Protein 5LAK (pdb70)

Solvent-accessible surface area: 47994 Å² total

InterPro domains:
  IPR027417 P-loop containing nucleoside triphosphate hydrolase [G3DSA:3.40.50.300] (3862-4103)
  IPR027417 P-loop containing nucleoside triphosphate hydrolase [G3DSA:3.40.50.300] (4119-4307)
  IPR027417 P-loop containing nucleoside triphosphate hydrolase [SSF52540] (3937-4282)
  IPR033777 Viral cysteine endopeptidase C107 [PF17222] (1387-1700)
  IPR038599 LAP1C-like, C-terminal domain superfamily [G3DSA:3.40.50.12190] (674-880)
  IPR041679 DNA2/NAM7 helicase-like, C-terminal [PF13087] (4099-4276)
  IPR043502 DNA/RNA polymerase superfamily [SSF56672] (3024-3513)
  IPR045055 DNA2/NAM7-like helicase [PTHR10887] (3855-4276)
  IPR046436 Nidovirus 3'-5' exoribonuclease domain [PS51953] (4351-4616)
  IPR046438 Nidovirus 2-O-methyltransferase [PS51955] (4844-5088)
  IPR047187 Upf1-like, C-terminal helicase domain [cd18808] (4121-4276)

Secondary structure (DSSP, 8-state):
-TTT-----EEPP---GGGSPEEEEE-SS-EEEEE-EEETTEEEEEGGGG-SSHHHHHHHHGGGGGGGGEET--TTTB-GGG-EEETTEEEEEBSSTTSS----B-SSGGG-EEEEEEEEEEEE--EEEEEEEEEEEETTEE-----TT-TTPEEE-TTS-EEEEEEEEES--EE-BTTTTB--TTTT--S---EEEEE-TT--BSSSSGGGGGG-----EESSSS--HHHHHHHHHHHH-TT----PPPTHHHHHH---HHHHHHHT----HHHHHHTHHHHHHB-BTTB-HHHHHHH----/-TTT-----EEPP---GGGSPEEEE--EEE-EEETTEEEEEGGGG-SSHHHHHHHHGGGGGGGGEET--TTTB-GGG-EEETTEEEEEBSSTTSS---EE-SSGGG-EEEEEEEEEEEETTTTEEEEEEEEEEEETTEE-----TT-TT-EEE-TTSEEEEEEEEEES--EE----TTTT-----EEEEE-TT--BSSSSGGGHHHH----EESSSS--HHHHHHHHHHHH-TT----PPPTHHHHHH---HHHHHHHT----HHHHHHTHHHHHHB-BTTB-HHHHHHH----/-TTT-----EEPP---GGGS-EEEEE-SS-EEEEE-EEETTEEEEEGGGG-SSHHHHHHHHGGGGGGGGEET--TTTB-GGG-EEETTEEEEEBSSTTSS---EE-SSGGG-EEEEEEEEEEEE--EEEEEEEEEEEETTEE-----TT-TTPEEE-TTSEEEEEEEEEES--EE-BTTTTB--TTTT--S---EEEEE-TT--BSSSSGGGTTTS----EESSSS--HHHHHHHHHHHH-TT----PPPTHHHHHH---HHHHHHHT----HHHHHHTHHHHHHB-BTTB-HHHHHHH----/-TTT-----EEPP---GGGSPEEEE---EEEE-EEETTEEEEEGGGG----HHHHH--BT--TTTB-GGG-EEETTEEEEEBSSTTSS---EE-SSGGG-EEEEEEEEEE-----EEEEEEEEEETTEE-----GGGTTPEEE-TT-EEEEEEEEEES--EE-BTTTTB--TTTT--S---EEEEE-TT---SSSSGGG----EESSSS--HHHHHHHHHHHH-TT----PPPTHHHHHH---HHHHHHH-----HHHHHHTHHHHHHB-BTTB-HHHHHHH----/-B-/-B-/-B-

Radius of gyration: 36.9 Å; Cα contacts (8 Å, |Δi|>4): 2792; chains: 7; bounding box: 88×78×113 Å

Nearest PDB structures (foldseek):
  5lak-assembly2_C  TM=1.003E+00  e=4.051E-66  Cavally virus
  5lak-assembly1_B  TM=9.902E-01  e=1.160E-60  Cavally virus
  5lac-assembly1_B  TM=9.861E-01  e=5.155E-60  Cavally virus
  5lak-assembly2_D  TM=9.971E-01  e=7.055E-56  Cavally virus
  5lac-assembly1_A  TM=9.791E-01  e=3.975E-56  Cavally virus

B-factor: mean 44.21, std 12.08, range [20.07, 109.45]

Foldseek 3Di:
DLLADLPDAADDDDWFLLQWDKKWADDPVDIAIATWGNAQFKTKDFQCSQNQADVSSCVCCVVQPNLVRMPPNDCQFWVSVPWDDAQRIIITGTPDSPPTPHFAADPQQLQDWAKKKWWHWDCPVPGTGIDIDIWTDHRFKIDDDDDGRHWRTWMADRHGHTNFTWDDKAQAAAAFQPVVPGRAPCRVPDDGDMITGGAHPNQDTPDPPSRSPSNDDDGHYDNEQRFDQLLLLLLQLVVAPVVLDADQDDCSCCSNPVADNCNNVVNSSHHPVVSCSVCVVVQQPDADVNYHSSSRRRSNSSD/DVLADLPDAFDDDDWFLLQWDWKAFCAIATWGLAQFKTKDFQCSQPQAPVSSCVCCVVQPNLVRMPPNDCQFWVSVPWDDQQRIIITGTPPSPPTPHFAADPAQLQDWAKKKWWFWDQDPVVRGIDIDIDIWTDHRFKIDDDDDRRHWNTWMADRHGHTNFTWDDKAQAAAAFLPAPCRPPPGDMITGGAHPNQDTPDPPSSSCRHDPDGHYDHEARFDQLLLLLLQLVQAPVPLPDDADDCSCCRNPVHDRVSCVVNSRHHDVVSCSVCVVVSQCDADVNHHSSSRRRSNSSD/DVQADLPDAFDDDPWFLLQWDKKWADDPVDIAIATWGRAQFKTKDFQCSQPLADVSSCVCCVVQPNLVRMPPSDVQFWVSVPWDDDQRIIITGTPPSPPTPHFAADPALLQDWAKKKWWHWDCPVDGIGIDIDIWTDHRFKIDDDDDHRHWRTWMADRHGHTNFTWDDKAQAAAAFQPVVRGRAPCRPPDDGDMITGGAHPNQDTPDPPSSSPSNDDDGHYDHEARFDQLLLLLLQLVQAPVPLPADADDCSCCRNPVQDRVNNVVNSRHHDVVSCVVCVVVQQCDADVNYHSSSRRRSNSSD/DVQADLPDAADDDDWFLLQWDWWADPCGFIATWGLAQFKTKDFQCSCHLVVSVVRVCTPSPDVQFWVVVPWDDAQRIIITGTPDSPPTPHFAADPAQLQDWAKKKWWFFDDDVVRGIDIDIWTDHRFKIDDDDDDHHWRIWMADRHGHTNFTWHDKAFAAAAFQPVVRGRALCRVPPDGDIITGGAHPNQDTPDPPSSNPSRHYDHEARADQLLLLLLQLVVAPVVLDADADDPSCCRNPNHDRCNNVVNSRHHPVVSCSVCVVVQQCDADVNYHSSSRRRSNSSD

Organism: Alphamesonivirus 1 (isolate Aedes harrisoni/Cote d'Ivoire/C79/2004) (NCBI:txid1552985)

Structure (mmCIF, N/CA/C/O backbone):
data_5LAK
#
_entry.id   5LAK
#
_cell.length_a   72.192
_cell.length_b   110.150
_cell.length_c   98.496
_cell.angle_alpha   90.00
_cell.angle_beta   105.90
_cell.angle_gamma   90.00
#
_symmetry.space_group_name_H-M   'P 1 21 1'
#
loop_
_entity.id
_entity.type
_entity.pdbx_description
1 polymer '3Cl Protease'
2 polymer 'BEZ-TYR-TYR-ASN-ECC Peptide inhibitor'
3 non-polymer 'PENTAETHYLENE GLYCOL'
4 non-polymer 'TRIETHYLENE GLYCOL'
5 water water
#
loop_
_atom_site.group_PDB
_atom_site.id
_atom_site.type_symbol
_atom_site.label_atom_id
_atom_site.label_alt_id
_atom_site.label_comp_id
_atom_site.label_asym_id
_atom_site.label_entity_id
_atom_site.label_seq_id
_atom_site.pdbx_PDB_ins_code
_atom_site.Cartn_x
_atom_site.Cartn_y
_atom_site.Cartn_z
_atom_site.occupancy
_atom_site.B_iso_or_equiv
_atom_site.auth_seq_id
_atom_site.auth_comp_id
_atom_site.auth_asym_id
_atom_site.auth_atom_id
_atom_site.pdbx_PDB_model_num
ATOM 1 N N . SER A 1 1 ? -16.348 37.365 28.470 1.00 38.15 1 SER A N 1
ATOM 2 C CA . SER A 1 1 ? -17.385 36.467 27.889 1.00 39.05 1 SER A CA 1
ATOM 3 C C . SER A 1 1 ? -16.738 35.225 27.279 1.00 38.95 1 SER A C 1
ATOM 4 O O . SER A 1 1 ? -15.512 35.092 27.274 1.00 38.21 1 SER A O 1
ATOM 14 N N . ALA A 1 2 ? -17.564 34.312 26.778 1.00 37.61 2 ALA A N 1
ATOM 15 C CA . ALA A 1 2 ? -17.069 33.087 26.151 1.00 36.69 2 ALA A CA 1
ATOM 16 C C . ALA A 1 2 ? -16.210 33.393 24.928 1.00 36.46 2 ALA A C 1
ATOM 17 O O . ALA A 1 2 ? -15.421 32.552 24.495 1.00 36.50 2 ALA A O 1
ATOM 24 N N . ALA A 1 3 ? -16.365 34.592 24.375 1.00 38.55 3 ALA A N 1
ATOM 25 C CA . ALA A 1 3 ? -15.610 34.992 23.196 1.00 38.33 3 ALA A CA 1
ATOM 26 C C . ALA A 1 3 ? -14.115 35.104 23.499 1.00 37.42 3 ALA A C 1
ATOM 27 O O . ALA A 1 3 ? -13.291 34.993 22.592 1.00 37.27 3 ALA A O 1
ATOM 34 N N . SER A 1 4 ? -13.773 35.344 24.764 1.00 38.55 4 SER A N 1
ATOM 35 C CA . SER A 1 4 ? -12.383 35.562 25.165 1.00 37.51 4 SER A CA 1
ATOM 36 C C . SER A 1 4 ? -11.839 34.507 26.142 1.00 37.25 4 SER A C 1
ATOM 37 O O . SER A 1 4 ? -10.683 34.574 26.549 1.00 36.29 4 SER A O 1
ATOM 45 N N . ASN A 1 5 ? -12.668 33.536 26.510 1.00 31.87 5 ASN A N 1
ATOM 46 C CA . ASN A 1 5 ? -12.243 32.449 27.397 1.00 31.78 5 ASN A CA 1
ATOM 47 C C . ASN A 1 5 ? -11.856 31.228 26.563 1.00 32.61 5 ASN A C 1
ATOM 48 O O . ASN A 1 5 ? -12.712 30.667 25.878 1.00 33.62 5 ASN A O 1
ATOM 59 N N . PRO A 1 6 ? -10.574 30.812 26.611 1.00 29.93 6 PRO A N 1
ATOM 60 C CA . PRO A 1 6 ? -10.153 29.653 25.809 1.00 30.63 6 PRO A CA 1
ATOM 61 C C . PRO A 1 6 ? -10.995 28.410 26.083 1.00 31.79 6 PRO A C 1
ATOM 62 O O . PRO A 1 6 ? -11.189 27.586 25.192 1.00 32.42 6 PRO A O 1
ATOM 73 N N . SER A 1 7 ? -11.476 28.295 27.317 1.00 29.70 7 SER A N 1
ATOM 74 C CA . SER A 1 7 ? -12.415 27.249 27.703 1.00 30.10 7 SER A CA 1
ATOM 75 C C . SER A 1 7 ? -11.876 25.864 27.370 1.00 30.00 7 SER A C 1
ATOM 76 O O . SER A 1 7 ? -12.610 25.003 26.895 1.00 30.18 7 SER A O 1
ATOM 84 N N . ILE A 1 8 ? -10.591 25.656 27.634 1.00 31.59 8 ILE A N 1
ATOM 85 C CA . ILE A 1 8 ? -9.921 24.416 27.251 1.00 30.54 8 ILE A CA 1
ATOM 86 C C . ILE A 1 8 ? -10.500 23.203 27.974 1.00 30.43 8 ILE A C 1
ATOM 87 O O . ILE A 1 8 ? -10.792 23.251 29.170 1.00 30.52 8 ILE A O 1
ATOM 103 N N . SER A 1 9 ? -10.665 22.123 27.218 1.00 32.93 9 SER A N 1
ATOM 104 C CA . SER A 1 9 ? -11.136 20.855 27.752 1.00 32.68 9 SER A CA 1
ATOM 105 C C . SER A 1 9 ? -9.966 20.044 28.300 1.00 31.44 9 SER A C 1
ATOM 106 O O . SER A 1 9 ? -9.068 19.654 27.554 1.00 30.90 9 SER A O 1
ATOM 114 N N . HIS A 1 10 ? -9.975 19.811 29.610 1.00 32.62 10 HIS A N 1
ATOM 115 C CA . HIS A 1 10 ? -8.966 18.979 30.257 1.00 31.54 10 HIS A CA 1
ATOM 116 C C . HIS A 1 10 ? -9.629 17.709 30.769 1.00 31.71 10 HIS A C 1
ATOM 117 O O . HIS A 1 10 ? -10.665 17.763 31.431 1.00 32.37 10 HIS A O 1
ATOM 130 N N . ILE A 1 11 ? -9.029 16.566 30.469 1.00 36.69 11 ILE A N 1
ATOM 131 C CA . ILE A 1 11 ? -9.549 15.288 30.935 1.00 36.84 11 ILE A CA 1
ATOM 132 C C . ILE A 1 11 ? -9.442 15.150 32.450 1.00 36.67 11 ILE A C 1
ATOM 133 O O . ILE A 1 11 ? -8.384 15.369 33.032 1.00 36.05 11 ILE A O 1
ATOM 149 N N . VAL A 1 12 ? -10.565 14.806 33.076 1.00 38.79 12 VAL A N 1
ATOM 150 C CA . VAL A 1 12 ? -10.623 14.609 34.521 1.00 38.64 12 VAL A CA 1
ATOM 151 C C . VAL A 1 12 ? -9.824 13.383 34.929 1.00 38.16 12 VAL A C 1
ATOM 152 O O . VAL A 1 12 ? -10.112 12.266 34.499 1.00 38.31 12 VAL A O 1
ATOM 165 N N . LEU A 1 13 ? -8.819 13.612 35.766 1.00 41.82 13 LEU A N 1
ATOM 166 C CA . LEU A 1 13 ? -7.986 12.550 36.318 1.00 41.50 13 LEU A CA 1
ATOM 167 C C . LEU A 1 13 ? -8.474 12.112 37.688 1.00 41.57 13 LEU A C 1
ATOM 168 O O . LEU A 1 13 ? -8.677 12.942 38.573 1.00 41.30 13 LEU A O 1
ATOM 184 N N . GLU A 1 14 ? -8.662 10.815 37.874 1.00 43.28 14 GLU A N 1
ATOM 185 C CA . GLU A 1 14 ? -8.971 10.301 39.200 1.00 43.35 14 GLU A CA 1
ATOM 186 C C . GLU A 1 14 ? -7.654 10.079 39.934 1.00 42.95 14 GLU A C 1
ATOM 187 O O . GLU A 1 14 ? -7.058 9.006 39.844 1.00 43.11 14 GLU A O 1
ATOM 191 N N . MET A 1 15 ? -7.208 11.098 40.663 1.00 39.48 15 MET A N 1
ATOM 192 C CA . MET A 1 15 ? -5.979 10.998 41.441 1.00 38.95 15 MET A CA 1
ATOM 193 C C . MET A 1 15 ? -6.258 11.338 42.897 1.00 38.64 15 MET A C 1
ATOM 194 O O . MET A 1 15 ? -6.948 12.308 43.188 1.00 38.36 15 MET A O 1
ATOM 208 N N . PRO A 1 16 ? -5.716 10.536 43.823 1.00 36.95 16 PRO A N 1
ATOM 209 C CA . PRO A 1 16 ? -5.870 10.841 45.245 1.00 36.68 16 PRO A CA 1
ATOM 210 C C . PRO A 1 16 ? -4.941 11.976 45.657 1.00 35.72 16 PRO A C 1
ATOM 211 O O . PRO A 1 16 ? -3.924 12.193 45.003 1.00 35.32 16 PRO A O 1
ATOM 222 N N . VAL A 1 17 ? -5.275 12.681 46.728 1.00 35.41 17 VAL A N 1
ATOM 223 C CA . VAL A 1 17 ? -4.435 13.772 47.205 1.00 34.51 17 VAL A CA 1
ATOM 224 C C . VAL A 1 17 ? -3.044 13.266 47.621 1.00 34.55 17 VAL A C 1
ATOM 225 O O . VAL A 1 17 ? -2.072 14.025 47.617 1.00 33.95 17 VAL A O 1
ATOM 238 N N . ALA A 1 18 ? -2.949 11.981 47.957 1.00 33.47 18 ALA A N 1
ATOM 239 C CA . ALA A 1 18 ? -1.680 11.392 48.382 1.00 33.76 18 ALA A CA 1
ATOM 240 C C . ALA A 1 18 ? -0.687 11.254 47.233 1.00 33.56 18 ALA A C 1
ATOM 241 O O . ALA A 1 18 ? 0.451 10.848 47.449 1.00 33.78 18 ALA A O 1
ATOM 248 N N . ILE A 1 19 ? -1.114 11.563 46.012 1.00 33.18 19 ILE A N 1
ATOM 249 C CA . ILE A 1 19 ? -0.198 11.542 44.876 1.00 32.88 19 ILE A CA 1
ATOM 250 C C . ILE A 1 19 ? 0.741 12.741 44.938 1.00 32.10 19 ILE A C 1
ATOM 251 O O . ILE A 1 19 ? 1.761 12.772 44.255 1.00 31.94 19 ILE A O 1
ATOM 267 N N . ASN A 1 20 ? 0.386 13.723 45.760 1.00 33.08 20 ASN A N 1
ATOM 268 C CA . ASN A 1 20 ? 1.104 14.988 45.801 1.00 32.31 20 ASN A CA 1
ATOM 269 C C . ASN A 1 20 ? 1.305 15.436 47.253 1.00 32.50 20 ASN A C 1
ATOM 270 O O . ASN A 1 20 ? 0.908 16.536 47.637 1.00 31.88 20 ASN A O 1
ATOM 281 N N . PRO A 1 21 ? 1.945 14.583 48.067 1.00 32.73 21 PRO A N 1
ATOM 282 C CA . PRO A 1 21 ? 2.040 14.870 49.500 1.00 33.20 21 PRO A CA 1
ATOM 283 C C . PRO A 1 21 ? 2.991 16.018 49.814 1.00 33.32 21 PRO A C 1
ATOM 284 O O . PRO A 1 21 ? 4.057 16.132 49.213 1.00 33.64 21 PRO A O 1
ATOM 295 N N . LEU A 1 22 ? 2.593 16.863 50.754 1.00 33.92 22 LEU A N 1
ATOM 296 C CA . LEU A 1 22 ? 3.461 17.913 51.270 1.00 34.56 22 LEU A CA 1
ATOM 297 C C . LEU A 1 22 ? 4.566 17.333 52.158 1.00 36.13 22 LEU A C 1
ATOM 298 O O . LEU A 1 22 ? 4.279 16.735 53.192 1.00 36.57 22 LEU A O 1
ATOM 314 N N . ILE A 1 23 ? 5.820 17.513 51.749 1.00 36.46 23 ILE A N 1
ATOM 315 C CA . ILE A 1 23 ? 6.975 17.098 52.550 1.00 37.96 23 ILE A CA 1
ATOM 316 C C . ILE A 1 23 ? 7.619 18.308 53.217 1.00 39.12 23 ILE A C 1
ATOM 317 O O . ILE A 1 23 ? 7.844 19.328 52.566 1.00 39.31 23 ILE A O 1
ATOM 333 N N . LYS A 1 24 ? 7.915 18.191 54.511 1.00 40.33 24 LYS A N 1
ATOM 334 C CA . LYS A 1 24 ? 8.514 19.291 55.260 1.00 41.47 24 LYS A CA 1
ATOM 335 C C . LYS A 1 24 ? 9.826 18.892 55.940 1.00 42.87 24 LYS A C 1
ATOM 336 O O . LYS A 1 24 ? 9.907 17.860 56.612 1.00 43.00 24 LYS A O 1
ATOM 346 N N . TYR A 1 25 ? 10.846 19.726 55.754 1.00 41.76 25 TYR A N 1
ATOM 347 C CA . TYR A 1 25 ? 12.157 19.516 56.360 1.00 42.98 25 TYR A CA 1
ATOM 348 C C . TYR A 1 25 ? 12.506 20.684 57.279 1.00 43.96 25 TYR A C 1
ATOM 349 O O . TYR A 1 25 ? 12.787 21.790 56.812 1.00 44.26 25 TYR A O 1
ATOM 367 N N . THR A 1 26 ? 12.511 20.423 58.582 1.00 45.02 26 THR A N 1
ATOM 368 C CA . THR A 1 26 ? 12.708 21.463 59.590 1.00 45.78 26 THR A CA 1
ATOM 369 C C . THR A 1 26 ? 14.000 21.276 60.395 1.00 47.05 26 THR A C 1
ATOM 370 O O . THR A 1 26 ? 14.227 20.215 60.975 1.00 47.33 26 THR A O 1
ATOM 381 N N . THR A 1 27 ? 14.834 22.316 60.423 1.00 45.13 27 THR A N 1
ATOM 382 C CA . THR A 1 27 ? 16.076 22.309 61.205 1.00 47.52 27 THR A CA 1
ATOM 383 C C . THR A 1 27 ? 16.073 23.425 62.245 1.00 50.30 27 THR A C 1
ATOM 384 O O . THR A 1 27 ? 15.098 24.162 62.375 1.00 50.40 27 THR A O 1
ATOM 395 N N . ARG A 1 28 ? 17.188 23.577 62.947 1.00 52.76 28 ARG A N 1
ATOM 396 C CA . ARG A 1 28 ? 17.332 24.617 63.960 1.00 55.87 28 ARG A CA 1
ATOM 397 C C . ARG A 1 28 ? 17.357 26.014 63.352 1.00 55.74 28 ARG A C 1
ATOM 398 O O . ARG A 1 28 ? 17.130 27.006 64.049 1.00 58.09 28 ARG A O 1
ATOM 419 N N . THR A 1 29 ? 17.633 26.082 62.053 1.00 53.24 29 THR A N 1
ATOM 420 C CA . THR A 1 29 ? 17.887 27.350 61.378 1.00 53.28 29 THR A CA 1
ATOM 421 C C . THR A 1 29 ? 16.967 27.593 60.190 1.00 50.28 29 THR A C 1
ATOM 422 O O . THR A 1 29 ? 16.947 28.690 59.631 1.00 50.30 29 THR A O 1
ATOM 433 N N . SER A 1 30 ? 16.218 26.573 59.788 1.00 48.92 30 SER A N 1
ATOM 434 C CA . SER A 1 30 ? 15.421 26.679 58.575 1.00 48.05 30 SER A CA 1
ATOM 435 C C . SER A 1 30 ? 14.223 25.748 58.558 1.00 47.25 30 SER A C 1
ATOM 436 O O . SER A 1 30 ? 14.201 24.720 59.235 1.00 47.42 30 SER A O 1
ATOM 444 N N . VAL A 1 31 ? 13.218 26.141 57.785 1.00 48.23 31 VAL A N 1
ATOM 445 C CA . VAL A 1 31 ? 12.127 25.253 57.425 1.00 47.26 31 VAL A CA 1
ATOM 446 C C . VAL A 1 31 ? 11.986 25.318 55.923 1.00 46.81 31 VAL A C 1
ATOM 447 O O . VAL A 1 31 ? 11.955 26.402 55.338 1.00 46.76 31 VAL A O 1
ATOM 460 N N . SER A 1 32 ? 11.910 24.150 55.302 1.00 43.63 32 SER A N 1
ATOM 461 C CA . SER A 1 32 ? 11.746 24.063 53.866 1.00 43.17 32 SER A CA 1
ATOM 462 C C . SER A 1 32 ? 10.636 23.066 53.606 1.00 41.95 32 SER A C 1
ATOM 463 O O . SER A 1 32 ? 10.419 22.149 54.401 1.00 41.69 32 SER A O 1
ATOM 471 N N . SER A 1 33 ? 9.937 23.241 52.493 1.00 40.33 33 SER A N 1
ATOM 472 C CA . SER A 1 33 ? 8.839 22.353 52.165 1.00 38.77 33 SER A CA 1
ATOM 473 C C . SER A 1 33 ? 8.491 22.420 50.693 1.00 37.94 33 SER A C 1
ATOM 474 O O . SER A 1 33 ? 8.613 23.462 50.050 1.00 38.30 33 SER A O 1
ATOM 482 N N . LEU A 1 34 ? 8.064 21.280 50.174 1.00 36.45 34 LEU A N 1
ATOM 483 C CA . LEU A 1 34 ? 7.549 21.182 48.825 1.00 34.78 34 LEU A CA 1
ATOM 484 C C . LEU A 1 34 ? 6.652 19.955 48.750 1.00 32.96 34 LEU A C 1
ATOM 485 O O . LEU A 1 34 ? 6.448 19.272 49.756 1.00 33.30 34 LEU A O 1
ATOM 501 N N . ARG A 1 35 ? 6.106 19.683 47.572 1.00 35.04 35 ARG A N 1
ATOM 502 C CA . ARG A 1 35 ? 5.345 18.460 47.360 1.00 34.10 35 ARG A CA 1
ATOM 503 C C . ARG A 1 35 ? 6.202 17.396 46.714 1.00 34.83 35 ARG A C 1
ATOM 504 O O . ARG A 1 35 ? 7.001 17.685 45.825 1.00 34.68 35 ARG A O 1
ATOM 525 N N . GLY A 1 36 ? 6.028 16.159 47.165 1.00 34.04 36 GLY A N 1
ATOM 526 C CA . GLY A 1 36 ? 6.565 15.022 46.449 1.00 34.28 36 GLY A CA 1
ATOM 527 C C . GLY A 1 36 ? 5.564 14.687 45.359 1.00 33.22 36 GLY A C 1
ATOM 528 O O . GLY A 1 36 ? 4.404 15.091 45.440 1.00 32.41 36 GLY A O 1
ATOM 532 N N . ALA A 1 37 ? 6.010 13.981 44.329 1.00 33.98 37 ALA A N 1
ATOM 533 C CA . ALA A 1 37 ? 5.114 13.530 43.271 1.00 33.29 37 ALA A CA 1
ATOM 534 C C . ALA A 1 37 ? 5.228 12.021 43.126 1.00 33.32 37 ALA A C 1
ATOM 535 O O . ALA A 1 37 ? 6.267 11.513 42.712 1.00 32.95 37 ALA A O 1
ATOM 542 N N . VAL A 1 38 ? 4.160 11.311 43.475 1.00 35.08 38 VAL A N 1
ATOM 543 C CA . VAL A 1 38 ? 4.150 9.854 43.396 1.00 35.49 38 VAL A CA 1
ATOM 544 C C . VAL A 1 38 ? 3.732 9.391 42.007 1.00 35.12 38 VAL A C 1
ATOM 545 O O . VAL A 1 38 ? 2.550 9.422 41.670 1.00 35.34 38 VAL A O 1
ATOM 558 N N . VAL A 1 39 ? 4.707 8.954 41.214 1.00 36.39 39 VAL A N 1
ATOM 559 C CA . VAL A 1 39 ? 4.469 8.578 39.826 1.00 35.97 39 VAL A CA 1
ATOM 560 C C . VAL A 1 39 ? 4.876 7.129 39.540 1.00 36.49 39 VAL A C 1
ATOM 561 O O . VAL A 1 39 ? 6.059 6.787 39.514 1.00 36.24 39 VAL A O 1
ATOM 574 N N . ASN A 1 40 ? 3.870 6.290 39.322 1.00 37.42 40 ASN A N 1
ATOM 575 C CA . ASN A 1 40 ? 4.066 4.918 38.868 1.00 38.03 40 ASN A CA 1
ATOM 576 C C . ASN A 1 40 ? 5.053 4.114 39.716 1.00 38.51 40 ASN A C 1
ATOM 577 O O . ASN A 1 40 ? 5.987 3.507 39.192 1.00 38.35 40 ASN A O 1
ATOM 588 N N . GLY A 1 41 ? 4.833 4.118 41.027 1.00 40.43 41 GLY A N 1
ATOM 589 C CA . GLY A 1 41 ? 5.600 3.286 41.941 1.00 41.17 41 GLY A CA 1
ATOM 590 C C . GLY A 1 41 ? 6.708 4.003 42.691 1.00 40.70 41 GLY A C 1
ATOM 591 O O . GLY A 1 41 ? 7.351 3.408 43.561 1.00 41.38 41 GLY A O 1
ATOM 595 N N . TYR A 1 42 ? 6.942 5.269 42.352 1.00 39.28 42 TYR A N 1
ATOM 596 C CA . TYR A 1 42 ? 8.004 6.050 42.979 1.00 38.94 42 TYR A CA 1
ATOM 597 C C . TYR A 1 42 ? 7.545 7.448 43.359 1.00 38.54 42 TYR A C 1
ATOM 598 O O . TYR A 1 42 ? 6.783 8.080 42.630 1.00 37.96 42 TYR A O 1
ATOM 616 N N . ILE A 1 43 ? 8.020 7.927 44.503 1.00 37.08 43 ILE A N 1
ATOM 617 C CA . ILE A 1 43 ? 7.821 9.316 44.883 1.00 36.89 43 ILE A CA 1
ATOM 618 C C . ILE A 1 43 ? 9.058 10.096 44.462 1.00 36.34 43 ILE A C 1
ATOM 619 O O . ILE A 1 43 ? 10.184 9.621 44.616 1.00 36.54 43 ILE A O 1
ATOM 635 N N . TYR A 1 44 ? 8.835 11.275 43.897 1.00 36.29 44 TYR A N 1
ATOM 636 C CA . TYR A 1 44 ? 9.912 12.140 43.433 1.00 35.66 44 TYR A CA 1
ATOM 637 C C . TYR A 1 44 ? 9.971 13.411 44.261 1.00 36.38 44 TYR A C 1
ATOM 638 O O . TYR A 1 44 ? 8.995 14.158 44.342 1.00 36.47 44 TYR A O 1
ATOM 656 N N . ILE A 1 45 ? 11.126 13.638 44.879 1.00 33.94 45 ILE A N 1
ATOM 657 C CA . ILE A 1 45 ? 11.347 14.796 45.735 1.00 35.09 45 ILE A CA 1
ATOM 658 C C . ILE A 1 45 ? 12.506 15.628 45.203 1.00 35.01 45 ILE A C 1
ATOM 659 O O . ILE A 1 45 ? 13.633 15.146 45.109 1.00 35.19 45 ILE A O 1
ATOM 675 N N . GLN A 1 46 ? 12.230 16.878 44.855 1.00 33.64 46 GLN A N 1
ATOM 676 C CA . GLN A 1 46 ? 13.278 17.764 44.380 1.00 34.03 46 GLN A CA 1
ATOM 677 C C . GLN A 1 46 ? 14.272 17.998 45.514 1.00 36.03 46 GLN A C 1
ATOM 678 O O . GLN A 1 46 ? 13.890 18.298 46.645 1.00 37.31 46 GLN A O 1
ATOM 692 N N . ARG A 1 47 ? 15.553 17.857 45.195 1.00 36.97 47 ARG A N 1
ATOM 693 C CA . ARG A 1 47 ? 16.592 17.756 46.208 1.00 38.49 47 ARG A CA 1
ATOM 694 C C . ARG A 1 47 ? 16.775 19.045 47.006 1.00 40.38 47 ARG A C 1
ATOM 695 O O . ARG A 1 47 ? 17.274 19.005 48.131 1.00 41.73 47 ARG A O 1
ATOM 716 N N . HIS A 1 48 ? 16.384 20.185 46.436 1.00 37.16 48 HIS A N 1
ATOM 717 C CA . HIS A 1 48 ? 16.630 21.465 47.100 1.00 39.12 48 HIS A CA 1
ATOM 718 C C . HIS A 1 48 ? 15.792 21.616 48.373 1.00 40.20 48 HIS A C 1
ATOM 719 O O . HIS A 1 48 ? 15.908 22.613 49.086 1.00 41.25 48 HIS A O 1
ATOM 732 N N . LEU A 1 49 ? 14.944 20.627 48.644 1.00 39.55 49 LEU A N 1
ATOM 733 C CA . LEU A 1 49 ? 14.295 20.494 49.941 1.00 40.09 49 LEU A CA 1
ATOM 734 C C . LEU A 1 49 ? 15.324 20.526 51.071 1.00 41.48 49 LEU A C 1
ATOM 735 O O . LEU A 1 49 ? 15.039 21.007 52.168 1.00 42.20 49 LEU A O 1
ATOM 751 N N . PHE A 1 50 ? 16.513 19.993 50.797 1.00 43.12 50 PHE A N 1
ATOM 752 C CA . PHE A 1 50 ? 17.567 19.884 51.801 1.00 44.47 50 PHE A CA 1
ATOM 753 C C . PHE A 1 50 ? 18.614 20.995 51.689 1.00 45.22 50 PHE A C 1
ATOM 754 O O . PHE A 1 50 ? 19.588 21.009 52.440 1.00 45.89 50 PHE A O 1
ATOM 771 N N . GLY A 1 51 ? 18.413 21.926 50.759 1.00 45.83 51 GLY A N 1
ATOM 772 C CA . GLY A 1 51 ? 19.318 23.056 50.606 1.00 46.10 51 GLY A CA 1
ATOM 773 C C . GLY A 1 51 ? 19.484 23.499 49.163 1.00 45.26 51 GLY A C 1
ATOM 774 O O . GLY A 1 51 ? 19.292 22.710 48.241 1.00 44.27 51 GLY A O 1
ATOM 778 N N . SER A 1 52 ? 19.869 24.758 48.970 1.00 48.05 52 SER A N 1
ATOM 779 C CA . SER A 1 52 ? 19.995 25.329 47.631 1.00 47.37 52 SER A CA 1
ATOM 780 C C . SER A 1 52 ? 21.451 25.591 47.234 1.00 47.38 52 SER A C 1
ATOM 781 O O . SER A 1 52 ? 21.721 26.386 46.336 1.00 47.14 52 SER A O 1
ATOM 789 N N . LYS A 1 53 ? 22.383 24.934 47.922 1.00 49.06 53 LYS A N 1
ATOM 790 C CA . LYS A 1 53 ? 23.788 24.922 47.517 1.00 49.02 53 LYS A CA 1
ATOM 791 C C . LYS A 1 53 ? 24.359 23.525 47.762 1.00 48.84 53 LYS A C 1
ATOM 792 O O . LYS A 1 53 ? 23.889 22.808 48.646 1.00 49.08 53 LYS A O 1
ATOM 802 N N . LYS A 1 54 ? 25.368 23.148 46.979 1.00 50.30 54 LYS A N 1
ATOM 803 C CA . LYS A 1 54 ? 25.917 21.792 47.012 1.00 49.99 54 LYS A CA 1
ATOM 804 C C . LYS A 1 54 ? 26.336 21.352 48.413 1.00 50.87 54 LYS A C 1
ATOM 805 O O . LYS A 1 54 ? 25.941 20.282 48.879 1.00 50.74 54 LYS A O 1
ATOM 809 N N . GLN A 1 55 ? 27.137 22.178 49.077 1.00 48.90 55 GLN A N 1
ATOM 810 C CA . GLN A 1 55 ? 27.654 21.844 50.398 1.00 49.78 55 GLN A CA 1
ATOM 811 C C . GLN A 1 55 ? 26.523 21.685 51.411 1.00 50.17 55 GLN A C 1
ATOM 812 O O . GLN A 1 55 ? 26.469 20.696 52.144 1.00 50.43 55 GLN A O 1
ATOM 816 N N . GLU A 1 56 ? 25.623 22.663 51.449 1.00 50.73 56 GLU A N 1
ATOM 817 C CA . GLU A 1 56 ? 24.509 22.641 52.389 1.00 51.18 56 GLU A CA 1
ATOM 818 C C . GLU A 1 56 ? 23.612 21.432 52.112 1.00 50.61 56 GLU A C 1
ATOM 819 O O . GLU A 1 56 ? 23.159 20.762 53.041 1.00 51.10 56 GLU A O 1
ATOM 831 N N . PHE A 1 57 ? 23.347 21.163 50.837 1.00 49.45 57 PHE A N 1
ATOM 832 C CA . PHE A 1 57 ? 22.476 20.052 50.468 1.00 48.63 57 PHE A CA 1
ATOM 833 C C . PHE A 1 57 ? 23.051 18.705 50.896 1.00 48.54 57 PHE A C 1
ATOM 834 O O . PHE A 1 57 ? 22.368 17.908 51.535 1.00 48.62 57 PHE A O 1
ATOM 851 N N . GLU A 1 58 ? 24.303 18.452 50.529 1.00 50.38 58 GLU A N 1
ATOM 852 C CA . GLU A 1 58 ? 24.927 17.159 50.791 1.00 50.29 58 GLU A CA 1
ATOM 853 C C . GLU A 1 58 ? 25.019 16.877 52.287 1.00 51.49 58 GLU A C 1
ATOM 854 O O . GLU A 1 58 ? 24.927 15.726 52.716 1.00 51.48 58 GLU A O 1
ATOM 866 N N . ALA A 1 59 ? 25.186 17.935 53.073 1.00 48.28 59 ALA A N 1
ATOM 867 C CA . ALA A 1 59 ? 25.291 17.811 54.523 1.00 49.46 59 ALA A CA 1
ATOM 868 C C . ALA A 1 59 ? 23.957 17.432 55.166 1.00 49.70 59 ALA A C 1
ATOM 869 O O . ALA A 1 59 ? 23.905 16.561 56.035 1.00 50.18 59 ALA A O 1
ATOM 876 N N . CYS A 1 60 ? 22.883 18.094 54.741 1.00 47.40 60 CYS A N 1
ATOM 877 C CA . CYS A 1 60 ? 21.562 17.864 55.318 1.00 47.66 60 CYS A CA 1
ATOM 878 C C . CYS A 1 60 ? 20.943 16.560 54.818 1.00 46.65 60 CYS A C 1
ATOM 879 O O . CYS A 1 60 ? 20.314 15.829 55.582 1.00 46.83 60 CYS A O 1
ATOM 887 N N . TYR A 1 61 ? 21.119 16.284 53.529 1.00 48.42 61 TYR A N 1
ATOM 888 C CA . TYR A 1 61 ? 20.611 15.059 52.920 1.00 47.00 61 TYR A CA 1
ATOM 889 C C . TYR A 1 61 ? 21.361 13.840 53.455 1.00 47.23 61 TYR A C 1
ATOM 890 O O . TYR A 1 61 ? 20.756 12.810 53.757 1.00 46.83 61 TYR A O 1
ATOM 908 N N . ASN A 1 62 ? 22.680 13.978 53.571 1.00 46.98 62 ASN A N 1
ATOM 909 C CA . ASN A 1 62 ? 23.532 12.977 54.214 1.00 47.50 62 ASN A CA 1
ATOM 910 C C . ASN A 1 62 ? 23.341 11.564 53.651 1.00 46.51 62 ASN A C 1
ATOM 911 O O . ASN A 1 62 ? 23.090 10.614 54.394 1.00 46.86 62 ASN A O 1
ATOM 922 N N . ASN A 1 63 ? 23.464 11.443 52.333 1.00 47.44 63 ASN A N 1
ATOM 923 C CA . ASN A 1 63 ? 23.351 10.158 51.645 1.00 46.55 63 ASN A CA 1
ATOM 924 C C . ASN A 1 63 ? 22.026 9.439 51.905 1.00 46.08 63 ASN A C 1
ATOM 925 O O . ASN A 1 63 ? 21.961 8.213 51.861 1.00 45.93 63 ASN A O 1
ATOM 929 N N . GLY A 1 64 ? 20.971 10.206 52.159 1.00 46.56 64 GLY A N 1
ATOM 930 C CA . GLY A 1 64 ? 19.647 9.646 52.362 1.00 46.05 64 GLY A CA 1
ATOM 931 C C . GLY A 1 64 ? 19.233 9.617 53.822 1.00 47.14 64 GLY A C 1
ATOM 932 O O . GLY A 1 64 ? 18.062 9.390 54.134 1.00 46.85 64 GLY A O 1
ATOM 936 N N . LYS A 1 65 ? 20.194 9.840 54.716 1.00 45.00 65 LYS A N 1
ATOM 937 C CA . LYS A 1 65 ? 19.911 9.889 56.145 1.00 46.18 65 LYS A CA 1
ATOM 938 C C . LYS A 1 65 ? 18.940 11.026 56.460 1.00 46.28 65 LYS A C 1
ATOM 939 O O . LYS A 1 65 ? 18.114 10.920 57.367 1.00 46.64 65 LYS A O 1
ATOM 943 N N . GLY A 1 66 ? 19.043 12.112 55.701 1.00 46.48 66 GLY A N 1
ATOM 944 C CA . GLY A 1 66 ? 18.204 13.275 55.922 1.00 46.67 66 GLY A CA 1
ATOM 945 C C . GLY A 1 66 ? 16.727 12.959 55.781 1.00 45.58 66 GLY A C 1
ATOM 946 O O . GLY A 1 66 ? 15.885 13.615 56.394 1.00 45.78 66 GLY A O 1
ATOM 950 N N . LEU A 1 67 ? 16.417 11.942 54.981 1.00 46.72 67 LEU A N 1
ATOM 951 C CA . LEU A 1 67 ? 15.035 11.543 54.741 1.00 45.75 67 LEU A CA 1
ATOM 952 C C . LEU A 1 67 ? 14.337 11.114 56.025 1.00 46.33 67 LEU A C 1
ATOM 953 O O . LEU A 1 67 ? 13.119 11.238 56.144 1.00 45.85 67 LEU A O 1
ATOM 969 N N . LEU A 1 68 ? 15.109 10.619 56.986 1.00 45.19 68 LEU A N 1
ATOM 970 C CA . LEU A 1 68 ? 14.546 10.196 58.262 1.00 45.85 68 LEU A CA 1
ATOM 971 C C . LEU A 1 68 ? 14.056 11.391 59.080 1.00 46.36 68 LEU A C 1
ATOM 972 O O . LEU A 1 68 ? 13.281 11.224 60.018 1.00 46.59 68 LEU A O 1
ATOM 976 N N . ASN A 1 69 ? 14.498 12.592 58.715 1.00 46.23 69 ASN A N 1
ATOM 977 C CA . ASN A 1 69 ? 14.111 13.810 59.428 1.00 46.75 69 ASN A CA 1
ATOM 978 C C . ASN A 1 69 ? 13.066 14.661 58.692 1.00 45.73 69 ASN A C 1
ATOM 979 O O . ASN A 1 69 ? 12.905 15.845 58.982 1.00 46.05 69 ASN A O 1
ATOM 990 N N . CYS A 1 70 ? 12.359 14.052 57.746 1.00 47.90 70 CYS A N 1
ATOM 991 C CA . CYS A 1 70 ? 11.305 14.744 57.002 1.00 46.90 70 CYS A CA 1
ATOM 992 C C . CYS A 1 70 ? 9.933 14.309 57.501 1.00 46.21 70 CYS A C 1
ATOM 993 O O . CYS A 1 70 ? 9.701 13.122 57.743 1.00 46.07 70 CYS A O 1
ATOM 1001 N N . LYS A 1 71 ? 9.027 15.270 57.654 1.00 46.06 71 LYS A N 1
ATOM 1002 C CA . LYS A 1 71 ? 7.658 14.960 58.043 1.00 45.25 71 LYS A CA 1
ATOM 1003 C C . LYS A 1 71 ? 6.884 14.486 56.819 1.00 44.00 71 LYS A C 1
ATOM 1004 O O . LYS A 1 71 ? 7.187 14.885 55.695 1.00 43.58 71 LYS A O 1
ATOM 1008 N N . ASN A 1 72 ? 5.890 13.633 57.044 1.00 45.71 72 ASN A N 1
ATOM 1009 C CA . ASN A 1 72 ? 5.051 13.123 55.964 1.00 44.65 72 ASN A CA 1
ATOM 1010 C C . ASN A 1 72 ? 5.854 12.273 54.978 1.00 44.68 72 ASN A C 1
ATOM 1011 O O . ASN A 1 72 ? 5.563 12.260 53.780 1.00 43.89 72 ASN A O 1
ATOM 1015 N N . LEU A 1 73 ? 6.870 11.580 55.489 1.00 46.08 73 LEU A N 1
ATOM 1016 C CA . LEU A 1 73 ? 7.699 10.688 54.678 1.00 46.10 73 LEU A CA 1
ATOM 1017 C C . LEU A 1 73 ? 7.924 9.354 55.398 1.00 46.80 73 LEU A C 1
ATOM 1018 O O . LEU A 1 73 ? 9.055 8.885 55.537 1.00 47.40 73 LEU A O 1
ATOM 1034 N N . GLU A 1 74 ? 6.827 8.746 55.836 1.00 50.11 74 GLU A N 1
ATOM 1035 C CA . GLU A 1 74 ? 6.860 7.551 56.678 1.00 50.93 74 GLU A CA 1
ATOM 1036 C C . GLU A 1 74 ? 7.409 6.309 55.973 1.00 51.10 74 GLU A C 1
ATOM 1037 O O . GLU A 1 74 ? 7.122 6.069 54.801 1.00 50.45 74 GLU A O 1
ATOM 1049 N N . ARG A 1 75 ? 8.202 5.529 56.704 1.00 50.79 75 ARG A N 1
ATOM 1050 C CA . ARG A 1 75 ? 8.743 4.265 56.205 1.00 51.11 75 ARG A CA 1
ATOM 1051 C C . ARG A 1 75 ? 7.633 3.295 55.807 1.00 51.03 75 ARG A C 1
ATOM 1052 O O . ARG A 1 75 ? 7.847 2.378 55.011 1.00 51.09 75 ARG A O 1
ATOM 1073 N N . SER A 1 76 ? 6.456 3.489 56.392 1.00 53.71 76 SER A N 1
ATOM 1074 C CA . SER A 1 76 ? 5.297 2.661 56.090 1.00 53.70 76 SER A CA 1
ATOM 1075 C C . SER A 1 76 ? 4.859 2.819 54.637 1.00 52.93 76 SER A C 1
ATOM 1076 O O . SER A 1 76 ? 4.395 1.859 54.021 1.00 53.13 76 SER A O 1
ATOM 1084 N N . LYS A 1 77 ? 5.003 4.028 54.098 1.00 50.86 77 LYS A N 1
ATOM 1085 C CA . LYS A 1 77 ? 4.602 4.311 52.722 1.00 50.10 77 LYS A CA 1
ATOM 1086 C C . LYS A 1 77 ? 5.755 4.112 51.739 1.00 49.93 77 LYS A C 1
ATOM 1087 O O . LYS A 1 77 ? 5.568 3.551 50.656 1.00 49.88 77 LYS A O 1
ATOM 1106 N N . TYR A 1 78 ? 6.939 4.593 52.116 1.00 47.03 78 TYR A N 1
ATOM 1107 C CA . TYR A 1 78 ? 8.083 4.627 51.210 1.00 46.66 78 TYR A CA 1
ATOM 1108 C C . TYR A 1 78 ? 9.240 3.784 51.731 1.00 47.48 78 TYR A C 1
ATOM 1109 O O . TYR A 1 78 ? 9.469 3.690 52.940 1.00 48.24 78 TYR A O 1
ATOM 1127 N N . ASP A 1 79 ? 9.961 3.167 50.802 1.00 46.16 79 ASP A N 1
ATOM 1128 C CA . ASP A 1 79 ? 11.143 2.377 51.125 1.00 46.89 79 ASP A CA 1
ATOM 1129 C C . ASP A 1 79 ? 12.371 3.296 51.160 1.00 46.58 79 ASP A C 1
ATOM 1130 O O . ASP A 1 79 ? 13.124 3.387 50.189 1.00 46.00 79 ASP A O 1
ATOM 1139 N N . ILE A 1 80 ? 12.553 3.975 52.292 1.00 45.94 80 ILE A N 1
ATOM 1140 C CA . ILE A 1 80 ? 13.576 5.009 52.441 1.00 45.92 80 ILE A CA 1
ATOM 1141 C C . ILE A 1 80 ? 14.976 4.490 52.139 1.00 46.22 80 ILE A C 1
ATOM 1142 O O . ILE A 1 80 ? 15.768 5.170 51.486 1.00 45.76 80 ILE A O 1
ATOM 1158 N N . ASP A 1 81 ? 15.276 3.291 52.627 1.00 46.21 81 ASP A N 1
ATOM 1159 C CA . ASP A 1 81 ? 16.599 2.700 52.473 1.00 46.71 81 ASP A CA 1
ATOM 1160 C C . ASP A 1 81 ? 17.008 2.554 51.013 1.00 45.85 81 ASP A C 1
ATOM 1161 O O . ASP A 1 81 ? 18.198 2.507 50.704 1.00 45.98 81 ASP A O 1
ATOM 1170 N N . SER A 1 82 ? 16.023 2.482 50.123 1.00 45.59 82 SER A N 1
ATOM 1171 C CA . SER A 1 82 ? 16.283 2.333 48.693 1.00 44.76 82 SER A CA 1
ATOM 1172 C C . SER A 1 82 ? 16.159 3.662 47.944 1.00 43.56 82 SER A C 1
ATOM 1173 O O . SER A 1 82 ? 15.962 3.687 46.725 1.00 42.64 82 SER A O 1
ATOM 1181 N N . ALA A 1 83 ? 16.284 4.768 48.671 1.00 41.67 83 ALA A N 1
ATOM 1182 C CA . ALA A 1 83 ? 16.254 6.082 48.049 1.00 40.75 83 ALA A CA 1
ATOM 1183 C C . ALA A 1 83 ? 17.452 6.237 47.122 1.00 40.39 83 ALA A C 1
ATOM 1184 O O . ALA A 1 83 ? 18.532 5.728 47.403 1.00 41.14 83 ALA A O 1
ATOM 1191 N N . GLU A 1 84 ? 17.244 6.937 46.015 1.00 40.92 84 GLU A N 1
ATOM 1192 C CA . GLU A 1 84 ? 18.293 7.187 45.036 1.00 40.52 84 GLU A CA 1
ATOM 1193 C C . GLU A 1 84 ? 18.299 8.655 44.635 1.00 39.97 84 GLU A C 1
ATOM 1194 O O . GLU A 1 84 ? 17.260 9.207 44.258 1.00 39.18 84 GLU A O 1
ATOM 1204 N N . LEU A 1 85 ? 19.466 9.287 44.722 1.00 39.36 85 LEU A N 1
ATOM 1205 C CA . LEU A 1 85 ? 19.635 10.637 44.204 1.00 39.03 85 LEU A CA 1
ATOM 1206 C C . LEU A 1 85 ? 19.956 10.570 42.712 1.00 38.07 85 LEU A C 1
ATOM 1207 O O . LEU A 1 85 ? 21.063 10.190 42.326 1.00 38.42 85 LEU A O 1
ATOM 1223 N N . ILE A 1 86 ? 18.978 10.931 41.886 1.00 39.16 86 ILE A N 1
ATOM 1224 C CA . ILE A 1 86 ? 19.145 10.956 40.435 1.00 38.26 86 ILE A CA 1
ATOM 1225 C C . ILE A 1 86 ? 19.093 12.402 39.953 1.00 37.96 86 ILE A C 1
ATOM 1226 O O . ILE A 1 86 ? 18.023 13.012 39.902 1.00 37.34 86 ILE A O 1
ATOM 1242 N N . GLY A 1 87 ? 20.254 12.944 39.604 1.00 36.04 87 GLY A N 1
ATOM 1243 C CA . GLY A 1 87 ? 20.357 14.325 39.177 1.00 36.11 87 GLY A CA 1
ATOM 1244 C C . GLY A 1 87 ? 19.916 15.274 40.274 1.00 36.89 87 GLY A C 1
ATOM 1245 O O . GLY A 1 87 ? 20.506 15.294 41.355 1.00 38.09 87 GLY A O 1
ATOM 1249 N N . THR A 1 88 ? 18.866 16.048 40.005 1.00 36.24 88 THR A N 1
ATOM 1250 C CA . THR A 1 88 ? 18.353 17.008 40.979 1.00 37.15 88 THR A CA 1
ATOM 1251 C C . THR A 1 88 ? 17.145 16.455 41.738 1.00 36.69 88 THR A C 1
ATOM 1252 O O . THR A 1 88 ? 16.518 17.168 42.521 1.00 37.39 88 THR A O 1
ATOM 1263 N N . LEU A 1 89 ? 16.830 15.184 41.503 1.00 36.98 89 LEU A N 1
ATOM 1264 C CA . LEU A 1 89 ? 15.667 14.544 42.118 1.00 36.63 89 LEU A CA 1
ATOM 1265 C C . LEU A 1 89 ? 16.039 13.394 43.043 1.00 37.42 89 LEU A C 1
ATOM 1266 O O . LEU A 1 89 ? 16.967 12.633 42.773 1.00 37.57 89 LEU A O 1
ATOM 1282 N N . ILE A 1 90 ? 15.304 13.288 44.142 1.00 34.87 90 ILE A N 1
ATOM 1283 C CA . ILE A 1 90 ? 15.394 12.138 45.030 1.00 35.58 90 ILE A CA 1
ATOM 1284 C C . ILE A 1 90 ? 14.236 11.202 44.715 1.00 34.88 90 ILE A C 1
ATOM 1285 O O . ILE A 1 90 ? 13.073 11.578 44.858 1.00 34.68 90 ILE A O 1
ATOM 1301 N N . ARG A 1 91 ? 14.563 9.991 44.274 1.00 36.90 91 ARG A N 1
ATOM 1302 C CA . ARG A 1 91 ? 13.558 8.995 43.922 1.00 36.56 91 ARG A CA 1
ATOM 1303 C C . ARG A 1 91 ? 13.517 7.884 44.963 1.00 37.65 91 ARG A C 1
ATOM 1304 O O . ARG A 1 91 ? 14.535 7.256 45.255 1.00 38.25 91 ARG A O 1
ATOM 1325 N N . ILE A 1 92 ? 12.331 7.649 45.512 1.00 38.25 92 ILE A N 1
ATOM 1326 C CA . ILE A 1 92 ? 12.134 6.613 46.515 1.00 39.29 92 ILE A CA 1
ATOM 1327 C C . ILE A 1 92 ? 10.992 5.694 46.100 1.00 39.30 92 ILE A C 1
ATOM 1328 O O . ILE A 1 92 ? 9.923 6.174 45.732 1.00 38.85 92 ILE A O 1
ATOM 1344 N N . PRO A 1 93 ? 11.204 4.369 46.154 1.00 41.74 93 PRO A N 1
ATOM 1345 C CA . PRO A 1 93 ? 10.100 3.466 45.814 1.00 42.07 93 PRO A CA 1
ATOM 1346 C C . PRO A 1 93 ? 9.018 3.437 46.879 1.00 42.77 93 PRO A C 1
ATOM 1347 O O . PRO A 1 93 ? 9.318 3.534 48.070 1.00 43.37 93 PRO A O 1
ATOM 1358 N N . LEU A 1 94 ? 7.772 3.299 46.445 1.00 43.86 94 LEU A N 1
ATOM 1359 C CA . LEU A 1 94 ? 6.686 2.987 47.357 1.00 44.68 94 LEU A CA 1
ATOM 1360 C C . LEU A 1 94 ? 6.920 1.579 47.881 1.00 45.97 94 LEU A C 1
ATOM 1361 O O . LEU A 1 94 ? 7.404 0.717 47.149 1.00 46.25 94 LEU A O 1
ATOM 1377 N N . HIS A 1 95 ? 6.578 1.342 49.143 1.00 49.21 95 HIS A N 1
ATOM 1378 C CA . HIS A 1 95 ? 6.666 -0.002 49.698 1.00 50.51 95 HIS A CA 1
ATOM 1379 C C . HIS A 1 95 ? 5.679 -0.874 48.949 1.00 51.02 95 HIS A C 1
ATOM 1380 O O . HIS A 1 95 ? 5.988 -2.003 48.568 1.00 51.63 95 HIS A O 1
ATOM 1384 N N . ASP A 1 96 ? 4.486 -0.326 48.750 1.00 50.80 96 ASP A N 1
ATOM 1385 C CA . ASP A 1 96 ? 3.445 -0.972 47.968 1.00 50.83 96 ASP A CA 1
ATOM 1386 C C . ASP A 1 96 ? 3.266 -0.220 46.648 1.00 50.16 96 ASP A C 1
ATOM 1387 O O . ASP A 1 96 ? 2.646 0.846 46.604 1.00 49.57 96 ASP A O 1
ATOM 1396 N N . LYS A 1 97 ? 3.818 -0.783 45.577 1.00 52.35 97 LYS A N 1
ATOM 1397 C CA . LYS A 1 97 ? 3.824 -0.139 44.264 1.00 51.35 97 LYS A CA 1
ATOM 1398 C C . LYS A 1 97 ? 2.404 0.168 43.775 1.00 51.16 97 LYS A C 1
ATOM 1399 O O . LYS A 1 97 ? 2.219 0.978 42.862 1.00 50.41 97 LYS A O 1
ATOM 1412 N N . HIS A 1 98 ? 1.407 -0.469 44.386 1.00 52.27 98 HIS A N 1
ATOM 1413 C CA . HIS A 1 98 ? 0.018 -0.307 43.965 1.00 52.04 98 HIS A CA 1
ATOM 1414 C C . HIS A 1 98 ? -0.759 0.687 44.829 1.00 51.91 98 HIS A C 1
ATOM 1415 O O . HIS A 1 98 ? -1.908 0.999 44.520 1.00 51.75 98 HIS A O 1
ATOM 1428 N N . SER A 1 99 ? -0.133 1.217 45.877 1.00 47.26 99 SER A N 1
ATOM 1429 C CA . SER A 1 99 ? -0.853 2.084 46.813 1.00 46.90 99 SER A CA 1
ATOM 1430 C C . SER A 1 99 ? -1.369 3.375 46.178 1.00 46.18 99 SER A C 1
ATOM 1431 O O . SER A 1 99 ? -2.408 3.888 46.590 1.00 45.93 99 SER A O 1
ATOM 1439 N N . ILE A 1 100 ? -0.644 3.897 45.193 1.00 44.10 100 ILE A N 1
ATOM 1440 C CA . ILE A 1 100 ? -1.096 5.060 44.427 1.00 43.42 100 ILE A CA 1
ATOM 1441 C C . ILE A 1 100 ? -1.347 4.673 42.970 1.00 43.64 100 ILE A C 1
ATOM 1442 O O . ILE A 1 100 ? -0.501 4.033 42.350 1.00 43.70 100 ILE A O 1
ATOM 1458 N N . PRO A 1 101 ? -2.510 5.053 42.415 1.00 42.89 101 PRO A N 1
ATOM 1459 C CA . PRO A 1 101 ? -2.777 4.653 41.028 1.00 42.80 101 PRO A CA 1
ATOM 1460 C C . PRO A 1 101 ? -1.775 5.260 40.046 1.00 42.08 101 PRO A C 1
ATOM 1461 O O . PRO A 1 101 ? -1.381 6.416 40.204 1.00 41.44 101 PRO A O 1
ATOM 1472 N N . HIS A 1 102 ? -1.368 4.483 39.049 1.00 41.61 102 HIS A N 1
ATOM 1473 C CA . HIS A 1 102 ? -0.421 4.955 38.047 1.00 40.60 102 HIS A CA 1
ATOM 1474 C C . HIS A 1 102 ? -1.072 5.912 37.053 1.00 40.14 102 HIS A C 1
ATOM 1475 O O . HIS A 1 102 ? -2.292 5.916 36.886 1.00 40.69 102 HIS A O 1
ATOM 1488 N N . ILE A 1 103 ? -0.237 6.714 36.398 1.00 38.38 103 ILE A N 1
ATOM 1489 C CA . ILE A 1 103 ? -0.688 7.771 35.495 1.00 37.91 103 ILE A CA 1
ATOM 1490 C C . ILE A 1 103 ? 0.029 7.721 34.152 1.00 37.21 103 ILE A C 1
ATOM 1491 O O . ILE A 1 103 ? 1.099 7.127 34.031 1.00 36.85 103 ILE A O 1
ATOM 1507 N N . SER A 1 104 ? -0.566 8.351 33.144 1.00 37.07 104 SER A N 1
ATOM 1508 C CA . SER A 1 104 ? 0.054 8.446 31.828 1.00 36.55 104 SER A CA 1
ATOM 1509 C C . SER A 1 104 ? 1.193 9.467 31.827 1.00 35.31 104 SER A C 1
ATOM 1510 O O . SER A 1 104 ? 1.099 10.519 32.465 1.00 34.87 104 SER A O 1
ATOM 1518 N N . ILE A 1 105 ? 2.258 9.149 31.095 1.00 37.14 105 ILE A N 1
ATOM 1519 C CA . ILE A 1 105 ? 3.436 10.013 30.997 1.00 35.93 105 ILE A CA 1
ATOM 1520 C C . ILE A 1 105 ? 3.622 10.536 29.582 1.00 35.79 105 ILE A C 1
ATOM 1521 O O . ILE A 1 105 ? 3.636 9.762 28.627 1.00 36.35 105 ILE A O 1
ATOM 1537 N N . HIS A 1 106 ? 3.771 11.848 29.446 1.00 34.37 106 HIS A N 1
ATOM 1538 C CA . HIS A 1 106 ? 4.064 12.430 28.143 1.00 34.38 106 HIS A CA 1
ATOM 1539 C C . HIS A 1 106 ? 5.470 11.991 27.702 1.00 33.92 106 HIS A C 1
ATOM 1540 O O . HIS A 1 106 ? 6.424 12.119 28.471 1.00 33.14 106 HIS A O 1
ATOM 1553 N N . PRO A 1 107 ? 5.607 11.485 26.465 1.00 35.57 107 PRO A N 1
ATOM 1554 C CA . PRO A 1 107 ? 6.874 10.910 25.992 1.00 35.43 107 PRO A CA 1
ATOM 1555 C C . PRO A 1 107 ? 7.985 11.921 25.675 1.00 34.95 107 PRO A C 1
ATOM 1556 O O . PRO A 1 107 ? 9.128 11.501 25.481 1.00 36.20 107 PRO A O 1
ATOM 1567 N N . ASP A 1 108 ? 7.663 13.213 25.606 1.00 36.46 108 ASP A N 1
ATOM 1568 C CA . ASP A 1 108 ? 8.667 14.231 25.288 1.00 36.15 108 ASP A CA 1
ATOM 1569 C C . ASP A 1 108 ? 8.190 15.599 25.775 1.00 35.82 108 ASP A C 1
ATOM 1570 O O . ASP A 1 108 ? 7.868 16.475 24.971 1.00 36.39 108 ASP A O 1
ATOM 1579 N N . PRO A 1 109 ? 8.153 15.783 27.104 1.00 34.48 109 PRO A N 1
ATOM 1580 C CA . PRO A 1 109 ? 7.505 16.925 27.766 1.00 34.20 109 PRO A CA 1
ATOM 1581 C C . PRO A 1 109 ? 8.018 18.305 27.352 1.00 34.47 109 PRO A C 1
ATOM 1582 O O . PRO A 1 109 ? 7.208 19.223 27.213 1.00 34.91 109 PRO A O 1
ATOM 1593 N N . LEU A 1 110 ? 9.327 18.470 27.186 1.00 35.05 110 LEU A N 1
ATOM 1594 C CA . LEU A 1 110 ? 9.864 19.787 26.868 1.00 35.63 110 LEU A CA 1
ATOM 1595 C C . LEU A 1 110 ? 9.546 20.209 25.439 1.00 36.55 110 LEU A C 1
ATOM 1596 O O . LEU A 1 110 ? 9.803 21.351 25.061 1.00 37.25 110 LEU A O 1
ATOM 1612 N N . SER A 1 111 ? 8.996 19.297 24.643 1.00 33.55 111 SER A N 1
ATOM 1613 C CA . SER A 1 111 ? 8.593 19.634 23.280 1.00 34.62 111 SER A CA 1
ATOM 1614 C C . SER A 1 111 ? 7.133 20.081 23.233 1.00 35.22 111 SER A C 1
ATOM 1615 O O . SER A 1 111 ? 6.674 20.610 22.221 1.00 36.30 111 SER A O 1
ATOM 1623 N N . TYR A 1 112 ? 6.405 19.879 24.328 1.00 28.45 112 TYR A N 1
ATOM 1624 C CA . TYR A 1 112 ? 4.990 20.225 24.355 1.00 29.24 112 TYR A CA 1
ATOM 1625 C C . TYR A 1 112 ? 4.772 21.738 24.389 1.00 29.87 112 TYR A C 1
ATOM 1626 O O . TYR A 1 112 ? 5.469 22.474 25.093 1.00 29.30 112 TYR A O 1
ATOM 1644 N N . ASN A 1 113 ? 3.792 22.179 23.609 1.00 27.07 113 ASN A N 1
ATOM 1645 C CA . ASN A 1 113 ? 3.356 23.566 23.578 1.00 27.92 113 ASN A CA 1
ATOM 1646 C C . ASN A 1 113 ? 1.835 23.618 23.506 1.00 29.16 113 ASN A C 1
ATOM 1647 O O . ASN A 1 113 ? 1.243 23.180 22.516 1.00 30.17 113 ASN A O 1
ATOM 1658 N N . GLY A 1 114 ? 1.203 24.158 24.545 1.00 28.09 114 GLY A N 1
ATOM 1659 C CA . GLY A 1 114 ? -0.246 24.226 24.590 1.00 29.45 114 GLY A CA 1
ATOM 1660 C C . GLY A 1 114 ? -0.782 24.300 26.004 1.00 28.99 114 GLY A C 1
ATOM 1661 O O . GLY A 1 114 ? -0.011 24.452 26.953 1.00 27.63 114 GLY A O 1
ATOM 1665 N N . PRO A 1 115 ? -2.111 24.199 26.153 1.00 28.31 115 PRO A N 1
ATOM 1666 C CA . PRO A 1 115 ? -2.766 24.239 27.465 1.00 27.12 115 PRO A CA 1
ATOM 1667 C C . PRO A 1 115 ? -2.264 23.161 28.419 1.00 25.85 115 PRO A C 1
ATOM 1668 O O . PRO A 1 115 ? -1.910 22.065 27.983 1.00 26.04 115 PRO A O 1
ATOM 1679 N N . VAL A 1 116 ? -2.229 23.486 29.707 1.00 27.21 116 VAL A N 1
ATOM 1680 C CA . VAL A 1 116 ? -1.853 22.528 30.736 1.00 26.04 116 VAL A CA 1
ATOM 1681 C C . VAL A 1 116 ? -2.690 22.722 31.984 1.00 26.25 116 VAL A C 1
ATOM 1682 O O . VAL A 1 116 ? -3.350 23.747 32.145 1.00 26.98 116 VAL A O 1
ATOM 1695 N N . THR A 1 117 ? -2.649 21.732 32.864 1.00 26.38 117 THR A N 1
ATOM 1696 C CA . THR A 1 117 ? -3.182 21.874 34.207 1.00 26.75 117 THR A CA 1
ATOM 1697 C C . THR A 1 117 ? -2.037 21.779 35.201 1.00 24.13 117 THR A C 1
ATOM 1698 O O . THR A 1 117 ? -1.010 21.170 34.915 1.00 23.16 117 THR A O 1
ATOM 1709 N N . LEU A 1 118 ? -2.215 22.415 36.350 1.00 27.95 118 LEU A N 1
ATOM 1710 C CA . LEU A 1 118 ? -1.314 22.251 37.480 1.00 26.41 118 LEU A CA 1
ATOM 1711 C C . LEU A 1 118 ? -2.085 21.665 38.647 1.00 27.14 118 LEU A C 1
ATOM 1712 O O . LEU A 1 118 ? -3.068 22.255 39.104 1.00 27.68 118 LEU A O 1
ATOM 1728 N N . TYR A 1 119 ? -1.641 20.510 39.129 1.00 26.43 119 TYR A N 1
ATOM 1729 C CA . TYR A 1 119 ? -2.247 19.907 40.310 1.00 27.19 119 TYR A CA 1
ATOM 1730 C C . TYR A 1 119 ? -1.361 20.118 41.537 1.00 26.25 119 TYR A C 1
ATOM 1731 O O . TYR A 1 119 ? -0.157 19.880 41.496 1.00 25.74 119 TYR A O 1
ATOM 1749 N N . LEU A 1 120 ? -1.986 20.540 42.630 1.00 30.76 120 LEU A N 1
ATOM 1750 C CA . LEU A 1 120 ? -1.291 20.852 43.871 1.00 30.52 120 LEU A CA 1
ATOM 1751 C C . LEU A 1 120 ? -2.160 20.383 45.023 1.00 31.37 120 LEU A C 1
ATOM 1752 O O . LEU A 1 120 ? -3.354 20.677 45.047 1.00 31.67 120 LEU A O 1
ATOM 1768 N N . SER A 1 121 ? -1.578 19.670 45.982 1.00 31.84 121 SER A N 1
ATOM 1769 C CA . SER A 1 121 ? -2.300 19.367 47.210 1.00 32.52 121 SER A CA 1
ATOM 1770 C C . SER A 1 121 ? -2.385 20.639 48.045 1.00 32.25 121 SER A C 1
ATOM 1771 O O . SER A 1 121 ? -1.442 21.425 48.079 1.00 31.99 121 SER A O 1
ATOM 1779 N N . ARG A 1 122 ? -3.528 20.841 48.693 1.00 36.91 122 ARG A N 1
ATOM 1780 C CA . ARG A 1 122 ? -3.733 21.976 49.583 1.00 36.90 122 ARG A CA 1
ATOM 1781 C C . ARG A 1 122 ? -4.567 21.544 50.783 1.00 37.62 122 ARG A C 1
ATOM 1782 O O . ARG A 1 122 ? -5.369 20.614 50.683 1.00 38.02 122 ARG A O 1
ATOM 1803 N N . TYR A 1 123 ? -4.375 22.217 51.913 1.00 43.38 123 TYR A N 1
ATOM 1804 C CA . TYR A 1 123 ? -5.237 22.041 53.080 1.00 45.45 123 TYR A CA 1
ATOM 1805 C C . TYR A 1 123 ? -6.364 23.069 53.033 1.00 46.69 123 TYR A C 1
ATOM 1806 O O . TYR A 1 123 ? -6.096 24.267 52.966 1.00 46.63 123 TYR A O 1
ATOM 1824 N N . ASP A 1 124 ? -7.616 22.616 53.054 1.00 49.37 124 ASP A N 1
ATOM 1825 C CA . ASP A 1 124 ? -8.751 23.539 52.996 1.00 50.95 124 ASP A CA 1
ATOM 1826 C C . ASP A 1 124 ? -9.295 23.849 54.388 1.00 54.25 124 ASP A C 1
ATOM 1827 O O . ASP A 1 124 ? -9.825 22.971 55.070 1.00 56.04 124 ASP A O 1
ATOM 1836 N N . THR A 1 125 ? -9.167 25.111 54.791 1.00 54.86 125 THR A N 1
ATOM 1837 C CA . THR A 1 125 ? -9.632 25.571 56.099 1.00 58.29 125 THR A CA 1
ATOM 1838 C C . THR A 1 125 ? -11.155 25.691 56.170 1.00 60.88 125 THR A C 1
ATOM 1839 O O . THR A 1 125 ? -11.888 24.942 55.523 1.00 60.40 125 THR A O 1
ATOM 1843 N N . ASN A 1 128 ? -12.516 21.050 55.336 1.00 55.39 128 ASN A N 1
ATOM 1844 C CA . ASN A 1 128 ? -11.751 20.714 56.531 1.00 56.43 128 ASN A CA 1
ATOM 1845 C C . ASN A 1 128 ? -10.862 19.493 56.309 1.00 54.47 128 ASN A C 1
ATOM 1846 O O . ASN A 1 128 ? -10.920 18.529 57.072 1.00 56.17 128 ASN A O 1
ATOM 1849 N N . LYS A 1 129 ? -10.044 19.543 55.261 1.00 55.55 129 LYS A N 1
ATOM 1850 C CA . LYS A 1 129 ? -9.171 18.427 54.905 1.00 53.71 129 LYS A CA 1
ATOM 1851 C C . LYS A 1 129 ? -8.075 18.848 53.928 1.00 50.43 129 LYS A C 1
ATOM 1852 O O . LYS A 1 129 ? -8.084 19.969 53.413 1.00 49.50 129 LYS A O 1
ATOM 1856 N N . ASP A 1 130 ? -7.118 17.953 53.699 1.00 47.82 130 ASP A N 1
ATOM 1857 C CA . ASP A 1 130 ? -6.142 18.130 52.628 1.00 45.12 130 ASP A CA 1
ATOM 1858 C C . ASP A 1 130 ? -6.769 17.637 51.322 1.00 44.52 130 ASP A C 1
ATOM 1859 O O . ASP A 1 130 ? -7.253 16.508 51.251 1.00 45.11 130 ASP A O 1
ATOM 1863 N N . VAL A 1 131 ? -6.789 18.497 50.305 1.00 37.89 131 VAL A N 1
ATOM 1864 C CA . VAL A 1 131 ? -7.456 18.190 49.040 1.00 38.10 131 VAL A CA 1
ATOM 1865 C C . VAL A 1 131 ? -6.581 18.491 47.831 1.00 37.50 131 VAL A C 1
ATOM 1866 O O . VAL A 1 131 ? -5.699 19.346 47.886 1.00 36.67 131 VAL A O 1
ATOM 1879 N N . LEU A 1 132 ? -6.848 17.786 46.735 1.00 34.57 132 LEU A N 1
ATOM 1880 C CA . LEU A 1 132 ? -6.165 18.024 45.468 1.00 34.19 132 LEU A CA 1
ATOM 1881 C C . LEU A 1 132 ? -6.817 19.193 44.729 1.00 33.99 132 LEU A C 1
ATOM 1882 O O . LEU A 1 132 ? -8.038 19.225 44.565 1.00 34.79 132 LEU A O 1
ATOM 1898 N N . CYS A 1 133 ? -6.001 20.150 44.295 1.00 31.92 133 CYS A N 1
ATOM 1899 C CA . CYS A 1 133 ? -6.493 21.326 43.583 1.00 31.78 133 CYS A CA 1
ATOM 1900 C C . CYS A 1 133 ? -5.923 21.427 42.178 1.00 31.66 133 CYS A C 1
ATOM 1901 O O . CYS A 1 133 ? -4.754 21.138 41.961 1.00 30.93 133 CYS A O 1
ATOM 1909 N N . VAL A 1 134 ? -6.764 21.837 41.231 1.00 27.79 134 VAL A N 1
ATOM 1910 C CA . VAL A 1 134 ? -6.358 21.991 39.834 1.00 28.07 134 VAL A CA 1
ATOM 1911 C C . VAL A 1 134 ? -6.393 23.453 39.396 1.00 27.64 134 VAL A C 1
ATOM 1912 O O . VAL A 1 134 ? -7.228 24.233 39.854 1.00 27.91 134 VAL A O 1
ATOM 1925 N N . HIS A 1 135 ? -5.470 23.809 38.508 1.00 28.68 135 HIS A N 1
ATOM 1926 C CA . HIS A 1 135 ? -5.391 25.152 37.951 1.00 28.50 135 HIS A CA 1
ATOM 1927 C C . HIS A 1 135 ? -5.126 25.028 36.456 1.00 29.34 135 HIS A C 1
ATOM 1928 O O . HIS A 1 135 ? -4.376 24.146 36.038 1.00 29.06 135 HIS A O 1
ATOM 1941 N N . THR A 1 136 ? -5.710 25.919 35.656 1.00 24.12 136 THR A N 1
ATOM 1942 C CA . THR A 1 136 ? -5.497 25.883 34.208 1.00 25.34 136 THR A CA 1
ATOM 1943 C C . THR A 1 136 ? -4.558 26.983 33.734 1.00 24.29 136 THR A C 1
ATOM 1944 O O . THR A 1 136 ? -4.550 28.093 34.274 1.00 23.70 136 THR A O 1
ATOM 1955 N N . GLY A 1 137 ? -3.782 26.663 32.701 1.00 25.65 137 GLY A N 1
ATOM 1956 C CA . GLY A 1 137 ? -2.842 27.601 32.127 1.00 25.14 137 GLY A CA 1
ATOM 1957 C C . GLY A 1 137 ? -2.267 27.120 30.807 1.00 25.65 137 GLY A C 1
ATOM 1958 O O . GLY A 1 137 ? -2.837 26.251 30.138 1.00 26.52 137 GLY A O 1
ATOM 1962 N N . PHE A 1 138 ? -1.131 27.702 30.437 1.00 24.55 138 PHE A N 1
ATOM 1963 C CA . PHE A 1 138 ? -0.483 27.441 29.162 1.00 25.27 138 PHE A CA 1
ATOM 1964 C C . PHE A 1 138 ? 1.001 27.158 29.382 1.00 24.81 138 PHE A C 1
ATOM 1965 O O . PHE A 1 138 ? 1.622 27.761 30.259 1.00 24.39 138 PHE A O 1
ATOM 1982 N N . MET A 1 139 ? 1.563 26.249 28.588 1.00 30.71 139 MET A N 1
ATOM 1983 C CA . MET A 1 139 ? 2.985 25.925 28.673 1.00 30.03 139 MET A CA 1
ATOM 1984 C C . MET A 1 139 ? 3.642 25.976 27.303 1.00 30.39 139 MET A C 1
ATOM 1985 O O . MET A 1 139 ? 3.071 25.534 26.304 1.00 30.98 139 MET A O 1
ATOM 1999 N N . SER A 1 140 ? 4.855 26.519 27.283 1.00 28.51 140 SER A N 1
ATOM 2000 C CA . SER A 1 140 ? 5.696 26.541 26.097 1.00 28.77 140 SER A CA 1
ATOM 2001 C C . SER A 1 140 ? 7.072 25.968 26.440 1.00 28.00 140 SER A C 1
ATOM 2002 O O . SER A 1 140 ? 7.886 26.621 27.102 1.00 28.17 140 SER A O 1
ATOM 2010 N N . GLU A 1 141 ? 7.316 24.744 25.985 1.00 30.23 141 GLU A N 1
ATOM 2011 C CA . GLU A 1 141 ? 8.584 24.053 26.202 1.00 29.55 141 GLU A CA 1
ATOM 2012 C C . GLU A 1 141 ? 9.085 24.159 27.647 1.00 29.13 141 GLU A C 1
ATOM 2013 O O . GLU A 1 141 ? 10.207 24.596 27.895 1.00 29.53 141 GLU A O 1
ATOM 2025 N N . GLY A 1 142 ? 8.243 23.760 28.593 1.00 29.19 142 GLY A N 1
ATOM 2026 C CA . GLY A 1 142 ? 8.632 23.696 29.991 1.00 28.87 142 GLY A CA 1
ATOM 2027 C C . GLY A 1 142 ? 8.534 25.007 30.751 1.00 30.11 142 GLY A C 1
ATOM 2028 O O . GLY A 1 142 ? 8.967 25.090 31.904 1.00 30.47 142 GLY A O 1
ATOM 2032 N N . HIS A 1 143 ? 7.955 26.022 30.117 1.00 28.60 143 HIS A N 1
ATOM 2033 C CA . HIS A 1 143 ? 7.711 27.308 30.764 1.00 29.83 143 HIS A CA 1
ATOM 2034 C C . HIS A 1 143 ? 6.229 27.649 30.708 1.00 29.88 143 HIS A C 1
ATOM 2035 O O . HIS A 1 143 ? 5.650 27.727 29.624 1.00 29.83 143 HIS A O 1
ATOM 2048 N N . HIS A 1 144 ? 5.620 27.870 31.870 1.00 28.16 144 HIS A N 1
ATOM 2049 C CA . HIS A 1 144 ? 4.175 28.060 31.937 1.00 27.63 144 HIS A CA 1
ATOM 2050 C C . HIS A 1 144 ? 3.776 29.394 32.573 1.00 27.59 144 HIS A C 1
ATOM 2051 O O . HIS A 1 144 ? 4.634 30.220 32.891 1.00 28.30 144 HIS A O 1
ATOM 2064 N N . ASP A 1 145 ? 2.467 29.605 32.713 1.00 26.26 145 ASP A N 1
ATOM 2065 C CA . ASP A 1 145 ? 1.918 30.892 33.142 1.00 26.27 145 ASP A CA 1
ATOM 2066 C C . ASP A 1 145 ? 0.964 30.761 34.330 1.00 25.36 145 ASP A C 1
ATOM 2067 O O . ASP A 1 145 ? 0.110 31.618 34.545 1.00 25.34 145 ASP A O 1
ATOM 2076 N N . ILE A 1 146 ? 1.080 29.668 35.071 1.00 27.21 146 ILE A N 1
ATOM 2077 C CA . ILE A 1 146 ? 0.250 29.466 36.254 1.00 26.47 146 ILE A CA 1
ATOM 2078 C C . ILE A 1 146 ? 0.964 30.018 37.494 1.00 26.66 146 ILE A C 1
ATOM 2079 O O . ILE A 1 146 ? 2.098 29.641 37.786 1.00 27.00 146 ILE A O 1
ATOM 2095 N N . LYS A 1 147 ? 0.296 30.922 38.205 1.00 30.04 147 LYS A N 1
ATOM 2096 C CA . LYS A 1 147 ? 0.873 31.568 39.380 1.00 30.28 147 LYS A CA 1
ATOM 2097 C C . LYS A 1 147 ? 1.268 30.559 40.451 1.00 30.01 147 LYS A C 1
ATOM 2098 O O . LYS A 1 147 ? 0.481 29.689 40.821 1.00 29.22 147 LYS A O 1
ATOM 2117 N N . THR A 1 148 ? 2.494 30.691 40.942 1.00 29.17 148 THR A N 1
ATOM 2118 C CA . THR A 1 148 ? 2.986 29.866 42.038 1.00 29.39 148 THR A CA 1
ATOM 2119 C C . THR A 1 148 ? 3.623 30.722 43.121 1.00 30.73 148 THR A C 1
ATOM 2120 O O . THR A 1 148 ? 3.986 31.879 42.896 1.00 31.52 148 THR A O 1
ATOM 2131 N N . VAL A 1 149 ? 3.740 30.135 44.304 1.00 32.57 149 VAL A N 1
ATOM 2132 C CA . VAL A 1 149 ? 4.364 30.796 45.433 1.00 34.11 149 VAL A CA 1
ATOM 2133 C C . VAL A 1 149 ? 5.383 29.812 46.013 1.00 35.58 149 VAL A C 1
ATOM 2134 O O . VAL A 1 149 ? 5.348 28.627 45.676 1.00 34.94 149 VAL A O 1
ATOM 2147 N N . PHE A 1 150 ? 6.294 30.287 46.859 1.00 34.56 150 PHE A N 1
ATOM 2148 C CA . PHE A 1 150 ? 7.307 29.400 47.431 1.00 36.56 150 PHE A CA 1
ATOM 2149 C C . PHE A 1 150 ? 6.626 28.237 48.145 1.00 35.47 150 PHE A C 1
ATOM 2150 O O . PHE A 1 150 ? 5.697 28.440 48.926 1.00 34.29 150 PHE A O 1
ATOM 2167 N N . GLY A 1 151 ? 7.086 27.024 47.856 1.00 36.04 151 GLY A N 1
ATOM 2168 C CA . GLY A 1 151 ? 6.513 25.819 48.429 1.00 34.93 151 GLY A CA 1
ATOM 2169 C C . GLY A 1 151 ? 5.727 25.005 47.414 1.00 32.48 151 GLY A C 1
ATOM 2170 O O . GLY A 1 151 ? 5.412 23.838 47.661 1.00 31.82 151 GLY A O 1
ATOM 2174 N N . ASP A 1 152 ? 5.409 25.617 46.275 1.00 33.94 152 ASP A N 1
ATOM 2175 C CA . ASP A 1 152 ? 4.588 24.971 45.255 1.00 31.58 152 ASP A CA 1
ATOM 2176 C C . ASP A 1 152 ? 5.393 24.012 44.393 1.00 31.42 152 ASP A C 1
ATOM 2177 O O . ASP A 1 152 ? 4.842 23.351 43.511 1.00 29.60 152 ASP A O 1
ATOM 2186 N N . CYS A 1 153 ? 6.695 23.930 44.637 1.00 29.29 153 CYS A N 1
ATOM 2187 C CA . CYS A 1 153 ? 7.518 22.974 43.913 1.00 29.03 153 CYS A CA 1
ATOM 2188 C C . CYS A 1 153 ? 6.987 21.564 44.152 1.00 27.77 153 CYS A C 1
ATOM 2189 O O . CYS A 1 153 ? 6.574 21.223 45.257 1.00 28.53 153 CYS A O 1
ATOM 2196 N N . GLY A 1 154 ? 6.951 20.771 43.090 1.00 30.03 154 GLY A N 1
ATOM 2197 C CA . GLY A 1 154 ? 6.408 19.431 43.158 1.00 29.53 154 GLY A CA 1
ATOM 2198 C C . GLY A 1 154 ? 5.010 19.347 42.585 1.00 28.09 154 GLY A C 1
ATOM 2199 O O . GLY A 1 154 ? 4.503 18.250 42.351 1.00 28.34 154 GLY A O 1
ATOM 2203 N N . GLY A 1 155 ? 4.382 20.502 42.368 1.00 29.38 155 GLY A N 1
ATOM 2204 C CA . GLY A 1 155 ? 3.093 20.545 41.701 1.00 28.49 155 GLY A CA 1
ATOM 2205 C C . GLY A 1 155 ? 3.221 19.844 40.367 1.00 27.97 155 GLY A C 1
ATOM 2206 O O . GLY A 1 155 ? 4.222 20.010 39.673 1.00 27.52 155 GLY A O 1
ATOM 2210 N N . MET A 1 156 ? 2.202 19.081 39.995 1.00 28.08 156 MET A N 1
ATOM 2211 C CA . MET A 1 156 ? 2.295 18.210 38.829 1.00 27.55 156 MET A CA 1
ATOM 2212 C C . MET A 1 156 ? 1.574 18.816 37.635 1.00 26.82 156 MET A C 1
ATOM 2213 O O . MET A 1 156 ? 0.388 19.136 37.703 1.00 26.89 156 MET A O 1
ATOM 2227 N N . LEU A 1 157 ? 2.317 18.975 36.543 1.00 28.50 157 LEU A N 1
ATOM 2228 C CA . LEU A 1 157 ? 1.800 19.599 35.332 1.00 27.69 157 LEU A CA 1
ATOM 2229 C C . LEU A 1 157 ? 1.430 18.534 34.303 1.00 27.22 157 LEU A C 1
ATOM 2230 O O . LEU A 1 157 ? 2.228 17.637 34.019 1.00 27.12 157 LEU A O 1
ATOM 2246 N N . PHE A 1 158 ? 0.222 18.656 33.749 1.00 28.79 158 PHE A N 1
ATOM 2247 C CA . PHE A 1 158 ? -0.330 17.688 32.795 1.00 28.64 158 PHE A CA 1
ATOM 2248 C C . PHE A 1 158 ? -0.774 18.354 31.497 1.00 27.94 158 PHE A C 1
ATOM 2249 O O . PHE A 1 158 ? -1.139 19.532 31.491 1.00 27.86 158 PHE A O 1
ATOM 2266 N N . ASP A 1 159 ? -0.767 17.598 30.399 1.00 30.51 159 ASP A N 1
ATOM 2267 C CA . ASP A 1 159 ? -1.365 18.089 29.166 1.00 30.05 159 ASP A CA 1
ATOM 2268 C C . ASP A 1 159 ? -2.865 17.777 29.219 1.00 31.03 159 ASP A C 1
ATOM 2269 O O . ASP A 1 159 ? -3.317 17.108 30.144 1.00 31.94 159 ASP A O 1
ATOM 2278 N N . PRO A 1 160 ? -3.640 18.282 28.248 1.00 30.40 160 PRO A N 1
ATOM 2279 C CA . PRO A 1 160 ? -5.100 18.138 28.287 1.00 31.38 160 PRO A CA 1
ATOM 2280 C C . PRO A 1 160 ? -5.600 16.693 28.202 1.00 31.83 160 PRO A C 1
ATOM 2281 O O . PRO A 1 160 ? -6.753 16.445 28.556 1.00 32.62 160 PRO A O 1
ATOM 2292 N N . LYS A 1 161 ? -4.760 15.761 27.756 1.00 35.38 161 LYS A N 1
ATOM 2293 C CA . LYS A 1 161 ? -5.153 14.353 27.695 1.00 35.91 161 LYS A CA 1
ATOM 2294 C C . LYS A 1 161 ? -4.764 13.622 28.975 1.00 36.48 161 LYS A C 1
ATOM 2295 O O . LYS A 1 161 ? -4.972 12.419 29.099 1.00 37.03 161 LYS A O 1
ATOM 2314 N N . GLY A 1 162 ? -4.202 14.355 29.930 1.00 33.37 162 GLY A N 1
ATOM 2315 C CA . GLY A 1 162 ? -3.876 13.785 31.224 1.00 34.02 162 GLY A CA 1
ATOM 2316 C C . GLY A 1 162 ? -2.521 13.103 31.268 1.00 33.67 162 GLY A C 1
ATOM 2317 O O . GLY A 1 162 ? -2.264 12.264 32.133 1.00 34.36 162 GLY A O 1
ATOM 2321 N N . ARG A 1 163 ? -1.643 13.475 30.346 1.00 35.10 163 ARG A N 1
ATOM 2322 C CA . ARG A 1 163 ? -0.291 12.938 30.339 1.00 34.82 163 ARG A CA 1
ATOM 2323 C C . ARG A 1 163 ? 0.638 13.853 31.119 1.00 34.52 163 ARG A C 1
ATOM 2324 O O . ARG A 1 163 ? 0.678 15.062 30.895 1.00 33.92 163 ARG A O 1
ATOM 2345 N N . LEU A 1 164 ? 1.377 13.256 32.048 1.00 32.51 164 LEU A N 1
ATOM 2346 C CA . LEU A 1 164 ? 2.272 14.006 32.919 1.00 32.51 164 LEU A CA 1
ATOM 2347 C C . LEU A 1 164 ? 3.387 14.656 32.123 1.00 31.75 164 LEU A C 1
ATOM 2348 O O . LEU A 1 164 ? 4.101 13.989 31.379 1.00 31.61 164 LEU A O 1
ATOM 2364 N N . LEU A 1 165 ? 3.536 15.963 32.295 1.00 31.20 165 LEU A N 1
ATOM 2365 C CA . LEU A 1 165 ? 4.609 16.697 31.648 1.00 30.67 165 LEU A CA 1
ATOM 2366 C C . LEU A 1 165 ? 5.807 16.792 32.583 1.00 31.46 165 LEU A C 1
ATOM 2367 O O . LEU A 1 165 ? 6.942 16.570 32.173 1.00 31.61 165 LEU A O 1
ATOM 2383 N N . GLY A 1 166 ? 5.552 17.095 33.849 1.00 28.70 166 GLY A N 1
ATOM 2384 C CA . GLY A 1 166 ? 6.627 17.233 34.812 1.00 29.61 166 GLY A CA 1
ATOM 2385 C C . GLY A 1 166 ? 6.203 17.934 36.085 1.00 30.26 166 GLY A C 1
ATOM 2386 O O . GLY A 1 166 ? 5.016 18.014 36.403 1.00 30.12 166 GLY A O 1
ATOM 2390 N N . LEU A 1 167 ? 7.192 18.442 36.812 1.00 28.52 167 LEU A N 1
ATOM 2391 C CA . LEU A 1 167 ? 6.975 19.031 38.123 1.00 29.27 167 LEU A CA 1
ATOM 2392 C C . LEU A 1 167 ? 7.386 20.497 38.125 1.00 29.67 167 LEU A C 1
ATOM 2393 O O . LEU A 1 167 ? 8.418 20.858 37.561 1.00 29.94 167 LEU A O 1
ATOM 2409 N N . HIS A 1 168 ? 6.578 21.343 38.750 1.00 27.66 168 HIS A N 1
ATOM 2410 C CA . HIS A 1 168 ? 6.962 22.735 38.941 1.00 28.29 168 HIS A CA 1
ATOM 2411 C C . HIS A 1 168 ? 8.163 22.826 39.887 1.00 29.51 168 HIS A C 1
ATOM 2412 O O . HIS A 1 168 ? 8.220 22.112 40.891 1.00 29.84 168 HIS A O 1
ATOM 2425 N N . CYS A 1 169 ? 9.127 23.683 39.562 1.00 32.14 169 CYS A N 1
ATOM 2426 C CA . CYS A 1 169 ? 10.377 23.716 40.323 1.00 33.07 169 CYS A CA 1
ATOM 2427 C C . CYS A 1 169 ? 10.995 25.101 40.532 1.00 33.78 169 CYS A C 1
ATOM 2428 O O . CYS A 1 169 ? 11.830 25.266 41.423 1.00 34.36 169 CYS A O 1
ATOM 2436 N N . ALA A 1 170 ? 10.611 26.088 39.728 1.00 33.02 170 ALA A N 1
ATOM 2437 C CA . ALA A 1 170 ? 11.263 27.395 39.805 1.00 33.36 170 ALA A CA 1
ATOM 2438 C C . ALA A 1 170 ? 10.461 28.513 39.147 1.00 32.75 170 ALA A C 1
ATOM 2439 O O . ALA A 1 170 ? 9.450 28.268 38.494 1.00 32.09 170 ALA A O 1
ATOM 2446 N N . GLY A 1 171 ? 10.929 29.744 39.331 1.00 37.30 171 GLY A N 1
ATOM 2447 C CA . GLY A 1 171 ? 10.305 30.903 38.719 1.00 36.37 171 GLY A CA 1
ATOM 2448 C C . GLY A 1 171 ? 11.178 32.135 38.842 1.00 36.26 171 GLY A C 1
ATOM 2449 O O . GLY A 1 171 ? 12.293 32.059 39.357 1.00 37.06 171 GLY A O 1
ATOM 2453 N N . SER A 1 172 ? 10.675 33.265 38.350 1.00 36.52 172 SER A N 1
ATOM 2454 C CA . SER A 1 172 ? 11.368 34.545 38.464 1.00 36.06 172 SER A CA 1
ATOM 2455 C C . SER A 1 172 ? 10.337 35.667 38.389 1.00 34.40 172 SER A C 1
ATOM 2456 O O . SER A 1 172 ? 9.263 35.479 37.822 1.00 33.45 172 SER A O 1
ATOM 2464 N N . ASP A 1 173 ? 10.656 36.824 38.965 1.00 37.83 173 ASP A N 1
ATOM 2465 C CA . ASP A 1 173 ? 9.758 37.973 38.899 1.00 36.43 173 ASP A CA 1
ATOM 2466 C C . ASP A 1 173 ? 9.708 38.561 37.502 1.00 35.38 173 ASP A C 1
ATOM 2467 O O . ASP A 1 173 ? 8.700 39.139 37.103 1.00 34.13 173 ASP A O 1
ATOM 2476 N N . ASP A 1 174 ? 10.804 38.420 36.766 1.00 34.20 174 ASP A N 1
ATOM 2477 C CA . ASP A 1 174 ? 10.925 39.039 35.454 1.00 33.37 174 ASP A CA 1
ATOM 2478 C C . ASP A 1 174 ? 11.889 38.250 34.572 1.00 34.29 174 ASP A C 1
ATOM 2479 O O . ASP A 1 174 ? 12.558 37.334 35.040 1.00 35.69 174 ASP A O 1
ATOM 2488 N N . VAL A 1 175 ? 11.931 38.587 33.289 1.00 32.11 175 VAL A N 1
ATOM 2489 C CA . VAL A 1 175 ? 12.876 37.975 32.361 1.00 33.04 175 VAL A CA 1
ATOM 2490 C C . VAL A 1 175 ? 13.529 39.046 31.514 1.00 32.64 175 VAL A C 1
ATOM 2491 O O . VAL A 1 175 ? 13.000 40.153 31.381 1.00 31.57 175 VAL A O 1
ATOM 2504 N N . VAL A 1 176 ? 14.674 38.713 30.936 1.00 31.84 176 VAL A N 1
ATOM 2505 C CA . VAL A 1 176 ? 15.280 39.560 29.924 1.00 31.54 176 VAL A CA 1
ATOM 2506 C C . VAL A 1 176 ? 14.885 39.006 28.566 1.00 31.30 176 VAL A C 1
ATOM 2507 O O . VAL A 1 176 ? 14.922 37.792 28.354 1.00 31.99 176 VAL A O 1
ATOM 2520 N N . PHE A 1 177 ? 14.519 39.889 27.646 1.00 30.09 177 PHE A N 1
ATOM 2521 C CA . PHE A 1 177 ? 14.122 39.454 26.317 1.00 29.91 177 PHE A CA 1
ATOM 2522 C C . PHE A 1 177 ? 15.259 39.682 25.330 1.00 30.50 177 PHE A C 1
ATOM 2523 O O . PHE A 1 177 ? 15.737 40.802 25.168 1.00 30.38 177 PHE A O 1
ATOM 2540 N N A MET A 1 178 ? 15.650 38.601 24.655 0.48 31.47 178 MET A N 1
ATOM 2541 N N B MET A 1 178 ? 15.690 38.614 24.671 0.52 31.48 178 MET A N 1
ATOM 2542 C CA A MET A 1 178 ? 16.753 38.616 23.702 0.48 32.01 178 MET A CA 1
ATOM 2543 C CA B MET A 1 178 ? 16.569 38.735 23.515 0.52 31.86 178 MET A CA 1
ATOM 2544 C C A MET A 1 178 ? 16.745 37.369 22.819 0.48 32.47 178 MET A C 1
ATOM 2545 C C B MET A 1 178 ? 16.721 37.400 22.802 0.52 32.45 178 MET A C 1
ATOM 2546 O O A MET A 1 178 ? 16.189 36.344 23.205 0.48 32.65 178 MET A O 1
ATOM 2547 O O B MET A 1 178 ? 16.262 36.366 23.281 0.52 32.69 178 MET A O 1
ATOM 2574 N N . ASP A 1 179 ? 17.374 37.447 21.648 1.00 33.61 179 ASP A N 1
ATOM 2575 C CA . ASP A 1 179 ? 17.628 36.260 20.837 1.00 34.03 179 ASP A CA 1
ATOM 2576 C C . ASP A 1 179 ? 19.021 35.722 21.176 1.00 34.65 179 ASP A C 1
ATOM 2577 O O . ASP A 1 179 ? 20.012 36.215 20.638 1.00 34.81 179 ASP A O 1
ATOM 2587 N N . THR A 1 180 ? 19.106 34.712 22.035 1.00 35.07 180 THR A N 1
ATOM 2588 C CA . THR A 1 180 ? 20.414 34.214 22.483 1.00 35.67 180 THR A CA 1
ATOM 2589 C C . THR A 1 180 ? 21.161 33.480 21.376 1.00 35.78 180 THR A C 1
ATOM 2590 O O . THR A 1 180 ? 22.389 33.417 21.386 1.00 36.15 180 THR A O 1
ATOM 2601 N N . THR A 1 181 ? 20.419 32.926 20.423 1.00 38.11 181 THR A N 1
ATOM 2602 C CA . THR A 1 181 ? 21.023 32.229 19.294 1.00 38.15 181 THR A CA 1
ATOM 2603 C C . THR A 1 181 ? 21.945 33.160 18.520 1.00 38.28 181 THR A C 1
ATOM 2604 O O . THR A 1 181 ? 23.053 32.774 18.141 1.00 38.58 181 THR A O 1
ATOM 2615 N N . THR A 1 182 ? 21.480 34.384 18.287 1.00 35.41 182 THR A N 1
ATOM 2616 C CA . THR A 1 182 ? 22.210 35.349 17.472 1.00 35.49 182 THR A CA 1
ATOM 2617 C C . THR A 1 182 ? 22.878 36.436 18.307 1.00 35.60 182 THR A C 1
ATOM 2618 O O . THR A 1 182 ? 23.687 37.203 17.796 1.00 37.47 182 THR A O 1
ATOM 2629 N N . GLY A 1 183 ? 22.556 36.494 19.594 1.00 37.18 183 GLY A N 1
ATOM 2630 C CA . GLY A 1 183 ? 23.081 37.545 20.445 1.00 37.20 183 GLY A CA 1
ATOM 2631 C C . GLY A 1 183 ? 22.510 38.912 20.099 1.00 36.72 183 GLY A C 1
ATOM 2632 O O . GLY A 1 183 ? 23.079 39.940 20.483 1.00 36.82 183 GLY A O 1
ATOM 2636 N N . LYS A 1 184 ? 21.414 38.929 19.343 1.00 34.76 184 LYS A N 1
ATOM 2637 C CA . LYS A 1 184 ? 20.760 40.178 18.958 1.00 34.29 184 LYS A CA 1
ATOM 2638 C C . LYS A 1 184 ? 19.585 40.525 19.866 1.00 33.74 184 LYS A C 1
ATOM 2639 O O . LYS A 1 184 ? 18.924 39.643 20.410 1.00 33.69 184 LYS A O 1
ATOM 2646 N N . SER A 1 185 ? 19.328 41.817 20.029 1.00 33.93 185 SER A N 1
ATOM 2647 C CA . SER A 1 185 ? 18.093 42.272 20.651 1.00 33.29 185 SER A CA 1
ATOM 2648 C C . SER A 1 185 ? 16.981 42.063 19.644 1.00 33.00 185 SER A C 1
ATOM 2649 O O . SER A 1 185 ? 17.246 41.975 18.445 1.00 33.28 185 SER A O 1
ATOM 2657 N N . ASN A 1 186 ? 15.743 41.996 20.117 1.00 31.66 186 ASN A N 1
ATOM 2658 C CA . ASN A 1 186 ? 14.604 41.891 19.220 1.00 31.41 186 ASN A CA 1
ATOM 2659 C C . ASN A 1 186 ? 13.486 42.832 19.657 1.00 30.68 186 ASN A C 1
ATOM 2660 O O . ASN A 1 186 ? 13.702 43.712 20.490 1.00 30.41 186 ASN A O 1
ATOM 2671 N N . ILE A 1 187 ? 12.298 42.654 19.089 1.00 31.52 187 ILE A N 1
ATOM 2672 C CA . ILE A 1 187 ? 11.205 43.598 19.296 1.00 30.97 187 ILE A CA 1
ATOM 2673 C C . ILE A 1 187 ? 10.684 43.557 20.738 1.00 30.19 187 ILE A C 1
ATOM 2674 O O . ILE A 1 187 ? 9.939 44.444 21.150 1.00 29.79 187 ILE A O 1
ATOM 2690 N N . TRP A 1 188 ? 11.062 42.526 21.489 1.00 29.52 188 TRP A N 1
ATOM 2691 C CA . TRP A 1 188 ? 10.598 42.354 22.870 1.00 28.84 188 TRP A CA 1
ATOM 2692 C C . TRP A 1 188 ? 11.589 42.846 23.927 1.00 29.03 188 TRP A C 1
ATOM 2693 O O . TRP A 1 188 ? 11.263 42.885 25.107 1.00 28.59 188 TRP A O 1
ATOM 2714 N N . THR A 1 189 ? 12.798 43.208 23.515 1.00 30.80 189 THR A N 1
ATOM 2715 C CA . THR A 1 189 ? 13.833 43.602 24.470 1.00 31.16 189 THR A CA 1
ATOM 2716 C C . THR A 1 189 ? 13.422 44.832 25.279 1.00 30.71 189 THR A C 1
ATOM 2717 O O . THR A 1 189 ? 13.771 44.942 26.454 1.00 30.82 189 THR A O 1
ATOM 2728 N N . SER A 1 190 ? 12.681 45.750 24.657 1.00 33.93 190 SER A N 1
ATOM 2729 C CA . SER A 1 190 ? 12.280 47.002 25.313 1.00 33.69 190 SER A CA 1
ATOM 2730 C C . SER A 1 190 ? 11.035 46.859 26.196 1.00 33.02 190 SER A C 1
ATOM 2731 O O . SER A 1 190 ? 10.542 47.849 26.737 1.00 32.91 190 SER A O 1
ATOM 2739 N N . TYR A 1 191 ? 10.543 45.629 26.329 1.00 36.02 191 TYR A N 1
ATOM 2740 C CA . TYR A 1 191 ? 9.344 45.309 27.110 1.00 35.35 191 TYR A CA 1
ATOM 2741 C C . TYR A 1 191 ? 9.402 45.959 28.496 1.00 35.36 191 TYR A C 1
ATOM 2742 O O . TYR A 1 191 ? 10.330 45.707 29.266 1.00 35.76 191 TYR A O 1
ATOM 2760 N N . LYS A 1 192 ? 8.412 46.795 28.809 1.00 36.76 192 LYS A N 1
ATOM 2761 C CA . LYS A 1 192 ? 8.468 47.645 30.004 1.00 37.24 192 LYS A CA 1
ATOM 2762 C C . LYS A 1 192 ? 7.879 47.018 31.265 1.00 37.01 192 LYS A C 1
ATOM 2763 O O . LYS A 1 192 ? 8.291 47.350 32.374 1.00 38.01 192 LYS A O 1
ATOM 2782 N N . LEU A 1 193 ? 6.920 46.120 31.096 1.00 37.22 193 LEU A N 1
ATOM 2783 C CA . LEU A 1 193 ? 6.291 45.430 32.218 1.00 37.06 193 LEU A CA 1
ATOM 2784 C C . LEU A 1 193 ? 7.118 44.235 32.686 1.00 37.29 193 LEU A C 1
ATOM 2785 O O . LEU A 1 193 ? 7.871 43.656 31.911 1.00 37.42 193 LEU A O 1
ATOM 2801 N N . GLN A 1 194 ? 7.018 43.892 33.965 1.00 37.01 194 GLN A N 1
ATOM 2802 C CA . GLN A 1 194 ? 7.601 42.640 34.436 1.00 37.50 194 GLN A CA 1
ATOM 2803 C C . GLN A 1 194 ? 6.860 41.453 33.812 1.00 36.99 194 GLN A C 1
ATOM 2804 O O . GLN A 1 194 ? 5.630 41.438 33.754 1.00 36.37 194 GLN A O 1
ATOM 2818 N N . HIS A 1 195 ? 7.626 40.475 33.336 1.00 32.18 195 HIS A N 1
ATOM 2819 C CA . HIS A 1 195 ? 7.093 39.240 32.759 1.00 31.85 195 HIS A CA 1
ATOM 2820 C C . HIS A 1 195 ? 7.676 38.050 33.519 1.00 33.00 195 HIS A C 1
ATOM 2821 O O . HIS A 1 195 ? 8.729 37.542 33.141 1.00 33.98 195 HIS A O 1
ATOM 2834 N N . PRO A 1 196 ? 7.010 37.609 34.603 1.00 32.01 196 PRO A N 1
ATOM 2835 C CA . PRO A 1 196 ? 7.569 36.522 35.418 1.00 33.51 196 PRO A CA 1
ATOM 2836 C C . PRO A 1 196 ? 7.684 35.194 34.676 1.00 34.03 196 PRO A C 1
ATOM 2837 O O . PRO A 1 196 ? 6.996 34.992 33.676 1.00 32.76 196 PRO A O 1
ATOM 2848 N N . SER A 1 197 ? 8.560 34.316 35.163 1.00 29.37 197 SER A N 1
ATOM 2849 C CA . SER A 1 197 ? 8.711 32.977 34.608 1.00 30.51 197 SER A CA 1
ATOM 2850 C C . SER A 1 197 ? 8.192 31.947 35.594 1.00 31.40 197 SER A C 1
ATOM 2851 O O . SER A 1 197 ? 8.279 32.134 36.804 1.00 31.83 197 SER A O 1
ATOM 2859 N N . GLU A 1 198 ? 7.632 30.871 35.054 1.00 28.53 198 GLU A N 1
ATOM 2860 C CA . GLU A 1 198 ? 7.260 29.695 35.827 1.00 29.42 198 GLU A CA 1
ATOM 2861 C C . GLU A 1 198 ? 7.860 28.495 35.105 1.00 29.66 198 GLU A C 1
ATOM 2862 O O . GLU A 1 198 ? 7.586 28.290 33.923 1.00 28.32 198 GLU A O 1
ATOM 2874 N N . ILE A 1 199 ? 8.666 27.705 35.812 1.00 30.35 199 ILE A N 1
ATOM 2875 C CA . ILE A 1 199 ? 9.522 26.701 35.177 1.00 30.46 199 ILE A CA 1
ATOM 2876 C C . ILE A 1 199 ? 9.303 25.269 35.691 1.00 29.94 199 ILE A C 1
ATOM 2877 O O . ILE A 1 199 ? 9.130 25.030 36.892 1.00 30.46 199 ILE A O 1
ATOM 2893 N N . MET A 1 200 ? 9.333 24.329 34.750 1.00 32.78 200 MET A N 1
ATOM 2894 C CA . MET A 1 200 ? 9.104 22.909 35.008 1.00 32.23 200 MET A CA 1
ATOM 2895 C C . MET A 1 200 ? 10.391 22.100 34.864 1.00 32.84 200 MET A C 1
ATOM 2896 O O . MET A 1 200 ? 11.279 22.467 34.091 1.00 33.23 200 MET A O 1
ATOM 2910 N N . ILE A 1 201 ? 10.479 21.000 35.609 1.00 33.09 201 ILE A N 1
ATOM 2911 C CA . ILE A 1 201 ? 11.516 19.994 35.400 1.00 33.34 201 ILE A CA 1
ATOM 2912 C C . ILE A 1 201 ? 10.832 18.638 35.220 1.00 32.43 201 ILE A C 1
ATOM 2913 O O . ILE A 1 201 ? 9.839 18.349 35.889 1.00 32.18 201 ILE A O 1
ATOM 2929 N N . THR A 1 202 ? 11.344 17.812 34.312 1.00 34.82 202 THR A N 1
ATOM 2930 C CA . THR A 1 202 ? 10.752 16.499 34.075 1.00 34.18 202 THR A CA 1
ATOM 2931 C C . THR A 1 202 ? 11.305 15.486 35.064 1.00 34.95 202 THR A C 1
ATOM 2932 O O . THR A 1 202 ? 12.280 15.753 35.767 1.00 35.81 202 THR A O 1
ATOM 2943 N N . LEU A 1 203 ? 10.678 14.318 35.110 1.00 33.88 203 LEU A N 1
ATOM 2944 C CA . LEU A 1 203 ? 11.122 13.256 35.995 1.00 34.62 203 LEU A CA 1
ATOM 2945 C C . LEU A 1 203 ? 12.486 12.724 35.563 1.00 35.07 203 LEU A C 1
ATOM 2946 O O . LEU A 1 203 ? 13.136 11.999 36.312 1.00 35.78 203 LEU A O 1
ATOM 2962 N N . ASN A 1 204 ? 12.910 13.082 34.353 1.00 36.58 204 ASN A N 1
ATOM 2963 C CA . ASN A 1 204 ? 14.252 12.756 33.876 1.00 37.00 204 ASN A CA 1
ATOM 2964 C C . ASN A 1 204 ? 15.175 13.974 33.913 1.00 37.46 204 ASN A C 1
ATOM 2965 O O . ASN A 1 204 ? 16.123 14.066 33.137 1.00 37.58 204 ASN A O 1
ATOM 2976 N N . ASN A 1 205 ? 14.884 14.901 34.824 1.00 36.96 205 ASN A N 1
ATOM 2977 C CA . ASN A 1 205 ? 15.737 16.067 35.070 1.00 37.68 205 ASN A CA 1
ATOM 2978 C C . ASN A 1 205 ? 15.922 16.989 33.864 1.00 37.42 205 ASN A C 1
ATOM 2979 O O . ASN A 1 205 ? 16.871 17.768 33.817 1.00 38.13 205 ASN A O 1
ATOM 2990 N N . GLU A 1 206 ? 15.012 16.922 32.901 1.00 39.35 206 GLU A N 1
ATOM 2991 C CA . GLU A 1 206 ? 15.039 17.852 31.778 1.00 39.04 206 GLU A CA 1
ATOM 2992 C C . GLU A 1 206 ? 14.403 19.170 32.213 1.00 39.26 206 GLU A C 1
ATOM 2993 O O . GLU A 1 206 ? 13.297 19.183 32.750 1.00 38.83 206 GLU A O 1
ATOM 3005 N N . ILE A 1 207 ? 15.105 20.272 31.979 1.00 36.51 207 ILE A N 1
ATOM 3006 C CA . ILE A 1 207 ? 14.613 21.601 32.331 1.00 37.00 207 ILE A CA 1
ATOM 3007 C C . ILE A 1 207 ? 15.115 22.593 31.288 1.00 37.28 207 ILE A C 1
ATOM 3008 O O . ILE A 1 207 ? 16.292 22.579 30.931 1.00 37.75 207 ILE A O 1
ATOM 3024 N N . ASN A 1 208 ? 14.229 23.448 30.788 1.00 37.91 208 ASN A N 1
ATOM 3025 C CA . ASN A 1 208 ? 14.605 24.351 29.707 1.00 37.99 208 ASN A CA 1
ATOM 3026 C C . ASN A 1 208 ? 15.292 25.592 30.261 1.00 39.52 208 ASN A C 1
ATOM 3027 O O . ASN A 1 208 ? 14.719 26.681 30.304 1.00 39.83 208 ASN A O 1
ATOM 3038 N N . LEU A 1 209 ? 16.529 25.390 30.700 1.00 39.30 209 LEU A N 1
ATOM 3039 C CA . LEU A 1 209 ? 17.396 26.449 31.200 1.00 40.22 209 LEU A CA 1
ATOM 3040 C C . LEU A 1 209 ? 18.834 26.113 30.831 1.00 40.20 209 LEU A C 1
ATOM 3041 O O . LEU A 1 209 ? 19.168 24.944 30.664 1.00 39.82 209 LEU A O 1
ATOM 3057 N N . PRO A 1 210 ? 19.694 27.130 30.689 1.00 43.36 210 PRO A N 1
ATOM 3058 C CA . PRO A 1 210 ? 21.111 26.780 30.555 1.00 43.43 210 PRO A CA 1
ATOM 3059 C C . PRO A 1 210 ? 21.625 26.126 31.838 1.00 43.90 210 PRO A C 1
ATOM 3060 O O . PRO A 1 210 ? 21.136 26.448 32.923 1.00 44.24 210 PRO A O 1
ATOM 3071 N N . ASN A 1 211 ? 22.594 25.228 31.718 1.00 44.60 211 ASN A N 1
ATOM 3072 C CA . ASN A 1 211 ? 23.137 24.528 32.883 1.00 44.97 211 ASN A CA 1
ATOM 3073 C C . ASN A 1 211 ? 22.055 23.861 33.741 1.00 44.96 211 ASN A C 1
ATOM 3074 O O . ASN A 1 211 ? 21.853 24.242 34.896 1.00 45.38 211 ASN A O 1
ATOM 3078 N N . PRO A 1 212 ? 21.341 22.877 33.168 1.00 43.24 212 PRO A N 1
ATOM 3079 C CA . PRO A 1 212 ? 20.262 22.147 33.851 1.00 42.99 212 PRO A CA 1
ATOM 3080 C C . PRO A 1 212 ? 20.731 21.209 34.968 1.00 43.22 212 PRO A C 1
ATOM 3081 O O . PRO A 1 212 ? 19.964 20.920 35.886 1.00 43.20 212 PRO A O 1
ATOM 3092 N N . ALA A 1 213 ? 21.974 20.746 34.883 1.00 46.18 213 ALA A N 1
ATOM 3093 C CA . ALA A 1 213 ? 22.490 19.729 35.800 1.00 46.37 213 ALA A CA 1
ATOM 3094 C C . ALA A 1 213 ? 22.490 20.172 37.262 1.00 46.87 213 ALA A C 1
ATOM 3095 O O . ALA A 1 213 ? 22.289 19.356 38.162 1.00 46.88 213 ALA A O 1
ATOM 3102 N N . ASN A 1 214 ? 22.727 21.457 37.493 1.00 44.55 214 ASN A N 1
ATOM 3103 C CA . ASN A 1 214 ? 22.762 22.009 38.844 1.00 44.93 214 ASN A CA 1
ATOM 3104 C C . ASN A 1 214 ? 22.045 23.353 38.908 1.00 44.98 214 ASN A C 1
ATOM 3105 O O . ASN A 1 214 ? 22.479 24.268 39.612 1.00 45.29 214 ASN A O 1
ATOM 3116 N N . TYR A 1 215 ? 20.944 23.457 38.166 1.00 41.77 215 TYR A N 1
ATOM 3117 C CA . TYR A 1 215 ? 20.170 24.691 38.097 1.00 41.77 215 TYR A CA 1
ATOM 3118 C C . TYR A 1 215 ? 19.712 25.132 39.481 1.00 41.93 215 TYR A C 1
ATOM 3119 O O . TYR A 1 215 ? 19.625 26.323 39.760 1.00 42.03 215 TYR A O 1
ATOM 3137 N N . ASP A 1 216 ? 19.435 24.164 40.348 1.00 41.16 216 ASP A N 1
ATOM 3138 C CA . ASP A 1 216 ? 18.807 24.441 41.636 1.00 41.26 216 ASP A CA 1
ATOM 3139 C C . ASP A 1 216 ? 19.807 24.945 42.675 1.00 41.74 216 ASP A C 1
ATOM 3140 O O . ASP A 1 216 ? 19.409 25.406 43.745 1.00 41.86 216 ASP A O 1
ATOM 3149 N N . PHE A 1 217 ? 21.098 24.855 42.360 1.00 45.26 217 PHE A N 1
ATOM 3150 C CA . PHE A 1 217 ? 22.149 25.339 43.255 1.00 45.63 217 PHE A CA 1
ATOM 3151 C C . PHE A 1 217 ? 22.715 26.667 42.779 1.00 45.63 217 PHE A C 1
ATOM 3152 O O . PHE A 1 217 ? 23.496 27.303 43.488 1.00 45.81 217 PHE A O 1
ATOM 3169 N N . GLU A 1 218 ? 22.342 27.065 41.569 1.00 47.19 218 GLU A N 1
ATOM 3170 C CA . GLU A 1 218 ? 22.860 28.280 40.961 1.00 47.12 218 GLU A CA 1
ATOM 3171 C C . GLU A 1 218 ? 21.682 29.199 40.681 1.00 46.77 218 GLU A C 1
ATOM 3172 O O . GLU A 1 218 ? 20.527 28.804 40.845 1.00 46.64 218 GLU A O 1
ATOM 3179 N N . THR A 1 219 ? 21.970 30.433 40.292 1.00 49.79 219 THR A N 1
ATOM 3180 C CA . THR A 1 219 ? 20.915 31.377 39.955 1.00 49.35 219 THR A CA 1
ATOM 3181 C C . THR A 1 219 ? 21.437 32.379 38.942 1.00 49.01 219 THR A C 1
ATOM 3182 O O . THR A 1 219 ? 22.448 33.049 39.172 1.00 49.00 219 THR A O 1
ATOM 3186 N N . THR A 1 220 ? 20.741 32.460 37.816 1.00 45.75 220 THR A N 1
ATOM 3187 C CA . THR A 1 220 ? 21.070 33.396 36.752 1.00 45.33 220 THR A CA 1
ATOM 3188 C C . THR A 1 220 ? 19.818 34.165 36.365 1.00 44.65 220 THR A C 1
ATOM 3189 O O . THR A 1 220 ? 18.723 33.882 36.862 1.00 44.57 220 THR A O 1
ATOM 3193 N N . LYS A 1 221 ? 19.960 35.092 35.430 1.00 40.32 221 LYS A N 1
ATOM 3194 C CA . LYS A 1 221 ? 18.801 35.792 34.924 1.00 39.46 221 LYS A CA 1
ATOM 3195 C C . LYS A 1 221 ? 18.106 34.809 33.990 1.00 39.71 221 LYS A C 1
ATOM 3196 O O . LYS A 1 221 ? 18.749 33.929 33.421 1.00 40.36 221 LYS A O 1
ATOM 3200 N N . VAL A 1 222 ? 16.797 34.942 33.840 1.00 35.22 222 VAL A N 1
ATOM 3201 C CA . VAL A 1 222 ? 16.067 34.098 32.905 1.00 35.34 222 VAL A CA 1
ATOM 3202 C C . VAL A 1 222 ? 15.886 34.882 31.628 1.00 34.20 222 VAL A C 1
ATOM 3203 O O . VAL A 1 222 ? 15.413 36.017 31.648 1.00 33.02 222 VAL A O 1
ATOM 3216 N N . VAL A 1 223 ? 16.276 34.264 30.519 1.00 33.06 223 VAL A N 1
ATOM 3217 C CA . VAL A 1 223 ? 16.225 34.914 29.222 1.00 32.08 223 VAL A CA 1
ATOM 3218 C C . VAL A 1 223 ? 15.188 34.251 28.323 1.00 31.54 223 VAL A C 1
ATOM 3219 O O . VAL A 1 223 ? 15.253 33.055 28.042 1.00 32.09 223 VAL A O 1
ATOM 3232 N N . TYR A 1 224 ? 14.226 35.051 27.884 1.00 31.68 224 TYR A N 1
ATOM 3233 C CA . TYR A 1 224 ? 13.209 34.601 26.946 1.00 31.01 224 TYR A CA 1
ATOM 3234 C C . TYR A 1 224 ? 13.473 35.249 25.597 1.00 30.59 224 TYR A C 1
ATOM 3235 O O . TYR A 1 224 ? 14.025 36.345 25.531 1.00 30.32 224 TYR A O 1
ATOM 3253 N N . GLN A 1 225 ? 13.057 34.592 24.523 1.00 28.94 225 GLN A N 1
ATOM 3254 C CA . GLN A 1 225 ? 13.142 35.199 23.198 1.00 28.66 225 GLN A CA 1
ATOM 3255 C C . GLN A 1 225 ? 11.881 35.995 22.924 1.00 27.53 225 GLN A C 1
ATOM 3256 O O . GLN A 1 225 ? 11.884 36.942 22.139 1.00 27.21 225 GLN A O 1
ATOM 3270 N N . HIS A 1 226 ? 10.795 35.594 23.570 1.00 27.43 226 HIS A N 1
ATOM 3271 C CA . HIS A 1 226 ? 9.499 36.205 23.322 1.00 25.85 226 HIS A CA 1
ATOM 3272 C C . HIS A 1 226 ? 8.536 35.825 24.434 1.00 24.56 226 HIS A C 1
ATOM 3273 O O . HIS A 1 226 ? 8.813 34.901 25.201 1.00 25.05 226 HIS A O 1
ATOM 3286 N N . PRO A 1 227 ? 7.404 36.536 24.539 1.00 26.13 227 PRO A N 1
ATOM 3287 C CA . PRO A 1 227 ? 6.411 36.100 25.528 1.00 25.01 227 PRO A CA 1
ATOM 3288 C C . PRO A 1 227 ? 5.938 34.682 25.228 1.00 24.56 227 PRO A C 1
ATOM 3289 O O . PRO A 1 227 ? 6.114 34.223 24.098 1.00 24.94 227 PRO A O 1
ATOM 3300 N N . LEU A 1 228 ? 5.374 33.997 26.218 1.00 26.12 2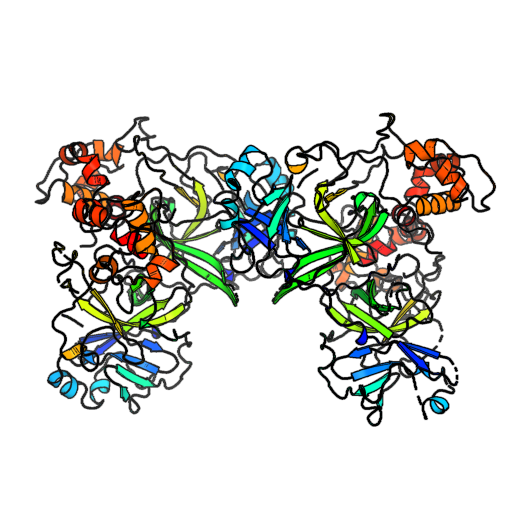28 LEU A N 1
ATOM 3301 C CA . LEU A 1 228 ? 4.872 32.647 26.001 1.00 25.64 228 LEU A CA 1
ATOM 3302 C C . LEU A 1 228 ? 3.901 32.656 24.831 1.00 25.21 228 LEU A C 1
ATOM 3303 O O . LEU A 1 228 ? 2.989 33.485 24.776 1.00 25.27 228 LEU A O 1
ATOM 3319 N N . ARG A 1 229 ? 4.111 31.741 23.888 1.00 24.01 229 ARG A N 1
ATOM 3320 C CA . ARG A 1 229 ? 3.328 31.742 22.658 1.00 24.24 229 ARG A CA 1
ATOM 3321 C C . ARG A 1 229 ? 3.254 30.379 21.991 1.00 24.25 229 ARG A C 1
ATOM 3322 O O . ARG A 1 229 ? 4.172 29.566 22.101 1.00 24.28 229 ARG A O 1
ATOM 3343 N N . ASN A 1 230 ? 2.146 30.152 21.293 1.00 24.42 230 ASN A N 1
ATOM 3344 C CA . ASN A 1 230 ? 1.979 29.020 20.387 1.00 24.69 230 ASN A CA 1
ATOM 3345 C C . ASN A 1 230 ? 2.176 29.496 18.948 1.00 25.51 230 ASN A C 1
ATOM 3346 O O . ASN A 1 230 ? 1.684 30.561 18.573 1.00 26.32 230 ASN A O 1
ATOM 3357 N N . VAL A 1 231 ? 2.900 28.723 18.146 1.00 24.57 231 VAL A N 1
ATOM 3358 C CA . VAL A 1 231 ? 3.268 29.164 16.801 1.00 25.56 231 VAL A CA 1
ATOM 3359 C C . VAL A 1 231 ? 2.033 29.389 15.912 1.00 26.43 231 VAL A C 1
ATOM 3360 O O . VAL A 1 231 ? 1.907 30.438 15.284 1.00 27.42 231 VAL A O 1
ATOM 3373 N N . CYS A 1 232 ? 1.130 28.413 15.858 1.00 25.62 232 CYS A N 1
ATOM 3374 C CA . CYS A 1 232 ? -0.074 28.547 15.038 1.00 26.76 232 CYS A CA 1
ATOM 3375 C C . CYS A 1 232 ? -0.924 29.736 15.481 1.00 27.71 232 CYS A C 1
ATOM 3376 O O . CYS A 1 232 ? -1.405 30.512 14.654 1.00 29.01 232 CYS A O 1
ATOM 3384 N N . ALA A 1 233 ? -1.100 29.869 16.790 1.00 24.86 233 ALA A N 1
ATOM 3385 C CA . ALA A 1 233 ? -1.875 30.964 17.356 1.00 26.07 233 ALA A CA 1
ATOM 3386 C C . ALA A 1 233 ? -1.238 32.320 17.048 1.00 26.59 233 ALA A C 1
ATOM 3387 O O . ALA A 1 233 ? -1.939 33.295 16.773 1.00 28.40 233 ALA A O 1
ATOM 3394 N N . THR A 1 234 ? 0.091 32.376 17.097 1.00 24.71 234 THR A N 1
ATOM 3395 C CA . THR A 1 234 ? 0.805 33.619 16.841 1.00 25.31 234 THR A CA 1
ATOM 3396 C C . THR A 1 234 ? 0.623 34.036 15.385 1.00 26.92 234 THR A C 1
ATOM 3397 O O . THR A 1 234 ? 0.400 35.207 15.084 1.00 28.35 234 THR A O 1
ATOM 3408 N N . LEU A 1 235 ? 0.709 33.064 14.487 1.00 26.27 235 LEU A N 1
ATOM 3409 C CA . LEU A 1 235 ? 0.552 33.324 13.063 1.00 27.24 235 LEU A CA 1
ATOM 3410 C C . LEU A 1 235 ? -0.867 33.795 12.741 1.00 28.56 235 LEU A C 1
ATOM 3411 O O . LEU A 1 235 ? -1.053 34.745 11.982 1.00 29.47 235 LEU A O 1
ATOM 3427 N N . GLU A 1 236 ? -1.855 33.125 13.330 1.00 27.65 236 GLU A N 1
ATOM 3428 C CA . GLU A 1 236 ? -3.259 33.494 13.161 1.00 29.06 236 GLU A CA 1
ATOM 3429 C C . GLU A 1 236 ? -3.515 34.920 13.636 1.00 30.31 236 GLU A C 1
ATOM 3430 O O . GLU A 1 236 ? -4.208 35.695 12.982 1.00 31.16 236 GLU A O 1
ATOM 3442 N N . THR A 1 237 ? -2.940 35.255 14.781 1.00 27.88 237 THR A N 1
ATOM 3443 C CA . THR A 1 237 ? -3.090 36.579 15.364 1.00 28.22 237 THR A CA 1
ATOM 3444 C C . THR A 1 237 ? -2.475 37.648 14.459 1.00 28.10 237 THR A C 1
ATOM 3445 O O . THR A 1 237 ? -3.095 38.678 14.201 1.00 28.80 237 THR A O 1
ATOM 3456 N N . LEU A 1 238 ? -1.254 37.406 13.992 1.00 29.61 238 LEU A N 1
ATOM 3457 C CA . LEU A 1 238 ? -0.552 38.383 13.166 1.00 29.53 238 LEU A CA 1
ATOM 3458 C C . LEU A 1 238 ? -1.198 38.552 11.794 1.00 30.23 238 LEU A C 1
ATOM 3459 O O . LEU A 1 238 ? -1.221 39.656 11.248 1.00 30.55 238 LEU A O 1
ATOM 3475 N N . GLN A 1 239 ? -1.720 37.462 11.241 1.00 30.06 239 GLN A N 1
ATOM 3476 C CA . GLN A 1 239 ? -2.394 37.520 9.949 1.00 30.58 239 GLN A CA 1
ATOM 3477 C C . GLN A 1 239 ? -3.643 38.387 10.052 1.00 31.44 239 GLN A C 1
ATOM 3478 O O . GLN A 1 239 ? -3.915 39.220 9.188 1.00 31.79 239 GLN A O 1
ATOM 3492 N N . HIS A 1 240 ? -4.392 38.184 11.129 1.00 32.09 240 HIS A N 1
ATOM 3493 C CA . HIS A 1 240 ? -5.610 38.943 11.387 1.00 32.86 240 HIS A CA 1
ATOM 3494 C C . HIS A 1 240 ? -5.339 40.449 11.553 1.00 32.89 240 HIS A C 1
ATOM 3495 O O . HIS A 1 240 ? -6.111 41.280 11.072 1.00 33.32 240 HIS A O 1
ATOM 3508 N N . LEU A 1 241 ? -4.250 40.802 12.228 1.00 33.37 241 LEU A N 1
ATOM 3509 C CA . LEU A 1 241 ? -3.947 42.210 12.470 1.00 33.32 241 LEU A CA 1
ATOM 3510 C C . LEU A 1 241 ? -3.430 42.925 11.229 1.00 33.27 241 LEU A C 1
ATOM 3511 O O . LEU A 1 241 ? -3.719 44.102 11.032 1.00 33.55 241 LEU A O 1
ATOM 3527 N N . THR A 1 242 ? -2.674 42.213 10.399 1.00 33.02 242 THR A N 1
ATOM 3528 C CA . THR A 1 242 ? -1.877 42.851 9.353 1.00 32.87 242 THR A CA 1
ATOM 3529 C C . THR A 1 242 ? -2.308 42.536 7.924 1.00 33.21 242 THR A C 1
ATOM 3530 O O . THR A 1 242 ? -1.863 43.196 6.986 1.00 33.28 242 THR A O 1
ATOM 3541 N N . ASN A 1 243 ? -3.172 41.541 7.754 1.00 34.99 243 ASN A N 1
ATOM 3542 C CA . ASN A 1 243 ? -3.500 41.050 6.420 1.00 35.20 243 ASN A CA 1
ATOM 3543 C C . ASN A 1 243 ? -4.843 40.331 6.427 1.00 35.61 243 ASN A C 1
ATOM 3544 O O . ASN A 1 243 ? -4.900 39.102 6.362 1.00 35.44 243 ASN A O 1
ATOM 3555 N N . LYS A 1 244 ? -5.922 41.103 6.514 1.00 36.93 244 LYS A N 1
ATOM 3556 C CA . LYS A 1 244 ? -7.240 40.538 6.788 1.00 37.35 244 LYS A CA 1
ATOM 3557 C C . LYS A 1 244 ? -7.756 39.629 5.672 1.00 37.45 244 LYS A C 1
ATOM 3558 O O . LYS A 1 244 ? -8.502 38.694 5.944 1.00 37.56 244 LYS A O 1
ATOM 3568 N N . THR A 1 245 ? -7.359 39.891 4.429 1.00 37.21 245 THR A N 1
ATOM 3569 C CA . THR A 1 245 ? -7.774 39.046 3.308 1.00 37.39 245 THR A CA 1
ATOM 3570 C C . THR A 1 245 ? -6.807 37.876 3.107 1.00 36.87 245 THR A C 1
ATOM 3571 O O . THR A 1 245 ? -7.000 37.045 2.219 1.00 36.98 245 THR A O 1
ATOM 3582 N N . ASN A 1 246 ? -5.759 37.835 3.926 1.00 36.18 246 ASN A N 1
ATOM 3583 C CA . ASN A 1 246 ? -4.748 36.783 3.859 1.00 35.61 246 ASN A CA 1
ATOM 3584 C C . ASN A 1 246 ? -4.158 36.565 2.472 1.00 35.71 246 ASN A C 1
ATOM 3585 O O . ASN A 1 246 ? -3.985 35.427 2.041 1.00 35.57 246 ASN A O 1
ATOM 3596 N N . ALA A 1 247 ? -3.862 37.650 1.765 1.00 36.42 247 ALA A N 1
ATOM 3597 C CA . ALA A 1 247 ? -3.139 37.528 0.508 1.00 36.65 247 ALA A CA 1
ATOM 3598 C C . ALA A 1 247 ? -1.776 36.918 0.811 1.00 36.18 247 ALA A C 1
ATOM 3599 O O . ALA A 1 247 ? -1.198 37.174 1.868 1.00 35.70 247 ALA A O 1
ATOM 3606 N N . LYS A 1 248 ? -1.271 36.104 -0.106 1.00 38.17 248 LYS A N 1
ATOM 3607 C CA . LYS A 1 248 ? 0.011 35.446 0.093 1.00 37.84 248 LYS A CA 1
ATOM 3608 C C . LYS A 1 248 ? 1.109 36.507 0.095 1.00 37.93 248 LYS A C 1
ATOM 3609 O O . LYS A 1 248 ? 1.308 37.198 -0.905 1.00 38.50 248 LYS A O 1
ATOM 3628 N N . LEU A 1 249 ? 1.795 36.641 1.228 1.00 35.61 249 LEU A N 1
ATOM 3629 C CA . LEU A 1 249 ? 2.899 37.588 1.369 1.00 35.63 249 LEU A CA 1
ATOM 3630 C C . LEU A 1 249 ? 4.154 36.805 1.734 1.00 35.40 249 LEU A C 1
ATOM 3631 O O . LEU A 1 249 ? 4.070 35.797 2.435 1.00 34.91 249 LEU A O 1
ATOM 3647 N N . PRO A 1 250 ? 5.327 37.265 1.271 1.00 36.78 250 PRO A N 1
ATOM 3648 C CA . PRO A 1 250 ? 6.527 36.476 1.565 1.00 36.81 250 PRO A CA 1
ATOM 3649 C C . PRO A 1 250 ? 6.896 36.489 3.043 1.00 36.05 250 PRO A C 1
ATOM 3650 O O . PRO A 1 250 ? 6.524 37.398 3.786 1.00 35.63 250 PRO A O 1
ATOM 3661 N N . TYR A 1 251 ? 7.631 35.465 3.453 1.00 36.06 251 TYR A N 1
ATOM 3662 C CA . TYR A 1 251 ? 8.113 35.342 4.820 1.00 35.40 251 TYR A CA 1
ATOM 3663 C C . TYR A 1 251 ? 9.043 36.488 5.202 1.00 35.64 251 TYR A C 1
ATOM 3664 O O . TYR A 1 251 ? 9.970 36.815 4.463 1.00 36.27 251 TYR A O 1
ATOM 3682 N N . ASP A 1 252 ? 8.768 37.108 6.346 1.00 33.85 252 ASP A N 1
ATOM 3683 C CA . ASP A 1 252 ? 9.650 38.129 6.904 1.00 33.72 252 ASP A CA 1
ATOM 3684 C C . ASP A 1 252 ? 10.547 37.455 7.934 1.00 33.50 252 ASP A C 1
ATOM 3685 O O . ASP A 1 252 ? 10.060 36.854 8.890 1.00 33.06 252 ASP A O 1
ATOM 3694 N N . SER A 1 253 ? 11.857 37.560 7.741 1.00 33.30 253 SER A N 1
ATOM 3695 C CA . SER A 1 253 ? 12.813 36.829 8.570 1.00 33.08 253 SER A CA 1
ATOM 3696 C C . SER A 1 253 ? 12.804 37.280 10.030 1.00 32.51 253 SER A C 1
ATOM 3697 O O . SER A 1 253 ? 13.289 36.565 10.907 1.00 32.32 253 SER A O 1
ATOM 3705 N N . ARG A 1 254 ? 12.242 38.452 10.301 1.00 31.89 254 ARG A N 1
ATOM 3706 C CA . ARG A 1 254 ? 12.137 38.923 11.676 1.00 31.34 254 ARG A CA 1
ATOM 3707 C C . ARG A 1 254 ? 11.164 38.079 12.502 1.00 31.08 254 ARG A C 1
ATOM 3708 O O . ARG A 1 254 ? 11.157 38.165 13.730 1.00 30.63 254 ARG A O 1
ATOM 3729 N N . LEU A 1 255 ? 10.351 37.263 11.836 1.00 30.99 255 LEU A N 1
ATOM 3730 C CA . LEU A 1 255 ? 9.488 36.315 12.536 1.00 30.31 255 LEU A CA 1
ATOM 3731 C C . LEU A 1 255 ? 10.334 35.319 13.329 1.00 30.19 255 LEU A C 1
ATOM 3732 O O . LEU A 1 255 ? 9.918 34.838 14.384 1.00 29.54 255 LEU A O 1
ATOM 3748 N N . LEU A 1 256 ? 11.523 35.012 12.816 1.00 29.90 256 LEU A N 1
ATOM 3749 C CA . LEU A 1 256 ? 12.424 34.092 13.498 1.00 29.71 256 LEU A CA 1
ATOM 3750 C C . LEU A 1 256 ? 13.036 34.750 14.735 1.00 29.76 256 LEU A C 1
ATOM 3751 O O . LEU A 1 256 ? 13.041 34.166 15.816 1.00 29.51 256 LEU A O 1
ATOM 3767 N N . SER A 1 257 ? 13.547 35.966 14.578 1.00 31.51 257 SER A N 1
ATOM 3768 C CA . SER A 1 257 ? 14.211 36.640 15.683 1.00 31.31 257 SER A CA 1
ATOM 3769 C C . SER A 1 257 ? 13.215 37.139 16.728 1.00 30.82 257 SER A C 1
ATOM 3770 O O . SER A 1 257 ? 13.515 37.115 17.919 1.00 30.67 257 SER A O 1
ATOM 3778 N N . ASP A 1 258 ? 12.023 37.543 16.291 1.00 29.53 258 ASP A N 1
ATOM 3779 C CA . ASP A 1 258 ? 11.029 38.116 17.202 1.00 28.74 258 ASP A CA 1
ATOM 3780 C C . ASP A 1 258 ? 10.089 37.079 17.828 1.00 28.28 258 ASP A C 1
ATOM 3781 O O . ASP A 1 258 ? 9.557 37.306 18.916 1.00 27.48 258 ASP A O 1
ATOM 3790 N N . PHE A 1 259 ? 9.861 35.962 17.141 1.00 28.08 259 PHE A N 1
ATOM 3791 C CA . PHE A 1 259 ? 8.882 34.981 17.604 1.00 27.47 259 PHE A CA 1
ATOM 3792 C C . PHE A 1 259 ? 9.384 33.537 17.534 1.00 27.50 259 PHE A C 1
ATOM 3793 O O . PHE A 1 259 ? 8.673 32.616 17.938 1.00 26.75 259 PHE A O 1
ATOM 3810 N N . ASN A 1 260 ? 10.606 33.346 17.039 1.00 29.82 260 ASN A N 1
ATOM 3811 C CA . ASN A 1 260 ? 11.139 32.006 16.789 1.00 29.73 260 ASN A CA 1
ATOM 3812 C C . ASN A 1 260 ? 10.144 31.185 15.975 1.00 28.92 260 ASN A C 1
ATOM 3813 O O . ASN A 1 260 ? 9.806 30.052 16.320 1.00 28.14 260 ASN A O 1
ATOM 3824 N N . ILE A 1 261 ? 9.664 31.803 14.903 1.00 30.01 261 ILE A N 1
ATOM 3825 C CA . ILE A 1 261 ? 8.851 31.132 13.906 1.00 29.61 261 ILE A CA 1
ATOM 3826 C C . ILE A 1 261 ? 9.668 31.028 12.629 1.00 30.39 261 ILE A C 1
ATOM 3827 O O . ILE A 1 261 ? 10.186 32.030 12.138 1.00 31.20 261 ILE A O 1
ATOM 3843 N N . THR A 1 262 ? 9.777 29.819 12.090 1.00 32.43 262 THR A N 1
ATOM 3844 C CA . THR A 1 262 ? 10.613 29.585 10.923 1.00 33.17 262 THR A CA 1
ATOM 3845 C C . THR A 1 262 ? 9.851 29.829 9.630 1.00 33.56 262 THR A C 1
ATOM 3846 O O . THR A 1 262 ? 8.627 29.967 9.629 1.00 33.20 262 THR A O 1
ATOM 3857 N N . ALA A 1 263 ? 10.595 29.886 8.532 1.00 34.94 263 ALA A N 1
ATOM 3858 C CA . ALA A 1 263 ? 10.006 30.027 7.213 1.00 35.48 263 ALA A CA 1
ATOM 3859 C C . ALA A 1 263 ? 9.147 28.810 6.907 1.00 35.00 263 ALA A C 1
ATOM 3860 O O . ALA A 1 263 ? 8.057 28.935 6.355 1.00 35.11 263 ALA A O 1
ATOM 3867 N N . GLU A 1 264 ? 9.650 27.634 7.273 1.00 37.09 264 GLU A N 1
ATOM 3868 C CA . GLU A 1 264 ? 8.932 26.384 7.051 1.00 36.66 264 GLU A CA 1
ATOM 3869 C C . GLU A 1 264 ? 7.579 26.405 7.760 1.00 35.90 264 GLU A C 1
ATOM 3870 O O . GLU A 1 264 ? 6.567 25.990 7.198 1.00 35.94 264 GLU A O 1
ATOM 3874 N N . GLN A 1 265 ? 7.564 26.895 8.994 1.00 35.38 265 GLN A N 1
ATOM 3875 C CA . GLN A 1 265 ? 6.329 26.970 9.765 1.00 34.63 265 GLN A CA 1
ATOM 3876 C C . GLN A 1 265 ? 5.366 27.982 9.142 1.00 35.16 265 GLN A C 1
ATOM 3877 O O . GLN A 1 265 ? 4.164 27.731 9.041 1.00 35.03 265 GLN A O 1
ATOM 3891 N N . TYR A 1 266 ? 5.908 29.124 8.727 1.00 32.56 266 TYR A N 1
ATOM 3892 C CA . TYR A 1 266 ? 5.118 30.184 8.113 1.00 33.21 266 TYR A CA 1
ATOM 3893 C C . TYR A 1 266 ? 4.381 29.696 6.868 1.00 33.73 266 TYR A C 1
ATOM 3894 O O . TYR A 1 266 ? 3.169 29.864 6.756 1.00 33.84 266 TYR A O 1
ATOM 3912 N N . ASN A 1 267 ? 5.113 29.097 5.934 1.00 39.08 267 ASN A N 1
ATOM 3913 C CA . ASN A 1 267 ? 4.510 28.565 4.717 1.00 39.63 267 ASN A CA 1
ATOM 3914 C C . ASN A 1 267 ? 3.586 27.387 5.001 1.00 39.08 267 ASN A C 1
ATOM 3915 O O . ASN A 1 267 ? 2.591 27.191 4.309 1.00 39.50 267 ASN A O 1
ATOM 3926 N N . GLN A 1 268 ? 3.916 26.611 6.027 1.00 40.11 268 GLN A N 1
ATOM 3927 C CA . GLN A 1 268 ? 3.149 25.418 6.368 1.00 39.61 268 GLN A CA 1
ATOM 3928 C C . GLN A 1 268 ? 1.731 25.773 6.818 1.00 39.51 268 GLN A C 1
ATOM 3929 O O . GLN A 1 268 ? 0.768 25.122 6.416 1.00 39.76 268 GLN A O 1
ATOM 3933 N N . TYR A 1 269 ? 1.601 26.793 7.661 1.00 37.84 269 TYR A N 1
ATOM 3934 C CA . TYR A 1 269 ? 0.305 27.118 8.250 1.00 37.82 269 TYR A CA 1
ATOM 3935 C C . TYR A 1 269 ? -0.564 28.004 7.371 1.00 38.83 269 TYR A C 1
ATOM 3936 O O . TYR A 1 269 ? -1.782 28.004 7.513 1.00 39.11 269 TYR A O 1
ATOM 3954 N N . GLY A 1 270 ? 0.052 28.735 6.452 1.00 34.31 270 GLY A N 1
ATOM 3955 C CA . GLY A 1 270 ? -0.699 29.545 5.511 1.00 35.26 270 GLY A CA 1
ATOM 3956 C C . GLY A 1 270 ? -1.398 30.744 6.125 1.00 35.58 270 GLY A C 1
ATOM 3957 O O . GLY A 1 270 ? -2.378 31.228 5.567 1.00 36.29 270 GLY A O 1
ATOM 3961 N N . TYR A 1 271 ? -0.917 31.207 7.277 1.00 33.01 271 TYR A N 1
ATOM 3962 C CA . TYR A 1 271 ? -1.352 32.488 7.829 1.00 33.52 271 TYR A CA 1
ATOM 3963 C C . TYR A 1 271 ? -0.330 33.540 7.418 1.00 33.76 271 TYR A C 1
ATOM 3964 O O . TYR A 1 271 ? 0.723 33.675 8.048 1.00 33.28 271 TYR A O 1
ATOM 3982 N N . TYR A 1 272 ? -0.653 34.300 6.378 1.00 34.14 272 TYR A N 1
ATOM 3983 C CA . TYR A 1 272 ? 0.297 35.245 5.799 1.00 34.37 272 TYR A CA 1
ATOM 3984 C C . TYR A 1 272 ? 0.250 36.611 6.472 1.00 34.55 272 TYR A C 1
ATOM 3985 O O . TYR A 1 272 ? -0.813 37.094 6.861 1.00 34.94 272 TYR A O 1
ATOM 4003 N N . ILE A 1 273 ? 1.428 37.216 6.599 1.00 31.95 273 ILE A N 1
ATOM 4004 C CA . ILE A 1 273 ? 1.622 38.392 7.441 1.00 31.91 273 ILE A CA 1
ATOM 4005 C C . ILE A 1 273 ? 2.322 39.542 6.723 1.00 32.18 273 ILE A C 1
ATOM 4006 O O . ILE A 1 273 ? 3.286 39.344 5.985 1.00 32.23 273 ILE A O 1
ATOM 4022 N N . ASP A 1 274 ? 1.820 40.749 6.960 1.00 31.80 274 ASP A N 1
ATOM 4023 C CA . ASP A 1 274 ? 2.510 41.973 6.579 1.00 31.88 274 ASP A CA 1
ATOM 4024 C C . ASP A 1 274 ? 3.283 42.404 7.809 1.00 31.37 274 ASP A C 1
ATOM 4025 O O . ASP A 1 274 ? 2.751 43.110 8.661 1.00 31.39 274 ASP A O 1
ATOM 4034 N N . TYR A 1 275 ? 4.526 41.951 7.930 1.00 32.41 275 TYR A N 1
ATOM 4035 C CA . TYR A 1 275 ? 5.242 42.139 9.181 1.00 31.85 275 TYR A CA 1
ATOM 4036 C C . TYR A 1 275 ? 5.645 43.601 9.367 1.00 31.81 275 TYR A C 1
ATOM 4037 O O . TYR A 1 275 ? 5.743 44.076 10.498 1.00 31.40 275 TYR A O 1
ATOM 4055 N N . ASN A 1 276 ? 5.884 44.306 8.265 1.00 33.16 276 ASN A N 1
ATOM 4056 C CA . ASN A 1 276 ? 6.167 45.735 8.335 1.00 33.22 276 ASN A CA 1
ATOM 4057 C C . ASN A 1 276 ? 5.022 46.477 9.010 1.00 33.38 276 ASN A C 1
ATOM 4058 O O . ASN A 1 276 ? 5.236 47.397 9.798 1.00 33.21 276 ASN A O 1
ATOM 4069 N N . ASN A 1 277 ? 3.798 46.075 8.690 1.00 32.22 277 ASN A N 1
ATOM 4070 C CA . ASN A 1 277 ? 2.630 46.663 9.321 1.00 32.59 277 ASN A CA 1
ATOM 4071 C C . ASN A 1 277 ? 2.616 46.386 10.823 1.00 32.12 277 ASN A C 1
ATOM 4072 O O . ASN A 1 277 ? 2.261 47.251 11.619 1.00 32.26 277 ASN A O 1
ATOM 4083 N N . PHE A 1 278 ? 3.008 45.176 11.209 1.00 32.47 278 PHE A N 1
ATOM 4084 C CA . PHE A 1 278 ? 3.053 44.823 12.625 1.00 31.87 278 PHE A CA 1
ATOM 4085 C C . PHE A 1 278 ? 4.097 45.664 13.361 1.00 31.18 278 PHE A C 1
ATOM 4086 O O . PHE A 1 278 ? 3.816 46.219 14.423 1.00 30.86 278 PHE A O 1
ATOM 4103 N N . VAL A 1 279 ? 5.296 45.760 12.794 1.00 32.60 279 VAL A N 1
ATOM 4104 C CA . VAL A 1 279 ? 6.370 46.547 13.398 1.00 32.10 279 VAL A CA 1
ATOM 4105 C C . VAL A 1 279 ? 5.999 48.024 13.521 1.00 32.45 279 VAL A C 1
ATOM 4106 O O . VAL A 1 279 ? 6.265 48.646 14.549 1.00 32.02 279 VAL A O 1
ATOM 4119 N N . ASN A 1 280 ? 5.385 48.580 12.479 1.00 35.39 280 ASN A N 1
ATOM 4120 C CA . ASN A 1 280 ? 5.058 50.004 12.460 1.00 35.91 280 ASN A CA 1
ATOM 4121 C C . ASN A 1 280 ? 3.884 50.368 13.369 1.00 36.16 280 ASN A C 1
ATOM 4122 O O . ASN A 1 280 ? 3.654 51.546 13.647 1.00 36.53 280 ASN A O 1
ATOM 4133 N N . ASN A 1 281 ? 3.157 49.360 13.840 1.00 34.65 281 ASN A N 1
ATOM 4134 C CA . ASN A 1 281 ? 2.043 49.575 14.759 1.00 34.83 281 ASN A CA 1
ATOM 4135 C C . ASN A 1 281 ? 2.202 48.707 16.003 1.00 33.69 281 ASN A C 1
ATOM 4136 O O . ASN A 1 281 ? 1.219 48.348 16.657 1.00 33.68 281 ASN A O 1
ATOM 4147 N N . PHE A 1 282 ? 3.451 48.385 16.325 1.00 34.99 282 PHE A N 1
ATOM 4148 C CA . PHE A 1 282 ? 3.748 47.435 17.385 1.00 33.93 282 PHE A CA 1
ATOM 4149 C C . PHE A 1 282 ? 3.059 47.781 18.694 1.00 33.45 282 PHE A C 1
ATOM 4150 O O . PHE A 1 282 ? 2.398 46.935 19.298 1.00 33.11 282 PHE A O 1
ATOM 4167 N N . ASN A 1 283 ? 3.215 49.026 19.127 1.00 36.99 283 ASN A N 1
ATOM 4168 C CA . ASN A 1 283 ? 2.694 49.447 20.417 1.00 36.50 283 ASN A CA 1
ATOM 4169 C C . ASN A 1 283 ? 1.178 49.335 20.505 1.00 37.05 283 ASN A C 1
ATOM 4170 O O . ASN A 1 283 ? 0.642 48.841 21.499 1.00 36.47 283 ASN A O 1
ATOM 4181 N N . ARG A 1 284 ? 0.489 49.792 19.465 1.00 35.56 284 ARG A N 1
ATOM 4182 C CA . ARG A 1 284 ? -0.967 49.726 19.441 1.00 36.29 284 ARG A CA 1
ATOM 4183 C C . ARG A 1 284 ? -1.440 48.273 19.453 1.00 36.25 284 ARG A C 1
ATOM 4184 O O . ARG A 1 284 ? -2.347 47.914 20.203 1.00 36.16 284 ARG A O 1
ATOM 4205 N N . TYR A 1 285 ? -0.822 47.440 18.619 1.00 33.49 285 TYR A N 1
ATOM 4206 C CA . TYR A 1 285 ? -1.236 46.048 18.491 1.00 33.69 285 TYR A CA 1
ATOM 4207 C C . TYR A 1 285 ? -1.007 45.243 19.770 1.00 32.45 285 TYR A C 1
ATOM 4208 O O . TYR A 1 285 ? -1.756 44.306 20.053 1.00 32.70 285 TYR A O 1
ATOM 4226 N N . THR A 1 286 ? 0.013 45.602 20.541 1.00 34.91 286 THR A N 1
ATOM 4227 C CA . THR A 1 286 ? 0.340 44.863 21.759 1.00 33.61 286 THR A CA 1
ATOM 4228 C C . THR A 1 286 ? -0.289 45.441 23.033 1.00 33.18 286 THR A C 1
ATOM 4229 O O . THR A 1 286 ? -0.143 44.848 24.108 1.00 32.18 286 THR A O 1
ATOM 4240 N N . THR A 1 287 ? -0.957 46.591 22.930 1.00 36.02 287 THR A N 1
ATOM 4241 C CA . THR A 1 287 ? -1.607 47.193 24.097 1.00 35.79 287 THR A CA 1
ATOM 4242 C C . THR A 1 287 ? -3.119 47.344 23.943 1.00 36.84 287 THR A C 1
ATOM 4243 O O . THR A 1 287 ? -3.801 47.731 24.892 1.00 36.74 287 THR A O 1
ATOM 4254 N N . THR A 1 288 ? -3.639 47.050 22.755 1.00 35.92 288 THR A N 1
ATOM 4255 C CA . THR A 1 288 ? -5.077 47.122 22.508 1.00 36.99 288 THR A CA 1
ATOM 4256 C C . THR A 1 288 ? -5.593 45.714 22.222 1.00 37.52 288 THR A C 1
ATOM 4257 O O . THR A 1 288 ? -4.863 44.874 21.693 1.00 37.49 288 THR A O 1
ATOM 4268 N N . THR A 1 289 ? -6.846 45.454 22.572 1.00 36.07 289 THR A N 1
ATOM 4269 C CA . THR A 1 289 ? -7.388 44.104 22.469 1.00 36.68 289 THR A CA 1
ATOM 4270 C C . THR A 1 289 ? -7.904 43.760 21.077 1.00 38.03 289 THR A C 1
ATOM 4271 O O . THR A 1 289 ? -8.250 44.637 20.284 1.00 38.54 289 THR A O 1
ATOM 4282 N N . ILE A 1 290 ? -7.935 42.460 20.803 1.00 36.41 290 ILE A N 1
ATOM 4283 C CA . ILE A 1 290 ? -8.573 41.909 19.618 1.00 37.63 290 ILE A CA 1
ATOM 4284 C C . ILE A 1 290 ? -9.869 41.315 20.122 1.00 38.07 290 ILE A C 1
ATOM 4285 O O . ILE A 1 290 ? -9.868 40.311 20.830 1.00 37.98 290 ILE A O 1
ATOM 4301 N N . GLY A 1 291 ? -10.980 41.949 19.771 1.00 41.31 291 GLY A N 1
ATOM 4302 C CA . GLY A 1 291 ? -12.219 41.693 20.477 1.00 41.42 291 GLY A CA 1
ATOM 4303 C C . GLY A 1 291 ? -12.025 42.221 21.887 1.00 40.52 291 GLY A C 1
ATOM 4304 O O . GLY A 1 291 ? -11.809 43.421 22.081 1.00 40.06 291 GLY A O 1
ATOM 4308 N N . THR A 1 292 ? -12.096 41.323 22.866 1.00 38.46 292 THR A N 1
ATOM 4309 C CA . THR A 1 292 ? -11.765 41.647 24.251 1.00 37.41 292 THR A CA 1
ATOM 4310 C C . THR A 1 292 ? -10.521 40.892 24.711 1.00 36.68 292 THR A C 1
ATOM 4311 O O . THR A 1 292 ? -10.158 40.936 25.885 1.00 35.66 292 THR A O 1
ATOM 4322 N N . LYS A 1 293 ? -9.883 40.189 23.780 1.00 35.78 293 LYS A N 1
ATOM 4323 C CA . LYS A 1 293 ? -8.698 39.391 24.077 1.00 35.16 293 LYS A CA 1
ATOM 4324 C C . LYS A 1 293 ? -7.426 40.235 24.028 1.00 34.06 293 LYS A C 1
ATOM 4325 O O . LYS A 1 293 ? -7.253 41.050 23.122 1.00 34.44 293 LYS A O 1
ATOM 4344 N N . SER A 1 294 ? -6.541 40.032 25.000 1.00 30.71 294 SER A N 1
ATOM 4345 C CA . SER A 1 294 ? -5.221 40.653 24.976 1.00 29.40 294 SER A CA 1
ATOM 4346 C C . SER A 1 294 ? -4.359 40.007 23.901 1.00 29.66 294 SER A C 1
ATOM 4347 O O . SER A 1 294 ? -4.609 38.874 23.492 1.00 30.67 294 SER A O 1
ATOM 4355 N N . PHE A 1 295 ? -3.337 40.727 23.454 1.00 28.58 295 PHE A N 1
ATOM 4356 C CA . PHE A 1 295 ? -2.405 40.193 22.470 1.00 28.56 295 PHE A CA 1
ATOM 4357 C C . PHE A 1 295 ? -1.717 38.937 23.014 1.00 27.22 295 PHE A C 1
ATOM 4358 O O . PHE A 1 295 ? -1.556 37.943 22.300 1.00 27.67 295 PHE A O 1
ATOM 4375 N N . GLU A 1 296 ? -1.311 38.989 24.279 1.00 28.28 296 GLU A N 1
ATOM 4376 C CA . GLU A 1 296 ? -0.602 37.879 24.912 1.00 26.85 296 GLU A CA 1
ATOM 4377 C C . GLU A 1 296 ? -1.466 36.624 25.015 1.00 27.73 296 GLU A C 1
ATOM 4378 O O . GLU A 1 296 ? -0.963 35.508 24.889 1.00 27.01 296 GLU A O 1
ATOM 4382 N N . THR A 1 297 ? -2.763 36.808 25.244 1.00 25.68 297 THR A N 1
ATOM 4383 C CA . THR A 1 297 ? -3.704 35.694 25.259 1.00 27.31 297 THR A CA 1
ATOM 4384 C C . THR A 1 297 ? -3.835 35.110 23.856 1.00 29.14 297 THR A C 1
ATOM 4385 O O . THR A 1 297 ? -3.858 33.893 23.678 1.00 29.34 297 THR A O 1
ATOM 4396 N N . CYS A 1 298 ? -3.925 35.989 22.865 1.00 26.75 298 CYS A N 1
ATOM 4397 C CA . CYS A 1 298 ? -4.146 35.573 21.482 1.00 28.03 298 CYS A CA 1
ATOM 4398 C C . CYS A 1 298 ? -3.006 34.734 20.906 1.00 26.20 298 CYS A C 1
ATOM 4399 O O . CYS A 1 298 ? -3.258 33.784 20.160 1.00 26.03 298 CYS A O 1
ATOM 4407 N N . ILE A 1 299 ? -1.764 35.076 21.238 1.00 28.37 299 ILE A N 1
ATOM 4408 C CA . ILE A 1 299 ? -0.627 34.348 20.684 1.00 26.25 299 ILE A CA 1
ATOM 4409 C C . ILE A 1 299 ? -0.409 33.033 21.433 1.00 24.71 299 ILE A C 1
ATOM 4410 O O . ILE A 1 299 ? 0.377 32.199 20.997 1.00 23.53 299 ILE A O 1
ATOM 4426 N N . LYS A 1 300 ? -1.119 32.857 22.545 1.00 27.32 300 LYS A N 1
ATOM 4427 C CA . LYS A 1 300 ? -1.169 31.576 23.243 1.00 26.68 300 LYS A CA 1
ATOM 4428 C C . LYS A 1 300 ? -2.272 30.669 22.702 1.00 28.29 300 LYS A C 1
ATOM 4429 O O . LYS A 1 300 ? -2.010 29.534 22.315 1.00 27.29 300 LYS A O 1
ATOM 4448 N N . TYR A 1 301 ? -3.501 31.182 22.685 1.00 25.86 301 TYR A N 1
ATOM 4449 C CA . TYR A 1 301 ? -4.687 30.352 22.487 1.00 26.77 301 TYR A CA 1
ATOM 4450 C C . TYR A 1 301 ? -5.381 30.505 21.134 1.00 27.58 301 TYR A C 1
ATOM 4451 O O . TYR A 1 301 ? -6.249 29.702 20.809 1.00 27.80 301 TYR A O 1
ATOM 4469 N N . GLY A 1 302 ? -5.002 31.515 20.356 1.00 27.03 302 GLY A N 1
ATOM 4470 C CA . GLY A 1 302 ? -5.665 31.813 19.096 1.00 28.03 302 GLY A CA 1
ATOM 4471 C C . GLY A 1 302 ? -6.805 32.804 19.271 1.00 29.66 302 GLY A C 1
ATOM 4472 O O . GLY A 1 302 ? -7.038 33.301 20.370 1.00 29.96 302 GLY A O 1
ATOM 4476 N N . LEU A 1 303 ? -7.521 33.093 18.189 1.00 32.53 303 LEU A N 1
ATOM 4477 C CA . LEU A 1 303 ? -8.537 34.145 18.211 1.00 33.85 303 LEU A CA 1
ATOM 4478 C C . LEU A 1 303 ? -9.867 33.649 18.761 1.00 33.92 303 LEU A C 1
ATOM 4479 O O . LEU A 1 303 ? -10.796 34.436 18.952 1.00 34.61 303 LEU A O 1
ATOM 4495 N N . MET A 1 304 ? -9.957 32.345 18.996 1.00 37.58 304 MET A N 1
ATOM 4496 C CA . MET A 1 304 ? -11.112 31.754 19.661 1.00 37.54 304 MET A CA 1
ATOM 4497 C C . MET A 1 304 ? -12.393 32.151 18.938 1.00 38.33 304 MET A C 1
ATOM 4498 O O . MET A 1 304 ? -13.421 32.424 19.566 1.00 38.62 304 MET A O 1
ATOM 4512 N N . ASP A 1 305 ? -12.315 32.177 17.611 1.00 43.74 305 ASP A N 1
ATOM 4513 C CA . ASP A 1 305 ? -13.444 32.547 16.770 1.00 44.36 305 ASP A CA 1
ATOM 4514 C C . ASP A 1 305 ? -14.152 31.305 16.246 1.00 43.98 305 ASP A C 1
ATOM 4515 O O . ASP A 1 305 ? -15.331 31.356 15.891 1.00 44.36 305 ASP A O 1
ATOM 4519 N N . SER B 1 1 ? 1.741 35.577 30.541 1.00 30.26 1 SER B N 1
ATOM 4520 C CA . SER B 1 1 ? 2.581 35.194 31.704 1.00 31.07 1 SER B CA 1
ATOM 4521 C C . SER B 1 1 ? 1.720 34.968 32.938 1.00 30.18 1 SER B C 1
ATOM 4522 O O . SER B 1 1 ? 0.517 35.200 32.916 1.00 29.72 1 SER B O 1
ATOM 4532 N N . ALA B 1 2 ? 2.347 34.532 34.023 1.00 34.11 2 ALA B N 1
ATOM 4533 C CA . ALA B 1 2 ? 1.633 34.310 35.275 1.00 31.69 2 ALA B CA 1
ATOM 4534 C C . ALA B 1 2 ? 1.014 35.600 35.816 1.00 30.50 2 ALA B C 1
ATOM 4535 O O . ALA B 1 2 ? 0.065 35.559 36.601 1.00 27.75 2 ALA B O 1
ATOM 4542 N N . ALA B 1 3 ? 1.533 36.743 35.383 1.00 34.61 3 ALA B N 1
ATOM 4543 C CA . ALA B 1 3 ? 1.051 38.021 35.888 1.00 32.40 3 ALA B CA 1
ATOM 4544 C C . ALA B 1 3 ? -0.402 38.281 35.489 1.00 30.86 3 ALA B C 1
ATOM 4545 O O . ALA B 1 3 ? -1.117 39.010 36.176 1.00 28.22 3 ALA B O 1
ATOM 4552 N N . SER B 1 4 ? -0.845 37.665 34.398 1.00 32.08 4 SER B N 1
ATOM 4553 C CA . SER B 1 4 ? -2.174 37.939 33.862 1.00 30.25 4 SER B CA 1
ATOM 4554 C C . SER B 1 4 ? -3.108 36.730 33.940 1.00 29.34 4 SER B C 1
ATOM 4555 O O . SER B 1 4 ? -4.270 36.823 33.558 1.00 28.07 4 SER B O 1
ATOM 4559 N N . ASN B 1 5 ? -2.611 35.611 34.460 1.00 29.52 5 ASN B N 1
ATOM 4560 C CA . ASN B 1 5 ? -3.425 34.405 34.609 1.00 28.50 5 ASN B CA 1
ATOM 4561 C C . ASN B 1 5 ? -3.998 34.308 36.022 1.00 25.49 5 ASN B C 1
ATOM 4562 O O . ASN B 1 5 ? -3.235 34.178 36.974 1.00 25.11 5 ASN B O 1
ATOM 4573 N N . PRO B 1 6 ? -5.339 34.361 36.163 1.00 28.44 6 PRO B N 1
ATOM 4574 C CA . PRO B 1 6 ? -5.958 34.289 37.495 1.00 27.81 6 PRO B CA 1
ATOM 4575 C C . PRO B 1 6 ? -5.524 33.054 38.280 1.00 28.29 6 PRO B C 1
ATOM 4576 O O . PRO B 1 6 ? -5.493 33.101 39.507 1.00 29.17 6 PRO B O 1
ATOM 4587 N N . SER B 1 7 ? -5.208 31.969 37.576 1.00 26.27 7 SER B N 1
ATOM 4588 C CA . SER B 1 7 ? -4.633 30.785 38.207 1.00 27.04 7 SER B CA 1
ATOM 4589 C C . SER B 1 7 ? -5.511 30.270 39.343 1.00 27.44 7 SER B C 1
ATOM 4590 O O . SER B 1 7 ? -5.012 29.922 40.415 1.00 28.22 7 SER B O 1
ATOM 4598 N N . ILE B 1 8 ? -6.821 30.241 39.108 1.00 26.17 8 ILE B N 1
ATOM 4599 C CA . ILE B 1 8 ? -7.768 29.899 40.158 1.00 27.20 8 ILE B CA 1
ATOM 4600 C C . ILE B 1 8 ? -7.573 28.464 40.626 1.00 27.90 8 ILE B C 1
ATOM 4601 O O . ILE B 1 8 ? -7.406 27.546 39.820 1.00 27.85 8 ILE B O 1
ATOM 4617 N N . SER B 1 9 ? -7.587 28.290 41.943 1.00 28.45 9 SER B N 1
ATOM 4618 C CA . SER B 1 9 ? -7.509 26.973 42.550 1.00 29.33 9 SER B CA 1
ATOM 4619 C C . SER B 1 9 ? -8.904 26.375 42.693 1.00 29.69 9 SER B C 1
ATOM 4620 O O . SER B 1 9 ? -9.748 26.913 43.409 1.00 30.21 9 SER B O 1
ATOM 4628 N N . HIS B 1 10 ? -9.137 25.272 41.987 1.00 30.68 10 HIS B N 1
ATOM 4629 C CA . HIS B 1 10 ? -10.392 24.531 42.070 1.00 31.05 10 HIS B CA 1
ATOM 4630 C C . HIS B 1 10 ? -10.153 23.182 42.723 1.00 31.71 10 HIS B C 1
ATOM 4631 O O . HIS B 1 10 ? -9.221 22.465 42.357 1.00 31.74 10 HIS B O 1
ATOM 4644 N N . ILE B 1 11 ? -10.990 22.834 43.693 1.00 32.64 11 ILE B N 1
ATOM 4645 C CA . ILE B 1 11 ? -10.890 21.531 44.329 1.00 33.86 11 ILE B CA 1
ATOM 4646 C C . ILE B 1 11 ? -11.262 20.478 43.284 1.00 33.36 11 ILE B C 1
ATOM 4647 O O . ILE B 1 11 ? -12.293 20.573 42.624 1.00 32.99 11 ILE B O 1
ATOM 4663 N N . VAL B 1 12 ? -10.384 19.495 43.123 1.00 37.09 12 VAL B N 1
ATOM 4664 C CA . VAL B 1 12 ? -10.561 18.413 42.157 1.00 37.48 12 VAL B CA 1
ATOM 4665 C C . VAL B 1 12 ? -11.732 17.507 42.518 1.00 37.83 12 VAL B C 1
ATOM 4666 O O . VAL B 1 12 ? -11.764 16.948 43.614 1.00 38.54 12 VAL B O 1
ATOM 4679 N N . LEU B 1 13 ? -12.702 17.372 41.613 1.00 38.65 13 LEU B N 1
ATOM 4680 C CA . LEU B 1 13 ? -13.801 16.430 41.829 1.00 38.93 13 LEU B CA 1
ATOM 4681 C C . LEU B 1 13 ? -13.530 15.085 41.166 1.00 39.61 13 LEU B C 1
ATOM 4682 O O . LEU B 1 13 ? -13.242 15.013 39.973 1.00 40.08 13 LEU B O 1
ATOM 4698 N N . GLU B 1 14 ? -13.605 14.026 41.962 1.00 42.69 14 GLU B N 1
ATOM 4699 C CA . GLU B 1 14 ? -13.554 12.660 41.458 1.00 43.44 14 GLU B CA 1
ATOM 4700 C C . GLU B 1 14 ? -14.966 12.172 41.138 1.00 43.80 14 GLU B C 1
ATOM 4701 O O . GLU B 1 14 ? -15.675 11.693 42.024 1.00 43.72 14 GLU B O 1
ATOM 4708 N N . MET B 1 15 ? -15.376 12.312 39.882 1.00 40.25 15 MET B N 1
ATOM 4709 C CA . MET B 1 15 ? -16.697 11.868 39.444 1.00 40.59 15 MET B CA 1
ATOM 4710 C C . MET B 1 15 ? -16.572 10.943 38.238 1.00 41.89 15 MET B C 1
ATOM 4711 O O . MET B 1 15 ? -15.749 11.180 37.356 1.00 42.53 15 MET B O 1
ATOM 4725 N N . PRO B 1 16 ? -17.381 9.875 38.198 1.00 42.34 16 PRO B N 1
ATOM 4726 C CA . PRO B 1 16 ? -17.334 9.005 37.020 1.00 43.79 16 PRO B CA 1
ATOM 4727 C C . PRO B 1 16 ? -17.987 9.680 35.824 1.00 44.42 16 PRO B C 1
ATOM 4728 O O . PRO B 1 16 ? -18.840 10.540 36.019 1.00 43.39 16 PRO B O 1
ATOM 4739 N N . VAL B 1 17 ? -17.611 9.288 34.612 1.00 42.93 17 VAL B N 1
ATOM 4740 C CA . VAL B 1 17 ? -18.202 9.870 33.412 1.00 43.82 17 VAL B CA 1
ATOM 4741 C C . VAL B 1 17 ? -19.708 9.594 33.361 1.00 43.51 17 VAL B C 1
ATOM 4742 O O . VAL B 1 17 ? -20.457 10.321 32.712 1.00 43.26 17 VAL B O 1
ATOM 4755 N N . ALA B 1 18 ? -20.142 8.547 34.061 1.00 45.67 18 ALA B N 1
ATOM 4756 C CA . ALA B 1 18 ? -21.548 8.156 34.078 1.00 45.27 18 ALA B CA 1
ATOM 4757 C C . ALA B 1 18 ? -22.435 9.140 34.843 1.00 43.27 18 ALA B C 1
ATOM 4758 O O . ALA B 1 18 ? -23.654 8.993 34.850 1.00 42.75 18 ALA B O 1
ATOM 4765 N N . ILE B 1 19 ? -21.835 10.132 35.492 1.00 44.96 19 ILE B N 1
ATOM 4766 C CA . ILE B 1 19 ? -22.611 11.169 36.172 1.00 43.37 19 ILE B CA 1
ATOM 4767 C C . ILE B 1 19 ? -23.232 12.122 35.157 1.00 42.83 19 ILE B C 1
ATOM 4768 O O . ILE B 1 19 ? -24.156 12.870 35.473 1.00 41.95 19 ILE B O 1
ATOM 4784 N N . ASN B 1 20 ? -22.724 12.079 33.931 1.00 42.62 20 ASN B N 1
ATOM 4785 C CA . ASN B 1 20 ? -23.092 13.050 32.912 1.00 41.88 20 ASN B CA 1
ATOM 4786 C C . ASN B 1 20 ? -23.320 12.368 31.564 1.00 43.43 20 ASN B C 1
ATOM 4787 O O . ASN B 1 20 ? -22.684 12.709 30.567 1.00 44.43 20 ASN B O 1
ATOM 4798 N N . PRO B 1 21 ? -24.250 11.401 31.531 1.00 45.70 21 PRO B N 1
ATOM 4799 C CA . PRO B 1 21 ? -24.458 10.563 30.345 1.00 47.51 21 PRO B CA 1
ATOM 4800 C C . PRO B 1 21 ? -25.123 11.305 29.194 1.00 46.86 21 PRO B C 1
ATOM 4801 O O . PRO B 1 21 ? -26.064 12.066 29.412 1.00 45.06 21 PRO B O 1
ATOM 4812 N N . LEU B 1 22 ? -24.636 11.072 27.980 1.00 51.29 22 LEU B N 1
ATOM 4813 C CA . LEU B 1 22 ? -25.274 11.600 26.781 1.00 50.77 22 LEU B CA 1
ATOM 4814 C C . LEU B 1 22 ? -26.568 10.854 26.482 1.00 50.80 22 LEU B C 1
ATOM 4815 O O . LEU B 1 22 ? -26.554 9.645 26.245 1.00 52.49 22 LEU B O 1
ATOM 4831 N N . ILE B 1 23 ? -27.680 11.584 26.497 1.00 54.28 23 ILE B N 1
ATOM 4832 C CA . ILE B 1 23 ? -28.984 11.030 26.152 1.00 54.43 23 ILE B CA 1
ATOM 4833 C C . ILE B 1 23 ? -29.357 11.477 24.744 1.00 54.73 23 ILE B C 1
ATOM 4834 O O . ILE B 1 23 ? -29.206 12.650 24.409 1.00 54.07 23 ILE B O 1
ATOM 4850 N N . LYS B 1 24 ? -29.841 10.547 23.924 1.00 58.44 24 LYS B N 1
ATOM 4851 C CA . LYS B 1 24 ? -30.214 10.856 22.545 1.00 58.80 24 LYS B CA 1
ATOM 4852 C C . LYS B 1 24 ? -31.672 10.492 22.295 1.00 58.89 24 LYS B C 1
ATOM 4853 O O . LYS B 1 24 ? -32.099 9.384 22.605 1.00 59.43 24 LYS B O 1
ATOM 4872 N N . TYR B 1 25 ? -32.419 11.426 21.708 1.00 61.86 25 TYR B N 1
ATOM 4873 C CA . TYR B 1 25 ? -33.840 11.232 21.417 1.00 62.02 25 TYR B CA 1
ATOM 4874 C C . TYR B 1 25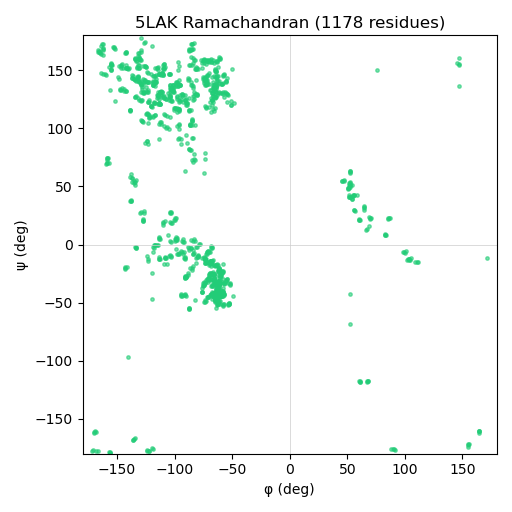 ? -34.114 11.280 19.918 1.00 64.01 25 TYR B C 1
ATOM 4875 O O . TYR B 1 25 ? -33.993 12.331 19.287 1.00 63.60 25 TYR B O 1
ATOM 4879 N N . THR B 1 26 ? -34.486 10.130 19.362 1.00 67.24 26 THR B N 1
ATOM 4880 C CA . THR B 1 26 ? -34.689 9.979 17.923 1.00 69.45 26 THR B CA 1
ATOM 4881 C C . THR B 1 26 ? -36.151 9.707 17.592 1.00 69.90 26 THR B C 1
ATOM 4882 O O . THR B 1 26 ? -36.569 9.825 16.439 1.00 71.31 26 THR B O 1
ATOM 4893 N N . SER B 1 32 ? -32.073 14.552 18.286 1.00 62.48 32 SER B N 1
ATOM 4894 C CA . SER B 1 32 ? -31.791 15.473 19.380 1.00 59.88 32 SER B CA 1
ATOM 4895 C C . SER B 1 32 ? -30.980 14.791 20.479 1.00 59.87 32 SER B C 1
ATOM 4896 O O . SER B 1 32 ? -31.098 13.582 20.683 1.00 61.09 32 SER B O 1
ATOM 4903 N N . SER B 1 33 ? -30.161 15.562 21.190 1.00 56.08 33 SE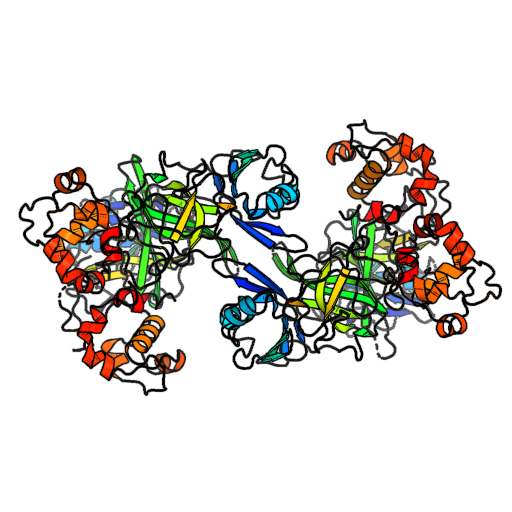R B N 1
ATOM 4904 C CA . SER B 1 33 ? -29.347 15.003 22.269 1.00 55.85 33 SER B CA 1
ATOM 4905 C C . SER B 1 33 ? -28.770 16.056 23.217 1.00 53.61 33 SER B C 1
ATOM 4906 O O . SER B 1 33 ? -28.462 17.180 22.818 1.00 52.87 33 SER B O 1
ATOM 4914 N N . LEU B 1 34 ? -28.628 15.667 24.479 1.00 53.30 34 LEU B N 1
ATOM 4915 C CA . LEU B 1 34 ? -27.947 16.469 25.488 1.00 51.27 34 LEU B CA 1
ATOM 4916 C C . LEU B 1 34 ? -27.444 15.536 26.588 1.00 50.41 34 LEU B C 1
ATOM 4917 O O . LEU B 1 34 ? -27.641 14.321 26.500 1.00 51.62 34 LEU B O 1
ATOM 4933 N N . ARG B 1 35 ? -26.815 16.093 27.620 1.00 45.19 35 ARG B N 1
ATOM 4934 C CA . ARG B 1 35 ? -26.392 15.295 28.769 1.00 44.06 35 ARG B CA 1
ATOM 4935 C C . ARG B 1 35 ? -27.399 15.361 29.901 1.00 42.21 35 ARG B C 1
ATOM 4936 O O . ARG B 1 35 ? -28.005 16.399 30.155 1.00 40.64 35 ARG B O 1
ATOM 4957 N N . GLY B 1 36 ? -27.592 14.226 30.559 1.00 45.19 36 GLY B N 1
ATOM 4958 C CA . GLY B 1 36 ? -28.286 14.195 31.830 1.00 43.70 36 GLY B CA 1
ATOM 4959 C C . GLY B 1 36 ? -27.280 14.509 32.922 1.00 42.31 36 GLY B C 1
ATOM 4960 O O . GLY B 1 36 ? -26.073 14.405 32.704 1.00 42.70 36 GLY B O 1
ATOM 4964 N N . ALA B 1 37 ? -27.771 14.917 34.086 1.00 44.63 37 ALA B N 1
ATOM 4965 C CA . ALA B 1 37 ? -26.914 15.151 35.239 1.00 43.85 37 ALA B CA 1
ATOM 4966 C C . ALA B 1 37 ? -27.410 14.291 36.379 1.00 44.14 37 ALA B C 1
ATOM 4967 O O . ALA B 1 37 ? -28.497 14.518 36.904 1.00 43.51 37 ALA B O 1
ATOM 4974 N N . VAL B 1 38 ? -26.613 13.299 36.756 1.00 45.60 38 VAL B N 1
ATOM 4975 C CA . VAL B 1 38 ? -26.987 12.397 37.835 1.00 46.12 38 VAL B CA 1
ATOM 4976 C C . VAL B 1 38 ? -26.558 13.004 39.160 1.00 45.51 38 VAL B C 1
ATOM 4977 O O . VAL B 1 38 ? -25.378 12.966 39.512 1.00 45.95 38 VAL B O 1
ATOM 4990 N N . VAL B 1 39 ? -27.521 13.561 39.888 1.00 47.10 39 VAL B N 1
ATOM 4991 C CA . VAL B 1 39 ? -27.230 14.275 41.123 1.00 46.79 39 VAL B CA 1
ATOM 4992 C C . VAL B 1 39 ? -27.965 13.647 42.298 1.00 47.58 39 VAL B C 1
ATOM 4993 O O . VAL B 1 39 ? -29.189 13.734 42.404 1.00 47.40 39 VAL B O 1
ATOM 5006 N N . ASN B 1 40 ? -27.190 13.015 43.171 1.00 47.02 40 ASN B N 1
ATOM 5007 C CA . ASN B 1 40 ? -27.682 12.499 44.439 1.00 49.39 40 ASN B CA 1
ATOM 5008 C C . ASN B 1 40 ? -28.909 11.600 44.327 1.00 50.43 40 ASN B C 1
ATOM 5009 O O . ASN B 1 40 ? -29.906 11.812 45.016 1.00 51.38 40 ASN B O 1
ATOM 5020 N N . GLY B 1 41 ? -28.829 10.603 43.448 1.00 51.33 41 GLY B N 1
ATOM 5021 C CA . GLY B 1 41 ? -29.854 9.576 43.353 1.00 52.60 41 GLY B CA 1
ATOM 5022 C C . GLY B 1 41 ? -30.863 9.786 42.238 1.00 51.53 41 GLY B C 1
ATOM 5023 O O . GLY B 1 41 ? -31.708 8.921 41.995 1.00 52.71 41 GLY B O 1
ATOM 5027 N N . TYR B 1 42 ? -30.780 10.931 41.564 1.00 51.35 42 TYR B N 1
ATOM 5028 C CA . TYR B 1 42 ? -31.716 11.264 40.494 1.00 50.49 42 TYR B CA 1
ATOM 5029 C C . TYR B 1 42 ? -30.989 11.811 39.278 1.00 49.65 42 TYR B C 1
ATOM 5030 O O . TYR B 1 42 ? -30.023 12.559 39.410 1.00 48.81 42 TYR B O 1
ATOM 5048 N N . ILE B 1 43 ? -31.462 11.441 38.093 1.00 48.68 43 ILE B N 1
ATOM 5049 C CA . ILE B 1 43 ? -30.963 12.034 36.861 1.00 48.47 43 ILE B CA 1
ATOM 5050 C C . ILE B 1 43 ? -31.872 13.184 36.449 1.00 47.36 43 ILE B C 1
ATOM 5051 O O . ILE B 1 43 ? -33.097 13.081 36.527 1.00 47.46 43 ILE B O 1
ATOM 5067 N N . TYR B 1 44 ? -31.256 14.284 36.026 1.00 47.92 44 TYR B N 1
ATOM 5068 C CA . TYR B 1 44 ? -31.986 15.464 35.582 1.00 46.76 44 TYR B CA 1
ATOM 5069 C C . TYR B 1 44 ? -31.773 15.670 34.093 1.00 47.59 44 TYR B C 1
ATOM 5070 O O . TYR B 1 44 ? -30.642 15.817 33.629 1.00 47.83 44 TYR B O 1
ATOM 5088 N N . ILE B 1 45 ? -32.879 15.670 33.356 1.00 47.37 45 ILE B N 1
ATOM 5089 C CA . ILE B 1 45 ? -32.858 15.813 31.908 1.00 48.73 45 ILE B CA 1
ATOM 5090 C C . ILE B 1 45 ? -33.664 17.046 31.515 1.00 47.71 45 ILE B C 1
ATOM 5091 O O . ILE B 1 45 ? -34.864 17.122 31.783 1.00 47.42 45 ILE B O 1
ATOM 5107 N N . GLN B 1 46 ? -33.007 18.007 30.878 1.00 48.18 46 GLN B N 1
ATOM 5108 C CA . GLN B 1 46 ? -33.686 19.213 30.422 1.00 47.17 46 GLN B CA 1
ATOM 5109 C C . GLN B 1 46 ? -34.728 18.856 29.362 1.00 49.33 46 GLN B C 1
ATOM 5110 O O . GLN B 1 46 ? -34.457 18.085 28.439 1.00 51.65 46 GLN B O 1
ATOM 5124 N N . ARG B 1 47 ? -35.927 19.410 29.511 1.00 53.09 47 ARG B N 1
ATOM 5125 C CA . ARG B 1 47 ? -37.072 18.933 28.751 1.00 55.05 47 ARG B CA 1
ATOM 5126 C C . ARG B 1 47 ? -36.948 19.211 27.256 1.00 56.91 47 ARG B C 1
ATOM 5127 O O . ARG B 1 47 ? -37.533 18.492 26.447 1.00 58.93 47 ARG B O 1
ATOM 5148 N N . HIS B 1 48 ? -36.177 20.230 26.881 1.00 51.56 48 HIS B N 1
ATOM 5149 C CA . HIS B 1 48 ? -36.112 20.634 25.476 1.00 53.18 48 HIS B CA 1
ATOM 5150 C C . HIS B 1 48 ? -35.418 19.585 24.598 1.00 55.37 48 HIS B C 1
ATOM 5151 O O . HIS B 1 48 ? -35.307 19.759 23.384 1.00 56.49 48 HIS B O 1
ATOM 5164 N N . LEU B 1 49 ? -34.954 18.503 25.217 1.00 52.28 49 LEU B N 1
ATOM 5165 C CA . LEU B 1 49 ? -34.510 17.322 24.483 1.00 54.27 49 LEU B CA 1
ATOM 5166 C C . LEU B 1 49 ? -35.568 16.850 23.486 1.00 55.78 49 LEU B C 1
ATOM 5167 O O . LEU B 1 49 ? -35.240 16.352 22.408 1.00 57.44 49 LEU B O 1
ATOM 5183 N N . PHE B 1 50 ? -36.835 17.021 23.851 1.00 58.00 50 PHE B N 1
ATOM 5184 C CA . PHE B 1 50 ? -37.951 16.519 23.052 1.00 59.45 50 PHE B CA 1
ATOM 5185 C C . PHE B 1 50 ? -38.588 17.596 22.165 1.00 59.41 50 PHE B C 1
ATOM 5186 O O . PHE B 1 50 ? -39.579 17.338 21.480 1.00 60.57 50 PHE B O 1
ATOM 5203 N N . GLY B 1 51 ? -38.015 18.796 22.178 1.00 60.53 51 GLY B N 1
ATOM 5204 C CA . GLY B 1 51 ? -38.486 19.887 21.340 1.00 60.34 51 GLY B CA 1
ATOM 5205 C C . GLY B 1 51 ? -38.308 21.227 22.024 1.00 58.46 51 GLY B C 1
ATOM 5206 O O . GLY B 1 51 ? -38.310 21.300 23.250 1.00 57.18 51 GLY B O 1
ATOM 5210 N N . SER B 1 52 ? -38.195 22.291 21.232 1.00 60.32 52 SER B N 1
ATOM 5211 C CA . SER B 1 52 ? -37.921 23.626 21.764 1.00 58.56 52 SER B CA 1
ATOM 5212 C C . SER B 1 52 ? -39.122 24.562 21.634 1.00 58.01 52 SER B C 1
ATOM 5213 O O . SER B 1 52 ? -38.986 25.782 21.725 1.00 56.34 52 SER B O 1
ATOM 5221 N N . LYS B 1 53 ? -40.298 23.974 21.440 1.00 60.17 53 LYS B N 1
ATOM 5222 C CA . LYS B 1 53 ? -41.555 24.707 21.483 1.00 59.76 53 LYS B CA 1
ATOM 5223 C C . LYS B 1 53 ? -42.559 23.828 22.212 1.00 60.16 53 LYS B C 1
ATOM 5224 O O . LYS B 1 53 ? -42.445 22.603 22.190 1.00 61.37 53 LYS B O 1
ATOM 5231 N N . LYS B 1 54 ? -43.537 24.455 22.857 1.00 67.49 54 LYS B N 1
ATOM 5232 C CA . LYS B 1 54 ? -44.470 23.742 23.724 1.00 67.20 54 LYS B CA 1
ATOM 5233 C C . LYS B 1 54 ? -45.123 22.557 23.019 1.00 68.67 54 LYS B C 1
ATOM 5234 O O . LYS B 1 54 ? -45.131 21.443 23.543 1.00 67.48 54 LYS B O 1
ATOM 5241 N N . GLN B 1 55 ? -45.657 22.805 21.828 1.00 71.84 55 GLN B N 1
ATOM 5242 C CA . GLN B 1 55 ? -46.380 21.783 21.079 1.00 74.31 55 GLN B CA 1
ATOM 5243 C C . GLN B 1 55 ? -45.501 20.584 20.733 1.00 72.72 55 GLN B C 1
ATOM 5244 O O . GLN B 1 55 ? -45.897 19.440 20.950 1.00 73.30 55 GLN B O 1
ATOM 5248 N N . GLU B 1 56 ? -44.313 20.844 20.197 1.00 71.25 56 GLU B N 1
ATOM 5249 C CA . GLU B 1 56 ? -43.408 19.773 19.790 1.00 70.05 56 GLU B CA 1
ATOM 5250 C C . GLU B 1 56 ? -42.997 18.904 20.978 1.00 66.88 56 GLU B C 1
ATOM 5251 O O . GLU B 1 56 ? -42.975 17.675 20.883 1.00 67.30 56 GLU B O 1
ATOM 5255 N N . PHE B 1 57 ? -42.674 19.550 22.094 1.00 65.03 57 PHE B N 1
ATOM 5256 C CA . PHE B 1 57 ? -42.220 18.843 23.285 1.00 63.70 57 PHE B CA 1
ATOM 5257 C C . PHE B 1 57 ? -43.282 17.910 23.854 1.00 64.27 57 PHE B C 1
ATOM 5258 O O . PHE B 1 57 ? -43.020 16.732 24.092 1.00 64.28 57 PHE B O 1
ATOM 5275 N N . GLU B 1 58 ? -44.479 18.444 24.073 1.00 65.44 58 GLU B N 1
ATOM 5276 C CA . GLU B 1 58 ? -45.544 17.682 24.715 1.00 67.66 58 GLU B CA 1
ATOM 5277 C C . GLU B 1 58 ? -45.942 16.466 23.885 1.00 70.61 58 GLU B C 1
ATOM 5278 O O . GLU B 1 58 ? -46.327 15.433 24.433 1.00 72.13 58 GLU B O 1
ATOM 5290 N N . ALA B 1 59 ? -45.848 16.588 22.566 1.00 72.04 59 ALA B N 1
ATOM 5291 C CA . ALA B 1 59 ? -46.168 15.476 21.682 1.00 75.40 59 ALA B CA 1
ATOM 5292 C C . ALA B 1 59 ? -45.088 14.402 21.768 1.00 73.63 59 ALA B C 1
ATOM 5293 O O . ALA B 1 59 ? -45.389 13.213 21.867 1.00 76.03 59 ALA B O 1
ATOM 5300 N N . CYS B 1 60 ? -43.828 14.832 21.740 1.00 69.88 60 CYS B N 1
ATOM 5301 C CA . CYS B 1 60 ? -42.700 13.903 21.747 1.00 68.35 60 CYS B CA 1
ATOM 5302 C C . CYS B 1 60 ? -42.448 13.298 23.128 1.00 66.37 60 CYS B C 1
ATOM 5303 O O . CYS B 1 60 ? -42.159 12.106 23.239 1.00 67.19 60 CYS B O 1
ATOM 5311 N N . TYR B 1 61 ? -42.558 14.108 24.176 1.00 68.13 61 TYR B N 1
ATOM 5312 C CA . TYR B 1 61 ? -42.374 13.608 25.534 1.00 66.27 61 TYR B CA 1
ATOM 5313 C C . TYR B 1 61 ? -43.517 12.662 25.854 1.00 67.49 61 TYR B C 1
ATOM 5314 O O . TYR B 1 61 ? -43.319 11.612 26.463 1.00 67.78 61 TYR B O 1
ATOM 5332 N N . ASN B 1 62 ? -44.712 13.050 25.420 1.00 69.97 62 ASN B N 1
ATOM 5333 C CA . ASN B 1 62 ? -45.897 12.206 25.513 1.00 74.84 62 ASN B CA 1
ATOM 5334 C C . ASN B 1 62 ? -46.144 11.707 26.932 1.00 75.57 62 ASN B C 1
ATOM 5335 O O . ASN B 1 62 ? -46.328 10.509 27.157 1.00 78.69 62 ASN B O 1
ATOM 5346 N N . ASN B 1 63 ? -46.160 12.639 27.880 1.00 73.31 63 ASN B N 1
ATOM 5347 C CA . ASN B 1 63 ? -46.426 12.319 29.279 1.00 74.37 63 ASN B CA 1
ATOM 5348 C C . ASN B 1 63 ? -45.469 11.261 29.827 1.00 73.52 63 ASN B C 1
ATOM 5349 O O . ASN B 1 63 ? -45.826 10.497 30.724 1.00 76.44 63 ASN B O 1
ATOM 5353 N N . GLY B 1 64 ? -44.255 11.223 29.283 1.00 69.99 64 GLY B N 1
ATOM 5354 C CA . GLY B 1 64 ? -43.233 10.304 29.749 1.00 68.94 64 GLY B CA 1
ATOM 5355 C C . GLY B 1 64 ? -43.019 9.114 28.830 1.00 71.22 64 GLY B C 1
ATOM 5356 O O . GLY B 1 64 ? -42.044 8.379 28.978 1.00 70.21 64 GLY B O 1
ATOM 5360 N N . LYS B 1 65 ? -43.930 8.915 27.882 1.00 74.74 65 LYS B N 1
ATOM 5361 C CA . LYS B 1 65 ? -43.797 7.822 26.925 1.00 77.70 65 LYS B CA 1
ATOM 5362 C C . LYS B 1 65 ? -42.528 7.978 26.088 1.00 74.00 65 LYS B C 1
ATOM 5363 O O . LYS B 1 65 ? -41.888 6.991 25.722 1.00 75.11 65 LYS B O 1
ATOM 5367 N N . GLY B 1 66 ? -42.162 9.225 25.808 1.00 70.10 66 GLY B N 1
ATOM 5368 C CA . GLY B 1 66 ? -41.012 9.529 24.973 1.00 68.98 66 GLY B CA 1
ATOM 5369 C C . GLY B 1 66 ? -39.691 8.996 25.494 1.00 67.70 66 GLY B C 1
ATOM 5370 O O . GLY B 1 66 ? -38.769 8.751 24.715 1.00 69.15 66 GLY B O 1
ATOM 5374 N N . LEU B 1 67 ? -39.597 8.812 26.807 1.00 67.11 67 LEU B N 1
ATOM 5375 C CA . LEU B 1 67 ? -38.370 8.323 27.427 1.00 65.74 67 LEU B CA 1
ATOM 5376 C C . LEU B 1 67 ? -37.995 6.949 26.891 1.00 68.57 67 LEU B C 1
ATOM 5377 O O . LEU B 1 67 ? -36.822 6.580 26.878 1.00 68.80 67 LEU B O 1
ATOM 5393 N N . LEU B 1 68 ? -38.997 6.200 26.443 1.00 68.86 68 LEU B N 1
ATOM 5394 C CA . LEU B 1 68 ? -38.769 4.872 25.889 1.00 72.54 68 LEU B CA 1
ATOM 5395 C C . LEU B 1 68 ? -38.024 4.954 24.560 1.00 71.59 68 LEU B C 1
ATOM 5396 O O . LEU B 1 68 ? -37.481 3.956 24.087 1.00 73.78 68 LEU B O 1
ATOM 5400 N N . ASN B 1 69 ? -37.992 6.148 23.971 1.00 69.34 69 ASN B N 1
ATOM 5401 C CA . ASN B 1 69 ? -37.323 6.364 22.692 1.00 70.98 69 ASN B CA 1
ATOM 5402 C C . ASN B 1 69 ? -35.973 7.060 22.847 1.00 69.61 69 ASN B C 1
ATOM 5403 O O . ASN B 1 69 ? -35.444 7.612 21.882 1.00 70.13 69 ASN B O 1
ATOM 5407 N N . CYS B 1 70 ? -35.416 7.025 24.054 1.00 67.01 70 CYS B N 1
ATOM 5408 C CA . CYS B 1 70 ? -34.123 7.653 24.315 1.00 66.37 70 CYS B CA 1
ATOM 5409 C C . CYS B 1 70 ? -33.003 6.625 24.406 1.00 67.51 70 CYS B C 1
ATOM 5410 O O . CYS B 1 70 ? -33.154 5.584 25.044 1.00 68.60 70 CYS B O 1
ATOM 5418 N N . LYS B 1 71 ? -31.878 6.926 23.766 1.00 63.45 71 LYS B N 1
ATOM 5419 C CA . LYS B 1 71 ? -30.699 6.082 23.872 1.00 64.34 71 LYS B CA 1
ATOM 5420 C C . LYS B 1 71 ? -29.968 6.428 25.162 1.00 64.06 71 LYS B C 1
ATOM 5421 O O . LYS B 1 71 ? -30.045 7.562 25.633 1.00 62.91 71 LYS B O 1
ATOM 5425 N N . ASN B 1 72 ? -29.269 5.452 25.732 1.00 62.72 72 ASN B N 1
ATOM 5426 C CA . ASN B 1 72 ? -28.482 5.669 26.945 1.00 62.38 72 ASN B CA 1
ATOM 5427 C C . ASN B 1 72 ? -29.338 6.040 28.158 1.00 61.81 72 ASN B C 1
ATOM 5428 O O . ASN B 1 72 ? -28.896 6.789 29.027 1.00 60.84 72 ASN B O 1
ATOM 5432 N N . LEU B 1 73 ? -30.561 5.518 28.203 1.00 64.39 73 LEU B N 1
ATOM 5433 C CA . LEU B 1 73 ? -31.469 5.739 29.328 1.00 63.92 73 LEU B CA 1
ATOM 5434 C C . LEU B 1 73 ? -32.130 4.419 29.729 1.00 65.17 73 LEU B C 1
ATOM 5435 O O . LEU B 1 73 ? -33.355 4.325 29.828 1.00 65.35 73 LEU B O 1
ATOM 5451 N N . GLU B 1 74 ? -31.302 3.408 29.972 1.00 64.76 74 GLU B N 1
ATOM 5452 C CA . GLU B 1 74 ? -31.781 2.046 30.192 1.00 66.13 74 GLU B CA 1
ATOM 5453 C C . GLU B 1 74 ? -32.616 1.911 31.463 1.00 65.98 74 GLU B C 1
ATOM 5454 O O . GLU B 1 74 ? -32.276 2.466 32.506 1.00 64.92 74 GLU B O 1
ATOM 5458 N N . ARG B 1 75 ? -33.707 1.156 31.361 1.00 68.78 75 ARG B N 1
ATOM 5459 C CA . ARG B 1 75 ? -34.577 0.879 32.501 1.00 70.10 75 ARG B CA 1
ATOM 5460 C C . ARG B 1 75 ? -33.819 0.177 33.627 1.00 70.23 75 ARG B C 1
ATOM 5461 O O . ARG B 1 75 ? -34.225 0.230 34.788 1.00 70.28 75 ARG B O 1
ATOM 5465 N N . SER B 1 76 ? -32.727 -0.491 33.273 1.00 70.55 76 SER B N 1
ATOM 5466 C CA . SER B 1 76 ? -31.883 -1.163 34.254 1.00 70.86 76 SER B CA 1
ATOM 5467 C C . SER B 1 76 ? -31.229 -0.174 35.220 1.00 67.37 76 SER B C 1
ATOM 5468 O O . SER B 1 76 ? -31.026 -0.488 36.394 1.00 67.73 76 SER B O 1
ATOM 5476 N N . LYS B 1 77 ? -30.904 1.017 34.724 1.00 65.08 77 LYS B N 1
ATOM 5477 C CA . LYS B 1 77 ? -30.237 2.033 35.535 1.00 63.24 77 LYS B CA 1
ATOM 5478 C C . LYS B 1 77 ? -31.238 2.957 36.227 1.00 61.98 77 LYS B C 1
ATOM 5479 O O . LYS B 1 77 ? -31.085 3.279 37.407 1.00 60.79 77 LYS B O 1
ATOM 5483 N N . TYR B 1 78 ? -32.264 3.371 35.487 1.00 62.29 78 TYR B N 1
ATOM 5484 C CA . TYR B 1 78 ? -33.211 4.379 35.958 1.00 61.11 78 TYR B CA 1
ATOM 5485 C C . TYR B 1 78 ? -34.627 3.820 36.071 1.00 62.62 78 TYR B C 1
ATOM 5486 O O . TYR B 1 78 ? -35.036 2.976 35.273 1.00 65.12 78 TYR B O 1
ATOM 5504 N N . ASP B 1 79 ? -35.366 4.298 37.068 1.00 63.35 79 ASP B N 1
ATOM 5505 C CA . ASP B 1 79 ? -36.768 3.930 37.245 1.00 65.52 79 ASP B CA 1
ATOM 5506 C C . ASP B 1 79 ? -37.643 4.877 36.422 1.00 65.20 79 ASP B C 1
ATOM 5507 O O . ASP B 1 79 ? -38.185 5.852 36.943 1.00 64.25 79 ASP B O 1
ATOM 5516 N N . ILE B 1 80 ? -37.761 4.579 35.130 1.00 66.24 80 ILE B N 1
ATOM 5517 C CA . ILE B 1 80 ? -38.448 5.448 34.173 1.00 66.07 80 ILE B CA 1
ATOM 5518 C C . ILE B 1 80 ? -39.894 5.747 34.551 1.00 68.07 80 ILE B C 1
ATOM 5519 O O . ILE B 1 80 ? -40.343 6.888 34.442 1.00 66.95 80 ILE B O 1
ATOM 5535 N N . ASP B 1 81 ? -40.617 4.723 34.992 1.00 71.23 81 ASP B N 1
ATOM 5536 C CA . ASP B 1 81 ? -42.039 4.856 35.294 1.00 73.73 81 ASP B CA 1
ATOM 5537 C C . ASP B 1 81 ? -42.315 5.923 36.348 1.00 72.08 81 ASP B C 1
ATOM 5538 O O . ASP B 1 81 ? -43.418 6.469 36.413 1.00 73.46 81 ASP B O 1
ATOM 5547 N N . SER B 1 82 ? -41.311 6.217 37.167 1.00 69.39 82 SER B N 1
ATOM 5548 C CA . SER B 1 82 ? -41.443 7.208 38.227 1.00 67.89 82 SER B CA 1
ATOM 5549 C C . SER B 1 82 ? -40.846 8.549 37.809 1.00 64.62 82 SER B C 1
ATOM 5550 O O . SER B 1 82 ? -40.480 9.368 38.655 1.00 62.70 82 SER B O 1
ATOM 5558 N N . ALA B 1 83 ? -40.742 8.771 36.504 1.00 64.20 83 ALA B N 1
ATOM 5559 C CA . ALA B 1 83 ? -40.256 10.048 36.008 1.00 61.46 83 ALA B CA 1
ATOM 5560 C C . ALA B 1 83 ? -41.241 11.134 36.408 1.00 61.91 83 ALA B C 1
ATOM 5561 O O . ALA B 1 83 ? -42.448 10.912 36.413 1.00 64.72 83 ALA B O 1
ATOM 5568 N N . GLU B 1 84 ? -40.715 12.308 36.732 1.00 59.35 84 GLU B N 1
ATOM 5569 C CA . GLU B 1 84 ? -41.540 13.442 37.123 1.00 59.73 84 GLU B CA 1
ATOM 5570 C C . GLU B 1 84 ? -41.080 14.652 36.336 1.00 57.60 84 GLU B C 1
ATOM 5571 O O . GLU B 1 84 ? -39.894 14.988 36.333 1.00 54.91 84 GLU B O 1
ATOM 5581 N N . LEU B 1 85 ? -42.019 15.296 35.657 1.00 59.07 85 LEU B N 1
ATOM 5582 C CA . LEU B 1 85 ? -41.731 16.547 34.979 1.00 57.49 85 LEU B CA 1
ATOM 5583 C C . LEU B 1 85 ? -41.879 17.677 35.982 1.00 56.82 85 LEU B C 1
ATOM 5584 O O . LEU B 1 85 ? -42.990 18.030 36.379 1.00 59.01 85 LEU B O 1
ATOM 5600 N N . ILE B 1 86 ? -40.744 18.231 36.389 1.00 55.66 86 ILE B N 1
ATOM 5601 C CA . ILE B 1 86 ? -40.706 19.319 37.355 1.00 54.81 86 ILE B CA 1
ATOM 5602 C C . ILE B 1 86 ? -40.228 20.587 36.665 1.00 53.63 86 ILE B C 1
ATOM 5603 O O . ILE B 1 86 ? -39.037 20.751 36.398 1.00 53.13 86 ILE B O 1
ATOM 5619 N N . GLY B 1 87 ? -41.172 21.482 36.384 1.00 53.96 87 GLY B N 1
ATOM 5620 C CA . GLY B 1 87 ? -40.878 22.713 35.671 1.00 53.01 87 GLY B CA 1
ATOM 5621 C C . GLY B 1 87 ? -40.323 22.422 34.289 1.00 52.55 87 GLY B C 1
ATOM 5622 O O . GLY B 1 87 ? -40.994 21.803 33.465 1.00 53.96 87 GLY B O 1
ATOM 5626 N N . THR B 1 88 ? -39.090 22.851 34.043 1.00 51.07 88 THR B N 1
ATOM 5627 C CA . THR B 1 88 ? -38.448 22.633 32.751 1.00 51.04 88 THR B CA 1
ATOM 5628 C C . THR B 1 88 ? -37.525 21.412 32.788 1.00 51.94 88 THR B C 1
ATOM 5629 O O . THR B 1 88 ? -36.825 21.132 31.812 1.00 52.07 88 THR B O 1
ATOM 5640 N N . LEU B 1 89 ? -37.534 20.688 33.907 1.00 50.78 89 LEU B N 1
ATOM 5641 C CA . LEU B 1 89 ? -36.646 19.540 34.100 1.00 51.54 89 LEU B CA 1
ATOM 5642 C C . LEU B 1 89 ? -37.398 18.220 34.240 1.00 52.81 89 LEU B C 1
ATOM 5643 O O . LEU B 1 89 ? -38.439 18.148 34.896 1.00 52.97 89 LEU B O 1
ATOM 5659 N N . ILE B 1 90 ? -36.849 17.173 33.628 1.00 51.51 90 ILE B N 1
ATOM 5660 C CA . ILE B 1 90 ? -37.350 15.818 33.819 1.00 52.78 90 ILE B CA 1
ATOM 5661 C C . ILE B 1 90 ? -36.451 15.101 34.817 1.00 52.89 90 ILE B C 1
ATOM 5662 O O . ILE B 1 90 ? -35.271 14.864 34.546 1.00 52.96 90 ILE B O 1
ATOM 5678 N N . ARG B 1 91 ? -37.019 14.749 35.966 1.00 52.28 91 ARG B N 1
ATOM 5679 C CA . ARG B 1 91 ? -36.270 14.080 37.026 1.00 52.18 91 ARG B CA 1
ATOM 5680 C C . ARG B 1 91 ? -36.697 12.629 37.158 1.00 53.60 91 ARG B C 1
ATOM 5681 O O . ARG B 1 91 ? -37.885 12.335 37.312 1.00 54.23 91 ARG B O 1
ATOM 5702 N N . ILE B 1 92 ? -35.722 11.728 37.098 1.00 54.29 92 ILE B N 1
ATOM 5703 C CA . ILE B 1 92 ? -35.985 10.299 37.219 1.00 55.71 92 ILE B CA 1
ATOM 5704 C C . ILE B 1 92 ? -35.100 9.696 38.310 1.00 55.36 92 ILE B C 1
ATOM 5705 O O . ILE B 1 92 ? -33.897 9.942 38.326 1.00 54.60 92 ILE B O 1
ATOM 5721 N N . PRO B 1 93 ? -35.685 8.908 39.230 1.00 57.91 93 PRO B N 1
ATOM 5722 C CA . PRO B 1 93 ? -34.847 8.285 40.262 1.00 57.58 93 PRO B CA 1
ATOM 5723 C C . PRO B 1 93 ? -33.976 7.147 39.732 1.00 58.74 93 PRO B C 1
ATOM 5724 O O . PRO B 1 93 ? -34.418 6.385 38.871 1.00 60.28 93 PRO B O 1
ATOM 5735 N N . LEU B 1 94 ? -32.753 7.040 40.245 1.00 57.55 94 LEU B N 1
ATOM 5736 C CA . LEU B 1 94 ? -31.937 5.847 40.045 1.00 58.67 94 LEU B CA 1
ATOM 5737 C C . LEU B 1 94 ? -32.511 4.677 40.828 1.00 59.81 94 LEU B C 1
ATOM 5738 O O . LEU B 1 94 ? -33.099 4.872 41.892 1.00 59.30 94 LEU B O 1
ATOM 5754 N N . HIS B 1 95 ? -32.352 3.464 40.306 1.00 60.55 95 HIS B N 1
ATOM 5755 C CA . HIS B 1 95 ? -32.726 2.277 41.065 1.00 63.68 95 HIS B CA 1
ATOM 5756 C C . HIS B 1 95 ? -31.835 2.163 42.298 1.00 63.31 95 HIS B C 1
ATOM 5757 O O . HIS B 1 95 ? -32.314 1.923 43.407 1.00 64.83 95 HIS B O 1
ATOM 5770 N N . ASP B 1 96 ? -30.534 2.347 42.089 1.00 61.46 96 ASP B N 1
ATOM 5771 C CA . ASP B 1 96 ? -29.560 2.374 43.174 1.00 60.96 96 ASP B CA 1
ATOM 5772 C C . ASP B 1 96 ? -29.117 3.814 43.361 1.00 57.66 96 ASP B C 1
ATOM 5773 O O . ASP B 1 96 ? -28.288 4.317 42.604 1.00 56.74 96 ASP B O 1
ATOM 5777 N N . LYS B 1 97 ? -29.674 4.471 44.374 1.00 59.44 97 LYS B N 1
ATOM 5778 C CA . LYS B 1 97 ? -29.464 5.902 44.573 1.00 57.47 97 LYS B CA 1
ATOM 5779 C C . LYS B 1 97 ? -27.994 6.282 44.748 1.00 55.97 97 LYS B C 1
ATOM 5780 O O . LYS B 1 97 ? -27.615 7.428 44.505 1.00 54.53 97 LYS B O 1
ATOM 5784 N N . HIS B 1 98 ? -27.173 5.325 45.170 1.00 58.80 98 HIS B N 1
ATOM 5785 C CA . HIS B 1 98 ? -25.747 5.572 45.392 1.00 57.47 98 HIS B CA 1
ATOM 5786 C C . HIS B 1 98 ? -24.850 4.963 44.311 1.00 58.31 98 HIS B C 1
ATOM 5787 O O . HIS B 1 98 ? -23.627 4.940 44.458 1.00 57.43 98 HIS B O 1
ATOM 5800 N N . SER B 1 99 ? -25.457 4.454 43.241 1.00 55.32 99 SER B N 1
ATOM 5801 C CA . SER B 1 99 ? -24.695 3.868 42.144 1.00 56.51 99 SER B CA 1
ATOM 5802 C C . SER B 1 99 ? -23.742 4.925 41.589 1.00 55.05 99 SER B C 1
ATOM 5803 O O . SER B 1 99 ? -22.674 4.605 41.072 1.00 55.32 99 SER B O 1
ATOM 5807 N N . ILE B 1 100 ? -24.153 6.186 41.696 1.00 54.83 100 ILE B N 1
ATOM 5808 C CA . ILE B 1 100 ? -23.304 7.327 41.365 1.00 53.16 100 ILE B CA 1
ATOM 5809 C C . ILE B 1 100 ? -23.009 8.078 42.660 1.00 50.94 100 ILE B C 1
ATOM 5810 O O . ILE B 1 100 ? -23.929 8.358 43.429 1.00 50.63 100 ILE B O 1
ATOM 5826 N N . PRO B 1 101 ? -21.727 8.393 42.922 1.00 52.34 101 PRO B N 1
ATOM 5827 C CA . PRO B 1 101 ? -21.447 9.064 44.195 1.00 50.52 101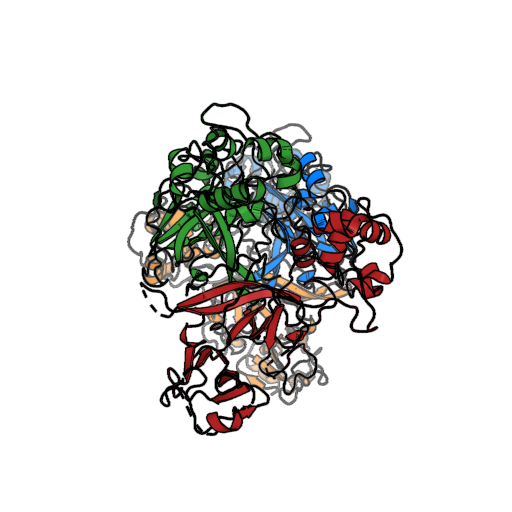 PRO B CA 1
ATOM 5828 C C . PRO B 1 101 ? -22.119 10.433 44.265 1.00 49.36 101 PRO B C 1
ATOM 5829 O O . PRO B 1 101 ? -22.177 11.156 43.266 1.00 49.13 101 PRO B O 1
ATOM 5840 N N . HIS B 1 102 ? -22.632 10.769 45.441 1.00 48.35 102 HIS B N 1
ATOM 5841 C CA . HIS B 1 102 ? -23.311 12.034 45.648 1.00 47.48 102 HIS B CA 1
ATOM 5842 C C . HIS B 1 102 ? -22.325 13.191 45.720 1.00 45.72 102 HIS B C 1
ATOM 5843 O O . HIS B 1 102 ? -21.131 12.995 45.966 1.00 45.07 102 HIS B O 1
ATOM 5856 N N . ILE B 1 103 ? -22.843 14.394 45.490 1.00 43.39 103 ILE B N 1
ATOM 5857 C CA . ILE B 1 103 ? -22.032 15.601 45.418 1.00 41.91 103 ILE B CA 1
ATOM 5858 C C . ILE B 1 103 ? -22.600 16.703 46.302 1.00 41.66 103 ILE B C 1
ATOM 5859 O O . ILE B 1 103 ? -23.772 16.668 46.674 1.00 42.55 103 ILE B O 1
ATOM 5875 N N . SER B 1 104 ? -21.761 17.675 46.642 1.00 40.37 104 SER B N 1
ATOM 5876 C CA . SER B 1 104 ? -22.208 18.826 47.415 1.00 40.52 104 SER B CA 1
ATOM 5877 C C . SER B 1 104 ? -23.024 19.779 46.546 1.00 40.58 104 SER B C 1
ATOM 5878 O O . SER B 1 104 ? -22.731 19.969 45.364 1.00 39.99 104 SER B O 1
ATOM 5886 N N . ILE B 1 105 ? -24.045 20.373 47.154 1.00 39.55 105 ILE B N 1
ATOM 5887 C CA . ILE B 1 105 ? -24.946 21.301 46.481 1.00 39.84 105 ILE B CA 1
ATOM 5888 C C . ILE B 1 105 ? -24.826 22.707 47.056 1.00 39.96 105 ILE B C 1
ATOM 5889 O O . ILE B 1 105 ? -24.902 22.899 48.272 1.00 40.54 105 ILE B O 1
ATOM 5905 N N . HIS B 1 106 ? -24.628 23.689 46.180 1.00 40.78 106 HIS B N 1
ATOM 5906 C CA . HIS B 1 106 ? -24.592 25.083 46.606 1.00 41.18 106 HIS B CA 1
ATOM 5907 C C . HIS B 1 106 ? -25.985 25.505 47.092 1.00 42.27 106 HIS B C 1
ATOM 5908 O O . HIS B 1 106 ? -26.972 25.282 46.396 1.00 42.54 106 HIS B O 1
ATOM 5921 N N . PRO B 1 107 ? -26.071 26.122 48.285 1.00 42.10 107 PRO B N 1
ATOM 5922 C CA . PRO B 1 107 ? -27.373 26.440 48.893 1.00 43.08 107 PRO B CA 1
ATOM 5923 C C . PRO B 1 107 ? -28.146 27.606 48.254 1.00 43.38 107 PRO B C 1
ATOM 5924 O O . PRO B 1 107 ? -29.323 27.790 48.566 1.00 44.06 107 PRO B O 1
ATOM 5935 N N . ASP B 1 108 ? -27.502 28.377 47.386 1.00 44.57 108 ASP B N 1
ATOM 5936 C CA . ASP B 1 108 ? -28.144 29.527 46.742 1.00 44.81 108 ASP B CA 1
ATOM 5937 C C . ASP B 1 108 ? -27.389 29.882 45.464 1.00 44.13 108 ASP B C 1
ATOM 5938 O O . ASP B 1 108 ? -26.733 30.919 45.392 1.00 44.10 108 ASP B O 1
ATOM 5947 N N . PRO B 1 109 ? -27.494 29.016 44.443 1.00 43.12 109 PRO B N 1
ATOM 5948 C CA . PRO B 1 109 ? -26.632 29.068 43.254 1.00 42.40 109 PRO B CA 1
ATOM 5949 C C . PRO B 1 109 ? -26.670 30.384 42.478 1.00 42.57 109 PRO B C 1
ATOM 5950 O O . PRO B 1 109 ? -25.618 30.856 42.052 1.00 42.13 109 PRO B O 1
ATOM 5961 N N . LEU B 1 110 ? -27.849 30.963 42.285 1.00 43.19 110 LEU B N 1
ATOM 5962 C CA . LEU B 1 110 ? -27.961 32.182 41.488 1.00 43.29 110 LEU B CA 1
ATOM 5963 C C . LEU B 1 110 ? -27.396 33.401 42.215 1.00 43.45 110 LEU B C 1
ATOM 5964 O O . LEU B 1 110 ? -27.317 34.483 41.639 1.00 43.51 110 LEU B O 1
ATOM 5980 N N . SER B 1 111 ? -27.014 33.231 43.477 1.00 41.75 111 SER B N 1
ATOM 5981 C CA . SER B 1 111 ? -26.384 34.315 44.225 1.00 42.10 111 SER B CA 1
ATOM 5982 C C . SER B 1 111 ? -24.863 34.275 44.070 1.00 41.70 111 SER B C 1
ATOM 5983 O O . SER B 1 111 ? -24.177 35.222 44.449 1.00 42.03 111 SER B O 1
ATOM 5991 N N . TYR B 1 112 ? -24.336 33.184 43.517 1.00 39.92 112 TYR B N 1
ATOM 5992 C CA . TYR B 1 112 ? -22.888 33.034 43.389 1.00 39.41 112 TYR B CA 1
ATOM 5993 C C . TYR B 1 112 ? -22.285 33.919 42.305 1.00 39.32 112 TYR B C 1
ATOM 5994 O O . TYR B 1 112 ? -22.819 34.032 41.197 1.00 39.22 112 TYR B O 1
ATOM 6012 N N . ASN B 1 113 ? -21.147 34.517 42.645 1.00 37.50 113 ASN B N 1
ATOM 6013 C CA . ASN B 1 113 ? -20.362 35.324 41.726 1.00 37.52 113 ASN B CA 1
ATOM 6014 C C . ASN B 1 113 ? -18.874 35.024 41.922 1.00 37.17 113 ASN B C 1
ATOM 6015 O O . ASN B 1 113 ? -18.324 35.281 42.994 1.00 37.66 113 ASN B O 1
ATOM 6026 N N . GLY B 1 114 ? -18.229 34.467 40.897 1.00 36.50 114 GLY B N 1
ATOM 6027 C CA . GLY B 1 114 ? -16.820 34.118 40.983 1.00 36.00 114 GLY B CA 1
ATOM 6028 C C . GLY B 1 114 ? -16.422 32.999 40.038 1.00 34.40 114 GLY B C 1
ATOM 6029 O O . GLY B 1 114 ? -17.213 32.591 39.190 1.00 33.77 114 GLY B O 1
ATOM 6033 N N . PRO B 1 115 ? -15.181 32.499 40.174 1.00 33.27 115 PRO B N 1
ATOM 6034 C CA . PRO B 1 115 ? -14.683 31.402 39.336 1.00 31.37 115 PRO B CA 1
ATOM 6035 C C . PRO B 1 115 ? -15.545 30.149 39.427 1.00 30.39 115 PRO B C 1
ATOM 6036 O O . PRO B 1 115 ? -16.100 29.855 40.484 1.00 31.07 115 PRO B O 1
ATOM 6047 N N . VAL B 1 116 ? -15.654 29.426 38.317 1.00 31.19 116 VAL B N 1
ATOM 6048 C CA . VAL B 1 116 ? -16.401 28.179 38.280 1.00 30.49 116 VAL B CA 1
ATOM 6049 C C . VAL B 1 116 ? -15.710 27.174 37.380 1.00 28.96 116 VAL B C 1
ATOM 6050 O O . VAL B 1 116 ? -14.827 27.532 36.599 1.00 28.27 116 VAL B O 1
ATOM 6063 N N . THR B 1 117 ? -16.113 25.914 37.506 1.00 30.28 117 THR B N 1
ATOM 6064 C CA . THR B 1 117 ? -15.731 24.891 36.547 1.00 29.68 117 THR B CA 1
ATOM 6065 C C . THR B 1 117 ? -16.965 24.341 35.844 1.00 30.38 117 THR B C 1
ATOM 6066 O O . THR B 1 117 ? -18.060 24.343 36.405 1.00 31.24 117 THR B O 1
ATOM 6077 N N . LEU B 1 118 ? -16.774 23.875 34.614 1.00 29.93 118 LEU B N 1
ATOM 6078 C CA . LEU B 1 118 ? -17.810 23.168 33.869 1.00 31.32 118 LEU B CA 1
ATOM 6079 C C . LEU B 1 118 ? -17.351 21.748 33.577 1.00 32.90 118 LEU B C 1
ATOM 6080 O O . LEU B 1 118 ? -16.301 21.545 32.963 1.00 32.90 118 LEU B O 1
ATOM 6096 N N . TYR B 1 119 ? -18.134 20.770 34.023 1.00 32.72 119 TYR B N 1
ATOM 6097 C CA . TYR B 1 119 ? -17.850 19.371 33.723 1.00 35.04 119 TYR B CA 1
ATOM 6098 C C . TYR B 1 119 ? -18.766 18.857 32.614 1.00 37.70 119 TYR B C 1
ATOM 6099 O O . TYR B 1 119 ? -19.971 19.102 32.624 1.00 38.12 119 TYR B O 1
ATOM 6117 N N . LEU B 1 120 ? -18.173 18.160 31.650 1.00 36.26 120 LEU B N 1
ATOM 6118 C CA . LEU B 1 120 ? -18.892 17.633 30.495 1.00 39.60 120 LEU B CA 1
ATOM 6119 C C . LEU B 1 120 ? -18.324 16.283 30.098 1.00 43.07 120 LEU B C 1
ATOM 6120 O O . LEU B 1 120 ? -17.108 16.135 29.974 1.00 42.69 120 LEU B O 1
ATOM 6136 N N . SER B 1 121 ? -19.194 15.301 29.885 1.00 38.84 121 SER B N 1
ATOM 6137 C CA . SER B 1 121 ? -18.753 14.038 29.314 1.00 41.80 121 SER B CA 1
ATOM 6138 C C . SER B 1 121 ? -18.482 14.219 27.827 1.00 44.26 121 SER B C 1
ATOM 6139 O O . SER B 1 121 ? -19.217 14.921 27.141 1.00 45.15 121 SER B O 1
ATOM 6147 N N . ARG B 1 122 ? -17.407 13.609 27.344 1.00 49.30 122 ARG B N 1
ATOM 6148 C CA . ARG B 1 122 ? -17.101 13.584 25.916 1.00 50.46 122 ARG B CA 1
ATOM 6149 C C . ARG B 1 122 ? -16.430 12.285 25.502 1.00 51.03 122 ARG B C 1
ATOM 6150 O O . ARG B 1 122 ? -15.819 11.597 26.319 1.00 50.57 122 ARG B O 1
ATOM 6171 N N . TYR B 1 123 ? -16.569 11.956 24.222 1.00 52.97 123 TYR B N 1
ATOM 6172 C CA . TYR B 1 123 ? -15.848 10.842 23.624 1.00 53.53 123 TYR B CA 1
ATOM 6173 C C . TYR B 1 123 ? -14.509 11.330 23.075 1.00 52.73 123 TYR B C 1
ATOM 6174 O O . TYR B 1 123 ? -14.462 12.239 22.245 1.00 51.95 123 TYR B O 1
ATOM 6178 N N . ASP B 1 124 ? -13.426 10.731 23.560 1.00 55.65 124 ASP B N 1
ATOM 6179 C CA . ASP B 1 124 ? -12.077 11.086 23.131 1.00 54.78 124 ASP B CA 1
ATOM 6180 C C . ASP B 1 124 ? -11.617 10.116 22.049 1.00 55.57 124 ASP B C 1
ATOM 6181 O O . ASP B 1 124 ? -11.484 8.917 22.296 1.00 56.30 124 ASP B O 1
ATOM 6190 N N . THR B 1 125 ? -11.372 10.636 20.850 1.00 54.59 125 THR B N 1
ATOM 6191 C CA . THR B 1 125 ? -10.964 9.802 19.726 1.00 58.34 125 THR B CA 1
ATOM 6192 C C . THR B 1 125 ? -9.537 9.282 19.898 1.00 59.07 125 THR B C 1
ATOM 6193 O O . THR B 1 125 ? -9.215 8.175 19.460 1.00 62.32 125 THR B O 1
ATOM 6197 N N . GLU B 1 126 ? -8.689 10.079 20.541 1.00 57.30 126 GLU B N 1
ATOM 6198 C CA . GLU B 1 126 ? -7.305 9.688 20.796 1.00 57.26 126 GLU B CA 1
ATOM 6199 C C . GLU B 1 126 ? -7.206 8.478 21.727 1.00 58.65 126 GLU B C 1
ATOM 6200 O O . GLU B 1 126 ? -6.575 7.476 21.386 1.00 61.23 126 GLU B O 1
ATOM 6204 N N . LEU B 1 127 ? -7.830 8.574 22.898 1.00 57.01 127 LEU B N 1
ATOM 6205 C CA . LEU B 1 127 ? -7.757 7.508 23.897 1.00 57.88 127 LEU B CA 1
ATOM 6206 C C . LEU B 1 127 ? -8.819 6.429 23.676 1.00 59.77 127 LEU B C 1
ATOM 6207 O O . LEU B 1 127 ? -8.857 5.427 24.397 1.00 61.09 127 LEU B O 1
ATOM 6214 N N . ASN B 1 128 ? -9.670 6.637 22.674 1.00 60.18 128 ASN B N 1
ATOM 6215 C CA . ASN B 1 128 ? -10.743 5.703 22.353 1.00 63.03 128 ASN B CA 1
ATOM 6216 C C . ASN B 1 128 ? -11.626 5.358 23.553 1.00 62.26 128 ASN B C 1
ATOM 6217 O O . ASN B 1 128 ? -11.828 4.182 23.859 1.00 65.04 128 ASN B O 1
ATOM 6221 N N . LYS B 1 129 ? -12.151 6.383 24.226 1.00 59.67 129 LYS B N 1
ATOM 6222 C CA . LYS B 1 129 ? -13.035 6.174 25.373 1.00 58.55 129 LYS B CA 1
ATOM 6223 C C . LYS B 1 129 ? -13.842 7.432 25.705 1.00 57.03 129 LYS B C 1
ATOM 6224 O O . LYS B 1 129 ? -13.500 8.534 25.269 1.00 56.79 129 LYS B O 1
ATOM 6228 N N . ASP B 1 130 ? -14.910 7.258 26.483 1.00 56.42 130 ASP B N 1
ATOM 6229 C CA . ASP B 1 130 ? -15.670 8.381 27.035 1.00 54.45 130 ASP B CA 1
ATOM 6230 C C . ASP B 1 130 ? -15.104 8.866 28.365 1.00 51.80 130 ASP B C 1
ATOM 6231 O O . ASP B 1 130 ? -14.947 8.087 29.302 1.00 50.71 130 ASP B O 1
ATOM 6240 N N . VAL B 1 131 ? -14.812 10.160 28.438 1.00 50.08 131 VAL B N 1
ATOM 6241 C CA . VAL B 1 131 ? -14.157 10.738 29.605 1.00 47.08 131 VAL B CA 1
ATOM 6242 C C . VAL B 1 131 ? -14.867 11.996 30.097 1.00 44.25 131 VAL B C 1
ATOM 6243 O O . VAL B 1 131 ? -15.551 12.675 29.333 1.00 45.14 131 VAL B O 1
ATOM 6256 N N . LEU B 1 132 ? -14.714 12.286 31.383 1.00 46.41 132 LEU B N 1
ATOM 6257 C CA . LEU B 1 132 ? -15.237 13.514 31.963 1.00 43.33 132 LEU B CA 1
ATOM 6258 C C . LEU B 1 132 ? -14.237 14.637 31.708 1.00 41.64 132 LEU B C 1
ATOM 6259 O O . LEU B 1 132 ? -13.041 14.465 31.930 1.00 40.94 132 LEU B O 1
ATOM 6275 N N . CYS B 1 133 ? -14.725 15.771 31.218 1.00 38.75 133 CYS B N 1
ATOM 6276 C CA . CYS B 1 133 ? -13.864 16.905 30.903 1.00 36.45 133 CYS B CA 1
ATOM 6277 C C . CYS B 1 133 ? -14.211 18.108 31.760 1.00 32.57 133 CYS B C 1
ATOM 6278 O O . CYS B 1 133 ? -15.383 18.399 31.973 1.00 32.47 133 CYS B O 1
ATOM 6286 N N . VAL B 1 134 ? -13.181 18.808 32.233 1.00 35.33 134 VAL B N 1
ATOM 6287 C CA . VAL B 1 134 ? -13.361 20.003 33.052 1.00 31.64 134 VAL B CA 1
ATOM 6288 C C . VAL B 1 134 ? -12.852 21.229 32.299 1.00 30.00 134 VAL B C 1
ATOM 6289 O O . VAL B 1 134 ? -11.898 21.147 31.526 1.00 30.63 134 VAL B O 1
ATOM 6302 N N . HIS B 1 135 ? -13.515 22.357 32.526 1.00 29.21 135 HIS B N 1
ATOM 6303 C CA . HIS B 1 135 ? -13.155 23.638 31.922 1.00 27.67 135 HIS B CA 1
ATOM 6304 C C . HIS B 1 135 ? -13.255 24.724 32.983 1.00 26.09 135 HIS B C 1
ATOM 6305 O O . HIS B 1 135 ? -14.127 24.652 33.844 1.00 25.94 135 HIS B O 1
ATOM 6318 N N . THR B 1 136 ? -12.384 25.726 32.924 1.00 26.68 136 THR B N 1
ATOM 6319 C CA . THR B 1 136 ? -12.434 26.819 33.895 1.00 26.08 136 THR B CA 1
ATOM 6320 C C . THR B 1 136 ? -13.037 28.080 33.293 1.00 26.00 136 THR B C 1
ATOM 6321 O O . THR B 1 136 ? -12.867 28.370 32.105 1.00 26.09 136 THR B O 1
ATOM 6332 N N . GLY B 1 137 ? -13.736 28.831 34.134 1.00 27.67 137 GLY B N 1
ATOM 6333 C CA . GLY B 1 137 ? -14.352 30.075 33.715 1.00 28.09 137 GLY B CA 1
ATOM 6334 C C . GLY B 1 137 ? -14.855 30.885 34.892 1.00 29.24 137 GLY B C 1
ATOM 6335 O O . GLY B 1 137 ? -14.450 30.660 36.034 1.00 29.83 137 GLY B O 1
ATOM 6339 N N . PHE B 1 138 ? -15.755 31.818 34.602 1.00 28.54 138 PHE B N 1
ATOM 6340 C CA . PHE B 1 138 ? -16.288 32.757 35.584 1.00 30.24 138 PHE B CA 1
ATOM 6341 C C . PHE B 1 138 ? -17.807 32.801 35.479 1.00 30.60 138 PHE B C 1
ATOM 6342 O O . PHE B 1 138 ? -18.354 32.685 34.383 1.00 30.01 138 PHE B O 1
ATOM 6359 N N . MET B 1 139 ? -18.485 32.946 36.612 1.00 32.38 139 MET B N 1
ATOM 6360 C CA . MET B 1 139 ? -19.940 33.037 36.616 1.00 33.33 139 MET B CA 1
ATOM 6361 C C . MET B 1 139 ? -20.424 34.219 37.438 1.00 35.34 139 MET B C 1
ATOM 6362 O O . MET B 1 139 ? -19.890 34.517 38.508 1.00 36.75 139 MET B O 1
ATOM 6376 N N . SER B 1 140 ? -21.445 34.885 36.907 1.00 35.89 140 SER B N 1
ATOM 6377 C CA . SER B 1 140 ? -22.147 35.963 37.593 1.00 37.88 140 SER B CA 1
ATOM 6378 C C . SER B 1 140 ? -23.647 35.693 37.578 1.00 38.43 140 SER B C 1
ATOM 6379 O O . SER B 1 140 ? -24.293 35.818 36.536 1.00 38.02 140 SER B O 1
ATOM 6387 N N . GLU B 1 141 ? -24.184 35.309 38.734 1.00 40.92 141 GLU B N 1
ATOM 6388 C CA . GLU B 1 141 ? -25.615 35.042 38.897 1.00 41.22 141 GLU B CA 1
ATOM 6389 C C . GLU B 1 141 ? -26.211 34.193 37.771 1.00 41.72 141 GLU B C 1
ATOM 6390 O O . GLU B 1 141 ? -27.180 34.592 37.122 1.00 42.16 141 GLU B O 1
ATOM 6402 N N . GLY B 1 142 ? -25.615 33.027 37.542 1.00 38.43 142 GLY B N 1
ATOM 6403 C CA . GLY B 1 142 ? -26.150 32.056 36.604 1.00 38.48 142 GLY B CA 1
ATOM 6404 C C . GLY B 1 142 ? -25.790 32.291 35.151 1.00 39.36 142 GLY B C 1
ATOM 6405 O O . GLY B 1 142 ? -26.321 31.622 34.264 1.00 39.59 142 GLY B O 1
ATOM 6409 N N . HIS B 1 143 ? -24.894 33.240 34.907 1.00 38.66 143 HIS B N 1
ATOM 6410 C CA . HIS B 1 143 ? -24.396 33.504 33.562 1.00 39.77 143 HIS B CA 1
ATOM 6411 C C . HIS B 1 143 ? -22.881 33.359 33.554 1.00 39.07 143 HIS B C 1
ATOM 6412 O O . HIS B 1 143 ? -22.194 34.022 34.332 1.00 38.95 143 HIS B O 1
ATOM 6425 N N . HIS B 1 144 ? -22.359 32.497 32.685 1.00 37.24 144 HIS B N 1
ATOM 6426 C CA . HIS B 1 144 ? -20.932 32.194 32.705 1.00 35.67 144 HIS B CA 1
ATOM 6427 C C . HIS B 1 144 ? -20.259 32.486 31.369 1.00 35.35 144 HIS B C 1
ATOM 6428 O O . HIS B 1 144 ? -20.896 32.989 30.442 1.00 36.30 144 HIS B O 1
ATOM 6441 N N . ASP B 1 145 ? -18.960 32.197 31.295 1.00 32.47 145 ASP B N 1
ATOM 6442 C CA . ASP B 1 145 ? -18.139 32.579 30.148 1.00 32.22 145 ASP B CA 1
ATOM 6443 C C . ASP B 1 145 ? -17.370 31.404 29.553 1.00 31.24 145 ASP B C 1
ATOM 6444 O O . ASP B 1 145 ? -16.377 31.601 28.860 1.00 30.92 145 ASP B O 1
ATOM 6453 N N . ILE B 1 146 ? -17.818 30.186 29.829 1.00 32.22 146 ILE B N 1
ATOM 6454 C CA . ILE B 1 146 ? -17.190 29.002 29.257 1.00 31.66 146 ILE B CA 1
ATOM 6455 C C . ILE B 1 146 ? -17.862 28.634 27.937 1.00 32.67 146 ILE B C 1
ATOM 6456 O O . ILE B 1 146 ? -19.074 28.429 27.891 1.00 33.46 146 ILE B O 1
ATOM 6472 N N . LYS B 1 147 ? -17.070 28.542 26.872 1.00 36.01 147 LYS B N 1
ATOM 6473 C CA . LYS B 1 147 ? -17.596 28.222 25.547 1.00 37.18 147 LYS B CA 1
ATOM 6474 C C . LYS B 1 147 ? -18.333 26.898 25.533 1.00 37.71 147 LYS B C 1
ATOM 6475 O O . LYS B 1 147 ? -17.826 25.894 26.032 1.00 37.02 147 LYS B O 1
ATOM 6494 N N . THR B 1 148 ? -19.530 26.908 24.959 1.00 39.30 148 THR B N 1
ATOM 6495 C CA . THR B 1 148 ? -20.309 25.692 24.776 1.00 40.37 148 THR B CA 1
ATOM 6496 C C . THR B 1 148 ? -20.798 25.611 23.338 1.00 42.00 148 THR B C 1
ATOM 6497 O O . THR B 1 148 ? -20.864 26.620 22.630 1.00 42.17 148 THR B O 1
ATOM 6508 N N . VAL B 1 149 ? -21.153 24.406 22.918 1.00 43.17 149 VAL B N 1
ATOM 6509 C CA . VAL B 1 149 ? -21.658 24.179 21.570 1.00 44.31 149 VAL B CA 1
ATOM 6510 C C . VAL B 1 149 ? -22.963 23.402 21.675 1.00 45.24 149 VAL B C 1
ATOM 6511 O O . VAL B 1 149 ? -23.298 22.897 22.750 1.00 45.27 149 VAL B O 1
ATOM 6524 N N . PHE B 1 150 ? -23.701 23.323 20.571 1.00 48.70 150 PHE B N 1
ATOM 6525 C CA . PHE B 1 150 ? -24.982 22.622 20.555 1.00 48.88 150 PHE B CA 1
ATOM 6526 C C . PHE B 1 150 ? -24.811 21.193 21.065 1.00 48.31 150 PHE B C 1
ATOM 6527 O O . PHE B 1 150 ? -24.001 20.429 20.537 1.00 48.14 150 PHE B O 1
ATOM 6531 N N . GLY B 1 151 ? -25.555 20.851 22.112 1.00 49.70 151 GLY B N 1
ATOM 6532 C CA . GLY B 1 151 ? -25.486 19.529 22.706 1.00 48.38 151 GLY B CA 1
ATOM 6533 C C . GLY B 1 151 ? -24.854 19.513 24.083 1.00 47.43 151 GLY B C 1
ATOM 6534 O O . GLY B 1 151 ? -24.983 18.530 24.816 1.00 45.77 151 GLY B O 1
ATOM 6538 N N . ASP B 1 152 ? -24.182 20.601 24.448 1.00 45.19 152 ASP B N 1
ATOM 6539 C CA . ASP B 1 152 ? -23.455 20.653 25.715 1.00 43.78 152 ASP B CA 1
ATOM 6540 C C . ASP B 1 152 ? -24.380 20.908 26.898 1.00 42.51 152 ASP B C 1
ATOM 6541 O O . ASP B 1 152 ? -23.921 20.998 28.036 1.00 40.75 152 ASP B O 1
ATOM 6550 N N . CYS B 1 153 ? -25.678 21.036 26.638 1.00 45.18 153 CYS B N 1
ATOM 6551 C CA . CYS B 1 153 ? -26.640 21.165 27.725 1.00 44.08 153 CYS B CA 1
ATOM 6552 C C . CYS B 1 153 ? -26.535 19.955 28.638 1.00 42.08 153 CYS B C 1
ATOM 6553 O O . CYS B 1 153 ? -26.368 18.828 28.172 1.00 41.69 153 CYS B O 1
ATOM 6560 N N . GLY B 1 154 ? -26.614 20.202 29.939 1.00 41.09 154 GLY B N 1
ATOM 6561 C CA . GLY B 1 154 ? -26.468 19.153 30.926 1.00 39.40 154 GLY B CA 1
ATOM 6562 C C . GLY B 1 154 ? -25.105 19.194 31.578 1.00 38.29 154 GLY B C 1
ATOM 6563 O O . GLY B 1 154 ? -24.878 18.522 32.582 1.00 37.03 154 GLY B O 1
ATOM 6567 N N . GLY B 1 155 ? -24.194 19.969 30.997 1.00 38.26 155 GLY B N 1
ATOM 6568 C CA . GLY B 1 155 ? -22.899 20.198 31.606 1.00 37.16 155 GLY B CA 1
ATOM 6569 C C . GLY B 1 155 ? -23.115 20.730 33.008 1.00 36.41 155 GLY B C 1
ATOM 6570 O O . GLY B 1 155 ? -24.020 21.528 33.241 1.00 37.04 155 GLY B O 1
ATOM 6574 N N . MET B 1 156 ? -22.292 20.278 33.946 1.00 37.02 156 MET B N 1
ATOM 6575 C CA . MET B 1 156 ? -22.502 20.576 35.358 1.00 36.70 156 MET B CA 1
ATOM 6576 C C . MET B 1 156 ? -21.519 21.636 35.842 1.00 36.72 156 MET B C 1
ATOM 6577 O O . MET B 1 156 ? -20.306 21.479 35.705 1.00 36.23 156 MET B O 1
ATOM 6591 N N . LEU B 1 157 ? -22.056 22.717 36.400 1.00 32.77 157 LEU B N 1
ATOM 6592 C CA . LEU B 1 157 ? -21.244 23.841 36.861 1.00 33.08 157 LEU B CA 1
ATOM 6593 C C . LEU B 1 157 ? -21.049 23.817 38.381 1.00 33.27 157 LEU B C 1
ATOM 6594 O O . LEU B 1 157 ? -22.007 23.650 39.134 1.00 33.55 157 LEU B O 1
ATOM 6610 N N . PHE B 1 158 ? -19.799 23.984 38.813 1.00 33.74 158 PHE B N 1
ATOM 6611 C CA . PHE B 1 158 ? -19.432 23.934 40.232 1.00 34.35 158 PHE B CA 1
ATOM 6612 C C . PHE B 1 158 ? -18.694 25.197 40.662 1.00 35.27 158 PHE B C 1
ATOM 6613 O O . PHE B 1 158 ? -18.019 25.832 39.853 1.00 35.07 158 PHE B O 1
ATOM 6630 N N . ASP B 1 159 ? -18.789 25.542 41.944 1.00 32.84 159 ASP B N 1
ATOM 6631 C CA . ASP B 1 159 ? -17.965 26.616 42.490 1.00 34.12 159 ASP B CA 1
ATOM 6632 C C . ASP B 1 159 ? -16.599 26.009 42.839 1.00 33.64 159 ASP B C 1
ATOM 6633 O O . ASP B 1 159 ? -16.425 24.795 42.729 1.00 32.44 159 ASP B O 1
ATOM 6642 N N . PRO B 1 160 ? -15.622 26.846 43.231 1.00 36.09 160 PRO B N 1
ATOM 6643 C CA . PRO B 1 160 ? -14.253 26.347 43.424 1.00 33.31 160 PRO B CA 1
ATOM 6644 C C . PRO B 1 160 ? -14.102 25.311 44.535 1.00 33.46 160 PRO B C 1
ATOM 6645 O O . PRO B 1 160 ? -13.113 24.579 44.537 1.00 31.28 160 PRO B O 1
ATOM 6656 N N . LYS B 1 161 ? -15.069 25.238 45.444 1.00 36.96 161 LYS B N 1
ATOM 6657 C CA . LYS B 1 161 ? -15.029 24.263 46.533 1.00 37.78 161 LYS B CA 1
ATOM 6658 C C . LYS B 1 161 ? -15.769 22.980 46.171 1.00 38.39 161 LYS B C 1
ATOM 6659 O O . LYS B 1 161 ? -15.929 22.089 47.003 1.00 38.95 161 LYS B O 1
ATOM 6678 N N . GLY B 1 162 ? -16.239 22.898 44.934 1.00 35.87 162 GLY B N 1
ATOM 6679 C CA . GLY B 1 162 ? -16.866 21.687 44.443 1.00 34.87 162 GLY B CA 1
ATOM 6680 C C . GLY B 1 162 ? -18.345 21.570 44.750 1.00 35.59 162 GLY B C 1
ATOM 6681 O O . GLY B 1 162 ? -18.881 20.467 44.774 1.00 35.06 162 GLY B O 1
ATOM 6685 N N . ARG B 1 163 ? -19.011 22.694 44.991 1.00 37.92 163 ARG B N 1
ATOM 6686 C CA . ARG B 1 163 ? -20.451 22.668 45.221 1.00 37.84 163 ARG B CA 1
ATOM 6687 C C . ARG B 1 163 ? -21.181 22.919 43.910 1.00 36.81 163 ARG B C 1
ATOM 6688 O O . ARG B 1 163 ? -20.879 23.873 43.191 1.00 36.82 163 ARG B O 1
ATOM 6709 N N . LEU B 1 164 ? -22.138 22.051 43.603 1.00 37.65 164 LEU B N 1
ATOM 6710 C CA . LEU B 1 164 ? -22.890 22.144 42.363 1.00 36.88 164 LEU B CA 1
ATOM 6711 C C . LEU B 1 164 ? -23.694 23.438 42.338 1.00 37.51 164 LEU B C 1
ATOM 6712 O O . LEU B 1 164 ? -24.426 23.740 43.278 1.00 38.16 164 LEU B O 1
ATOM 6728 N N . LEU B 1 165 ? -23.527 24.203 41.265 1.00 35.20 165 LEU B N 1
ATOM 6729 C CA . LEU B 1 165 ? -24.292 25.429 41.047 1.00 35.88 165 LEU B CA 1
ATOM 6730 C C . LEU B 1 165 ? -25.528 25.165 40.186 1.00 35.68 165 LEU B C 1
ATOM 6731 O O . LEU B 1 165 ? -26.607 25.675 40.469 1.00 36.26 165 LEU B O 1
ATOM 6747 N N . GLY B 1 166 ? -25.369 24.368 39.136 1.00 36.03 166 GLY B N 1
ATOM 6748 C CA . GLY B 1 166 ? -26.473 24.066 38.246 1.00 36.22 166 GLY B CA 1
ATOM 6749 C C . GLY B 1 166 ? -26.018 23.458 36.936 1.00 35.93 166 GLY B C 1
ATOM 6750 O O . GLY B 1 166 ? -24.894 22.968 36.827 1.00 35.27 166 GLY B O 1
ATOM 6754 N N . LEU B 1 167 ? -26.900 23.500 35.940 1.00 38.04 167 LEU B N 1
ATOM 6755 C CA . LEU B 1 167 ? -26.668 22.857 34.650 1.00 38.17 167 LEU B CA 1
ATOM 6756 C C . LEU B 1 167 ? -26.670 23.877 33.517 1.00 39.43 167 LEU B C 1
ATOM 6757 O O . LEU B 1 167 ? -27.523 24.766 33.475 1.00 40.40 167 LEU B O 1
ATOM 6773 N N . HIS B 1 168 ? -25.728 23.744 32.590 1.00 37.03 168 HIS B N 1
ATOM 6774 C CA . HIS B 1 168 ? -25.735 24.584 31.400 1.00 38.59 168 HIS B CA 1
ATOM 6775 C C . HIS B 1 168 ? -26.961 24.247 30.551 1.00 39.98 168 HIS B C 1
ATOM 6776 O O . HIS B 1 168 ? -27.281 23.073 30.354 1.00 39.59 168 HIS B O 1
ATOM 6789 N N . CYS B 1 169 ? -27.649 25.266 30.048 1.00 42.43 169 CYS B N 1
ATOM 6790 C CA . CYS B 1 169 ? -28.925 25.037 29.372 1.00 43.39 169 CYS B CA 1
ATOM 6791 C C . CYS B 1 169 ? -29.197 25.926 28.160 1.00 45.29 169 CYS B C 1
ATOM 6792 O O . CYS B 1 169 ? -30.034 25.583 27.324 1.00 45.70 169 CYS B O 1
ATOM 6800 N N . ALA B 1 170 ? -28.512 27.060 28.049 1.00 44.10 170 ALA B N 1
ATOM 6801 C CA . ALA B 1 170 ? -28.815 27.986 26.961 1.00 45.28 170 ALA B CA 1
ATOM 6802 C C . ALA B 1 170 ? -27.707 28.995 26.710 1.00 45.54 170 ALA B C 1
ATOM 6803 O O . ALA B 1 170 ? -26.764 29.118 27.491 1.00 45.05 170 ALA B O 1
ATOM 6810 N N . GLY B 1 171 ? -27.836 29.712 25.599 1.00 49.57 171 GLY B N 1
ATOM 6811 C CA . GLY B 1 171 ? -26.883 30.737 25.236 1.00 49.01 171 GLY B CA 1
ATOM 6812 C C . GLY B 1 171 ? -27.343 31.560 24.053 1.00 49.21 171 GLY B C 1
ATOM 6813 O O . GLY B 1 171 ? -28.447 31.384 23.539 1.00 49.69 171 GLY B O 1
ATOM 6817 N N . SER B 1 172 ? -26.480 32.474 23.631 1.00 50.68 172 SER B N 1
ATOM 6818 C CA . SER B 1 172 ? -26.724 33.299 22.461 1.00 50.87 172 SER B CA 1
ATOM 6819 C C . SER B 1 172 ? -25.383 33.755 21.914 1.00 50.26 172 SER B C 1
ATOM 6820 O O . SER B 1 172 ? -24.407 33.836 22.654 1.00 49.54 172 SER B O 1
ATOM 6828 N N . ASP B 1 173 ? -25.341 34.055 20.623 1.00 51.98 173 ASP B N 1
ATOM 6829 C CA . ASP B 1 173 ? -24.121 34.537 19.990 1.00 51.50 173 ASP B CA 1
ATOM 6830 C C . ASP B 1 173 ? -23.798 35.950 20.457 1.00 51.14 173 ASP B C 1
ATOM 6831 O O . ASP B 1 173 ? -22.635 36.358 20.484 1.00 50.53 173 ASP B O 1
ATOM 6840 N N . ASP B 1 174 ? -24.837 36.690 20.826 1.00 50.53 174 ASP B N 1
ATOM 6841 C CA . ASP B 1 174 ? -24.686 38.082 21.218 1.00 50.32 174 ASP B CA 1
ATOM 6842 C C . ASP B 1 174 ? -25.779 38.454 22.208 1.00 50.56 174 ASP B C 1
ATOM 6843 O O . ASP B 1 174 ? -26.728 37.696 22.407 1.00 50.94 174 ASP B O 1
ATOM 6852 N N . VAL B 1 175 ? -25.635 39.617 22.832 1.00 50.49 175 VAL B N 1
ATOM 6853 C CA . VAL B 1 175 ? -26.650 40.129 23.742 1.00 50.62 175 VAL B CA 1
ATOM 6854 C C . VAL B 1 175 ? -26.927 41.596 23.456 1.00 51.13 175 VAL B C 1
ATOM 6855 O O . VAL B 1 175 ? -26.115 42.286 22.836 1.00 51.54 175 VAL B O 1
ATOM 6868 N N . VAL B 1 176 ? -28.082 42.056 23.922 1.00 51.99 176 VAL B N 1
ATOM 6869 C CA . VAL B 1 176 ? -28.426 43.469 23.894 1.00 54.17 176 VAL B CA 1
ATOM 6870 C C . VAL B 1 176 ? -28.106 44.091 25.250 1.00 53.31 176 VAL B C 1
ATOM 6871 O O . VAL B 1 176 ? -28.395 43.494 26.292 1.00 52.00 176 VAL B O 1
ATOM 6884 N N . PHE B 1 177 ? -27.503 45.280 25.233 1.00 54.29 177 PHE B N 1
ATOM 6885 C CA . PHE B 1 177 ? -27.143 45.981 26.465 1.00 53.84 177 PHE B CA 1
ATOM 6886 C C . PHE B 1 177 ? -28.075 47.157 26.764 1.00 56.47 177 PHE B C 1
ATOM 6887 O O . PHE B 1 177 ? -28.298 48.021 25.916 1.00 58.74 177 PHE B O 1
ATOM 6904 N N . MET B 1 178 ? -28.614 47.169 27.981 1.00 55.46 178 MET B N 1
ATOM 6905 C CA . MET B 1 178 ? -29.505 48.229 28.449 1.00 57.91 178 MET B CA 1
ATOM 6906 C C . MET B 1 178 ? -29.665 48.120 29.966 1.00 57.08 178 MET B C 1
ATOM 6907 O O . MET B 1 178 ? -29.292 47.111 30.558 1.00 54.75 178 MET B O 1
ATOM 6921 N N . ASP B 1 179 ? -30.227 49.150 30.590 1.00 59.17 179 ASP B N 1
ATOM 6922 C CA . ASP B 1 179 ? -30.585 49.080 32.005 1.00 58.95 179 ASP B CA 1
ATOM 6923 C C . ASP B 1 179 ? -31.937 48.389 32.149 1.00 59.69 179 ASP B C 1
ATOM 6924 O O . ASP B 1 179 ? -32.719 48.335 31.201 1.00 61.13 179 ASP B O 1
ATOM 6933 N N . SER B 1 185 ? -31.213 52.915 28.022 1.00 68.46 185 SER B N 1
ATOM 6934 C CA . SER B 1 185 ? -29.895 52.553 27.512 1.00 66.35 185 SER B CA 1
ATOM 6935 C C . SER B 1 185 ? -28.800 52.960 28.490 1.00 65.08 185 SER B C 1
ATOM 6936 O O . SER B 1 185 ? -29.006 53.831 29.336 1.00 66.50 185 SER B O 1
ATOM 6943 N N . ASN B 1 186 ? -27.640 52.321 28.373 1.00 62.58 186 ASN B N 1
ATOM 6944 C CA . ASN B 1 186 ? -26.480 52.674 29.185 1.00 61.44 186 ASN B CA 1
ATOM 6945 C C . ASN B 1 186 ? -25.202 52.723 28.355 1.00 60.66 186 ASN B C 1
ATOM 6946 O O . ASN B 1 186 ? -25.250 52.695 27.126 1.00 61.46 186 ASN B O 1
ATOM 6957 N N . ILE B 1 187 ? -24.061 52.790 29.035 1.00 59.27 187 ILE B N 1
ATOM 6958 C CA . ILE B 1 187 ? -22.774 52.980 28.376 1.00 58.84 187 ILE B CA 1
ATOM 6959 C C . ILE B 1 187 ? -22.378 51.749 27.564 1.00 56.77 187 ILE B C 1
ATOM 6960 O O . ILE B 1 187 ? -21.473 51.811 26.731 1.00 56.73 187 ILE B O 1
ATOM 6976 N N . TRP B 1 188 ? -23.059 50.635 27.814 1.00 56.05 188 TRP B N 1
ATOM 6977 C CA . TRP B 1 188 ? -22.742 49.377 27.154 1.00 54.11 188 TRP B CA 1
ATOM 6978 C C . TRP B 1 188 ? -23.622 49.116 25.933 1.00 55.40 188 TRP B C 1
ATOM 6979 O O . TRP B 1 188 ? -23.386 48.166 25.190 1.00 54.30 188 TRP B O 1
ATOM 7000 N N . THR B 1 189 ? -24.634 49.953 25.729 1.00 57.10 189 THR B N 1
ATOM 7001 C CA . THR B 1 189 ? -25.583 49.758 24.631 1.00 58.68 189 THR B CA 1
ATOM 7002 C C . THR B 1 189 ? -24.897 49.818 23.263 1.00 59.37 189 THR B C 1
ATOM 7003 O O . THR B 1 189 ? -25.263 49.086 22.342 1.00 59.50 189 THR B O 1
ATOM 7014 N N . SER B 1 190 ? -23.897 50.685 23.140 1.00 59.97 190 SER B N 1
ATOM 7015 C CA . SER B 1 190 ? -23.201 50.885 21.872 1.00 60.99 190 SER B CA 1
ATOM 7016 C C . SER B 1 190 ? -22.081 49.876 21.614 1.00 58.64 190 SER B C 1
ATOM 7017 O O . SER B 1 190 ? -21.373 49.989 20.611 1.00 59.41 190 SER B O 1
ATOM 7025 N N . TYR B 1 191 ? -21.909 48.911 22.516 1.00 61.02 191 TYR B N 1
ATOM 7026 C CA . TYR B 1 191 ? -20.825 47.936 22.398 1.00 58.79 191 TYR B CA 1
ATOM 7027 C C . TYR B 1 191 ? -20.797 47.298 21.012 1.00 59.36 191 TYR B C 1
ATOM 7028 O O . TYR B 1 191 ? -21.762 46.660 20.593 1.00 59.66 191 TYR B O 1
ATOM 7032 N N . LYS B 1 192 ? -19.682 47.472 20.309 1.00 61.76 192 LYS B N 1
ATOM 7033 C CA . LYS B 1 192 ? -19.581 47.060 18.915 1.00 62.85 192 LYS B CA 1
ATOM 7034 C C . LYS B 1 192 ? -19.065 45.630 18.810 1.00 60.64 192 LYS B C 1
ATOM 7035 O O . LYS B 1 192 ? -19.625 44.813 18.081 1.00 60.89 192 LYS B O 1
ATOM 7039 N N . GLN B 1 194 ? -19.262 41.398 19.424 1.00 53.67 194 GLN B N 1
ATOM 7040 C CA . GLN B 1 194 ? -20.195 40.378 19.892 1.00 53.71 194 GLN B CA 1
ATOM 7041 C C . GLN B 1 194 ? -19.839 39.914 21.304 1.00 53.05 194 GLN B C 1
ATOM 7042 O O . GLN B 1 194 ? -18.674 39.647 21.608 1.00 52.38 194 GLN B O 1
ATOM 7045 N N . HIS B 1 195 ? -20.855 39.831 22.160 1.00 47.30 195 HIS B N 1
ATOM 7046 C CA . HIS B 1 195 ? -20.696 39.355 23.533 1.00 46.84 195 HIS B CA 1
ATOM 7047 C C . HIS B 1 195 ? -21.639 38.178 23.794 1.00 47.19 195 HIS B C 1
ATOM 7048 O O . HIS B 1 195 ? -22.768 38.380 24.240 1.00 47.74 195 HIS B O 1
ATOM 7061 N N . PRO B 1 196 ? -21.180 36.943 23.524 1.00 44.59 196 PRO B N 1
ATOM 7062 C CA . PRO B 1 196 ? -22.066 35.783 23.678 1.00 44.98 196 PRO B CA 1
ATOM 7063 C C . PRO B 1 196 ? -22.531 35.571 25.112 1.00 44.98 196 PRO B C 1
ATOM 7064 O O . PRO B 1 196 ? -21.879 36.048 26.039 1.00 44.42 196 PRO B O 1
ATOM 7075 N N . SER B 1 197 ? -23.657 34.881 25.279 1.00 44.15 197 SER B N 1
ATOM 7076 C CA . SER B 1 197 ? -24.157 34.538 26.605 1.00 44.34 197 SER B CA 1
ATOM 7077 C C . SER B 1 197 ? -24.060 33.036 26.833 1.00 44.15 197 SER B C 1
ATOM 7078 O O . SER B 1 197 ? -24.203 32.243 25.902 1.00 44.38 197 SER B O 1
ATOM 7086 N N . GLU B 1 198 ? -23.797 32.661 28.077 1.00 39.88 198 GLU B N 1
ATOM 7087 C CA . GLU B 1 198 ? -23.845 31.268 28.500 1.00 39.47 198 GLU B CA 1
ATOM 7088 C C . GLU B 1 198 ? -24.682 31.209 29.775 1.00 40.04 198 GLU B C 1
ATOM 7089 O O . GLU B 1 198 ? -24.381 31.905 30.743 1.00 39.83 198 GLU B O 1
ATOM 7101 N N . ILE B 1 199 ? -25.726 30.387 29.776 1.00 42.16 199 ILE B N 1
ATOM 7102 C CA . ILE B 1 199 ? -26.749 30.472 30.812 1.00 42.06 199 ILE B CA 1
ATOM 7103 C C . ILE B 1 199 ? -26.963 29.150 31.548 1.00 40.28 199 ILE B C 1
ATOM 7104 O O . ILE B 1 199 ? -26.962 28.075 30.944 1.00 40.08 199 ILE B O 1
ATOM 7120 N N . MET B 1 200 ? -27.148 29.259 32.862 1.00 42.27 200 MET B N 1
ATOM 7121 C CA . MET B 1 200 ? -27.322 28.111 33.751 1.00 40.76 200 MET B CA 1
ATOM 7122 C C . MET B 1 200 ? -28.750 28.026 34.289 1.00 40.86 200 MET B C 1
ATOM 7123 O O . MET B 1 200 ? -29.426 29.044 34.430 1.00 41.63 200 MET B O 1
ATOM 7137 N N . ILE B 1 201 ? -29.197 26.807 34.589 1.00 42.50 201 ILE B N 1
ATOM 7138 C CA . ILE B 1 201 ? -30.423 26.588 35.358 1.00 42.32 201 ILE B CA 1
ATOM 7139 C C . ILE B 1 201 ? -30.100 25.684 36.544 1.00 41.16 201 ILE B C 1
ATOM 7140 O O . ILE B 1 201 ? -29.301 24.757 36.414 1.00 40.41 201 ILE B O 1
ATOM 7156 N N . THR B 1 202 ? -30.705 25.957 37.698 1.00 44.07 202 THR B N 1
ATOM 7157 C CA . THR B 1 202 ? -30.464 25.142 38.888 1.00 43.29 202 THR B CA 1
ATOM 7158 C C . THR B 1 202 ? -31.386 23.934 38.893 1.00 42.97 202 THR B C 1
ATOM 7159 O O . THR B 1 202 ? -32.338 23.858 38.113 1.00 43.37 202 THR B O 1
ATOM 7170 N N . LEU B 1 203 ? -31.103 22.996 39.789 1.00 43.34 203 LEU B N 1
ATOM 7171 C CA . LEU B 1 203 ? -31.905 21.792 39.914 1.00 43.10 203 LEU B CA 1
ATOM 7172 C C . LEU B 1 203 ? -33.309 22.102 40.431 1.00 43.69 203 LEU B C 1
ATOM 7173 O O . LEU B 1 203 ? -34.208 21.266 40.334 1.00 43.97 203 LEU B O 1
ATOM 7189 N N . ASN B 1 204 ? -33.497 23.309 40.960 1.00 45.83 204 ASN B N 1
ATOM 7190 C CA . ASN B 1 204 ? -34.816 23.770 41.388 1.00 46.92 204 ASN B CA 1
ATOM 7191 C C . ASN B 1 204 ? -35.405 24.752 40.373 1.00 47.91 204 ASN B C 1
ATOM 7192 O O . ASN B 1 204 ? -36.197 25.625 40.719 1.00 49.48 204 ASN B O 1
ATOM 7203 N N . ASN B 1 205 ? -34.997 24.595 39.117 1.00 47.38 205 ASN B N 1
ATOM 7204 C CA . ASN B 1 205 ? -35.523 25.377 37.999 1.00 48.39 205 ASN B CA 1
ATOM 7205 C C . ASN B 1 205 ? -35.301 26.883 38.119 1.00 48.64 205 ASN B C 1
ATOM 7206 O O . ASN B 1 205 ? -35.986 27.664 37.461 1.00 49.88 205 ASN B O 1
ATOM 7217 N N . GLU B 1 206 ? -34.331 27.295 38.929 1.00 47.32 206 GLU B N 1
ATOM 7218 C CA . GLU B 1 206 ? -33.976 28.707 38.989 1.00 47.85 206 GLU B CA 1
ATOM 7219 C C . GLU B 1 206 ? -33.083 29.035 37.807 1.00 48.13 206 GLU B C 1
ATOM 7220 O O . GLU B 1 206 ? -32.090 28.353 37.556 1.00 47.67 206 GLU B O 1
ATOM 7232 N N . ILE B 1 207 ? -33.450 30.078 37.077 1.00 45.08 207 ILE B N 1
ATOM 7233 C CA . ILE B 1 207 ? -32.668 30.533 35.940 1.00 45.62 207 ILE B CA 1
ATOM 7234 C C . ILE B 1 207 ? -32.797 32.042 35.834 1.00 46.23 207 ILE B C 1
ATOM 7235 O O . ILE B 1 207 ? -33.894 32.590 35.929 1.00 46.45 207 ILE B O 1
ATOM 7251 N N . ASN B 1 208 ? -31.667 32.712 35.652 1.00 44.88 208 ASN B N 1
ATOM 7252 C CA . ASN B 1 208 ? -31.647 34.165 35.630 1.00 45.22 208 ASN B CA 1
ATOM 7253 C C . ASN B 1 208 ? -31.986 34.725 34.246 1.00 45.99 208 ASN B C 1
ATOM 7254 O O . ASN B 1 208 ? -31.125 35.237 33.526 1.00 46.37 208 ASN B O 1
ATOM 7265 N N . LEU B 1 209 ? -33.265 34.610 33.900 1.00 47.22 209 LEU B N 1
ATOM 7266 C CA . LEU B 1 209 ? -33.824 35.149 32.663 1.00 47.86 209 LEU B CA 1
ATOM 7267 C C . LEU B 1 209 ? -35.252 35.590 32.946 1.00 49.11 209 LEU B C 1
ATOM 7268 O O . LEU B 1 209 ? -35.878 35.078 33.871 1.00 49.45 209 LEU B O 1
ATOM 7284 N N . PRO B 1 210 ? -35.773 36.546 32.163 1.00 51.12 210 PRO B N 1
ATOM 7285 C CA . PRO B 1 210 ? -37.200 36.863 32.296 1.00 53.86 210 PRO B CA 1
ATOM 7286 C C . PRO B 1 210 ? -38.082 35.678 31.912 1.00 54.62 210 PRO B C 1
ATOM 7287 O O . PRO B 1 210 ? -37.681 34.882 31.063 1.00 53.65 210 PRO B O 1
ATOM 7298 N N . ASN B 1 211 ? -39.257 35.566 32.525 1.00 57.65 211 ASN B N 1
ATOM 7299 C CA . ASN B 1 211 ? -40.175 34.466 32.236 1.00 58.71 211 ASN B CA 1
ATOM 7300 C C . ASN B 1 211 ? -39.479 33.109 32.351 1.00 56.34 211 ASN B C 1
ATOM 7301 O O . ASN B 1 211 ? -39.367 32.377 31.367 1.00 56.10 211 ASN B O 1
ATOM 7312 N N . PRO B 1 212 ? -39.010 32.768 33.563 1.00 56.09 212 PRO B N 1
ATOM 7313 C CA . PRO B 1 212 ? -38.268 31.522 33.795 1.00 53.82 212 PRO B CA 1
ATOM 7314 C C . PRO B 1 212 ? -39.115 30.261 33.648 1.00 54.79 212 PRO B C 1
ATOM 7315 O O . PRO B 1 212 ? -38.579 29.196 33.336 1.00 53.39 212 PRO B O 1
ATOM 7326 N N . ALA B 1 213 ? -40.418 30.385 33.865 1.00 56.92 213 ALA B N 1
ATOM 7327 C CA . ALA B 1 213 ? -41.309 29.234 33.842 1.00 58.22 213 ALA B CA 1
ATOM 7328 C C . ALA B 1 213 ? -41.286 28.568 32.471 1.00 58.44 213 ALA B C 1
ATOM 7329 O O . ALA B 1 213 ? -41.424 27.350 32.362 1.00 58.34 213 ALA B O 1
ATOM 7336 N N . ASN B 1 214 ? -41.117 29.375 31.427 1.00 56.86 214 ASN B N 1
ATOM 7337 C CA . ASN B 1 214 ? -41.079 28.858 30.066 1.00 57.33 214 ASN B CA 1
ATOM 7338 C C . ASN B 1 214 ? -39.991 29.523 29.225 1.00 55.94 214 ASN B C 1
ATOM 7339 O O . ASN B 1 214 ? -40.182 29.778 28.036 1.00 57.28 214 ASN B O 1
ATOM 7350 N N . TYR B 1 215 ? -38.851 29.797 29.852 1.00 56.31 215 TYR B N 1
ATOM 7351 C CA . TYR B 1 215 ? -37.732 30.447 29.178 1.00 54.94 215 TYR B CA 1
ATOM 7352 C C . TYR B 1 215 ? -37.284 29.677 27.943 1.00 54.64 215 TYR B C 1
ATOM 7353 O O . TYR B 1 215 ? -36.835 30.264 26.961 1.00 54.89 215 TYR B O 1
ATOM 7371 N N . ASP B 1 216 ? -37.405 28.356 27.999 1.00 54.02 216 ASP B N 1
ATOM 7372 C CA . ASP B 1 216 ? -36.830 27.504 26.967 1.00 53.53 216 ASP B CA 1
ATOM 7373 C C . ASP B 1 216 ? -37.692 27.391 25.711 1.00 56.20 216 ASP B C 1
ATOM 7374 O O . ASP B 1 216 ? -37.199 26.966 24.665 1.00 56.20 216 ASP B O 1
ATOM 7383 N N . PHE B 1 217 ? -38.961 27.784 25.806 1.00 56.01 217 PHE B N 1
ATOM 7384 C CA . PHE B 1 217 ? -39.854 27.765 24.650 1.00 58.86 217 PHE B CA 1
ATOM 7385 C C . PHE B 1 217 ? -40.191 29.163 24.144 1.00 60.52 217 PHE B C 1
ATOM 7386 O O . PHE B 1 217 ? -40.641 29.314 23.009 1.00 62.70 217 PHE B O 1
ATOM 7403 N N . GLU B 1 218 ? -39.950 30.180 24.971 1.00 59.63 218 GLU B N 1
ATOM 7404 C CA . GLU B 1 218 ? -40.436 31.530 24.678 1.00 61.53 218 GLU B CA 1
ATOM 7405 C C . GLU B 1 218 ? -39.389 32.647 24.610 1.00 60.16 218 GLU B C 1
ATOM 7406 O O . GLU B 1 218 ? -39.683 33.737 24.119 1.00 61.89 218 GLU B O 1
ATOM 7418 N N . THR B 1 219 ? -38.180 32.396 25.098 1.00 59.03 219 THR B N 1
ATOM 7419 C CA . THR B 1 219 ? -37.129 33.410 25.053 1.00 57.75 219 THR B CA 1
ATOM 7420 C C . THR B 1 219 ? -36.684 33.626 23.605 1.00 58.55 219 THR B C 1
ATOM 7421 O O . THR B 1 219 ? -36.452 32.660 22.877 1.00 58.33 219 THR B O 1
ATOM 7432 N N . THR B 1 220 ? -36.572 34.889 23.194 1.00 57.88 220 THR B N 1
ATOM 7433 C CA . THR B 1 220 ? -36.156 35.222 21.832 1.00 58.92 220 THR B CA 1
ATOM 7434 C C . THR B 1 220 ? -34.874 36.049 21.820 1.00 57.40 220 THR B C 1
ATOM 7435 O O . THR B 1 220 ? -34.141 36.044 20.829 1.00 57.40 220 THR B O 1
ATOM 7446 N N . LYS B 1 221 ? -34.601 36.751 22.917 1.00 57.15 221 LYS B N 1
ATOM 7447 C CA . LYS B 1 221 ? -33.365 37.515 23.046 1.00 55.70 221 LYS B CA 1
ATOM 7448 C C . LYS B 1 221 ? -32.845 37.496 24.480 1.00 53.42 221 LYS B C 1
ATOM 7449 O O . LYS B 1 221 ? -33.618 37.344 25.427 1.00 53.60 221 LYS B O 1
ATOM 7453 N N . VAL B 1 222 ? -31.528 37.618 24.624 1.00 50.59 222 VAL B N 1
ATOM 7454 C CA . VAL B 1 222 ? -30.896 37.757 25.933 1.00 48.63 222 VAL B CA 1
ATOM 7455 C C . VAL B 1 222 ? -30.480 39.210 26.150 1.00 49.27 222 VAL B C 1
ATOM 7456 O O . VAL B 1 222 ? -29.786 39.790 25.315 1.00 49.66 222 VAL B O 1
ATOM 7469 N N . VAL B 1 223 ? -30.902 39.784 27.273 1.00 49.55 223 VAL B N 1
ATOM 7470 C CA . VAL B 1 223 ? -30.617 41.180 27.601 1.00 50.44 223 VAL B CA 1
ATOM 7471 C C . VAL B 1 223 ? -29.713 41.277 28.834 1.00 48.49 223 VAL B C 1
ATOM 7472 O O . VAL B 1 223 ? -30.064 40.790 29.911 1.00 47.75 223 VAL B O 1
ATOM 7485 N N . TYR B 1 224 ? -28.548 41.903 28.665 1.00 47.83 224 TYR B N 1
ATOM 7486 C CA . TYR B 1 224 ? -27.609 42.131 29.769 1.00 46.87 224 TYR B CA 1
ATOM 7487 C C . TYR B 1 224 ? -27.556 43.607 30.138 1.00 47.88 224 TYR B C 1
ATOM 7488 O O . TYR B 1 224 ? -27.861 44.467 29.315 1.00 49.85 224 TYR B O 1
ATOM 7506 N N . GLN B 1 225 ? -27.178 43.896 31.379 1.00 49.12 225 GLN B N 1
ATOM 7507 C CA . GLN B 1 225 ? -26.928 45.271 31.794 1.00 50.50 225 GLN B CA 1
ATOM 7508 C C . GLN B 1 225 ? -25.473 45.652 31.572 1.00 49.55 225 GLN B C 1
ATOM 7509 O O . GLN B 1 225 ? -25.149 46.819 31.363 1.00 51.02 225 GLN B O 1
ATOM 7523 N N . HIS B 1 226 ? -24.597 44.658 31.629 1.00 47.21 226 HIS B N 1
ATOM 7524 C CA . HIS B 1 226 ? -23.165 44.896 31.552 1.00 46.45 226 HIS B CA 1
ATOM 7525 C C . HIS B 1 226 ? -22.436 43.589 31.282 1.00 46.41 226 HIS B C 1
ATOM 7526 O O . HIS B 1 226 ? -23.023 42.515 31.413 1.00 46.85 226 HIS B O 1
ATOM 7539 N N . PRO B 1 227 ? -21.154 43.675 30.893 1.00 42.86 227 PRO B N 1
ATOM 7540 C CA . PRO B 1 227 ? -20.351 42.459 30.742 1.00 42.80 227 PRO B CA 1
ATOM 7541 C C . PRO B 1 227 ? -20.244 41.702 32.062 1.00 42.26 227 PRO B C 1
ATOM 7542 O O . PRO B 1 227 ? -20.504 42.280 33.117 1.00 41.71 227 PRO B O 1
ATOM 7553 N N . LEU B 1 228 ? -19.901 40.420 31.999 1.00 40.40 228 LEU B N 1
ATOM 7554 C CA . LEU B 1 228 ? -19.718 39.624 33.208 1.00 39.91 228 LEU B CA 1
ATOM 7555 C C . LEU B 1 228 ? -18.705 40.308 34.111 1.00 38.55 228 LEU B C 1
ATOM 7556 O O . LEU B 1 228 ? -17.630 40.700 33.658 1.00 37.98 228 LEU B O 1
ATOM 7572 N N . ARG B 1 229 ? -19.054 40.467 35.384 1.00 42.74 229 ARG B N 1
ATOM 7573 C CA . ARG B 1 229 ? -18.211 41.223 36.298 1.00 41.43 229 ARG B CA 1
ATOM 7574 C C . ARG B 1 229 ? -18.395 40.835 37.759 1.00 40.89 229 ARG B C 1
ATOM 7575 O O . ARG B 1 229 ? -19.465 40.390 38.177 1.00 41.60 229 ARG B O 1
ATOM 7596 N N . ASN B 1 230 ? -17.319 41.001 38.519 1.00 43.01 230 ASN B N 1
ATOM 7597 C CA . ASN B 1 230 ? -17.366 40.932 39.969 1.00 42.49 230 ASN B CA 1
ATOM 7598 C C . ASN B 1 230 ? -17.351 42.346 40.535 1.00 42.15 230 ASN B C 1
ATOM 7599 O O . ASN B 1 230 ? -16.589 43.194 40.072 1.00 41.68 230 ASN B O 1
ATOM 7610 N N . VAL B 1 231 ? -18.186 42.597 41.538 1.00 45.09 231 VAL B N 1
ATOM 7611 C CA . VAL B 1 231 ? -18.379 43.953 42.039 1.00 46.64 231 VAL B CA 1
ATOM 7612 C C . VAL B 1 231 ? -17.078 44.539 42.576 1.00 46.50 231 VAL B C 1
ATOM 7613 O O . VAL B 1 231 ? -16.691 45.637 42.192 1.00 45.73 231 VAL B O 1
ATOM 7626 N N . CYS B 1 232 ? -16.404 43.807 43.457 1.00 47.65 232 CYS B N 1
ATOM 7627 C CA . CYS B 1 232 ? -15.145 44.277 44.028 1.00 48.08 232 CYS B CA 1
ATOM 7628 C C . CYS B 1 232 ? -14.076 44.464 42.950 1.00 45.68 232 CYS B C 1
ATOM 7629 O O . CYS B 1 232 ? -13.351 45.457 42.946 1.00 47.73 232 CYS B O 1
ATOM 7637 N N . ALA B 1 233 ? -13.982 43.502 42.039 1.00 44.34 233 ALA B N 1
ATOM 7638 C CA . ALA B 1 233 ? -13.002 43.563 40.962 1.00 43.96 233 ALA B CA 1
ATOM 7639 C C . ALA B 1 233 ? -13.242 44.773 40.068 1.00 41.89 233 ALA B C 1
ATOM 7640 O O . ALA B 1 233 ? -12.299 45.414 39.610 1.00 43.92 233 ALA B O 1
ATOM 7647 N N . THR B 1 234 ? -14.508 45.079 39.818 1.00 44.78 234 THR B N 1
ATOM 7648 C CA . THR B 1 234 ? -14.857 46.203 38.965 1.00 42.38 234 THR B CA 1
ATOM 7649 C C . THR B 1 234 ? -14.451 47.514 39.632 1.00 45.78 234 THR B C 1
ATOM 7650 O O . THR B 1 234 ? -13.917 48.409 38.982 1.00 45.91 234 THR B O 1
ATOM 7661 N N . LEU B 1 235 ? -14.694 47.610 40.936 1.00 43.73 235 LEU B N 1
ATOM 7662 C CA . LEU B 1 235 ? -14.377 48.816 41.701 1.00 46.57 235 LEU B CA 1
ATOM 7663 C C . LEU B 1 235 ? -12.868 49.076 41.761 1.00 50.49 235 LEU B C 1
ATOM 7664 O O . LEU B 1 235 ? -12.422 50.211 41.584 1.00 51.47 235 LEU B O 1
ATOM 7680 N N . GLU B 1 236 ? -12.094 48.022 42.013 1.00 45.82 236 GLU B N 1
ATOM 7681 C CA . GLU B 1 236 ? -10.633 48.108 42.018 1.00 49.37 236 GLU B CA 1
ATOM 7682 C C . GLU B 1 236 ? -10.113 48.576 40.665 1.00 48.58 236 GLU B C 1
ATOM 7683 O O . GLU B 1 236 ? -9.209 49.408 40.586 1.00 50.18 236 GLU B O 1
ATOM 7695 N N . THR B 1 237 ? -10.688 48.021 39.603 1.00 50.06 237 THR B N 1
ATOM 7696 C CA . THR B 1 237 ? -10.292 48.352 38.241 1.00 48.44 237 THR B CA 1
ATOM 7697 C C . THR B 1 237 ? -10.595 49.815 37.929 1.00 46.84 237 THR B C 1
ATOM 7698 O O . THR B 1 237 ? -9.747 50.541 37.407 1.00 48.34 237 THR B O 1
ATOM 7709 N N . LEU B 1 238 ? -11.811 50.242 38.249 1.00 52.39 238 LEU B N 1
ATOM 7710 C CA . LEU B 1 238 ? -12.243 51.601 37.951 1.00 50.56 238 LEU B CA 1
ATOM 7711 C C . LEU B 1 238 ? -11.474 52.619 38.789 1.00 54.80 238 LEU B C 1
ATOM 7712 O O . LEU B 1 238 ? -11.197 53.723 38.326 1.00 54.39 238 LEU B O 1
ATOM 7728 N N . GLN B 1 239 ? -11.142 52.252 40.023 1.00 50.40 239 GLN B N 1
ATOM 7729 C CA . GLN B 1 239 ? -10.346 53.119 40.883 1.00 53.60 239 GLN B CA 1
ATOM 7730 C C . GLN B 1 239 ? -8.950 53.299 40.291 1.00 55.03 239 GLN B C 1
ATOM 7731 O O . GLN B 1 239 ? -8.407 54.406 40.276 1.00 55.17 239 GLN B O 1
ATOM 7745 N N . HIS B 1 240 ? -8.379 52.200 39.807 1.00 53.97 240 HIS B N 1
ATOM 7746 C CA . HIS B 1 240 ? -7.054 52.216 39.198 1.00 53.76 240 HIS B CA 1
ATOM 7747 C C . HIS B 1 240 ? -7.001 53.106 37.961 1.00 52.09 240 HIS B C 1
ATOM 7748 O O . HIS B 1 240 ? -6.018 53.808 37.741 1.00 51.24 240 HIS B O 1
ATOM 7761 N N . LEU B 1 241 ? -8.049 53.061 37.147 1.00 55.35 241 LEU B N 1
ATOM 7762 C CA . LEU B 1 241 ? -8.086 53.834 35.908 1.00 52.56 241 LEU B CA 1
ATOM 7763 C C . LEU B 1 241 ? -8.349 55.327 36.130 1.00 51.97 241 LEU B C 1
ATOM 7764 O O . LEU B 1 241 ? -7.795 56.165 35.419 1.00 51.25 241 LEU B O 1
ATOM 7780 N N . THR B 1 242 ? -9.178 55.655 37.119 1.00 56.48 242 THR B N 1
ATOM 7781 C CA . THR B 1 242 ? -9.742 57.002 37.230 1.00 55.10 242 THR B CA 1
ATOM 7782 C C . THR B 1 242 ? -9.265 57.790 38.442 1.00 57.99 242 THR B C 1
ATOM 7783 O O . THR B 1 242 ? -9.527 58.987 38.538 1.00 59.97 242 THR B O 1
ATOM 7794 N N . ASN B 1 243 ? -8.587 57.127 39.372 1.00 56.08 243 ASN B N 1
ATOM 7795 C CA . ASN B 1 243 ? -8.226 57.766 40.632 1.00 60.13 243 ASN B CA 1
ATOM 7796 C C . ASN B 1 243 ? -7.053 57.059 41.299 1.00 60.36 243 ASN B C 1
ATOM 7797 O O . ASN B 1 243 ? -7.226 56.349 42.289 1.00 60.77 243 ASN B O 1
ATOM 7808 N N . LYS B 1 244 ? -5.859 57.260 40.753 1.00 60.29 244 LYS B N 1
ATOM 7809 C CA . LYS B 1 244 ? -4.695 56.474 41.143 1.00 60.07 244 LYS B CA 1
ATOM 7810 C C . LYS B 1 244 ? -4.320 56.720 42.602 1.00 64.32 244 LYS B C 1
ATOM 7811 O O . LYS B 1 244 ? -3.741 55.853 43.255 1.00 64.34 244 LYS B O 1
ATOM 7815 N N . THR B 1 245 ? -4.652 57.903 43.108 1.00 67.46 245 THR B N 1
ATOM 7816 C CA . THR B 1 245 ? -4.367 58.248 44.497 1.00 71.96 245 THR B CA 1
ATOM 7817 C C . THR B 1 245 ? -5.485 57.820 45.453 1.00 72.01 245 THR B C 1
ATOM 7818 O O . THR B 1 245 ? -5.357 57.963 46.669 1.00 75.58 245 THR B O 1
ATOM 7829 N N . ASN B 1 246 ? -6.572 57.292 44.896 1.00 68.35 246 ASN B N 1
ATOM 7830 C CA . ASN B 1 246 ? -7.730 56.853 45.679 1.00 68.32 246 ASN B CA 1
ATOM 7831 C C . ASN B 1 246 ? -8.266 57.899 46.671 1.00 72.79 246 ASN B C 1
ATOM 7832 O O . ASN B 1 246 ? -8.632 57.566 47.799 1.00 74.60 246 ASN B O 1
ATOM 7843 N N . ALA B 1 247 ? -8.310 59.160 46.248 1.00 74.80 247 ALA B N 1
ATOM 7844 C CA . ALA B 1 247 ? -8.941 60.218 47.036 1.00 78.93 247 ALA B CA 1
ATOM 7845 C C . ALA B 1 247 ? -10.437 59.956 47.193 1.00 77.62 247 ALA B C 1
ATOM 7846 O O . ALA B 1 247 ? -11.064 59.365 46.314 1.00 73.80 247 ALA B O 1
ATOM 7853 N N . LYS B 1 248 ? -11.003 60.391 48.315 1.00 81.06 248 LYS B N 1
ATOM 7854 C CA . LYS B 1 248 ? -12.418 60.165 48.588 1.00 80.46 248 LYS B CA 1
ATOM 7855 C C . LYS B 1 248 ? -13.302 60.923 47.600 1.00 79.71 248 LYS B C 1
ATOM 7856 O O . LYS B 1 248 ? -13.302 62.153 47.576 1.00 82.84 248 LYS B O 1
ATOM 7860 N N . LEU B 1 249 ? -14.046 60.174 46.788 1.00 75.92 249 LEU B N 1
ATOM 7861 C CA . LEU B 1 249 ? -14.993 60.748 45.833 1.00 75.23 249 LEU B CA 1
ATOM 7862 C C . LEU B 1 249 ? -16.396 60.176 46.060 1.00 74.41 249 LEU B C 1
ATOM 7863 O O . LEU B 1 249 ? -16.536 59.028 46.481 1.00 72.73 249 LEU B O 1
ATOM 7867 N N . PRO B 1 250 ? -17.442 60.974 45.788 1.00 75.98 250 PRO B N 1
ATOM 7868 C CA . PRO B 1 250 ? -18.817 60.512 46.022 1.00 75.82 250 PRO B CA 1
ATOM 7869 C C . PRO B 1 250 ? -19.279 59.415 45.059 1.00 71.83 250 PRO B C 1
ATOM 7870 O O . PRO B 1 250 ? -18.742 59.277 43.960 1.00 69.24 250 PRO B O 1
ATOM 7881 N N . TYR B 1 251 ? -20.281 58.651 45.488 1.00 71.69 251 TYR B N 1
ATOM 7882 C CA . TYR B 1 251 ? -20.895 57.615 44.663 1.00 68.67 251 TYR B CA 1
ATOM 7883 C C . TYR B 1 251 ? -21.554 58.214 43.424 1.00 68.26 251 TYR B C 1
ATOM 7884 O O . TYR B 1 251 ? -22.348 59.147 43.525 1.00 71.06 251 TYR B O 1
ATOM 7902 N N . ASP B 1 252 ? -21.222 57.671 42.258 1.00 65.00 252 ASP B N 1
ATOM 7903 C CA . ASP B 1 252 ? -21.858 58.078 41.011 1.00 64.57 252 ASP B CA 1
ATOM 7904 C C . ASP B 1 252 ? -22.971 57.093 40.664 1.00 63.52 252 ASP B C 1
ATOM 7905 O O . ASP B 1 252 ? -22.739 55.887 40.573 1.00 60.97 252 ASP B O 1
ATOM 7914 N N . SER B 1 253 ? -24.176 57.616 40.466 1.00 62.26 253 SER B N 1
ATOM 7915 C CA . SER B 1 253 ? -25.355 56.784 40.256 1.00 62.55 253 SER B CA 1
ATOM 7916 C C . SER B 1 253 ? -25.242 55.963 38.979 1.00 60.61 253 SER B C 1
ATOM 7917 O O . SER B 1 253 ? -25.969 54.986 38.792 1.00 60.29 253 SER B O 1
ATOM 7925 N N . ARG B 1 254 ? -24.340 56.370 38.095 1.00 60.12 254 ARG B N 1
ATOM 7926 C CA . ARG B 1 254 ? -24.109 55.627 36.871 1.00 58.27 254 ARG B CA 1
ATOM 7927 C C . ARG B 1 254 ? -23.430 54.290 37.153 1.00 55.81 254 ARG B C 1
ATOM 7928 O O . ARG B 1 254 ? -23.443 53.402 36.305 1.00 54.36 254 ARG B O 1
ATOM 7949 N N . LEU B 1 255 ? -22.861 54.134 38.346 1.00 58.14 255 LEU B N 1
ATOM 7950 C CA . LEU B 1 255 ? -22.304 52.843 38.745 1.00 56.07 255 LEU B CA 1
ATOM 7951 C C . LEU B 1 255 ? -23.418 51.802 38.815 1.00 56.25 255 LEU B C 1
ATOM 7952 O O . LEU B 1 255 ? -23.197 50.616 38.552 1.00 54.47 255 LEU B O 1
ATOM 7968 N N . LEU B 1 256 ? -24.615 52.253 39.173 1.00 56.61 256 LEU B N 1
ATOM 7969 C CA . LEU B 1 256 ? -25.773 51.373 39.235 1.00 57.27 256 LEU B CA 1
ATOM 7970 C C . LEU B 1 256 ? -26.276 51.034 37.834 1.00 56.93 256 LEU B C 1
ATOM 7971 O O . LEU B 1 256 ? -26.493 49.868 37.508 1.00 55.87 256 LEU B O 1
ATOM 7975 N N . SER B 1 257 ? -26.455 52.054 37.001 1.00 56.88 257 SER B N 1
ATOM 7976 C CA . SER B 1 257 ? -27.018 51.844 35.671 1.00 57.04 257 SER B CA 1
ATOM 7977 C C . SER B 1 257 ? -26.015 51.196 34.713 1.00 54.45 257 SER B C 1
ATOM 7978 O O . SER B 1 257 ? -26.412 50.448 33.819 1.00 54.03 257 SER B O 1
ATOM 7986 N N . ASP B 1 258 ? -24.727 51.486 34.889 1.00 56.71 258 ASP B N 1
ATOM 7987 C CA . ASP B 1 258 ? -23.707 50.954 33.981 1.00 54.35 258 ASP B CA 1
ATOM 7988 C C . ASP B 1 258 ? -23.127 49.620 34.445 1.00 52.19 258 ASP B C 1
ATOM 7989 O O . ASP B 1 258 ? -22.691 48.821 33.616 1.00 50.51 258 ASP B O 1
ATOM 7998 N N . PHE B 1 259 ? -23.120 49.373 35.754 1.00 51.54 259 PHE B N 1
ATOM 7999 C CA . PHE B 1 259 ? -22.468 48.176 36.293 1.00 49.84 259 PHE B CA 1
ATOM 8000 C C . PHE B 1 259 ? -23.312 47.426 37.321 1.00 50.57 259 PHE B C 1
ATOM 8001 O O . PHE B 1 259 ? -22.908 46.359 37.790 1.00 49.56 259 PHE B O 1
ATOM 8018 N N . ASN B 1 260 ? -24.483 47.964 37.651 1.00 52.56 260 ASN B N 1
ATOM 8019 C CA . ASN B 1 260 ? -25.305 47.417 38.730 1.00 53.79 260 ASN B CA 1
ATOM 8020 C C . ASN B 1 260 ? -24.480 47.252 40.003 1.00 53.23 260 ASN B C 1
ATOM 8021 O O . ASN B 1 260 ? -24.494 46.200 40.643 1.00 52.69 260 ASN B O 1
ATOM 8032 N N . ILE B 1 261 ? -23.756 48.309 40.350 1.00 52.93 261 ILE B N 1
ATOM 8033 C CA . ILE B 1 261 ? -23.045 48.387 41.619 1.00 53.03 261 ILE B CA 1
ATOM 8034 C C . ILE B 1 261 ? -23.743 49.410 42.497 1.00 55.62 261 ILE B C 1
ATOM 8035 O O . ILE B 1 261 ? -23.967 50.546 42.080 1.00 56.78 261 ILE B O 1
ATOM 8051 N N . THR B 1 262 ? -24.082 48.999 43.716 1.00 54.37 262 THR B N 1
ATOM 8052 C CA . THR B 1 262 ? -24.849 49.843 44.619 1.00 57.00 262 THR B CA 1
ATOM 8053 C C . THR B 1 262 ? -23.935 50.750 45.429 1.00 57.55 262 THR B C 1
ATOM 8054 O O . THR B 1 262 ? -22.721 50.549 45.474 1.00 55.97 262 THR B O 1
ATOM 8065 N N . ALA B 1 263 ? -24.536 51.745 46.072 1.00 59.97 263 ALA B N 1
ATOM 8066 C CA . ALA B 1 263 ? -23.813 52.665 46.939 1.00 61.01 263 ALA B CA 1
ATOM 8067 C C . ALA B 1 263 ? -23.222 51.948 48.149 1.00 60.85 263 ALA B C 1
ATOM 8068 O O . ALA B 1 263 ? -22.096 52.233 48.553 1.00 60.44 263 ALA B O 1
ATOM 8075 N N . GLU B 1 264 ? -23.988 51.027 48.728 1.00 61.36 264 GLU B N 1
ATOM 8076 C CA . GLU B 1 264 ? -23.532 50.270 49.892 1.00 61.44 264 GLU B CA 1
ATOM 8077 C C . GLU B 1 264 ? -22.240 49.530 49.565 1.00 58.91 264 GLU B C 1
ATOM 8078 O O . GLU B 1 264 ? -21.305 49.499 50.363 1.00 58.97 264 GLU B O 1
ATOM 8088 N N . GLN B 1 265 ? -22.197 48.946 48.374 1.00 58.34 265 GLN B N 1
ATOM 8089 C CA . GLN B 1 265 ? -21.041 48.183 47.925 1.00 56.04 265 GLN B CA 1
ATOM 8090 C C . GLN B 1 265 ? -19.842 49.102 47.726 1.00 56.01 265 GLN B C 1
ATOM 8091 O O . GLN B 1 265 ? -18.726 48.771 48.121 1.00 56.06 265 GLN B O 1
ATOM 8105 N N . TYR B 1 266 ? -20.088 50.261 47.120 1.00 57.77 266 TYR B N 1
ATOM 8106 C CA . TYR B 1 266 ? -19.040 51.250 46.877 1.00 58.01 266 TYR B CA 1
ATOM 8107 C C . TYR B 1 266 ? -18.365 51.672 48.180 1.00 59.07 266 TYR B C 1
ATOM 8108 O O . TYR B 1 266 ? -17.138 51.652 48.286 1.00 58.87 266 TYR B O 1
ATOM 8112 N N . ASN B 1 267 ? -19.169 52.050 49.170 1.00 58.35 267 ASN B N 1
ATOM 8113 C CA . ASN B 1 267 ? -18.645 52.467 50.466 1.00 60.11 267 ASN B CA 1
ATOM 8114 C C . ASN B 1 267 ? -17.926 51.338 51.203 1.00 59.33 267 ASN B C 1
ATOM 8115 O O . ASN B 1 267 ? -16.948 51.572 51.910 1.00 59.99 267 ASN B O 1
ATOM 8126 N N . GLN B 1 268 ? -18.404 50.113 51.019 1.00 60.77 268 GLN B N 1
ATOM 8127 C CA . GLN B 1 268 ? -17.864 48.955 51.728 1.00 60.19 268 GLN B CA 1
ATOM 8128 C C . GLN B 1 268 ? -16.419 48.626 51.343 1.00 58.86 268 GLN B C 1
ATOM 8129 O O . GLN B 1 268 ? -15.595 48.323 52.206 1.00 59.20 268 GLN B O 1
ATOM 8143 N N . TYR B 1 269 ? -16.121 48.656 50.049 1.00 57.78 269 TYR B N 1
ATOM 8144 C CA . TYR B 1 269 ? -14.828 48.189 49.559 1.00 57.94 269 TYR B CA 1
ATOM 8145 C C . TYR B 1 269 ? -13.759 49.281 49.584 1.00 58.06 269 TYR B C 1
ATOM 8146 O O . TYR B 1 269 ? -12.564 48.987 49.559 1.00 58.05 269 TYR B O 1
ATOM 8164 N N . GLY B 1 270 ? -14.194 50.536 49.633 1.00 58.53 270 GLY B N 1
ATOM 8165 C CA . GLY B 1 270 ? -13.284 51.662 49.752 1.00 58.92 270 GLY B CA 1
ATOM 8166 C C . GLY B 1 270 ? -12.447 51.949 48.518 1.00 58.21 270 GLY B C 1
ATOM 8167 O O . GLY B 1 270 ? -11.388 52.569 48.620 1.00 58.25 270 GLY B O 1
ATOM 8171 N N . TYR B 1 271 ? -12.920 51.507 47.355 1.00 56.92 271 TYR B N 1
ATOM 8172 C CA . TYR B 1 271 ? -12.312 51.872 46.075 1.00 56.80 271 TYR B CA 1
ATOM 8173 C C . TYR B 1 271 ? -13.060 53.047 45.454 1.00 56.53 271 TYR B C 1
ATOM 8174 O O . TYR B 1 271 ? -14.143 52.871 44.897 1.00 56.47 271 TYR B O 1
ATOM 8192 N N . TYR B 1 272 ? -12.487 54.241 45.547 1.00 60.77 272 TYR B N 1
ATOM 8193 C CA . TYR B 1 272 ? -13.169 55.449 45.087 1.00 61.13 272 TYR B CA 1
ATOM 8194 C C . TYR B 1 272 ? -12.923 55.716 43.609 1.00 60.42 272 TYR B C 1
ATOM 8195 O O . TYR B 1 272 ? -11.823 55.496 43.099 1.00 59.86 272 TYR B O 1
ATOM 8213 N N . ILE B 1 273 ? -13.962 56.204 42.936 1.00 56.41 273 ILE B N 1
ATOM 8214 C CA . ILE B 1 273 ? -13.974 56.300 41.483 1.00 55.72 273 ILE B CA 1
ATOM 8215 C C . ILE B 1 273 ? -14.356 57.694 41.000 1.00 56.15 273 ILE B C 1
ATOM 8216 O O . ILE B 1 273 ? -15.291 58.312 41.510 1.00 57.59 273 ILE B O 1
ATOM 8232 N N . ASP B 1 274 ? -13.609 58.176 40.012 1.00 56.17 274 ASP B N 1
ATOM 8233 C CA . ASP B 1 274 ? -13.966 59.371 39.257 1.00 57.10 274 ASP B CA 1
ATOM 8234 C C . ASP B 1 274 ? -14.653 58.914 37.976 1.00 55.90 274 ASP B C 1
ATOM 8235 O O . ASP B 1 274 ? -13.991 58.668 36.968 1.00 54.95 274 ASP B O 1
ATOM 8244 N N . TYR B 1 275 ? -15.975 58.786 38.011 1.00 57.79 275 TYR B N 1
ATOM 8245 C CA . TYR B 1 275 ? -16.676 58.139 36.910 1.00 56.69 275 TYR B CA 1
ATOM 8246 C C . TYR B 1 275 ? -16.687 58.999 35.651 1.00 57.35 275 TYR B C 1
ATOM 8247 O O . TYR B 1 275 ? -16.737 58.467 34.542 1.00 56.08 275 TYR B O 1
ATOM 8265 N N . ASN B 1 276 ? -16.656 60.320 35.813 1.00 56.32 276 ASN B N 1
ATOM 8266 C CA . ASN B 1 276 ? -16.584 61.208 34.658 1.00 57.16 276 ASN B CA 1
ATOM 8267 C C . ASN B 1 276 ? -15.354 60.903 33.816 1.00 55.40 276 ASN B C 1
ATOM 8268 O O . ASN B 1 276 ? -15.409 60.902 32.586 1.00 55.02 276 ASN B O 1
ATOM 8279 N N . ASN B 1 277 ? -14.242 60.640 34.490 1.00 55.45 277 ASN B N 1
ATOM 8280 C CA . ASN B 1 277 ? -13.015 60.284 33.800 1.00 53.90 277 ASN B CA 1
ATOM 8281 C C . ASN B 1 277 ? -13.177 58.978 33.028 1.00 51.98 277 ASN B C 1
ATOM 8282 O O . ASN B 1 277 ? -12.653 58.834 31.925 1.00 51.27 277 ASN B O 1
ATOM 8293 N N . PHE B 1 278 ? -13.899 58.025 33.613 1.00 51.04 278 PHE B N 1
ATOM 8294 C CA . PHE B 1 278 ? -14.157 56.750 32.947 1.00 50.32 278 PHE B CA 1
ATOM 8295 C C . PHE B 1 278 ? -15.015 56.966 31.701 1.00 49.73 278 PHE B C 1
ATOM 8296 O O . PHE B 1 278 ? -14.712 56.435 30.633 1.00 48.94 278 PHE B O 1
ATOM 8313 N N . VAL B 1 279 ? -16.089 57.740 31.849 1.00 50.71 279 VAL B N 1
ATOM 8314 C CA . VAL B 1 279 ? -16.979 58.051 30.731 1.00 51.71 279 VAL B CA 1
ATOM 8315 C C . VAL B 1 279 ? -16.236 58.789 29.626 1.00 51.98 279 VAL B C 1
ATOM 8316 O O . VAL B 1 279 ? -16.415 58.494 28.443 1.00 51.58 279 VAL B O 1
ATOM 8329 N N . ASN B 1 280 ? -15.402 59.747 30.021 1.00 52.53 280 ASN B N 1
ATOM 8330 C CA . ASN B 1 280 ? -14.697 60.594 29.065 1.00 53.19 280 ASN B CA 1
ATOM 8331 C C . ASN B 1 280 ? -13.558 59.874 28.349 1.00 51.10 280 ASN B C 1
ATOM 8332 O O . ASN B 1 280 ? -13.030 60.378 27.358 1.00 51.48 280 ASN B O 1
ATOM 8336 N N . ASN B 1 281 ? -13.176 58.706 28.860 1.00 50.15 281 ASN B N 1
ATOM 8337 C CA . ASN B 1 281 ? -12.142 57.886 28.239 1.00 48.80 281 ASN B CA 1
ATOM 8338 C C . ASN B 1 281 ? -12.613 56.445 28.076 1.00 48.23 281 ASN B C 1
ATOM 8339 O O . ASN B 1 281 ? -11.804 55.518 28.053 1.00 48.38 281 ASN B O 1
ATOM 8350 N N . PHE B 1 282 ? -13.928 56.271 27.962 1.00 50.57 282 PHE B N 1
ATOM 8351 C CA . PHE B 1 282 ? -14.545 54.946 27.941 1.00 50.35 282 PHE B CA 1
ATOM 8352 C C . PHE B 1 282 ? -13.921 54.023 26.900 1.00 49.71 282 PHE B C 1
ATOM 8353 O O . PHE B 1 282 ? -13.539 52.894 27.207 1.00 49.90 282 PHE B O 1
ATOM 8370 N N . ASN B 1 283 ? -13.819 54.517 25.671 1.00 49.66 283 ASN B N 1
ATOM 8371 C CA . ASN B 1 283 ? -13.325 53.718 24.560 1.00 48.84 283 ASN B CA 1
ATOM 8372 C C . ASN B 1 283 ? -11.886 53.259 24.767 1.00 49.20 283 ASN B C 1
ATOM 8373 O O . ASN B 1 283 ? -11.555 52.097 24.522 1.00 48.86 283 ASN B O 1
ATOM 8384 N N . ARG B 1 284 ? -11.036 54.174 25.219 1.00 46.76 284 ARG B N 1
ATOM 8385 C CA . ARG B 1 284 ? -9.636 53.865 25.477 1.00 46.91 284 ARG B CA 1
ATOM 8386 C C . ARG B 1 284 ? -9.499 52.846 26.602 1.00 47.89 284 ARG B C 1
ATOM 8387 O O . ARG B 1 284 ? -8.772 51.859 26.476 1.00 47.79 284 ARG B O 1
ATOM 8408 N N . TYR B 1 285 ? -10.210 53.089 27.697 1.00 45.64 285 TYR B N 1
ATOM 8409 C CA . TYR B 1 285 ? -10.098 52.251 28.882 1.00 46.69 285 TYR B CA 1
ATOM 8410 C C . TYR B 1 285 ? -10.624 50.831 28.668 1.00 46.39 285 TYR B C 1
ATOM 8411 O O . TYR B 1 285 ? -10.138 49.895 29.295 1.00 47.02 285 TYR B O 1
ATOM 8429 N N . THR B 1 286 ? -11.610 50.662 27.792 1.00 47.30 286 THR B N 1
ATOM 8430 C CA . THR B 1 286 ? -12.204 49.342 27.576 1.00 46.47 286 THR B CA 1
ATOM 8431 C C . THR B 1 286 ? -11.558 48.572 26.425 1.00 45.32 286 THR B C 1
ATOM 8432 O O . THR B 1 286 ? -11.869 47.404 26.218 1.00 44.16 286 THR B O 1
ATOM 8443 N N . THR B 1 287 ? -10.655 49.221 25.693 1.00 44.37 287 THR B N 1
ATOM 8444 C CA . THR B 1 287 ? -9.975 48.594 24.557 1.00 43.22 287 THR B CA 1
ATOM 8445 C C . THR B 1 287 ? -8.462 48.502 24.761 1.00 43.75 287 THR B C 1
ATOM 8446 O O . THR B 1 287 ? -7.750 47.952 23.924 1.00 42.58 287 THR B O 1
ATOM 8457 N N . THR B 1 288 ? -7.985 49.038 25.878 1.00 40.51 288 THR B N 1
ATOM 8458 C CA . THR B 1 288 ? -6.567 49.024 26.213 1.00 40.53 288 THR B CA 1
ATOM 8459 C C . THR B 1 288 ? -6.355 48.101 27.400 1.00 41.65 288 THR B C 1
ATOM 8460 O O . THR B 1 288 ? -7.221 47.992 28.266 1.00 42.80 288 THR B O 1
ATOM 8471 N N . THR B 1 289 ? -5.202 47.441 27.448 1.00 39.60 289 THR B N 1
ATOM 8472 C CA . THR B 1 289 ? -4.937 46.468 28.500 1.00 40.36 289 THR B CA 1
ATOM 8473 C C . THR B 1 289 ? -4.403 47.169 29.743 1.00 40.78 289 THR B C 1
ATOM 8474 O O . THR B 1 289 ? -3.833 48.256 29.649 1.00 39.91 289 THR B O 1
ATOM 8485 N N . ILE B 1 290 ? -4.612 46.549 30.902 1.00 38.42 290 ILE B N 1
ATOM 8486 C CA . ILE B 1 290 ? -4.001 46.986 32.150 1.00 38.25 290 ILE B CA 1
ATOM 8487 C C . ILE B 1 290 ? -2.936 45.956 32.493 1.00 36.47 290 ILE B C 1
ATOM 8488 O O . ILE B 1 290 ? -3.254 44.812 32.824 1.00 36.97 290 ILE B O 1
ATOM 8504 N N . GLY B 1 291 ? -1.672 46.360 32.420 1.00 40.82 291 GLY B N 1
ATOM 8505 C CA . GLY B 1 291 ? -0.594 45.395 32.359 1.00 38.06 291 GLY B CA 1
ATOM 8506 C C . GLY B 1 291 ? -0.756 44.728 31.009 1.00 37.25 291 GLY B C 1
ATOM 8507 O O . GLY B 1 291 ? -0.661 45.396 29.980 1.00 37.02 291 GLY B O 1
ATOM 8511 N N . THR B 1 292 ? -1.009 43.423 31.005 1.00 37.35 292 THR B N 1
ATOM 8512 C CA . THR B 1 292 ? -1.375 42.721 29.775 1.00 36.44 292 THR B CA 1
ATOM 8513 C C . THR B 1 292 ? -2.813 42.219 29.863 1.00 38.83 292 THR B C 1
ATOM 8514 O O . THR B 1 292 ? -3.295 41.544 28.959 1.00 37.72 292 THR B O 1
ATOM 8525 N N . LYS B 1 293 ? -3.499 42.578 30.945 1.00 34.73 293 LYS B N 1
ATOM 8526 C CA . LYS B 1 293 ? -4.864 42.119 31.183 1.00 37.47 293 LYS B CA 1
ATOM 8527 C C . LYS B 1 293 ? -5.889 42.983 30.461 1.00 38.97 293 LYS B C 1
ATOM 8528 O O . LYS B 1 293 ? -5.795 44.208 30.462 1.00 39.59 293 LYS B O 1
ATOM 8547 N N . SER B 1 294 ? -6.871 42.330 29.852 1.00 37.81 294 SER B N 1
ATOM 8548 C CA . SER B 1 294 ? -7.992 43.026 29.240 1.00 36.81 294 SER B CA 1
ATOM 8549 C C . SER B 1 294 ? -8.898 43.613 30.312 1.00 38.77 294 SER B C 1
ATOM 8550 O O . SER B 1 294 ? -8.904 43.152 31.452 1.00 40.26 294 SER B O 1
ATOM 8558 N N . PHE B 1 295 ? -9.673 44.622 29.936 1.00 38.19 295 PHE B N 1
ATOM 8559 C CA . PHE B 1 295 ? -10.615 45.245 30.855 1.00 39.07 295 PHE B CA 1
ATOM 8560 C C . PHE B 1 295 ? -11.616 44.213 31.363 1.00 38.03 295 PHE B C 1
ATOM 8561 O O . PHE B 1 295 ? -11.904 44.162 32.556 1.00 39.37 295 PHE B O 1
ATOM 8578 N N . GLU B 1 296 ? -12.137 43.386 30.459 1.00 42.49 296 GLU B N 1
ATOM 8579 C CA . GLU B 1 296 ? -13.128 42.379 30.835 1.00 40.81 296 GLU B CA 1
ATOM 8580 C C . GLU B 1 296 ? -12.534 41.336 31.787 1.00 41.59 296 GLU B C 1
ATOM 8581 O O . GLU B 1 296 ? -13.238 40.804 32.643 1.00 41.61 296 GLU B O 1
ATOM 8593 N N . THR B 1 297 ? -11.245 41.045 31.644 1.00 34.38 297 THR B N 1
ATOM 8594 C CA . THR B 1 297 ? -10.569 40.159 32.585 1.00 35.55 297 THR B CA 1
ATOM 8595 C C . THR B 1 297 ? -10.495 40.808 33.968 1.00 39.32 297 THR B C 1
ATOM 8596 O O . THR B 1 297 ? -10.765 40.164 34.979 1.00 39.78 297 THR B O 1
ATOM 8607 N N . CYS B 1 298 ? -10.146 42.092 33.998 1.00 35.70 298 CYS B N 1
ATOM 8608 C CA . CYS B 1 298 ? -9.938 42.815 35.250 1.00 37.88 298 CYS B CA 1
ATOM 8609 C C . CYS B 1 298 ? -11.194 42.947 36.111 1.00 37.50 298 CYS B C 1
ATOM 8610 O O . CYS B 1 298 ? -11.123 42.826 37.332 1.00 38.54 298 CYS B O 1
ATOM 8618 N N . ILE B 1 299 ? -12.340 43.190 35.481 1.00 40.62 299 ILE B N 1
ATOM 8619 C CA . ILE B 1 299 ? -13.581 43.389 36.226 1.00 40.20 299 ILE B CA 1
ATOM 8620 C C . ILE B 1 299 ? -14.173 42.049 36.668 1.00 39.11 299 ILE B C 1
ATOM 8621 O O . ILE B 1 299 ? -15.121 42.012 37.456 1.00 38.92 299 ILE B O 1
ATOM 8637 N N . LYS B 1 300 ? -13.609 40.957 36.155 1.00 41.23 300 LYS B N 1
ATOM 8638 C CA . LYS B 1 300 ? -13.924 39.617 36.644 1.00 40.17 300 LYS B CA 1
ATOM 8639 C C . LYS B 1 300 ? -13.035 39.220 37.819 1.00 42.39 300 LYS B C 1
ATOM 8640 O O . LYS B 1 300 ? -13.529 38.868 38.887 1.00 42.69 300 LYS B O 1
ATOM 8659 N N . TYR B 1 301 ? -11.721 39.288 37.612 1.00 38.79 301 TYR B N 1
ATOM 8660 C CA . TYR B 1 301 ? -10.757 38.673 38.525 1.00 40.23 301 TYR B CA 1
ATOM 8661 C C . TYR B 1 301 ? -9.967 39.670 39.367 1.00 41.95 301 TYR B C 1
ATOM 8662 O O . TYR B 1 301 ? -9.292 39.276 40.315 1.00 41.76 301 TYR B O 1
ATOM 8680 N N . GLY B 1 302 ? -10.050 40.953 39.032 1.00 40.36 302 GLY B N 1
ATOM 8681 C CA . GLY B 1 302 ? -9.267 41.962 39.722 1.00 40.72 302 GLY B CA 1
ATOM 8682 C C . GLY B 1 302 ? -7.924 42.177 39.048 1.00 40.23 302 GLY B C 1
ATOM 8683 O O . GLY B 1 302 ? -7.648 41.588 38.003 1.00 40.13 302 GLY B O 1
ATOM 8687 N N . LEU B 1 303 ? -7.088 43.020 39.646 1.00 45.01 303 LEU B N 1
ATOM 8688 C CA . LEU B 1 303 ? -5.845 43.445 39.008 1.00 43.49 303 LEU B CA 1
ATOM 8689 C C . LEU B 1 303 ? -4.679 42.476 39.202 1.00 41.30 303 LEU B C 1
ATOM 8690 O O . LEU B 1 303 ? -3.632 42.648 38.585 1.00 39.14 303 LEU B O 1
ATOM 8706 N N . MET B 1 304 ? -4.856 41.468 40.050 1.00 45.34 304 MET B N 1
ATOM 8707 C CA . MET B 1 304 ? -3.867 40.395 40.193 1.00 42.49 304 MET B CA 1
ATOM 8708 C C . MET B 1 304 ? -2.461 40.916 40.481 1.00 39.89 304 MET B C 1
ATOM 8709 O O . MET B 1 304 ? -1.490 40.415 39.915 1.00 36.94 304 MET B O 1
ATOM 8723 N N . ASP B 1 305 ? -2.356 41.928 41.336 1.00 48.07 305 ASP B N 1
ATOM 8724 C CA . ASP B 1 305 ? -1.062 42.505 41.688 1.00 45.99 305 ASP B CA 1
ATOM 8725 C C . ASP B 1 305 ? -0.560 41.924 43.004 1.00 45.21 305 ASP B C 1
ATOM 8726 O O . ASP B 1 305 ? -1.095 42.232 44.070 1.00 46.97 305 ASP B O 1
ATOM 8730 N N . SER C 1 1 ? 14.204 7.540 88.060 1.00 36.35 1 SER C N 1
ATOM 8731 C CA . SER C 1 1 ? 13.289 7.498 89.232 1.00 35.65 1 SER C CA 1
ATOM 8732 C C . SER C 1 1 ? 12.982 8.890 89.772 1.00 35.51 1 SER C C 1
ATOM 8733 O O . SER C 1 1 ? 13.520 9.892 89.301 1.00 36.37 1 SER C O 1
ATOM 8743 N N . ALA C 1 2 ? 12.110 8.930 90.772 1.00 35.60 2 ALA C N 1
ATOM 8744 C CA . ALA C 1 2 ? 11.718 10.172 91.423 1.00 35.49 2 ALA C CA 1
ATOM 8745 C C . ALA C 1 2 ? 12.883 10.878 92.118 1.00 36.41 2 ALA C C 1
ATOM 8746 O O . ALA C 1 2 ? 12.829 12.084 92.354 1.00 37.10 2 ALA C O 1
ATOM 8753 N N . ALA C 1 3 ? 13.934 10.130 92.440 1.00 36.18 3 ALA C N 1
ATOM 8754 C CA . ALA C 1 3 ? 15.081 10.695 93.138 1.00 37.58 3 ALA C CA 1
ATOM 8755 C C . ALA C 1 3 ? 15.835 11.704 92.274 1.00 39.98 3 ALA C C 1
ATOM 8756 O O . ALA C 1 3 ? 16.504 12.594 92.800 1.00 42.06 3 ALA C O 1
ATOM 8763 N N . SER C 1 4 ? 15.719 11.565 90.955 1.00 36.54 4 SER C N 1
ATOM 8764 C CA . SER C 1 4 ? 16.492 12.388 90.028 1.00 38.85 4 SER C CA 1
ATOM 8765 C C . SER C 1 4 ? 15.632 13.318 89.170 1.00 38.65 4 SER C C 1
ATOM 8766 O O . SER C 1 4 ? 16.166 14.074 88.359 1.00 39.80 4 SER C O 1
ATOM 8770 N N . ASN C 1 5 ? 14.315 13.273 89.352 1.00 39.07 5 ASN C N 1
ATOM 8771 C CA . ASN C 1 5 ? 13.406 14.149 88.613 1.00 38.09 5 ASN C CA 1
ATOM 8772 C C . ASN C 1 5 ? 13.074 15.377 89.463 1.00 37.94 5 ASN C C 1
ATOM 8773 O O . ASN C 1 5 ? 12.460 15.234 90.517 1.00 36.99 5 ASN C O 1
ATOM 8784 N N . PRO C 1 6 ? 13.474 16.585 89.015 1.00 38.08 6 PRO C N 1
ATOM 8785 C CA . PRO C 1 6 ? 13.210 17.790 89.817 1.00 37.95 6 PRO C CA 1
ATOM 8786 C C . PRO C 1 6 ? 11.731 17.945 90.168 1.00 36.30 6 PRO C C 1
ATOM 8787 O O . PRO C 1 6 ? 11.401 18.508 91.212 1.00 36.26 6 PRO C O 1
ATOM 8798 N N . SER C 1 7 ? 10.861 17.447 89.295 1.00 38.12 7 SER C N 1
ATOM 8799 C CA . SER C 1 7 ? 9.433 17.381 89.584 1.00 37.22 7 SER C CA 1
ATOM 8800 C C . SER C 1 7 ? 8.860 18.746 89.953 1.00 37.65 7 SER C C 1
ATOM 8801 O O . SER C 1 7 ? 8.075 18.864 90.894 1.00 37.74 7 SER C O 1
ATOM 8809 N N . ILE C 1 8 ? 9.267 19.774 89.216 1.00 36.38 8 ILE C N 1
ATOM 8810 C CA . ILE C 1 8 ? 8.877 21.139 89.537 1.00 37.08 8 ILE C CA 1
ATOM 8811 C C . ILE C 1 8 ? 7.375 21.325 89.401 1.00 37.28 8 ILE C C 1
ATOM 8812 O O . ILE C 1 8 ? 6.756 20.866 88.437 1.00 37.27 8 ILE C O 1
ATOM 8828 N N . SER C 1 9 ? 6.796 22.007 90.379 1.00 39.02 9 SER C N 1
ATOM 8829 C CA . SER C 1 9 ? 5.383 22.337 90.350 1.00 39.91 9 SER C CA 1
ATOM 8830 C C . SER C 1 9 ? 5.173 23.652 89.603 1.00 40.84 9 SER C C 1
ATOM 8831 O O . SER C 1 9 ? 5.619 24.706 90.051 1.00 41.21 9 SER C O 1
ATOM 8839 N N . HIS C 1 10 ? 4.488 23.581 88.465 1.00 39.00 10 HIS C N 1
ATOM 8840 C CA . HIS C 1 10 ? 4.142 24.769 87.688 1.00 40.12 10 HIS C CA 1
ATOM 8841 C C . HIS C 1 10 ? 2.644 25.015 87.744 1.00 41.45 10 HIS C C 1
ATOM 8842 O O . HIS C 1 10 ? 1.852 24.106 87.518 1.00 41.91 10 HIS C O 1
ATOM 8855 N N . ILE C 1 11 ? 2.254 26.249 88.040 1.00 44.48 11 ILE C N 1
ATOM 8856 C CA . ILE C 1 11 ? 0.840 26.597 88.057 1.00 45.80 11 ILE C CA 1
ATOM 8857 C C . ILE C 1 11 ? 0.277 26.542 86.641 1.00 46.71 11 ILE C C 1
ATOM 8858 O O . ILE C 1 11 ? 0.784 27.186 85.724 1.00 46.89 11 ILE C O 1
ATOM 8874 N N . VAL C 1 12 ? -0.775 25.751 86.476 1.00 45.91 12 VAL C N 1
ATOM 8875 C CA . VAL C 1 12 ? -1.423 25.603 85.185 1.00 46.86 12 VAL C CA 1
ATOM 8876 C C . VAL C 1 12 ? -2.135 26.901 84.828 1.00 47.78 12 VAL C C 1
ATOM 8877 O O . VAL C 1 12 ? -2.989 27.377 85.575 1.00 48.39 12 VAL C O 1
ATOM 8890 N N . LEU C 1 13 ? -1.773 27.460 83.679 1.00 50.03 13 LEU C N 1
ATOM 8891 C CA . LEU C 1 13 ? -2.399 28.673 83.176 1.00 50.90 13 LEU C CA 1
ATOM 8892 C C . LEU C 1 13 ? -3.576 28.313 82.285 1.00 51.67 13 LEU C C 1
ATOM 8893 O O . LEU C 1 13 ? -3.447 27.510 81.359 1.00 51.40 13 LEU C O 1
ATOM 8897 N N . GLU C 1 14 ? -4.727 28.907 82.572 1.00 53.76 14 GLU C N 1
ATOM 8898 C CA . GLU C 1 14 ? -5.895 28.732 81.724 1.00 54.55 14 GLU C CA 1
ATOM 8899 C C . GLU C 1 14 ? -5.805 29.724 80.575 1.00 54.70 14 GLU C C 1
ATOM 8900 O O . GLU C 1 14 ? -6.261 30.865 80.684 1.00 55.30 14 GLU C O 1
ATOM 8904 N N . MET C 1 15 ? -5.199 29.274 79.478 1.00 51.95 15 MET C N 1
ATOM 8905 C CA . MET C 1 15 ? -5.043 30.099 78.286 1.00 51.96 15 MET C CA 1
ATOM 8906 C C . MET C 1 15 ? -5.569 29.384 77.047 1.00 51.65 15 MET C C 1
ATOM 8907 O O . MET C 1 15 ? -5.325 28.190 76.873 1.00 50.99 15 MET C O 1
ATOM 8921 N N . PRO C 1 16 ? -6.282 30.115 76.174 1.00 51.63 16 PRO C N 1
ATOM 8922 C CA . PRO C 1 16 ? -6.748 29.522 74.922 1.00 51.77 16 PRO C CA 1
ATOM 8923 C C . PRO C 1 16 ? -5.584 29.378 73.959 1.00 49.83 16 PRO C C 1
ATOM 8924 O O . PRO C 1 16 ? -4.604 30.106 74.109 1.00 49.02 16 PRO C O 1
ATOM 8935 N N . VAL C 1 17 ? -5.674 28.468 72.996 1.00 49.32 17 VAL C N 1
ATOM 8936 C CA . VAL C 1 17 ? -4.599 28.312 72.023 1.00 47.75 17 VAL C CA 1
ATOM 8937 C C . VAL C 1 17 ? -4.432 29.600 71.217 1.00 48.58 17 VAL C C 1
ATOM 8938 O O . VAL C 1 17 ? -3.363 29.865 70.671 1.00 47.45 17 VAL C O 1
ATOM 8951 N N . ALA C 1 18 ? -5.487 30.407 71.167 1.00 50.76 18 ALA C N 1
ATOM 8952 C CA . ALA C 1 18 ? -5.474 31.649 70.402 1.00 51.93 18 ALA C CA 1
ATOM 8953 C C . ALA C 1 18 ? -4.560 32.712 71.013 1.00 51.66 18 ALA C C 1
ATOM 8954 O O . ALA C 1 18 ? -4.356 33.770 70.420 1.00 52.59 18 ALA C O 1
ATOM 8961 N N . ILE C 1 19 ? -4.008 32.440 72.192 1.00 50.58 19 ILE C N 1
ATOM 8962 C CA . ILE C 1 19 ? -3.065 33.371 72.797 1.00 50.45 19 ILE C CA 1
ATOM 8963 C C . ILE C 1 19 ? -1.724 33.333 72.066 1.00 48.84 19 ILE C C 1
ATOM 8964 O O . ILE C 1 19 ? -0.902 34.239 72.219 1.00 49.11 19 ILE C O 1
ATOM 8980 N N . ASN C 1 20 ? -1.514 32.282 71.274 1.00 47.47 20 ASN C N 1
ATOM 8981 C CA . ASN C 1 20 ? -0.218 32.031 70.646 1.00 45.94 20 ASN C CA 1
ATOM 8982 C C . ASN C 1 20 ? -0.364 31.553 69.197 1.00 45.84 20 ASN C C 1
ATOM 8983 O O . ASN C 1 20 ? 0.109 30.471 68.844 1.00 44.48 20 ASN C O 1
ATOM 8994 N N . PRO C 1 21 ? -1.016 32.361 68.350 1.00 44.82 21 PRO C N 1
ATOM 8995 C CA . PRO C 1 21 ? -1.341 31.951 66.979 1.00 45.21 21 PRO C CA 1
ATOM 8996 C C . PRO C 1 21 ? -0.135 31.877 66.042 1.00 43.90 21 PRO C C 1
ATOM 8997 O O . PRO C 1 21 ? 0.765 32.708 66.114 1.00 42.33 21 PRO C O 1
ATOM 9008 N N . LEU C 1 22 ? -0.134 30.874 65.171 1.00 45.20 22 LEU C N 1
ATOM 9009 C CA . LEU C 1 22 ? 0.864 30.752 64.114 1.00 44.26 22 LEU C CA 1
ATOM 9010 C C . LEU C 1 22 ? 0.690 31.816 63.027 1.00 43.67 22 LEU C C 1
ATOM 9011 O O . LEU C 1 22 ? -0.342 31.858 62.362 1.00 44.70 22 LEU C O 1
ATOM 9027 N N . ILE C 1 23 ? 1.701 32.662 62.844 1.00 46.32 23 ILE C N 1
ATOM 9028 C CA . ILE C 1 23 ? 1.692 33.646 61.763 1.00 45.80 23 ILE C CA 1
ATOM 9029 C C . ILE C 1 23 ? 2.624 33.177 60.647 1.00 45.50 23 ILE C C 1
ATOM 9030 O O . ILE C 1 23 ? 3.764 32.815 60.918 1.00 44.66 23 ILE C O 1
ATOM 9046 N N . LYS C 1 24 ? 2.150 33.195 59.403 1.00 45.62 24 LYS C N 1
ATOM 9047 C CA . LYS C 1 24 ? 2.966 32.772 58.259 1.00 45.57 24 LYS C CA 1
ATOM 9048 C C . LYS C 1 24 ? 3.049 33.848 57.173 1.00 45.28 24 LYS C C 1
ATOM 9049 O O . LYS C 1 24 ? 2.037 34.417 56.772 1.00 45.86 24 LYS C O 1
ATOM 9056 N N . TYR C 1 25 ? 4.270 34.119 56.714 1.00 44.49 25 TYR C N 1
ATOM 9057 C CA . TYR C 1 25 ? 4.520 35.088 55.650 1.00 44.55 25 TYR C CA 1
ATOM 9058 C C . TYR C 1 25 ? 5.175 34.374 54.470 1.00 45.11 25 TYR C C 1
ATOM 9059 O O . TYR C 1 25 ? 6.327 33.939 54.553 1.00 44.76 25 TYR C O 1
ATOM 9077 N N . THR C 1 26 ? 4.421 34.254 53.380 1.00 41.61 26 THR C N 1
ATOM 9078 C CA . THR C 1 26 ? 4.842 33.506 52.201 1.00 42.11 26 THR C CA 1
ATOM 9079 C C . THR C 1 26 ? 5.029 34.406 50.986 1.00 42.52 26 THR C C 1
ATOM 9080 O O . THR C 1 26 ? 4.131 35.162 50.616 1.00 42.92 26 THR C O 1
ATOM 9091 N N . THR C 1 27 ? 6.204 34.317 50.373 1.00 41.21 27 THR C N 1
ATOM 9092 C CA . THR C 1 27 ? 6.505 35.057 49.151 1.00 41.62 27 THR C CA 1
ATOM 9093 C C . THR C 1 27 ? 6.809 34.087 48.021 1.00 41.36 27 THR C C 1
ATOM 9094 O O . THR C 1 27 ? 6.716 32.872 48.194 1.00 41.00 27 THR C O 1
ATOM 9105 N N . ARG C 1 28 ? 7.187 34.629 46.869 1.00 41.66 28 ARG C N 1
ATOM 9106 C CA . ARG C 1 28 ? 7.547 33.810 45.721 1.00 41.49 28 ARG C CA 1
ATOM 9107 C C . ARG C 1 28 ? 8.867 33.076 45.951 1.00 40.59 28 ARG C C 1
ATOM 9108 O O . ARG C 1 28 ? 9.160 32.096 45.264 1.00 40.42 28 ARG C O 1
ATOM 9112 N N . THR C 1 29 ? 9.651 33.545 46.923 1.00 40.78 29 THR C N 1
ATOM 9113 C CA . THR C 1 29 ? 11.018 33.060 47.113 1.00 40.80 29 THR C CA 1
ATOM 9114 C C . THR C 1 29 ? 11.280 32.491 48.500 1.00 39.86 29 THR C C 1
ATOM 9115 O O . THR C 1 29 ? 12.298 31.836 48.724 1.00 39.70 29 THR C O 1
ATOM 9126 N N . SER C 1 30 ? 10.367 32.730 49.432 1.00 42.72 30 SER C N 1
ATOM 9127 C CA . SER C 1 30 ? 10.619 32.357 50.816 1.00 41.78 30 SER C CA 1
ATOM 9128 C C . SER C 1 30 ? 9.334 32.126 51.590 1.00 41.16 30 SER C C 1
ATOM 9129 O O . SER C 1 30 ? 8.282 32.684 51.270 1.00 41.28 30 SER C O 1
ATOM 9137 N N . VAL C 1 31 ? 9.449 31.305 52.625 1.00 44.12 31 VAL C N 1
ATOM 9138 C CA . VAL C 1 31 ? 8.393 31.132 53.602 1.00 43.73 31 VAL C CA 1
ATOM 9139 C C . VAL C 1 31 ? 8.984 31.325 54.987 1.00 42.63 31 VAL C C 1
ATOM 9140 O O . VAL C 1 31 ? 10.062 30.815 55.293 1.00 42.40 31 VAL C O 1
ATOM 9153 N N . SER C 1 32 ? 8.294 32.108 55.804 1.00 45.99 32 SER C N 1
ATOM 9154 C CA . SER C 1 32 ? 8.718 32.354 57.171 1.00 44.92 32 SER C CA 1
ATOM 9155 C C . SER C 1 32 ? 7.519 32.177 58.077 1.00 44.97 32 SER C C 1
ATOM 9156 O O . SER C 1 32 ? 6.376 32.359 57.655 1.00 45.69 32 SER C O 1
ATOM 9164 N N . SER C 1 33 ? 7.777 31.814 59.322 1.00 42.84 33 SER C N 1
ATOM 9165 C CA . SER C 1 33 ? 6.699 31.617 60.272 1.00 43.20 33 SER C CA 1
ATOM 9166 C C . SER C 1 33 ? 7.209 31.641 61.698 1.00 42.31 33 SER C C 1
ATOM 9167 O O . SER C 1 33 ? 8.328 31.225 61.987 1.00 41.68 33 SER C O 1
ATOM 9175 N N . LEU C 1 34 ? 6.365 32.151 62.582 1.00 44.21 34 LEU C N 1
ATOM 9176 C CA . LEU C 1 34 ? 6.605 32.116 64.012 1.00 43.63 34 LEU C CA 1
ATOM 9177 C C . LEU C 1 34 ? 5.254 32.227 64.694 1.00 44.64 34 LEU C C 1
ATOM 9178 O O . LEU C 1 34 ? 4.230 32.300 64.017 1.00 45.68 34 LEU C O 1
ATOM 9194 N N . ARG C 1 35 ? 5.241 32.230 66.020 1.00 42.69 35 ARG C N 1
ATOM 9195 C CA . ARG C 1 35 ? 4.010 32.477 66.758 1.00 43.75 35 ARG C CA 1
ATOM 9196 C C . ARG C 1 35 ? 3.952 33.924 67.208 1.00 42.82 35 ARG C C 1
ATOM 9197 O O . ARG C 1 35 ? 4.959 34.495 67.620 1.00 41.56 35 ARG C O 1
ATOM 9218 N N . GLY C 1 36 ? 2.768 34.516 67.121 1.00 44.10 36 GLY C N 1
ATOM 9219 C CA . GLY C 1 36 ? 2.527 35.792 67.755 1.00 43.72 36 GLY C CA 1
ATOM 9220 C C . GLY C 1 36 ? 2.205 35.495 69.203 1.00 44.39 36 GLY C C 1
ATOM 9221 O O . GLY C 1 36 ? 1.814 34.374 69.528 1.00 45.55 36 GLY C O 1
ATOM 9225 N N . ALA C 1 37 ? 2.370 36.489 70.068 1.00 45.63 37 ALA C N 1
ATOM 9226 C CA . ALA C 1 37 ? 2.043 36.343 71.481 1.00 46.40 37 ALA C CA 1
ATOM 9227 C C . ALA C 1 37 ? 1.046 37.413 71.887 1.00 47.02 37 ALA C C 1
ATOM 9228 O O . ALA C 1 37 ? 1.360 38.600 71.879 1.00 46.20 37 ALA C O 1
ATOM 9235 N N . VAL C 1 38 ? -0.163 36.980 72.222 1.00 48.25 38 VAL C N 1
ATOM 9236 C CA . VAL C 1 38 ? -1.233 37.890 72.614 1.00 49.03 38 VAL C CA 1
ATOM 9237 C C . VAL C 1 38 ? -1.173 38.183 74.106 1.00 49.45 38 VAL C C 1
ATOM 9238 O O . VAL C 1 38 ? -1.580 37.354 74.921 1.00 50.96 38 VAL C O 1
ATOM 9251 N N . VAL C 1 39 ? -0.668 39.360 74.461 1.00 49.54 39 VAL C N 1
ATOM 9252 C CA . VAL C 1 39 ? -0.464 39.701 75.862 1.00 49.88 39 VAL C CA 1
ATOM 9253 C C . VAL C 1 39 ? -1.214 40.969 76.247 1.00 50.32 39 VAL C C 1
ATOM 9254 O O . VAL C 1 39 ? -0.855 42.073 75.837 1.00 49.47 39 VAL C O 1
ATOM 9267 N N . ASN C 1 40 ? -2.259 40.780 77.044 1.00 51.07 40 ASN C N 1
ATOM 9268 C CA . ASN C 1 40 ? -2.994 41.871 77.667 1.00 51.67 40 ASN C CA 1
ATOM 9269 C C . ASN C 1 40 ? -3.443 42.945 76.678 1.00 51.53 40 ASN C C 1
ATOM 9270 O O . ASN C 1 40 ? -3.185 44.129 76.880 1.00 52.33 40 ASN C O 1
ATOM 9281 N N . GLY C 1 41 ? -4.100 42.511 75.604 1.00 56.25 41 GLY C N 1
ATOM 9282 C CA . GLY C 1 41 ? -4.730 43.418 74.659 1.00 55.87 41 GLY C CA 1
ATOM 9283 C C . GLY C 1 41 ? -3.954 43.687 73.383 1.00 54.53 41 GLY C C 1
ATOM 9284 O O . GLY C 1 41 ? -4.472 44.335 72.471 1.00 54.50 41 GLY C O 1
ATOM 9288 N N . TYR C 1 42 ? -2.722 43.192 73.312 1.00 53.54 42 TYR C N 1
ATOM 9289 C CA . TYR C 1 42 ? -1.870 43.409 72.147 1.00 52.44 42 TYR C CA 1
ATOM 9290 C C . TYR C 1 42 ? -1.182 42.114 71.730 1.00 52.12 42 TYR C C 1
ATOM 9291 O O . TYR C 1 42 ? -0.806 41.304 72.579 1.00 52.37 42 TYR C O 1
ATOM 9295 N N . ILE C 1 43 ? -1.040 41.910 70.424 1.00 49.55 43 ILE C N 1
ATOM 9296 C CA . ILE C 1 43 ? -0.249 40.797 69.910 1.00 49.04 43 ILE C CA 1
ATOM 9297 C C . ILE C 1 43 ? 1.161 41.282 69.588 1.00 47.93 43 ILE C C 1
ATOM 9298 O O . ILE C 1 43 ? 1.346 42.373 69.042 1.00 47.81 43 ILE C O 1
ATOM 9314 N N . TYR C 1 44 ? 2.149 40.469 69.948 1.00 46.16 44 TYR C N 1
ATOM 9315 C CA . TYR C 1 44 ? 3.548 40.792 69.703 1.00 45.41 44 TYR C CA 1
ATOM 9316 C C . TYR C 1 44 ? 4.138 39.833 68.681 1.00 44.90 44 TYR C C 1
ATOM 9317 O O . TYR C 1 44 ? 4.148 38.619 68.883 1.00 44.80 44 TYR C O 1
ATOM 9335 N N . ILE C 1 45 ? 4.624 40.400 67.583 1.00 44.98 45 ILE C N 1
ATOM 9336 C CA . ILE C 1 45 ? 5.198 39.634 66.485 1.00 44.69 45 ILE C CA 1
ATOM 9337 C C . ILE C 1 45 ? 6.644 40.058 66.286 1.00 44.60 45 ILE C C 1
ATOM 9338 O O . ILE C 1 45 ? 6.921 41.225 66.012 1.00 45.16 45 ILE C O 1
ATOM 9354 N N . GLN C 1 46 ? 7.567 39.116 66.440 1.00 44.01 46 GLN C N 1
ATOM 9355 C CA . GLN C 1 46 ? 8.979 39.406 66.236 1.00 44.37 46 GLN C CA 1
ATOM 9356 C C . GLN C 1 46 ? 9.220 39.748 64.771 1.00 44.96 46 GLN C C 1
ATOM 9357 O O . GLN C 1 46 ? 8.756 39.045 63.874 1.00 44.68 46 GLN C O 1
ATOM 9371 N N . ARG C 1 47 ? 9.953 40.833 64.542 1.00 45.30 47 ARG C N 1
ATOM 9372 C CA . ARG C 1 47 ? 10.016 41.453 63.224 1.00 46.18 47 ARG C CA 1
ATOM 9373 C C . ARG C 1 47 ? 10.714 40.594 62.176 1.00 46.42 47 ARG C C 1
ATOM 9374 O O . ARG C 1 47 ? 10.453 40.743 60.981 1.00 46.83 47 ARG C O 1
ATOM 9395 N N . HIS C 1 48 ? 11.588 39.691 62.609 1.00 47.30 48 HIS C N 1
ATOM 9396 C CA . HIS C 1 48 ? 12.378 38.914 61.660 1.00 47.75 48 HIS C CA 1
ATOM 9397 C C . HIS C 1 48 ? 11.521 37.953 60.838 1.00 46.74 48 HIS C C 1
ATOM 9398 O O . HIS C 1 48 ? 12.028 37.261 59.957 1.00 47.08 48 HIS C O 1
ATOM 9411 N N . LEU C 1 49 ? 10.227 37.909 61.137 1.00 46.04 49 LEU C N 1
ATOM 9412 C CA . LEU C 1 49 ? 9.260 37.244 60.274 1.00 45.86 49 LEU C CA 1
ATOM 9413 C C . LEU C 1 49 ? 9.365 37.774 58.844 1.00 46.89 49 LEU C C 1
ATOM 9414 O O . LEU C 1 49 ? 9.144 37.035 57.880 1.00 47.15 49 LEU C O 1
ATOM 9430 N N . PHE C 1 50 ? 9.705 39.057 58.717 1.00 46.14 50 PHE C N 1
ATOM 9431 C CA . PHE C 1 50 ? 9.746 39.725 57.419 1.00 47.35 50 PHE C CA 1
ATOM 9432 C C . PHE C 1 50 ? 11.151 39.802 56.824 1.00 48.72 50 PHE C C 1
ATOM 9433 O O . PHE C 1 50 ? 11.341 40.381 55.755 1.00 50.01 50 PHE C O 1
ATOM 9450 N N . GLY C 1 51 ? 12.126 39.205 57.505 1.00 47.83 51 GLY C N 1
ATOM 9451 C CA . GLY C 1 51 ? 13.494 39.166 57.013 1.00 49.48 51 GLY C CA 1
ATOM 9452 C C . GLY C 1 51 ? 14.520 39.203 58.129 1.00 49.90 51 GLY C C 1
ATOM 9453 O O . GLY C 1 51 ? 14.252 39.721 59.210 1.00 49.37 51 GLY C O 1
ATOM 9457 N N . SER C 1 52 ? 15.711 38.679 57.852 1.00 51.95 52 SER C N 1
ATOM 9458 C CA . SER C 1 52 ? 16.758 38.578 58.861 1.00 52.14 52 SER C CA 1
ATOM 9459 C C . SER C 1 52 ? 17.910 39.542 58.591 1.00 53.11 52 SER C C 1
ATOM 9460 O O . SER C 1 52 ? 18.999 39.390 59.143 1.00 53.07 52 SER C O 1
ATOM 9464 N N . LYS C 1 53 ? 17.659 40.535 57.743 1.00 53.56 53 LYS C N 1
ATOM 9465 C CA . LYS C 1 53 ? 18.596 41.633 57.514 1.00 54.40 53 LYS C CA 1
ATOM 9466 C C . LYS C 1 53 ? 17.806 42.926 57.328 1.00 55.10 53 LYS C C 1
ATOM 9467 O O . LYS C 1 53 ? 16.639 42.890 56.933 1.00 54.90 53 LYS C O 1
ATOM 9471 N N . LYS C 1 54 ? 18.434 44.061 57.626 1.00 54.39 54 LYS C N 1
ATOM 9472 C CA . LYS C 1 54 ? 17.745 45.354 57.623 1.00 54.96 54 LYS C CA 1
ATOM 9473 C C . LYS C 1 54 ? 17.010 45.667 56.315 1.00 55.33 54 LYS C C 1
ATOM 9474 O O . LYS C 1 54 ? 15.822 45.996 56.332 1.00 55.06 54 LYS C O 1
ATOM 9478 N N . GLN C 1 55 ? 17.711 45.567 55.189 1.00 53.87 55 GLN C N 1
ATOM 9479 C CA . GLN C 1 55 ? 17.128 45.919 53.896 1.00 54.41 55 GLN C CA 1
ATOM 9480 C C . GLN C 1 55 ? 15.934 45.028 53.561 1.00 53.92 55 GLN C C 1
ATOM 9481 O O . GLN C 1 55 ? 14.869 45.521 53.177 1.00 53.98 55 GLN C O 1
ATOM 9485 N N . GLU C 1 56 ? 16.117 43.719 53.709 1.00 52.69 56 GLU C N 1
ATOM 9486 C CA . GLU C 1 56 ? 15.067 42.758 53.396 1.00 52.09 56 GLU C CA 1
ATOM 9487 C C . GLU C 1 56 ? 13.847 42.984 54.280 1.00 50.91 56 GLU C C 1
ATOM 9488 O O . GLU C 1 56 ? 12.714 42.979 53.798 1.00 50.30 56 GLU C O 1
ATOM 9492 N N . PHE C 1 57 ? 14.080 43.198 55.570 1.00 52.26 57 PHE C N 1
ATOM 9493 C CA . PHE C 1 57 ? 12.982 43.387 56.507 1.00 50.93 57 PHE C CA 1
ATOM 9494 C C . PHE C 1 57 ? 12.151 44.621 56.170 1.00 51.17 57 PHE C C 1
ATOM 9495 O O . PHE C 1 57 ? 10.929 44.544 56.081 1.00 50.11 57 PHE C O 1
ATOM 9512 N N . GLU C 1 58 ? 12.815 45.759 55.998 1.00 52.76 58 GLU C N 1
ATOM 9513 C CA . GLU C 1 58 ? 12.112 47.014 55.765 1.00 53.02 58 GLU C CA 1
ATOM 9514 C C . GLU C 1 58 ? 11.316 46.991 54.465 1.00 53.10 58 GLU C C 1
ATOM 9515 O O . GLU C 1 58 ? 10.233 47.565 54.386 1.00 52.58 58 GLU C O 1
ATOM 9527 N N . ALA C 1 59 ? 11.841 46.302 53.457 1.00 52.53 59 ALA C N 1
ATOM 9528 C CA . ALA C 1 59 ? 11.167 46.215 52.166 1.00 52.76 59 ALA C CA 1
ATOM 9529 C C . ALA C 1 59 ? 9.923 45.338 52.263 1.00 51.23 59 ALA C C 1
ATOM 9530 O O . ALA C 1 59 ? 8.864 45.691 51.748 1.00 50.96 59 ALA C O 1
ATOM 9537 N N . CYS C 1 60 ? 10.054 44.192 52.922 1.00 51.84 60 CYS C N 1
ATOM 9538 C CA . CYS C 1 60 ? 8.945 43.256 53.037 1.00 50.38 60 CYS C CA 1
ATOM 9539 C C . CYS C 1 60 ? 7.926 43.740 54.064 1.00 49.30 60 CYS C C 1
ATOM 9540 O O . CYS C 1 60 ? 6.720 43.632 53.846 1.00 48.77 60 CYS C O 1
ATOM 9548 N N . TYR C 1 61 ? 8.411 44.272 55.183 1.00 51.61 61 TYR C N 1
ATOM 9549 C CA . TYR C 1 61 ? 7.519 44.786 56.214 1.00 50.77 61 TYR C CA 1
ATOM 9550 C C . TYR C 1 61 ? 6.828 46.031 55.678 1.00 51.40 61 TYR C C 1
ATOM 9551 O O . TYR C 1 61 ? 5.629 46.222 55.872 1.00 50.83 61 TYR C O 1
ATOM 9569 N N . ASN C 1 62 ? 7.613 46.871 55.007 1.00 53.71 62 ASN C N 1
ATOM 9570 C CA . ASN C 1 62 ? 7.110 48.041 54.294 1.00 54.42 62 ASN C CA 1
ATOM 9571 C C . ASN C 1 62 ? 6.216 48.921 55.161 1.00 53.83 62 ASN C C 1
ATOM 9572 O O . ASN C 1 62 ? 5.089 49.237 54.784 1.00 54.28 62 ASN C O 1
ATOM 9583 N N . ASN C 1 63 ? 6.727 49.303 56.326 1.00 56.21 63 ASN C N 1
ATOM 9584 C CA . ASN C 1 63 ? 6.005 50.182 57.239 1.00 55.76 63 ASN C CA 1
ATOM 9585 C C . ASN C 1 63 ? 4.627 49.630 57.615 1.00 54.61 63 ASN C C 1
ATOM 9586 O O . ASN C 1 63 ? 3.694 50.391 57.883 1.00 56.30 63 ASN C O 1
ATOM 9597 N N . GLY C 1 64 ? 4.512 48.303 57.624 1.00 54.84 64 GLY C N 1
ATOM 9598 C CA . GLY C 1 64 ? 3.296 47.632 58.055 1.00 53.96 64 GLY C CA 1
ATOM 9599 C C . GLY C 1 64 ? 2.404 47.053 56.969 1.00 54.03 64 GLY C C 1
ATOM 9600 O O . GLY C 1 64 ? 1.499 46.276 57.272 1.00 53.56 64 GLY C O 1
ATOM 9604 N N . LYS C 1 65 ? 2.641 47.416 55.712 1.00 53.40 65 LYS C N 1
ATOM 9605 C CA . LYS C 1 65 ? 1.850 46.867 54.614 1.00 53.64 65 LYS C CA 1
ATOM 9606 C C . LYS C 1 65 ? 2.027 45.350 54.550 1.00 52.91 65 LYS C C 1
ATOM 9607 O O . LYS C 1 65 ? 1.105 44.620 54.187 1.00 52.88 65 LYS C O 1
ATOM 9611 N N . GLY C 1 66 ? 3.219 44.887 54.911 1.00 51.49 66 GLY C N 1
ATOM 9612 C CA . GLY C 1 66 ? 3.538 43.472 54.872 1.00 51.05 66 GLY C CA 1
ATOM 9613 C C . GLY C 1 66 ? 2.635 42.642 55.766 1.00 50.37 66 GLY C C 1
ATOM 9614 O O . GLY C 1 66 ? 2.431 41.452 55.523 1.00 50.31 66 GLY C O 1
ATOM 9618 N N . LEU C 1 67 ? 2.103 43.267 56.813 1.00 52.73 67 LEU C N 1
ATOM 9619 C CA . LEU C 1 67 ? 1.209 42.581 57.739 1.00 52.35 67 LEU C CA 1
ATOM 9620 C C . LEU C 1 67 ? -0.053 42.094 57.025 1.00 52.97 67 LEU C C 1
ATOM 9621 O O . LEU C 1 67 ? -0.657 41.101 57.425 1.00 53.12 67 LEU C O 1
ATOM 9625 N N . LEU C 1 68 ? -0.440 42.799 55.965 1.00 50.91 68 LEU C N 1
ATOM 9626 C CA . LEU C 1 68 ? -1.612 42.430 55.175 1.00 51.93 68 LEU C CA 1
ATOM 9627 C C . LEU C 1 68 ? -1.376 41.149 54.374 1.00 51.97 68 LEU C C 1
ATOM 9628 O O . LEU C 1 68 ? -2.324 40.542 53.874 1.00 52.61 68 LEU C O 1
ATOM 9632 N N . ASN C 1 69 ? -0.112 40.745 54.261 1.00 51.70 69 ASN C N 1
ATOM 9633 C CA . ASN C 1 69 ? 0.263 39.550 53.507 1.00 52.14 69 ASN C CA 1
ATOM 9634 C C . ASN C 1 69 ? 0.564 38.357 54.413 1.00 51.78 69 ASN C C 1
ATOM 9635 O O . ASN C 1 69 ? 1.206 37.398 53.990 1.00 51.94 69 ASN C O 1
ATOM 9646 N N . CYS C 1 70 ? 0.094 38.423 55.656 1.00 53.38 70 CYS C N 1
ATOM 9647 C CA . CYS C 1 70 ? 0.312 37.358 56.631 1.00 51.33 70 CYS C CA 1
ATOM 9648 C C . CYS C 1 70 ? -0.948 36.522 56.827 1.00 51.20 70 CYS C C 1
ATOM 9649 O O . CYS C 1 70 ? -2.054 37.064 56.904 1.00 52.80 70 CYS C O 1
ATOM 9657 N N . LYS C 1 71 ? -0.786 35.204 56.897 1.00 53.20 71 LYS C N 1
ATOM 9658 C CA . LYS C 1 71 ? -1.908 34.324 57.195 1.00 52.31 71 LYS C CA 1
ATOM 9659 C C . LYS C 1 71 ? -2.133 34.341 58.701 1.00 50.87 71 LYS C C 1
ATOM 9660 O O . LYS C 1 71 ? -1.191 34.570 59.464 1.00 50.13 71 LYS C O 1
ATOM 9664 N N . ASN C 1 72 ? -3.376 34.117 59.122 1.00 52.49 72 ASN C N 1
ATOM 9665 C CA . ASN C 1 72 ? -3.727 34.074 60.543 1.00 52.20 72 ASN C CA 1
ATOM 9666 C C . ASN C 1 72 ? -3.527 35.418 61.241 1.00 52.19 72 ASN C C 1
ATOM 9667 O O . ASN C 1 72 ? -3.178 35.472 62.424 1.00 52.00 72 ASN C O 1
ATOM 9678 N N . LEU C 1 73 ? -3.751 36.498 60.500 1.00 55.00 73 LEU C N 1
ATOM 9679 C CA . LEU C 1 73 ? -3.633 37.848 61.038 1.00 55.29 73 LEU C CA 1
ATOM 9680 C C . LEU C 1 73 ? -4.860 38.652 60.600 1.00 56.57 73 LEU C C 1
ATOM 9681 O O . LEU C 1 73 ? -4.752 39.711 59.977 1.00 57.03 73 LEU C O 1
ATOM 9697 N N . GLU C 1 74 ? -6.034 38.115 60.922 1.00 58.28 74 GLU C N 1
ATOM 9698 C CA . GLU C 1 74 ? -7.298 38.655 60.438 1.00 59.75 74 GLU C CA 1
ATOM 9699 C C . GLU C 1 74 ? -7.578 40.055 60.977 1.00 60.71 74 GLU C C 1
ATOM 9700 O O . GLU C 1 74 ? -7.371 40.327 62.159 1.00 60.95 74 GLU C O 1
ATOM 9712 N N . ARG C 1 75 ? -8.050 40.935 60.099 1.00 65.63 75 ARG C N 1
ATOM 9713 C CA . ARG C 1 75 ? -8.463 42.279 60.491 1.00 66.77 75 ARG C CA 1
ATOM 9714 C C . ARG C 1 75 ? -9.613 42.258 61.486 1.00 68.35 75 ARG C C 1
ATOM 9715 O O . ARG C 1 75 ? -9.789 43.196 62.260 1.00 69.36 75 ARG C O 1
ATOM 9736 N N . SER C 1 76 ? -10.399 41.190 61.451 1.00 66.06 76 SER C N 1
ATOM 9737 C CA . SER C 1 76 ? -11.499 41.022 62.388 1.00 67.90 76 SER C CA 1
ATOM 9738 C C . SER C 1 76 ? -10.959 40.883 63.808 1.00 65.12 76 SER C C 1
ATOM 9739 O O . SER C 1 76 ? -11.590 41.325 64.768 1.00 66.55 76 SER C O 1
ATOM 9747 N N . LYS C 1 77 ? -9.782 40.276 63.931 1.00 61.56 77 LYS C N 1
ATOM 9748 C CA . LYS C 1 77 ? -9.176 40.038 65.236 1.00 60.65 77 LYS C CA 1
ATOM 9749 C C . LYS C 1 77 ? -8.284 41.194 65.679 1.00 60.14 77 LYS C C 1
ATOM 9750 O O . LYS C 1 77 ? -8.357 41.631 66.827 1.00 61.78 77 LYS C O 1
ATOM 9757 N N . TYR C 1 78 ? -7.458 41.694 64.764 1.00 59.41 78 TYR C N 1
ATOM 9758 C CA . TYR C 1 78 ? -6.446 42.687 65.108 1.00 58.84 78 TYR C CA 1
ATOM 9759 C C . TYR C 1 78 ? -6.659 44.001 64.373 1.00 59.14 78 TYR C C 1
ATOM 9760 O O . TYR C 1 78 ? -7.093 44.021 63.222 1.00 59.53 78 TYR C O 1
ATOM 9778 N N . ASP C 1 79 ? -6.335 45.095 65.054 1.00 59.67 79 ASP C N 1
ATOM 9779 C CA . ASP C 1 79 ? -6.400 46.427 64.467 1.00 60.68 79 ASP C CA 1
ATOM 9780 C C . ASP C 1 79 ? -5.092 46.708 63.741 1.00 59.03 79 ASP C C 1
ATOM 9781 O O . ASP C 1 79 ? -4.197 47.372 64.269 1.00 58.52 79 ASP C O 1
ATOM 9790 N N . ILE C 1 80 ? -5.000 46.190 62.521 1.00 60.03 80 ILE C N 1
ATOM 9791 C CA . ILE C 1 80 ? -3.768 46.233 61.744 1.00 59.11 80 ILE C CA 1
ATOM 9792 C C . ILE C 1 80 ? -3.263 47.656 61.542 1.00 59.94 80 ILE C C 1
ATOM 9793 O O . ILE C 1 80 ? -2.065 47.911 61.665 1.00 59.50 80 ILE C O 1
ATOM 9809 N N . ASP C 1 81 ? -4.170 48.579 61.235 1.00 62.49 81 ASP C N 1
ATOM 9810 C CA . ASP C 1 81 ? -3.784 49.961 60.973 1.00 64.71 81 ASP C CA 1
ATOM 9811 C C . ASP C 1 81 ? -3.062 50.597 62.163 1.00 63.80 81 ASP C C 1
ATOM 9812 O O . ASP C 1 81 ? -2.296 51.546 61.989 1.00 64.82 81 ASP C O 1
ATOM 9821 N N . SER C 1 82 ? -3.296 50.068 63.361 1.00 62.27 82 SER C N 1
ATOM 9822 C CA . SER C 1 82 ? -2.679 50.609 64.569 1.00 61.88 82 SER C CA 1
ATOM 9823 C C . SER C 1 82 ? -1.462 49.795 65.001 1.00 59.80 82 SER C C 1
ATOM 9824 O O . SER C 1 82 ? -1.059 49.837 66.163 1.00 59.94 82 SER C O 1
ATOM 9832 N N . ALA C 1 83 ? -0.882 49.049 64.067 1.00 58.02 83 ALA C N 1
ATOM 9833 C CA . ALA C 1 83 ? 0.337 48.296 64.345 1.00 56.69 83 ALA C CA 1
ATOM 9834 C C . ALA C 1 83 ? 1.493 49.255 64.619 1.00 56.90 83 ALA C C 1
ATOM 9835 O O . ALA C 1 83 ? 1.569 50.327 64.022 1.00 57.94 83 ALA C O 1
ATOM 9842 N N . GLU C 1 84 ? 2.383 48.872 65.529 1.00 54.68 84 GLU C N 1
ATOM 9843 C CA . GLU C 1 84 ? 3.545 49.692 65.859 1.00 54.78 84 GLU C CA 1
ATOM 9844 C C . GLU C 1 84 ? 4.821 48.858 65.933 1.00 53.45 84 GLU C C 1
ATOM 9845 O O . GLU C 1 84 ? 4.872 47.854 66.644 1.00 52.63 84 GLU C O 1
ATOM 9849 N N . LEU C 1 85 ? 5.851 49.279 65.203 1.00 52.68 85 LEU C N 1
ATOM 9850 C CA . LEU C 1 85 ? 7.165 48.654 65.318 1.00 51.66 85 LEU C CA 1
ATOM 9851 C C . LEU C 1 85 ? 7.951 49.257 66.476 1.00 51.87 85 LEU C C 1
ATOM 9852 O O . LEU C 1 85 ? 8.414 50.396 66.401 1.00 54.22 85 LEU C O 1
ATOM 9868 N N . ILE C 1 86 ? 8.096 48.477 67.541 1.00 51.68 86 ILE C N 1
ATOM 9869 C CA . ILE C 1 86 ? 8.859 48.884 68.714 1.00 52.11 86 ILE C CA 1
ATOM 9870 C C . ILE C 1 86 ? 10.106 48.014 68.796 1.00 51.02 86 ILE C C 1
ATOM 9871 O O . ILE C 1 86 ? 10.027 46.834 69.150 1.00 49.92 86 ILE C O 1
ATOM 9887 N N . GLY C 1 87 ? 11.253 48.591 68.446 1.00 52.50 87 GLY C N 1
ATOM 9888 C CA . GLY C 1 87 ? 12.504 47.856 68.447 1.00 52.05 87 GLY C CA 1
ATOM 9889 C C . GLY C 1 87 ? 12.445 46.685 67.489 1.00 49.84 87 GLY C C 1
ATOM 9890 O O . GLY C 1 87 ? 12.297 46.871 66.283 1.00 50.40 87 GLY C O 1
ATOM 9894 N N . THR C 1 88 ? 12.567 45.477 68.031 1.00 49.68 88 THR C N 1
ATOM 9895 C CA . THR C 1 88 ? 12.518 44.262 67.227 1.00 49.09 88 THR C CA 1
ATOM 9896 C C . THR C 1 88 ? 11.137 43.613 67.263 1.00 49.22 88 THR C C 1
ATOM 9897 O O . THR C 1 88 ? 10.936 42.541 66.693 1.00 49.01 88 THR C O 1
ATOM 9908 N N . LEU C 1 89 ? 10.187 44.275 67.918 1.00 47.31 89 LEU C N 1
ATOM 9909 C CA . LEU C 1 89 ? 8.843 43.732 68.070 1.00 47.79 89 LEU C CA 1
ATOM 9910 C C . LEU C 1 89 ? 7.797 44.582 67.365 1.00 48.58 89 LEU C C 1
ATOM 9911 O O . LEU C 1 89 ? 7.843 45.813 67.392 1.00 49.18 89 LEU C O 1
ATOM 9927 N N . ILE C 1 90 ? 6.855 43.893 66.735 1.00 47.05 90 ILE C N 1
ATOM 9928 C CA . ILE C 1 90 ? 5.682 44.511 66.140 1.00 47.78 90 ILE C CA 1
ATOM 9929 C C . ILE C 1 90 ? 4.498 44.325 67.077 1.00 48.43 90 ILE C C 1
ATOM 9930 O O . ILE C 1 90 ? 4.090 43.194 67.345 1.00 48.24 90 ILE C O 1
ATOM 9946 N N . ARG C 1 91 ? 3.951 45.433 67.570 1.00 49.04 91 ARG C N 1
ATOM 9947 C CA . ARG C 1 91 ? 2.816 45.389 68.487 1.00 50.42 91 ARG C CA 1
ATOM 9948 C C . ARG C 1 91 ? 1.546 45.850 67.777 1.00 51.03 91 ARG C C 1
ATOM 9949 O O . ARG C 1 91 ? 1.510 46.937 67.196 1.00 51.33 91 ARG C O 1
ATOM 9953 N N . ILE C 1 92 ? 0.516 45.008 67.819 1.00 52.30 92 ILE C N 1
ATOM 9954 C CA . ILE C 1 92 ? -0.775 45.324 67.220 1.00 53.05 92 ILE C CA 1
ATOM 9955 C C . ILE C 1 92 ? -1.875 45.146 68.268 1.00 55.03 92 ILE C C 1
ATOM 9956 O O . ILE C 1 92 ? -1.917 44.117 68.943 1.00 55.53 92 ILE C O 1
ATOM 9972 N N . PRO C 1 93 ? -2.761 46.148 68.422 1.00 54.91 93 PRO C N 1
ATOM 9973 C CA . PRO C 1 93 ? -3.862 45.992 69.382 1.00 57.23 93 PRO C CA 1
ATOM 9974 C C . PRO C 1 93 ? -4.952 45.037 68.910 1.00 57.54 93 PRO C C 1
ATOM 9975 O O . PRO C 1 93 ? -5.257 44.993 67.718 1.00 56.38 93 PRO C O 1
ATOM 9986 N N . LEU C 1 94 ? -5.513 44.268 69.837 1.00 58.72 94 LEU C N 1
ATOM 9987 C CA . LEU C 1 94 ? -6.744 43.534 69.575 1.00 58.84 94 LEU C CA 1
ATOM 9988 C C . LEU C 1 94 ? -7.916 44.504 69.489 1.00 60.52 94 LEU C C 1
ATOM 9989 O O . LEU C 1 94 ? -7.931 45.525 70.176 1.00 61.94 94 LEU C O 1
ATOM 10005 N N . HIS C 1 95 ? -8.890 44.195 68.638 1.00 59.39 95 HIS C N 1
ATOM 10006 C CA . HIS C 1 95 ? -10.124 44.974 68.579 1.00 62.22 95 HIS C CA 1
ATOM 10007 C C . HIS C 1 95 ? -10.898 44.817 69.880 1.00 62.67 95 HIS C C 1
ATOM 10008 O O . HIS C 1 95 ? -11.407 45.787 70.440 1.00 64.89 95 HIS C O 1
ATOM 10021 N N . ASP C 1 96 ? -10.971 43.578 70.351 1.00 66.36 96 ASP C N 1
ATOM 10022 C CA . ASP C 1 96 ? -11.571 43.260 71.639 1.00 66.63 96 ASP C CA 1
ATOM 10023 C C . ASP C 1 96 ? -10.433 42.961 72.600 1.00 64.62 96 ASP C C 1
ATOM 10024 O O . ASP C 1 96 ? -9.885 41.859 72.603 1.00 62.83 96 ASP C O 1
ATOM 10033 N N . LYS C 1 97 ? -10.079 43.955 73.408 1.00 65.93 97 LYS C N 1
ATOM 10034 C CA . LYS C 1 97 ? -8.927 43.857 74.296 1.00 64.42 97 LYS C CA 1
ATOM 10035 C C . LYS C 1 97 ? -9.068 42.720 75.308 1.00 63.21 97 LYS C C 1
ATOM 10036 O O . LYS C 1 97 ? -8.069 42.221 75.830 1.00 61.57 97 LYS C O 1
ATOM 10040 N N . HIS C 1 98 ? -10.308 42.311 75.568 1.00 64.93 98 HIS C N 1
ATOM 10041 C CA . HIS C 1 98 ? -10.593 41.277 76.561 1.00 64.39 98 HIS C CA 1
ATOM 10042 C C . HIS C 1 98 ? -10.938 39.906 75.961 1.00 63.38 98 HIS C C 1
ATOM 10043 O O . HIS C 1 98 ? -11.255 38.972 76.698 1.00 63.26 98 HIS C O 1
ATOM 10047 N N . SER C 1 99 ? -10.888 39.786 74.636 1.00 64.80 99 SER C N 1
ATOM 10048 C CA . SER C 1 99 ? -11.231 38.529 73.967 1.00 64.88 99 SER C CA 1
ATOM 10049 C C . SER C 1 99 ? -10.302 37.393 74.377 1.00 64.06 99 SER C C 1
ATOM 10050 O O . SER C 1 99 ? -10.706 36.230 74.421 1.00 64.50 99 SER C O 1
ATOM 10058 N N . ILE C 1 100 ? -9.058 37.744 74.684 1.00 60.25 100 ILE C N 1
ATOM 10059 C CA . ILE C 1 100 ? -8.090 36.790 75.199 1.00 59.54 100 ILE C CA 1
ATOM 10060 C C . ILE C 1 100 ? -7.816 37.155 76.652 1.00 58.99 100 ILE C C 1
ATOM 10061 O O . ILE C 1 100 ? -7.571 38.322 76.954 1.00 58.71 100 ILE C O 1
ATOM 10077 N N . PRO C 1 101 ? -7.867 36.165 77.560 1.00 56.85 101 PRO C N 1
ATOM 10078 C CA . PRO C 1 101 ? -7.689 36.502 78.976 1.00 56.39 101 PRO C CA 1
ATOM 10079 C C . PRO C 1 101 ? -6.319 37.106 79.242 1.00 55.31 101 PRO C C 1
ATOM 10080 O O . PRO C 1 101 ? -5.335 36.656 78.656 1.00 54.74 101 PRO C O 1
ATOM 10091 N N . HIS C 1 102 ? -6.256 38.115 80.103 1.00 53.21 102 HIS C N 1
ATOM 10092 C CA . HIS C 1 102 ? -4.980 38.742 80.421 1.00 52.38 102 HIS C CA 1
ATOM 10093 C C . HIS C 1 102 ? -4.157 37.861 81.344 1.00 51.59 102 HIS C C 1
ATOM 10094 O O . HIS C 1 102 ? -4.699 37.013 82.055 1.00 51.73 102 HIS C O 1
ATOM 10107 N N . ILE C 1 103 ? -2.845 38.088 81.335 1.00 50.08 103 ILE C N 1
ATOM 10108 C CA . ILE C 1 103 ? -1.895 37.266 82.074 1.00 49.26 103 ILE C CA 1
ATOM 10109 C C . ILE C 1 103 ? -0.973 38.128 82.927 1.00 48.69 103 ILE C C 1
ATOM 10110 O O . ILE C 1 103 ? -0.808 39.321 82.671 1.00 48.94 103 ILE C O 1
ATOM 10126 N N . SER C 1 104 ? -0.380 37.512 83.943 1.00 47.86 104 SER C N 1
ATOM 10127 C CA . SER C 1 104 ? 0.581 38.189 84.807 1.00 47.46 104 SER C CA 1
ATOM 10128 C C . SER C 1 104 ? 1.935 38.359 84.120 1.00 46.88 104 SER C C 1
ATOM 10129 O O . SER C 1 104 ? 2.378 37.488 83.366 1.00 46.43 104 SER C O 1
ATOM 10137 N N . ILE C 1 105 ? 2.587 39.483 84.403 1.00 48.28 105 ILE C N 1
ATOM 10138 C CA . ILE C 1 105 ? 3.882 39.815 83.816 1.00 48.13 105 ILE C CA 1
ATOM 10139 C C . ILE C 1 105 ? 4.957 39.804 84.898 1.00 47.88 105 ILE C C 1
ATOM 10140 O O . ILE C 1 105 ? 4.794 40.428 85.948 1.00 49.63 105 ILE C O 1
ATOM 10156 N N . HIS C 1 106 ? 6.058 39.105 84.640 1.00 47.72 106 HIS C N 1
ATOM 10157 C CA . HIS C 1 106 ? 7.171 39.091 85.584 1.00 47.77 106 HIS C CA 1
ATOM 10158 C C . HIS C 1 106 ? 7.767 40.497 85.701 1.00 49.10 106 HIS C C 1
ATOM 10159 O O . HIS C 1 106 ? 8.015 41.147 84.689 1.00 49.85 106 HIS C O 1
ATOM 10172 N N . PRO C 1 107 ? 7.989 40.983 86.934 1.00 48.94 107 PRO C N 1
ATOM 10173 C CA . PRO C 1 107 ? 8.420 42.381 87.084 1.00 52.23 107 PRO C CA 1
ATOM 10174 C C . PRO C 1 107 ? 9.866 42.659 86.668 1.00 52.24 107 PRO C C 1
ATOM 10175 O O . PRO C 1 107 ? 10.241 43.822 86.528 1.00 54.96 107 PRO C O 1
ATOM 10186 N N . ASP C 1 108 ? 10.654 41.608 86.472 1.00 49.51 108 ASP C N 1
ATOM 10187 C CA . ASP C 1 108 ? 12.075 41.743 86.157 1.00 50.15 108 ASP C CA 1
ATOM 10188 C C . ASP C 1 108 ? 12.609 40.461 85.511 1.00 49.70 108 ASP C C 1
ATOM 10189 O O . ASP C 1 108 ? 13.398 39.736 86.122 1.00 49.67 108 ASP C O 1
ATOM 10198 N N . PRO C 1 109 ? 12.179 40.181 84.268 1.00 46.62 109 PRO C N 1
ATOM 10199 C CA . PRO C 1 109 ? 12.399 38.879 83.620 1.00 45.91 109 PRO C CA 1
ATOM 10200 C C . PRO C 1 109 ? 13.863 38.453 83.482 1.00 47.49 109 PRO C C 1
ATOM 10201 O O . PRO C 1 109 ? 14.165 37.281 83.706 1.00 46.74 109 PRO C O 1
ATOM 10212 N N . LEU C 1 110 ? 14.753 39.367 83.112 1.00 43.72 110 LEU C N 1
ATOM 10213 C CA . LEU C 1 110 ? 16.149 38.999 82.895 1.00 45.80 110 LEU C CA 1
ATOM 10214 C C . LEU C 1 110 ? 16.898 38.714 84.194 1.00 45.85 110 LEU C C 1
ATOM 10215 O O . LEU C 1 110 ? 18.031 38.237 84.162 1.00 47.48 110 LEU C O 1
ATOM 10231 N N . SER C 1 111 ? 16.267 38.989 85.330 1.00 47.37 111 SER C N 1
ATOM 10232 C CA . SER C 1 111 ? 16.881 38.693 86.620 1.00 47.28 111 SER C CA 1
ATOM 10233 C C . SER C 1 111 ? 16.499 37.295 87.085 1.00 45.27 111 SER C C 1
ATOM 10234 O O . SER C 1 111 ? 17.061 36.778 88.051 1.00 45.12 111 SER C O 1
ATOM 10242 N N . TYR C 1 112 ? 15.543 36.679 86.399 1.00 43.01 112 TYR C N 1
ATOM 10243 C CA . TYR C 1 112 ? 15.046 35.385 86.832 1.00 40.99 112 TYR C CA 1
ATOM 10244 C C . TYR C 1 112 ? 16.050 34.261 86.579 1.00 41.55 112 TYR C C 1
ATOM 10245 O O . TYR C 1 112 ? 16.685 34.187 85.526 1.00 43.14 112 TYR C O 1
ATOM 10263 N N . ASN C 1 113 ? 16.175 33.396 87.578 1.00 35.64 113 ASN C N 1
ATOM 10264 C CA . ASN C 1 113 ? 16.994 32.199 87.508 1.00 35.61 113 ASN C CA 1
ATOM 10265 C C . ASN C 1 113 ? 16.210 31.073 88.168 1.00 33.42 113 ASN C C 1
ATOM 10266 O O . ASN C 1 113 ? 15.943 31.122 89.367 1.00 34.30 113 ASN C O 1
ATOM 10277 N N . GLY C 1 114 ? 15.833 30.065 87.393 1.00 36.05 114 GLY C N 1
ATOM 10278 C CA . GLY C 1 114 ? 15.055 28.963 87.933 1.00 34.42 114 GLY C CA 1
ATOM 10279 C C . GLY C 1 114 ? 14.221 28.238 86.896 1.00 33.34 114 GLY C C 1
ATOM 10280 O O . GLY C 1 114 ? 14.319 28.521 85.701 1.00 33.57 114 GLY C O 1
ATOM 10284 N N . PRO C 1 115 ? 13.386 27.293 87.352 1.00 34.76 115 PRO C N 1
ATOM 10285 C CA . PRO C 1 115 ? 12.519 26.522 86.455 1.00 34.38 115 PRO C CA 1
ATOM 10286 C C . PRO C 1 115 ? 11.578 27.400 85.640 1.00 34.28 115 PRO C C 1
ATOM 10287 O O . PRO C 1 115 ? 11.117 28.425 86.137 1.00 34.46 115 PRO C O 1
ATOM 10298 N N . VAL C 1 116 ? 11.304 26.991 84.404 1.00 34.41 116 VAL C N 1
ATOM 10299 C CA . VAL C 1 116 ? 10.350 27.685 83.547 1.00 34.54 116 VAL C CA 1
ATOM 10300 C C . VAL C 1 116 ? 9.536 26.711 82.705 1.00 35.12 116 VAL C C 1
ATOM 10301 O O . VAL C 1 116 ? 9.889 25.538 82.569 1.00 35.39 116 VAL C O 1
ATOM 10314 N N . THR C 1 117 ? 8.442 27.217 82.144 1.00 35.32 117 THR C N 1
ATOM 10315 C CA . THR C 1 117 ? 7.691 26.495 81.129 1.00 36.50 117 THR C CA 1
ATOM 10316 C C . THR C 1 117 ? 7.742 27.242 79.813 1.00 35.98 117 THR C C 1
ATOM 10317 O O . THR C 1 117 ? 7.888 28.460 79.794 1.00 35.48 117 THR C O 1
ATOM 10328 N N . LEU C 1 118 ? 7.631 26.503 78.717 1.00 36.61 118 LEU C N 1
ATOM 10329 C CA . LEU C 1 118 ? 7.472 27.103 77.402 1.00 36.79 118 LEU C CA 1
ATOM 10330 C C . LEU C 1 118 ? 6.138 26.664 76.816 1.00 39.21 118 LEU C C 1
ATOM 10331 O O . LEU C 1 118 ? 5.889 25.466 76.641 1.00 40.17 118 LEU C O 1
ATOM 10347 N N . TYR C 1 119 ? 5.291 27.639 76.502 1.00 38.33 119 TYR C N 1
ATOM 10348 C CA . TYR C 1 119 ? 4.019 27.363 75.855 1.00 39.64 119 TYR C CA 1
ATOM 10349 C C . TYR C 1 119 ? 4.112 27.679 74.371 1.00 39.64 119 TYR C C 1
ATOM 10350 O O . TYR C 1 119 ? 4.625 28.726 73.978 1.00 39.13 119 TYR C O 1
ATOM 10368 N N . LEU C 1 120 ? 3.622 26.750 73.558 1.00 42.75 120 LEU C N 1
ATOM 10369 C CA . LEU C 1 120 ? 3.664 26.860 72.103 1.00 42.61 120 LEU C CA 1
ATOM 10370 C C . LEU C 1 120 ? 2.404 26.266 71.509 1.00 43.31 120 LEU C C 1
ATOM 10371 O O . LEU C 1 120 ? 1.995 25.172 71.895 1.00 43.72 120 LEU C O 1
ATOM 10387 N N . SER C 1 121 ? 1.787 26.977 70.573 1.00 43.98 121 SER C N 1
ATOM 10388 C CA . SER C 1 121 ? 0.703 26.391 69.802 1.00 44.67 121 SER C CA 1
ATOM 10389 C C . SER C 1 121 ? 1.302 25.404 68.808 1.00 44.22 121 SER C C 1
ATOM 10390 O O . SER C 1 121 ? 2.363 25.659 68.238 1.00 43.50 121 SER C O 1
ATOM 10398 N N . ARG C 1 122 ? 0.618 24.283 68.605 1.00 46.66 122 ARG C N 1
ATOM 10399 C CA . ARG C 1 122 ? 1.025 23.289 67.619 1.00 46.32 122 ARG C CA 1
ATOM 10400 C C . ARG C 1 122 ? -0.220 22.734 66.938 1.00 47.46 122 ARG C C 1
ATOM 10401 O O . ARG C 1 122 ? -1.294 22.700 67.540 1.00 48.51 122 ARG C O 1
ATOM 10422 N N . TYR C 1 123 ? -0.084 22.295 65.691 1.00 54.09 123 TYR C N 1
ATOM 10423 C CA . TYR C 1 123 ? -1.165 21.573 65.029 1.00 55.23 123 TYR C CA 1
ATOM 10424 C C . TYR C 1 123 ? -0.977 20.095 65.306 1.00 55.43 123 TYR C C 1
ATOM 10425 O O . TYR C 1 123 ? 0.044 19.522 64.934 1.00 54.49 123 TYR C O 1
ATOM 10443 N N . ASP C 1 124 ? -1.966 19.476 65.943 1.00 58.93 124 ASP C N 1
ATOM 10444 C CA . ASP C 1 124 ? -1.876 18.062 66.307 1.00 59.50 124 ASP C CA 1
ATOM 10445 C C . ASP C 1 124 ? -2.572 17.134 65.320 1.00 61.12 124 ASP C C 1
ATOM 10446 O O . ASP C 1 124 ? -3.789 17.213 65.123 1.00 62.94 124 ASP C O 1
ATOM 10455 N N . THR C 1 125 ? -1.781 16.266 64.692 1.00 62.13 125 THR C N 1
ATOM 10456 C CA . THR C 1 125 ? -2.298 15.286 63.744 1.00 65.73 125 THR C CA 1
ATOM 10457 C C . THR C 1 125 ? -3.031 14.167 64.482 1.00 67.16 125 THR C C 1
ATOM 10458 O O . THR C 1 125 ? -4.262 14.110 64.484 1.00 69.36 125 THR C O 1
ATOM 10462 N N . ASN C 1 128 ? -6.660 16.385 65.580 1.00 66.48 128 ASN C N 1
ATOM 10463 C CA . ASN C 1 128 ? -6.941 17.143 64.366 1.00 68.25 128 ASN C CA 1
ATOM 10464 C C . ASN C 1 128 ? -7.307 18.597 64.658 1.00 67.00 128 ASN C C 1
ATOM 10465 O O . ASN C 1 128 ? -8.355 19.077 64.228 1.00 69.41 128 ASN C O 1
ATOM 10468 N N . LYS C 1 129 ? -6.443 19.298 65.390 1.00 64.08 129 LYS C N 1
ATOM 10469 C CA . LYS C 1 129 ? -6.706 20.689 65.746 1.00 63.01 129 LYS C CA 1
ATOM 10470 C C . LYS C 1 129 ? -5.436 21.408 66.192 1.00 59.54 129 LYS C C 1
ATOM 10471 O O . LYS C 1 129 ? -4.407 20.779 66.449 1.00 57.78 129 LYS C O 1
ATOM 10475 N N . ASP C 1 130 ? -5.520 22.731 66.286 1.00 59.66 130 ASP C N 1
ATOM 10476 C CA . ASP C 1 130 ? -4.449 23.531 66.861 1.00 57.39 130 ASP C CA 1
ATOM 10477 C C . ASP C 1 130 ? -4.589 23.554 68.379 1.00 57.25 130 ASP C C 1
ATOM 10478 O O . ASP C 1 130 ? -5.635 23.937 68.904 1.00 58.12 130 ASP C O 1
ATOM 10487 N N . VAL C 1 131 ? -3.532 23.147 69.075 1.00 51.14 131 VAL C N 1
ATOM 10488 C CA . VAL C 1 131 ? -3.571 23.018 70.529 1.00 49.64 131 VAL C CA 1
ATOM 10489 C C . VAL C 1 131 ? -2.381 23.700 71.192 1.00 48.35 131 VAL C C 1
ATOM 10490 O O . VAL C 1 131 ? -1.302 23.808 70.606 1.00 47.31 131 VAL C O 1
ATOM 10503 N N . LEU C 1 132 ? -2.587 24.148 72.427 1.00 47.39 132 LEU C N 1
ATOM 10504 C CA . LEU C 1 132 ? -1.529 24.765 73.214 1.00 46.26 132 LEU C CA 1
ATOM 10505 C C . LEU C 1 132 ? -0.694 23.684 73.891 1.00 46.17 132 LEU C C 1
ATOM 10506 O O . LEU C 1 132 ? -1.236 22.819 74.576 1.00 47.10 132 LEU C O 1
ATOM 10522 N N . CYS C 1 133 ? 0.623 23.752 73.719 1.00 43.43 133 CYS C N 1
ATOM 10523 C CA . CYS C 1 133 ? 1.526 22.751 74.284 1.00 43.26 133 CYS C CA 1
ATOM 10524 C C . CYS C 1 133 ? 2.504 23.368 75.272 1.00 42.58 133 CYS C C 1
ATOM 10525 O O . CYS C 1 133 ? 3.038 24.450 75.036 1.00 41.65 133 CYS C O 1
ATOM 10533 N N . VAL C 1 134 ? 2.747 22.660 76.368 1.00 41.62 134 VAL C N 1
ATOM 10534 C CA . VAL C 1 134 ? 3.647 23.138 77.410 1.00 40.50 134 VAL C CA 1
ATOM 10535 C C . VAL C 1 134 ? 4.896 22.265 77.500 1.00 40.02 134 VAL C C 1
ATOM 10536 O O . VAL C 1 134 ? 4.840 21.058 77.257 1.00 40.78 134 VAL C O 1
ATOM 10549 N N . HIS C 1 135 ? 6.021 22.892 77.837 1.00 41.75 135 HIS C N 1
ATOM 10550 C CA . HIS C 1 135 ? 7.292 22.195 77.999 1.00 39.14 135 HIS C CA 1
ATOM 10551 C C . HIS C 1 135 ? 7.974 22.730 79.248 1.00 37.51 135 HIS C C 1
ATOM 10552 O O . HIS C 1 135 ? 7.886 23.921 79.523 1.00 36.41 135 HIS C O 1
ATOM 10565 N N . THR C 1 136 ? 8.659 21.864 79.990 1.00 36.95 136 THR C N 1
ATOM 10566 C CA . THR C 1 136 ? 9.351 22.282 81.209 1.00 35.75 136 THR C CA 1
ATOM 10567 C C . THR C 1 136 ? 10.859 22.364 81.014 1.00 33.24 136 THR C C 1
ATOM 10568 O O . THR C 1 136 ? 11.442 21.593 80.252 1.00 32.78 136 THR C O 1
ATOM 10579 N N . GLY C 1 137 ? 11.479 23.309 81.712 1.00 35.10 137 GLY C N 1
ATOM 10580 C CA . GLY C 1 137 ? 12.909 23.502 81.638 1.00 33.32 137 GLY C CA 1
ATOM 10581 C C . GLY C 1 137 ? 13.413 24.460 82.700 1.00 32.72 137 GLY C C 1
ATOM 10582 O O . GLY C 1 137 ? 12.737 24.717 83.699 1.00 33.66 137 GLY C O 1
ATOM 10586 N N . PHE C 1 138 ? 14.608 24.990 82.462 1.00 33.31 138 PHE C N 1
ATOM 10587 C CA . PHE C 1 138 ? 15.297 25.872 83.395 1.00 33.02 138 PHE C CA 1
ATOM 10588 C C . PHE C 1 138 ? 15.803 27.098 82.650 1.00 31.80 138 PHE C C 1
ATOM 10589 O O . PHE C 1 138 ? 16.205 26.990 81.498 1.00 31.34 138 PHE C O 1
ATOM 10606 N N . MET C 1 139 ? 15.788 28.256 83.305 1.00 34.67 139 MET C N 1
ATOM 10607 C CA . MET C 1 139 ? 16.276 29.489 82.688 1.00 34.30 139 MET C CA 1
ATOM 10608 C C . MET C 1 139 ? 17.264 30.215 83.592 1.00 34.75 139 MET C C 1
ATOM 10609 O O . MET C 1 139 ? 17.082 30.282 84.810 1.00 35.00 139 MET C O 1
ATOM 10623 N N . SER C 1 140 ? 18.306 30.760 82.972 1.00 34.38 140 SER C N 1
ATOM 10624 C CA . SER C 1 140 ? 19.267 31.617 83.654 1.00 35.31 140 SER C CA 1
ATOM 10625 C C . SER C 1 140 ? 19.430 32.929 82.883 1.00 36.16 140 SER C C 1
ATOM 10626 O O . SER C 1 140 ? 20.053 32.964 81.821 1.00 37.21 140 SER C O 1
ATOM 10634 N N . GLU C 1 141 ? 18.864 34.000 83.435 1.00 36.43 141 GLU C N 1
ATOM 10635 C CA . GLU C 1 141 ? 18.931 35.344 82.853 1.00 37.58 141 GLU C CA 1
ATOM 10636 C C . GLU C 1 141 ? 18.619 35.371 81.357 1.00 38.18 141 GLU C C 1
ATOM 10637 O O . GLU C 1 141 ? 19.406 35.880 80.557 1.00 40.09 141 GLU C O 1
ATOM 10649 N N . GLY C 1 142 ? 17.466 34.825 80.985 1.00 37.54 142 GLY C N 1
ATOM 10650 C CA . GLY C 1 142 ? 16.998 34.894 79.611 1.00 38.44 142 GLY C CA 1
ATOM 10651 C C . GLY C 1 142 ? 17.602 33.839 78.704 1.00 38.85 142 GLY C C 1
ATOM 10652 O O . GLY C 1 142 ? 17.419 33.879 77.485 1.00 40.37 142 GLY C O 1
ATOM 10656 N N . HIS C 1 143 ? 18.323 32.893 79.300 1.00 36.05 143 HIS C N 1
ATOM 10657 C CA . HIS C 1 143 ? 18.881 31.764 78.562 1.00 36.22 143 HIS C CA 1
ATOM 10658 C C . HIS C 1 143 ? 18.359 30.470 79.170 1.00 34.20 143 HIS C C 1
ATOM 10659 O O . HIS C 1 143 ? 18.549 30.225 80.363 1.00 33.61 143 HIS C O 1
ATOM 10672 N N . HIS C 1 144 ? 17.705 29.645 78.353 1.00 34.89 144 HIS C N 1
ATOM 10673 C CA . HIS C 1 144 ? 17.045 28.444 78.854 1.00 33.65 144 HIS C CA 1
ATOM 10674 C C . HIS C 1 144 ? 17.532 27.178 78.144 1.00 33.62 144 HIS C C 1
ATOM 10675 O O . HIS C 1 144 ? 18.455 27.230 77.332 1.00 34.47 144 HIS C O 1
ATOM 10688 N N . ASP C 1 145 ? 16.931 26.044 78.496 1.00 33.14 145 ASP C N 1
ATOM 10689 C CA . ASP C 1 145 ? 17.396 24.732 78.042 1.00 33.28 145 ASP C CA 1
ATOM 10690 C C . ASP C 1 145 ? 16.296 23.880 77.405 1.00 33.35 145 ASP C C 1
ATOM 10691 O O . ASP C 1 145 ? 16.400 22.658 77.373 1.00 33.71 145 ASP C O 1
ATOM 10700 N N . ILE C 1 146 ? 15.235 24.518 76.931 1.00 33.72 146 ILE C N 1
ATOM 10701 C CA . ILE C 1 146 ? 14.153 23.804 76.258 1.00 34.37 146 ILE C CA 1
ATOM 10702 C C . ILE C 1 146 ? 14.422 23.731 74.757 1.00 34.67 146 ILE C C 1
ATOM 10703 O O . ILE C 1 146 ? 14.650 24.753 74.111 1.00 35.18 146 ILE C O 1
ATOM 10719 N N . LYS C 1 147 ? 14.416 22.513 74.219 1.00 36.17 147 LYS C N 1
ATOM 10720 C CA . LYS C 1 147 ? 14.685 22.286 72.802 1.00 36.69 147 LYS C CA 1
ATOM 10721 C C . LYS C 1 147 ? 13.713 23.056 71.932 1.00 37.84 147 LYS C C 1
ATOM 10722 O O . LYS C 1 147 ? 12.507 22.979 72.135 1.00 38.45 147 LYS C O 1
ATOM 10732 N N . THR C 1 148 ? 14.243 23.795 70.966 1.00 38.41 148 THR C N 1
ATOM 10733 C CA . THR C 1 148 ? 13.409 24.488 69.994 1.00 40.13 148 THR C CA 1
ATOM 10734 C C . THR C 1 148 ? 13.925 24.231 68.593 1.00 41.07 148 THR C C 1
ATOM 10735 O O . THR C 1 148 ? 15.065 23.809 68.398 1.00 40.64 148 THR C O 1
ATOM 10746 N N . VAL C 1 149 ? 13.062 24.482 67.622 1.00 40.35 149 VAL C N 1
ATOM 10747 C CA . VAL C 1 149 ? 13.412 24.329 66.226 1.00 41.47 149 VAL C CA 1
ATOM 10748 C C . VAL C 1 149 ? 13.014 25.617 65.519 1.00 43.44 149 VAL C C 1
ATOM 10749 O O . VAL C 1 149 ? 12.286 26.430 66.088 1.00 43.98 149 VAL C O 1
ATOM 10762 N N . PHE C 1 150 ? 13.504 25.820 64.300 1.00 42.96 150 PHE C N 1
ATOM 10763 C CA . PHE C 1 150 ? 13.180 27.026 63.551 1.00 44.89 150 PHE C CA 1
ATOM 10764 C C . PHE C 1 150 ? 11.670 27.154 63.402 1.00 45.61 150 PHE C C 1
ATOM 10765 O O . PHE C 1 150 ? 11.010 26.224 62.943 1.00 45.46 150 PHE C O 1
ATOM 10782 N N . GLY C 1 151 ? 11.132 28.306 63.789 1.00 43.25 151 GLY C N 1
ATOM 10783 C CA . GLY C 1 151 ? 9.703 28.556 63.724 1.00 44.12 151 GLY C CA 1
ATOM 10784 C C . GLY C 1 151 ? 9.086 28.644 65.104 1.00 43.54 151 GLY C C 1
ATOM 10785 O O . GLY C 1 151 ? 7.960 29.116 65.254 1.00 44.51 151 GLY C O 1
ATOM 10789 N N . ASP C 1 152 ? 9.819 28.184 66.114 1.00 42.55 152 ASP C N 1
ATOM 10790 C CA . ASP C 1 152 ? 9.303 28.150 67.477 1.00 42.01 152 ASP C CA 1
ATOM 10791 C C . ASP C 1 152 ? 9.417 29.510 68.157 1.00 43.12 152 ASP C C 1
ATOM 10792 O O . ASP C 1 152 ? 9.003 29.672 69.306 1.00 43.14 152 ASP C O 1
ATOM 10801 N N . CYS C 1 153 ? 9.981 30.487 67.456 1.00 42.07 153 CYS C N 1
ATOM 10802 C CA . CYS C 1 153 ? 10.034 31.844 67.982 1.00 43.28 153 CYS C CA 1
ATOM 10803 C C . CYS C 1 153 ? 8.617 32.329 68.251 1.00 44.06 153 CYS C C 1
ATOM 10804 O O . CYS C 1 153 ? 7.709 32.091 67.456 1.00 44.49 153 CYS C O 1
ATOM 10811 N N . GLY C 1 154 ? 8.435 33.000 69.382 1.00 43.38 154 GLY C N 1
ATOM 10812 C CA . GLY C 1 154 ? 7.122 33.451 69.795 1.00 43.54 154 GLY C CA 1
ATOM 10813 C C . GLY C 1 154 ? 6.551 32.571 70.886 1.00 42.76 154 GLY C C 1
ATOM 10814 O O . GLY C 1 154 ? 5.543 32.918 71.503 1.00 42.46 154 GLY C O 1
ATOM 10818 N N . GLY C 1 155 ? 7.182 31.420 71.110 1.00 42.47 155 GLY C N 1
ATOM 10819 C CA . GLY C 1 155 ? 6.824 30.567 72.225 1.00 41.88 155 GLY C CA 1
ATOM 10820 C C . GLY C 1 155 ? 6.921 31.386 73.495 1.00 40.05 155 GLY C C 1
ATOM 10821 O O . GLY C 1 155 ? 7.829 32.201 73.642 1.00 39.05 155 GLY C O 1
ATOM 10825 N N . MET C 1 156 ? 5.985 31.177 74.413 1.00 42.65 156 MET C N 1
ATOM 10826 C CA . MET C 1 156 ? 5.868 32.033 75.587 1.00 40.73 156 MET C CA 1
ATOM 10827 C C . MET C 1 156 ? 6.434 31.351 76.826 1.00 38.60 156 MET C C 1
ATOM 10828 O O . MET C 1 156 ? 6.036 30.235 77.174 1.00 38.98 156 MET C O 1
ATOM 10842 N N . LEU C 1 157 ? 7.380 32.033 77.469 1.00 42.28 157 LEU C N 1
ATOM 10843 C CA . LEU C 1 157 ? 8.063 31.501 78.641 1.00 40.30 157 LEU C CA 1
ATOM 10844 C C . LEU C 1 157 ? 7.518 32.104 79.933 1.00 39.87 157 LEU C C 1
ATOM 10845 O O . LEU C 1 157 ? 7.393 33.322 80.053 1.00 39.88 157 LEU C O 1
ATOM 10861 N N . PHE C 1 158 ? 7.208 31.238 80.894 1.00 38.46 158 PHE C N 1
ATOM 10862 C CA . PHE C 1 158 ? 6.639 31.646 82.176 1.00 38.51 158 PHE C CA 1
ATOM 10863 C C . PHE C 1 158 ? 7.480 31.103 83.318 1.00 37.63 158 PHE C C 1
ATOM 10864 O O . PHE C 1 158 ? 8.163 30.090 83.165 1.00 37.36 158 PHE C O 1
ATOM 10881 N N . ASP C 1 159 ? 7.441 31.781 84.460 1.00 39.32 159 ASP C N 1
ATOM 10882 C CA . ASP C 1 159 ? 8.022 31.232 85.677 1.00 39.13 159 ASP C CA 1
ATOM 10883 C C . ASP C 1 159 ? 6.962 30.336 86.335 1.00 40.51 159 ASP C C 1
ATOM 10884 O O . ASP C 1 159 ? 5.821 30.302 85.879 1.00 41.44 159 ASP C O 1
ATOM 10893 N N . PRO C 1 160 ? 7.330 29.607 87.400 1.00 38.80 160 PRO C N 1
ATOM 10894 C CA . PRO C 1 160 ? 6.424 28.624 88.007 1.00 40.07 160 PRO C CA 1
ATOM 10895 C C . PRO C 1 160 ? 5.147 29.228 88.592 1.00 40.78 160 PRO C C 1
ATOM 10896 O O . PRO C 1 160 ? 4.198 28.492 88.860 1.00 41.80 160 PRO C O 1
ATOM 10907 N N . LYS C 1 161 ? 5.132 30.541 88.799 1.00 41.05 161 LYS C N 1
ATOM 10908 C CA . LYS C 1 161 ? 3.955 31.213 89.341 1.00 43.34 161 LYS C CA 1
ATOM 10909 C C . LYS C 1 161 ? 3.039 31.737 88.238 1.00 43.92 161 LYS C C 1
ATOM 10910 O O . LYS C 1 161 ? 2.014 32.350 88.522 1.00 46.19 161 LYS C O 1
ATOM 10914 N N . GLY C 1 162 ? 3.405 31.485 86.985 1.00 43.50 162 GLY C N 1
ATOM 10915 C CA . GLY C 1 162 ? 2.573 31.862 85.857 1.00 44.06 162 GLY C CA 1
ATOM 10916 C C . GLY C 1 162 ? 2.791 33.291 85.391 1.00 44.75 162 GLY C C 1
ATOM 10917 O O . GLY C 1 162 ? 1.916 33.876 84.756 1.00 46.12 162 GLY C O 1
ATOM 10921 N N . ARG C 1 163 ? 3.957 33.854 85.700 1.00 44.71 163 ARG C N 1
ATOM 10922 C CA . ARG C 1 163 ? 4.302 35.198 85.247 1.00 45.63 163 ARG C CA 1
ATOM 10923 C C . ARG C 1 163 ? 5.073 35.145 83.941 1.00 44.06 163 ARG C C 1
ATOM 10924 O O . ARG C 1 163 ? 6.087 34.451 83.839 1.00 42.15 163 ARG C O 1
ATOM 10945 N N . LEU C 1 164 ? 4.610 35.902 82.953 1.00 44.08 164 LEU C N 1
ATOM 10946 C CA . LEU C 1 164 ? 5.256 35.917 81.650 1.00 43.00 164 LEU C CA 1
ATOM 10947 C C . LEU C 1 164 ? 6.657 36.502 81.774 1.00 42.45 164 LEU C C 1
ATOM 10948 O O . LEU C 1 164 ? 6.837 37.596 82.306 1.00 44.15 164 LEU C O 1
ATOM 10964 N N . LEU C 1 165 ? 7.644 35.759 81.288 1.00 42.44 165 LEU C N 1
ATOM 10965 C CA . LEU C 1 165 ? 9.023 36.226 81.272 1.00 41.94 165 LEU C CA 1
ATOM 10966 C C . LEU C 1 165 ? 9.348 36.868 79.935 1.00 42.46 165 LEU C C 1
ATOM 10967 O O . LEU C 1 165 ? 9.985 37.918 79.873 1.00 43.61 165 LEU C O 1
ATOM 10983 N N . GLY C 1 166 ? 8.908 36.227 78.859 1.00 40.53 166 GLY C N 1
ATOM 10984 C CA . GLY C 1 166 ? 9.180 36.729 77.529 1.00 41.96 166 GLY C CA 1
ATOM 10985 C C . GLY C 1 166 ? 8.952 35.707 76.436 1.00 43.10 166 GLY C C 1
ATOM 10986 O O . GLY C 1 166 ? 8.247 34.714 76.618 1.00 42.92 166 GLY C O 1
ATOM 10990 N N . LEU C 1 167 ? 9.566 35.972 75.290 1.00 39.25 167 LEU C N 1
ATOM 10991 C CA . LEU C 1 167 ? 9.368 35.185 74.087 1.00 41.11 167 LEU C CA 1
ATOM 10992 C C . LEU C 1 167 ? 10.673 34.554 73.634 1.00 41.42 167 LEU C C 1
ATOM 10993 O O . LEU C 1 167 ? 11.718 35.199 73.652 1.00 41.52 167 LEU C O 1
ATOM 11009 N N . HIS C 1 168 ? 10.611 33.294 73.228 1.00 40.51 168 HIS C N 1
ATOM 11010 C CA . HIS C 1 168 ? 11.760 32.642 72.621 1.00 41.31 168 HIS C CA 1
ATOM 11011 C C . HIS C 1 168 ? 12.063 33.335 71.294 1.00 44.37 168 HIS C C 1
ATOM 11012 O O . HIS C 1 168 ? 11.138 33.637 70.537 1.00 44.98 168 HIS C O 1
ATOM 11025 N N . CYS C 1 169 ? 13.340 33.591 71.006 1.00 42.24 169 CYS C N 1
ATOM 11026 C CA . CYS C 1 169 ? 13.690 34.385 69.826 1.00 43.27 169 CYS C CA 1
ATOM 11027 C C . CYS C 1 169 ? 14.932 33.920 69.060 1.00 43.11 169 CYS C C 1
ATOM 11028 O O . CYS C 1 169 ? 15.095 34.273 67.892 1.00 43.74 169 CYS C O 1
ATOM 11036 N N . ALA C 1 170 ? 15.802 33.136 69.687 1.00 43.51 170 ALA C N 1
ATOM 11037 C CA . ALA C 1 170 ? 17.040 32.728 69.020 1.00 43.00 170 ALA C CA 1
ATOM 11038 C C . ALA C 1 170 ? 17.712 31.527 69.684 1.00 40.84 170 ALA C C 1
ATOM 11039 O O . ALA C 1 170 ? 17.301 31.073 70.752 1.00 39.34 170 ALA C O 1
ATOM 11046 N N . GLY C 1 171 ? 18.754 31.021 69.032 1.00 43.18 171 GLY C N 1
ATOM 11047 C CA . GLY C 1 171 ? 19.512 29.901 69.551 1.00 41.24 171 GLY C CA 1
ATOM 11048 C C . GLY C 1 171 ? 20.824 29.704 68.815 1.00 41.69 171 GLY C C 1
ATOM 11049 O O . GLY C 1 171 ? 21.179 30.483 67.929 1.00 43.34 171 GLY C O 1
ATOM 11053 N N . SER C 1 172 ? 21.553 28.664 69.203 1.00 43.28 172 SER C N 1
ATOM 11054 C CA . SER C 1 172 ? 22.817 28.316 68.568 1.00 43.66 172 SER C CA 1
ATOM 11055 C C . SER C 1 172 ? 23.073 26.835 68.780 1.00 41.91 172 SER C C 1
ATOM 11056 O O . SER C 1 172 ? 22.556 26.248 69.727 1.00 40.45 172 SER C O 1
ATOM 11064 N N . ASP C 1 173 ? 23.856 26.225 67.898 1.00 44.74 173 ASP C N 1
ATOM 11065 C CA . ASP C 1 173 ? 24.197 24.818 68.058 1.00 43.49 173 ASP C CA 1
ATOM 11066 C C . ASP C 1 173 ? 25.155 24.652 69.223 1.00 42.99 173 ASP C C 1
ATOM 11067 O O . ASP C 1 173 ? 25.156 23.630 69.905 1.00 41.89 173 ASP C O 1
ATOM 11076 N N . ASP C 1 174 ? 25.965 25.678 69.450 1.00 43.84 174 ASP C N 1
ATOM 11077 C CA . ASP C 1 174 ? 27.011 25.616 70.455 1.00 43.63 174 ASP C CA 1
ATOM 11078 C C . ASP C 1 174 ? 27.337 27.004 70.986 1.00 45.04 174 ASP C C 1
ATOM 11079 O O . ASP C 1 174 ? 26.881 28.015 70.446 1.00 46.34 174 ASP C O 1
ATOM 11088 N N . VAL C 1 175 ? 28.130 27.037 72.051 1.00 42.14 175 VAL C N 1
ATOM 11089 C CA . VAL C 1 175 ? 28.611 28.283 72.622 1.00 44.03 175 VAL C CA 1
ATOM 11090 C C . VAL C 1 175 ? 30.108 28.164 72.868 1.00 44.11 175 VAL C C 1
ATOM 11091 O O . VAL C 1 175 ? 30.639 27.057 72.976 1.00 42.26 175 VAL C O 1
ATOM 11104 N N . VAL C 1 176 ? 30.783 29.305 72.946 1.00 43.15 176 VAL C N 1
ATOM 11105 C CA . VAL C 1 176 ? 32.174 29.346 73.381 1.00 42.80 176 VAL C CA 1
ATOM 11106 C C . VAL C 1 176 ? 32.219 29.738 74.854 1.00 43.74 176 VAL C C 1
ATOM 11107 O O . VAL C 1 176 ? 31.494 30.635 75.285 1.00 45.64 176 VAL C O 1
ATOM 11120 N N . PHE C 1 177 ? 33.060 29.054 75.623 1.00 42.97 177 PHE C N 1
ATOM 11121 C CA . PHE C 1 177 ? 33.181 29.311 77.055 1.00 43.77 177 PHE C CA 1
ATOM 11122 C C . PHE C 1 177 ? 34.438 30.094 77.421 1.00 45.49 177 PHE C C 1
ATOM 11123 O O . PHE C 1 177 ? 35.546 29.715 77.043 1.00 44.30 177 PHE C O 1
ATOM 11140 N N . MET C 1 178 ? 34.253 31.185 78.162 1.00 41.77 178 MET C N 1
ATOM 11141 C CA . MET C 1 178 ? 35.368 32.005 78.635 1.00 44.56 178 MET C CA 1
ATOM 11142 C C . MET C 1 178 ? 34.932 32.994 79.714 1.00 47.72 178 MET C C 1
ATOM 11143 O O . MET C 1 178 ? 33.745 33.241 79.899 1.00 47.32 178 MET C O 1
ATOM 11157 N N . ASP C 1 179 ? 35.906 33.573 80.406 1.00 48.10 179 ASP C N 1
ATOM 11158 C CA . ASP C 1 179 ? 35.647 34.664 81.341 1.00 49.08 179 ASP C CA 1
ATOM 11159 C C . ASP C 1 179 ? 35.624 35.995 80.589 1.00 51.62 179 ASP C C 1
ATOM 11160 O O . ASP C 1 179 ? 36.673 36.524 80.219 1.00 53.70 179 ASP C O 1
ATOM 11169 N N . THR C 1 180 ? 34.425 36.523 80.350 1.00 50.79 180 THR C N 1
ATOM 11170 C CA . THR C 1 180 ? 34.268 37.745 79.563 1.00 52.62 180 THR C CA 1
ATOM 11171 C C . THR C 1 180 ? 34.801 38.973 80.299 1.00 52.86 180 THR C C 1
ATOM 11172 O O . THR C 1 180 ? 35.252 39.931 79.672 1.00 54.44 180 THR C O 1
ATOM 11176 N N . THR C 1 181 ? 34.749 38.938 81.627 1.00 53.59 181 THR C N 1
ATOM 11177 C CA . THR C 1 181 ? 35.275 40.024 82.450 1.00 53.96 181 THR C CA 1
ATOM 11178 C C . THR C 1 181 ? 36.769 40.222 82.260 1.00 55.67 181 THR C C 1
ATOM 11179 O O . THR C 1 181 ? 37.239 41.348 82.122 1.00 56.79 181 THR C O 1
ATOM 11190 N N . THR C 1 182 ? 37.506 39.118 82.251 1.00 54.29 182 THR C N 1
ATOM 11191 C CA . THR C 1 182 ? 38.959 39.166 82.199 1.00 55.44 182 THR C CA 1
ATOM 11192 C C . THR C 1 182 ? 39.453 38.844 80.800 1.00 56.87 182 THR C C 1
ATOM 11193 O O . THR C 1 182 ? 40.631 39.019 80.494 1.00 57.68 182 THR C O 1
ATOM 11204 N N . GLY C 1 183 ? 38.547 38.377 79.949 1.00 59.27 183 GLY C N 1
ATOM 11205 C CA . GLY C 1 183 ? 38.907 37.990 78.600 1.00 57.44 183 GLY C CA 1
ATOM 11206 C C . GLY C 1 183 ? 39.815 36.774 78.590 1.00 55.36 183 GLY C C 1
ATOM 11207 O O . GLY C 1 183 ? 40.412 36.442 77.565 1.00 54.60 183 GLY C O 1
ATOM 11211 N N . LYS C 1 184 ? 39.917 36.106 79.734 1.00 54.12 184 LYS C N 1
ATOM 11212 C CA . LYS C 1 184 ? 40.738 34.912 79.859 1.00 52.07 184 LYS C CA 1
ATOM 11213 C C . LYS C 1 184 ? 39.873 33.678 79.682 1.00 50.19 184 LYS C C 1
ATOM 11214 O O . LYS C 1 184 ? 38.668 33.708 79.939 1.00 50.29 184 LYS C O 1
ATOM 11221 N N . SER C 1 185 ? 40.490 32.590 79.243 1.00 47.79 185 SER C N 1
ATOM 11222 C CA . SER C 1 185 ? 39.816 31.303 79.220 1.00 46.62 185 SER C CA 1
ATOM 11223 C C . SER C 1 185 ? 39.603 30.846 80.653 1.00 45.72 185 SER C C 1
ATOM 11224 O O . SER C 1 185 ? 40.280 31.322 81.566 1.00 45.97 185 SER C O 1
ATOM 11232 N N . ASN C 1 186 ? 38.661 29.933 80.854 1.00 39.88 186 ASN C N 1
ATOM 11233 C CA . ASN C 1 186 ? 38.421 29.364 82.173 1.00 38.85 186 ASN C CA 1
ATOM 11234 C C . ASN C 1 186 ? 38.264 27.845 82.100 1.00 38.36 186 ASN C C 1
ATOM 11235 O O . ASN C 1 186 ? 38.597 27.227 81.090 1.00 39.18 186 ASN C O 1
ATOM 11246 N N . ILE C 1 187 ? 37.769 27.247 83.179 1.00 35.85 187 ILE C N 1
ATOM 11247 C CA . ILE C 1 187 ? 37.709 25.796 83.294 1.00 35.93 187 ILE C CA 1
ATOM 11248 C C . ILE C 1 187 ? 36.700 25.176 82.316 1.00 37.23 187 ILE C C 1
ATOM 11249 O O . ILE C 1 187 ? 36.725 23.970 82.081 1.00 38.02 187 ILE C O 1
ATOM 11265 N N . TRP C 1 188 ? 35.822 26.001 81.749 1.00 37.37 188 TRP C N 1
ATOM 11266 C CA . TRP C 1 188 ? 34.794 25.519 80.821 1.00 38.87 188 TRP C CA 1
ATOM 11267 C C . TRP C 1 188 ? 35.188 25.676 79.360 1.00 40.20 188 TRP C C 1
ATOM 11268 O O . TRP C 1 188 ? 34.492 25.192 78.468 1.00 41.62 188 TRP C O 1
ATOM 11289 N N . THR C 1 189 ? 36.300 26.357 79.118 1.00 43.54 189 THR C N 1
ATOM 11290 C CA . THR C 1 189 ? 36.746 26.613 77.759 1.00 44.49 189 THR C CA 1
ATOM 11291 C C . THR C 1 189 ? 37.013 25.297 77.028 1.00 45.91 189 THR C C 1
ATOM 11292 O O . THR C 1 189 ? 36.796 25.197 75.819 1.00 47.09 189 THR C O 1
ATOM 11303 N N . SER C 1 190 ? 37.467 24.288 77.770 1.00 46.73 190 SER C N 1
ATOM 11304 C CA . SER C 1 190 ? 37.829 22.998 77.185 1.00 48.09 190 SER C CA 1
ATOM 11305 C C . SER C 1 190 ? 36.632 22.062 76.946 1.00 49.05 190 SER C C 1
ATOM 11306 O O . SER C 1 190 ? 36.816 20.923 76.513 1.00 49.92 190 SER C O 1
ATOM 11310 N N . TYR C 1 191 ? 35.423 22.543 77.233 1.00 49.54 191 TYR C N 1
ATOM 11311 C CA . TYR C 1 191 ? 34.195 21.753 77.101 1.00 50.01 191 TYR C CA 1
ATOM 11312 C C . TYR C 1 191 ? 34.113 21.103 75.711 1.00 51.62 191 TYR C C 1
ATOM 11313 O O . TYR C 1 191 ? 34.098 21.797 74.695 1.00 52.44 191 TYR C O 1
ATOM 11331 N N . LYS C 1 192 ? 34.062 19.773 75.677 1.00 49.74 192 LYS C N 1
ATOM 11332 C CA . LYS C 1 192 ? 34.179 19.023 74.425 1.00 51.25 192 LYS C CA 1
ATOM 11333 C C . LYS C 1 192 ? 32.837 18.735 73.750 1.00 51.73 192 LYS C C 1
ATOM 11334 O O . LYS C 1 192 ? 32.766 18.591 72.529 1.00 53.12 192 LYS C O 1
ATOM 11338 N N . LEU C 1 193 ? 31.781 18.649 74.549 1.00 49.99 193 LEU C N 1
ATOM 11339 C CA . LEU C 1 193 ? 30.437 18.405 74.037 1.00 50.08 193 LEU C CA 1
ATOM 11340 C C . LEU C 1 193 ? 29.823 19.705 73.536 1.00 50.98 193 LEU C C 1
ATOM 11341 O O . LEU C 1 193 ? 30.176 20.782 74.000 1.00 50.85 193 LEU C O 1
ATOM 11345 N N . GLN C 1 194 ? 28.942 19.611 72.551 1.00 48.52 194 GLN C N 1
ATOM 11346 C CA . GLN C 1 194 ? 28.188 20.775 72.113 1.00 49.10 194 GLN C CA 1
ATOM 11347 C C . GLN C 1 194 ? 27.247 21.252 73.213 1.00 47.64 194 GLN C C 1
ATOM 11348 O O . GLN C 1 194 ? 26.551 20.447 73.830 1.00 45.56 194 GLN C O 1
ATOM 11362 N N . HIS C 1 195 ? 27.234 22.560 73.455 1.00 46.28 195 HIS C N 1
ATOM 11363 C CA . HIS C 1 195 ? 26.330 23.165 74.432 1.00 44.34 195 HIS C CA 1
ATOM 11364 C C . HIS C 1 195 ? 25.482 24.234 73.743 1.00 44.98 195 HIS C C 1
ATOM 11365 O O . HIS C 1 195 ? 25.844 25.411 73.743 1.00 43.86 195 HIS C O 1
ATOM 11378 N N . PRO C 1 196 ? 24.349 23.826 73.147 1.00 43.63 196 PRO C N 1
ATOM 11379 C CA . PRO C 1 196 ? 23.508 24.779 72.415 1.00 42.54 196 PRO C CA 1
ATOM 11380 C C . PRO C 1 196 ? 22.892 25.830 73.328 1.00 39.18 196 PRO C C 1
ATOM 11381 O O . PRO C 1 196 ? 22.720 25.579 74.521 1.00 36.60 196 PRO C O 1
ATOM 11392 N N . SER C 1 197 ? 22.546 26.982 72.766 1.00 43.79 197 SER C N 1
ATOM 11393 C CA . SER C 1 197 ? 21.886 28.038 73.526 1.00 40.89 197 SER C CA 1
ATOM 11394 C C . SER C 1 197 ? 20.447 28.205 73.070 1.00 39.63 197 SER C C 1
ATOM 11395 O O . SER C 1 197 ? 20.121 27.992 71.902 1.00 41.28 197 SER C O 1
ATOM 11403 N N . GLU C 1 198 ? 19.594 28.580 74.015 1.00 40.26 198 GLU C N 1
ATOM 11404 C CA . GLU C 1 198 ? 18.212 28.940 73.738 1.00 39.14 198 GLU C CA 1
ATOM 11405 C C . GLU C 1 198 ? 17.976 30.298 74.376 1.00 37.96 198 GLU C C 1
ATOM 11406 O O . GLU C 1 198 ? 18.207 30.458 75.577 1.00 37.10 198 GLU C O 1
ATOM 11418 N N . ILE C 1 199 ? 17.537 31.274 73.583 1.00 39.99 199 ILE C N 1
ATOM 11419 C CA . ILE C 1 199 ? 17.541 32.666 74.027 1.00 39.71 199 ILE C CA 1
ATOM 11420 C C . ILE C 1 199 ? 16.166 33.325 73.959 1.00 39.14 199 ILE C C 1
ATOM 11421 O O . ILE C 1 199 ? 15.401 33.129 73.007 1.00 39.38 199 ILE C O 1
ATOM 11437 N N . MET C 1 200 ? 15.885 34.122 74.988 1.00 42.66 200 MET C N 1
ATOM 11438 C CA . MET C 1 200 ? 14.604 34.802 75.161 1.00 42.46 200 MET C CA 1
ATOM 11439 C C . MET C 1 200 ? 14.719 36.309 74.933 1.00 43.26 200 MET C C 1
ATOM 11440 O O . MET C 1 200 ? 15.775 36.904 75.153 1.00 43.98 200 MET C O 1
ATOM 11454 N N . ILE C 1 201 ? 13.619 36.914 74.493 1.00 41.84 201 ILE C N 1
ATOM 11455 C CA . ILE C 1 201 ? 13.476 38.365 74.460 1.00 44.66 201 ILE C CA 1
ATOM 11456 C C . ILE C 1 201 ? 12.209 38.772 75.205 1.00 46.66 201 ILE C C 1
ATOM 11457 O O . ILE C 1 201 ? 11.191 38.083 75.128 1.00 46.68 201 ILE C O 1
ATOM 11473 N N . THR C 1 202 ? 12.277 39.879 75.937 1.00 46.59 202 THR C N 1
ATOM 11474 C CA . THR C 1 202 ? 11.122 40.377 76.674 1.00 46.86 202 THR C CA 1
ATOM 11475 C C . THR C 1 202 ? 10.243 41.258 75.794 1.00 45.13 202 THR C C 1
ATOM 11476 O O . THR C 1 202 ? 10.649 41.675 74.712 1.00 43.85 202 THR C O 1
ATOM 11487 N N . LEU C 1 203 ? 9.040 41.548 76.274 1.00 47.22 203 LEU C N 1
ATOM 11488 C CA . LEU C 1 203 ? 8.117 42.412 75.552 1.00 46.07 203 LEU C CA 1
ATOM 11489 C C . LEU C 1 203 ? 8.623 43.853 75.518 1.00 46.34 203 LEU C C 1
ATOM 11490 O O . LEU C 1 203 ? 8.126 44.669 74.742 1.00 46.60 203 LEU C O 1
ATOM 11506 N N . ASN C 1 204 ? 9.611 44.156 76.359 1.00 47.92 204 ASN C N 1
ATOM 11507 C CA . ASN C 1 204 ? 10.262 45.462 76.350 1.00 48.49 204 ASN C CA 1
ATOM 11508 C C . ASN C 1 204 ? 11.620 45.373 75.657 1.00 48.73 204 ASN C C 1
ATOM 11509 O O . ASN C 1 204 ? 12.529 46.150 75.943 1.00 50.26 204 ASN C O 1
ATOM 11513 N N . ASN C 1 205 ? 11.740 44.414 74.745 1.00 48.53 205 ASN C N 1
ATOM 11514 C CA . ASN C 1 205 ? 12.928 44.246 73.909 1.00 49.50 205 ASN C CA 1
ATOM 11515 C C . ASN C 1 205 ? 14.224 43.986 74.681 1.00 52.44 205 ASN C C 1
ATOM 11516 O O . ASN C 1 205 ? 15.313 44.203 74.149 1.00 54.59 205 ASN C O 1
ATOM 11527 N N . GLU C 1 206 ? 14.117 43.508 75.918 1.00 49.69 206 GLU C N 1
ATOM 11528 C CA . GLU C 1 206 ? 15.304 43.117 76.678 1.00 52.18 206 GLU C CA 1
ATOM 11529 C C . GLU C 1 206 ? 15.763 41.719 76.273 1.00 52.59 206 GLU C C 1
ATOM 11530 O O . GLU C 1 206 ? 14.972 40.778 76.235 1.00 50.76 206 GLU C O 1
ATOM 11542 N N . ILE C 1 207 ? 17.052 41.602 75.973 1.00 46.77 207 ILE C N 1
ATOM 11543 C CA . ILE C 1 207 ? 17.658 40.338 75.576 1.00 47.84 207 ILE C CA 1
ATOM 11544 C C . ILE C 1 207 ? 19.083 40.276 76.096 1.00 50.11 207 ILE C C 1
ATOM 11545 O O . ILE C 1 207 ? 19.828 41.249 75.996 1.00 51.41 207 ILE C O 1
ATOM 11555 N N . ASN C 1 208 ? 19.460 39.140 76.669 1.00 45.91 208 ASN C N 1
ATOM 11556 C CA . ASN C 1 208 ? 20.777 39.020 77.278 1.00 46.90 208 ASN C CA 1
ATOM 11557 C C . ASN C 1 208 ? 21.827 38.676 76.224 1.00 47.43 208 ASN C C 1
ATOM 11558 O O . ASN C 1 208 ? 22.349 37.563 76.173 1.00 46.61 208 ASN C O 1
ATOM 11569 N N . LEU C 1 209 ? 22.113 39.661 75.378 1.00 52.30 209 LEU C N 1
ATOM 11570 C CA . LEU C 1 209 ? 23.142 39.555 74.351 1.00 53.24 209 LEU C CA 1
ATOM 11571 C C . LEU C 1 209 ? 23.767 40.926 74.105 1.00 54.91 209 LEU C C 1
ATOM 11572 O O . LEU C 1 209 ? 23.122 41.949 74.333 1.00 54.98 209 LEU C O 1
ATOM 11588 N N . PRO C 1 210 ? 25.026 40.961 73.645 1.00 57.91 210 PRO C N 1
ATOM 11589 C CA . PRO C 1 210 ? 25.566 42.243 73.176 1.00 59.15 210 PRO C CA 1
ATOM 11590 C C . PRO C 1 210 ? 24.833 42.757 71.934 1.00 59.36 210 PRO C C 1
ATOM 11591 O O . PRO C 1 210 ? 24.315 41.960 71.146 1.00 58.79 210 PRO C O 1
ATOM 11602 N N . ASN C 1 211 ? 24.792 44.077 71.772 1.00 61.29 211 ASN C N 1
ATOM 11603 C CA . ASN C 1 211 ? 24.104 44.705 70.646 1.00 61.49 211 ASN C CA 1
ATOM 11604 C C . ASN C 1 211 ? 22.663 44.224 70.507 1.00 60.24 211 ASN C C 1
ATOM 11605 O O . ASN C 1 211 ? 22.296 43.630 69.492 1.00 59.96 211 ASN C O 1
ATOM 11609 N N . PRO C 1 212 ? 21.838 44.486 71.532 1.00 60.87 212 PRO C N 1
ATOM 11610 C CA . PRO C 1 212 ? 20.432 44.066 71.540 1.00 59.29 212 PRO C CA 1
ATOM 11611 C C . PRO C 1 212 ? 19.570 44.817 70.529 1.00 58.77 212 PRO C C 1
ATOM 11612 O O . PRO C 1 212 ? 18.539 44.295 70.100 1.00 57.25 212 PRO C O 1
ATOM 11623 N N . ALA C 1 213 ? 19.989 46.025 70.161 1.00 59.43 213 ALA C N 1
ATOM 11624 C CA . ALA C 1 213 ? 19.194 46.891 69.295 1.00 58.36 213 ALA C CA 1
ATOM 11625 C C . ALA C 1 213 ? 18.942 46.272 67.919 1.00 59.22 213 ALA C C 1
ATOM 11626 O O . ALA C 1 213 ? 17.877 46.471 67.331 1.00 57.02 213 ALA C O 1
ATOM 11633 N N . ASN C 1 214 ? 19.920 45.526 67.413 1.00 59.75 214 ASN C N 1
ATOM 11634 C CA . ASN C 1 214 ? 19.801 44.873 66.111 1.00 59.70 214 ASN C CA 1
ATOM 11635 C C . ASN C 1 214 ? 20.360 43.452 66.151 1.00 58.88 214 ASN C C 1
ATOM 11636 O O . ASN C 1 214 ? 20.979 42.989 65.194 1.00 59.36 214 ASN C O 1
ATOM 11640 N N . TYR C 1 215 ? 20.135 42.769 67.269 1.00 62.97 215 TYR C N 1
ATOM 11641 C CA . TYR C 1 215 ? 20.641 41.414 67.470 1.00 61.85 215 TYR C CA 1
ATOM 11642 C C . TYR C 1 215 ? 20.149 40.459 66.382 1.00 59.60 215 TYR C C 1
ATOM 11643 O O . TYR C 1 215 ? 20.844 39.513 66.009 1.00 59.27 215 TYR C O 1
ATOM 11661 N N . ASP C 1 216 ? 18.939 40.703 65.893 1.00 58.35 216 ASP C N 1
ATOM 11662 C CA . ASP C 1 216 ? 18.287 39.781 64.970 1.00 54.82 216 ASP C CA 1
ATOM 11663 C C . ASP C 1 216 ? 18.784 39.978 63.540 1.00 56.41 216 ASP C C 1
ATOM 11664 O O . ASP C 1 216 ? 18.505 39.159 62.665 1.00 54.00 216 ASP C O 1
ATOM 11673 N N . PHE C 1 217 ? 19.507 41.070 63.305 1.00 55.43 217 PHE C N 1
ATOM 11674 C CA . PHE C 1 217 ? 20.101 41.338 61.998 1.00 57.71 217 PHE C CA 1
ATOM 11675 C C . PHE C 1 217 ? 21.615 41.116 62.033 1.00 60.97 217 PHE C C 1
ATOM 11676 O O . PHE C 1 217 ? 22.256 40.973 60.992 1.00 61.95 217 PHE C O 1
ATOM 11693 N N . GLU C 1 218 ? 22.173 41.077 63.240 1.00 61.59 218 GLU C N 1
ATOM 11694 C CA . GLU C 1 218 ? 23.617 40.977 63.438 1.00 62.84 218 GLU C CA 1
ATOM 11695 C C . GLU C 1 218 ? 23.917 39.744 64.280 1.00 61.15 218 GLU C C 1
ATOM 11696 O O . GLU C 1 218 ? 23.741 39.763 65.500 1.00 60.62 218 GLU C O 1
ATOM 11700 N N . THR C 1 219 ? 24.415 38.691 63.638 1.00 62.58 219 THR C N 1
ATOM 11701 C CA . THR C 1 219 ? 24.672 37.436 64.331 1.00 60.15 219 THR C CA 1
ATOM 11702 C C . THR C 1 219 ? 26.154 37.225 64.600 1.00 61.50 219 THR C C 1
ATOM 11703 O O . THR C 1 219 ? 26.987 37.310 63.699 1.00 63.01 219 THR C O 1
ATOM 11707 N N . THR C 1 220 ? 26.456 36.957 65.867 1.00 57.52 220 THR C N 1
ATOM 11708 C CA . THR C 1 220 ? 27.812 36.693 66.330 1.00 57.15 220 THR C CA 1
ATOM 11709 C C . THR C 1 220 ? 27.843 35.369 67.079 1.00 55.93 220 THR C C 1
ATOM 11710 O O . THR C 1 220 ? 26.802 34.756 67.318 1.00 55.48 220 THR C O 1
ATOM 11714 N N . LYS C 1 221 ? 29.038 34.928 67.450 1.00 54.01 221 LYS C N 1
ATOM 11715 C CA . LYS C 1 221 ? 29.183 33.731 68.262 1.00 52.71 221 LYS C CA 1
ATOM 11716 C C . LYS C 1 221 ? 28.505 33.983 69.601 1.00 52.27 221 LYS C C 1
ATOM 11717 O O . LYS C 1 221 ? 28.425 35.128 70.048 1.00 53.00 221 LYS C O 1
ATOM 11721 N N . VAL C 1 222 ? 28.034 32.921 70.246 1.00 48.00 222 VAL C N 1
ATOM 11722 C CA . VAL C 1 222 ? 27.436 33.048 71.568 1.00 47.55 222 VAL C CA 1
ATOM 11723 C C . VAL C 1 222 ? 28.483 32.679 72.602 1.00 46.65 222 VAL C C 1
ATOM 11724 O O . VAL C 1 222 ? 29.082 31.604 72.540 1.00 45.52 222 VAL C O 1
ATOM 11737 N N . VAL C 1 223 ? 28.685 33.581 73.556 1.00 44.29 223 VAL C N 1
ATOM 11738 C CA . VAL C 1 223 ? 29.712 33.416 74.570 1.00 43.78 223 VAL C CA 1
ATOM 11739 C C . VAL C 1 223 ? 29.098 33.228 75.952 1.00 43.17 223 VAL C C 1
ATOM 11740 O O . VAL C 1 223 ? 28.352 34.082 76.434 1.00 44.19 223 VAL C O 1
ATOM 11753 N N . TYR C 1 224 ? 29.412 32.093 76.571 1.00 43.13 224 TYR C N 1
ATOM 11754 C CA . TYR C 1 224 ? 28.988 31.792 77.933 1.00 42.16 224 TYR C CA 1
ATOM 11755 C C . TYR C 1 224 ? 30.192 31.816 78.860 1.00 41.81 224 TYR C C 1
ATOM 11756 O O . TYR C 1 224 ? 31.320 31.607 78.423 1.00 41.89 224 TYR C O 1
ATOM 11774 N N . GLN C 1 225 ? 29.956 32.086 80.136 1.00 40.73 225 GLN C N 1
ATOM 11775 C CA . GLN C 1 225 ? 31.011 31.964 81.125 1.00 40.06 225 GLN C CA 1
ATOM 11776 C C . GLN C 1 225 ? 30.994 30.558 81.697 1.00 37.20 225 GLN C C 1
ATOM 11777 O O . GLN C 1 225 ? 32.029 30.010 82.080 1.00 36.46 225 GLN C O 1
ATOM 11791 N N . HIS C 1 226 ? 29.809 29.961 81.710 1.00 37.70 226 HIS C N 1
ATOM 11792 C CA . HIS C 1 226 ? 29.610 28.671 82.341 1.00 34.84 226 HIS C CA 1
ATOM 11793 C C . HIS C 1 226 ? 28.301 28.067 81.862 1.00 34.10 226 HIS C C 1
ATOM 11794 O O . HIS C 1 226 ? 27.468 28.771 81.294 1.00 35.81 226 HIS C O 1
ATOM 11807 N N . PRO C 1 227 ? 28.117 26.756 82.080 1.00 35.39 227 PRO C N 1
ATOM 11808 C CA . PRO C 1 227 ? 26.827 26.133 81.776 1.00 35.04 227 PRO C CA 1
ATOM 11809 C C . PRO C 1 227 ? 25.705 26.743 82.600 1.00 35.67 227 PRO C C 1
ATOM 11810 O O . PRO C 1 227 ? 25.969 27.385 83.616 1.00 35.65 227 PRO C O 1
ATOM 11821 N N . LEU C 1 228 ? 24.470 26.550 82.150 1.00 34.31 228 LEU C N 1
ATOM 11822 C CA . LEU C 1 228 ? 23.302 27.040 82.865 1.00 35.49 228 LEU C CA 1
ATOM 11823 C C . LEU C 1 228 ? 23.334 26.542 84.299 1.00 34.46 228 LEU C C 1
ATOM 11824 O O . LEU C 1 228 ? 23.506 25.349 84.547 1.00 33.06 228 LEU C O 1
ATOM 11840 N N . ARG C 1 229 ? 23.176 27.454 85.247 1.00 33.69 229 ARG C N 1
ATOM 11841 C CA . ARG C 1 229 ? 23.306 27.088 86.647 1.00 31.86 229 ARG C CA 1
ATOM 11842 C C . ARG C 1 229 ? 22.574 28.054 87.564 1.00 32.06 229 ARG C C 1
ATOM 11843 O O . ARG C 1 229 ? 22.375 29.228 87.236 1.00 33.15 229 ARG C O 1
ATOM 11864 N N . ASN C 1 230 ? 22.158 27.524 88.708 1.00 30.53 230 ASN C N 1
ATOM 11865 C CA . ASN C 1 230 ? 21.658 28.323 89.817 1.00 30.82 230 ASN C CA 1
ATOM 11866 C C . ASN C 1 230 ? 22.788 28.461 90.844 1.00 29.93 230 ASN C C 1
ATOM 11867 O O . ASN C 1 230 ? 23.487 27.484 91.131 1.00 29.38 230 ASN C O 1
ATOM 11878 N N . VAL C 1 231 ? 22.992 29.666 91.373 1.00 30.28 231 VAL C N 1
ATOM 11879 C CA . VAL C 1 231 ? 24.144 29.906 92.241 1.00 29.72 231 VAL C CA 1
ATOM 11880 C C . VAL C 1 231 ? 24.057 29.029 93.483 1.00 29.99 231 VAL C C 1
ATOM 11881 O O . VAL C 1 231 ? 25.013 28.340 93.824 1.00 29.55 231 VAL C O 1
ATOM 11894 N N . CYS C 1 232 ? 22.905 29.042 94.144 1.00 31.43 232 CYS C N 1
ATOM 11895 C CA . CYS C 1 232 ? 22.725 28.248 95.350 1.00 32.70 232 CYS C CA 1
ATOM 11896 C C . CYS C 1 232 ? 22.902 26.756 95.062 1.00 33.14 232 CYS C C 1
ATOM 11897 O O . CYS C 1 232 ? 23.573 26.053 95.818 1.00 33.96 232 CYS C O 1
ATOM 11905 N N . ALA C 1 233 ? 22.317 26.282 93.964 1.00 30.14 233 ALA C N 1
ATOM 11906 C CA . ALA C 1 233 ? 22.422 24.875 93.591 1.00 30.92 233 ALA C CA 1
ATOM 11907 C C . ALA C 1 233 ? 23.864 24.474 93.305 1.00 29.88 233 ALA C C 1
ATOM 11908 O O . ALA C 1 233 ? 24.288 23.378 93.663 1.00 31.32 233 ALA C O 1
ATOM 11915 N N . THR C 1 234 ? 24.610 25.366 92.662 1.00 30.55 234 THR C N 1
ATOM 11916 C CA . THR C 1 234 ? 25.997 25.092 92.315 1.00 29.32 234 THR C CA 1
ATOM 11917 C C . THR C 1 234 ? 26.855 24.969 93.574 1.00 30.05 234 THR C C 1
ATOM 11918 O O . THR C 1 234 ? 27.702 24.080 93.676 1.00 30.58 234 THR C O 1
ATOM 11929 N N . LEU C 1 235 ? 26.619 25.858 94.532 1.00 29.68 235 LEU C N 1
ATOM 11930 C CA . LEU C 1 235 ? 27.356 25.846 95.783 1.00 30.64 235 LEU C CA 1
ATOM 11931 C C . LEU C 1 235 ? 27.063 24.583 96.583 1.00 33.47 235 LEU C C 1
ATOM 11932 O O . LEU C 1 235 ? 27.971 23.956 97.129 1.00 34.63 235 LEU C O 1
ATOM 11948 N N . GLU C 1 236 ? 25.788 24.217 96.648 1.00 30.20 236 GLU C N 1
ATOM 11949 C CA . GLU C 1 236 ? 25.380 22.990 97.319 1.00 33.60 236 GLU C CA 1
ATOM 11950 C C . GLU C 1 236 ? 26.042 21.771 96.677 1.00 34.59 236 GLU C C 1
ATOM 11951 O O . GLU C 1 236 ? 26.508 20.868 97.373 1.00 36.36 236 GLU C O 1
ATOM 11963 N N . THR C 1 237 ? 26.074 21.750 95.348 1.00 33.52 237 THR C N 1
ATOM 11964 C CA . THR C 1 237 ? 26.658 20.632 94.614 1.00 32.05 237 THR C CA 1
ATOM 11965 C C . THR C 1 237 ? 28.157 20.521 94.868 1.00 31.26 237 THR C C 1
ATOM 11966 O O . THR C 1 237 ? 28.665 19.450 95.196 1.00 32.04 237 THR C O 1
ATOM 11977 N N . LEU C 1 238 ? 28.856 21.642 94.739 1.00 33.21 238 LEU C N 1
ATOM 11978 C CA . LEU C 1 238 ? 30.308 21.655 94.873 1.00 32.29 238 LEU C CA 1
ATOM 11979 C C . LEU C 1 238 ? 30.753 21.324 96.290 1.00 34.50 238 LEU C C 1
ATOM 11980 O O . LEU C 1 238 ? 31.765 20.659 96.484 1.00 34.83 238 LEU C O 1
ATOM 11996 N N . GLN C 1 239 ? 29.990 21.777 97.276 1.00 30.49 239 GLN C N 1
ATOM 11997 C CA . GLN C 1 239 ? 30.297 21.478 98.665 1.00 32.76 239 GLN C CA 1
ATOM 11998 C C . GLN C 1 239 ? 30.176 19.983 98.915 1.00 34.81 239 GLN C C 1
ATOM 11999 O O . GLN C 1 239 ? 31.026 19.377 99.576 1.00 35.35 239 GLN C O 1
ATOM 12013 N N . HIS C 1 240 ? 29.117 19.397 98.370 1.00 34.17 240 HIS C N 1
ATOM 12014 C CA . HIS C 1 240 ? 28.859 17.974 98.511 1.00 35.26 240 HIS C CA 1
ATOM 12015 C C . HIS C 1 240 ? 29.980 17.130 97.910 1.00 33.50 240 HIS C C 1
ATOM 12016 O O . HIS C 1 240 ? 30.381 16.117 98.482 1.00 34.55 240 HIS C O 1
ATOM 12029 N N . LEU C 1 241 ? 30.478 17.556 96.755 1.00 36.07 241 LEU C N 1
ATOM 12030 C CA . LEU C 1 241 ? 31.511 16.810 96.045 1.00 34.90 241 LEU C CA 1
ATOM 12031 C C . LEU C 1 241 ? 32.888 16.948 96.698 1.00 35.24 241 LEU C C 1
ATOM 12032 O O . LEU C 1 241 ? 33.672 16.003 96.687 1.00 35.65 241 LEU C O 1
ATOM 12048 N N . THR C 1 242 ? 33.176 18.119 97.265 1.00 35.31 242 THR C N 1
ATOM 12049 C CA . THR C 1 242 ? 34.540 18.460 97.672 1.00 35.24 242 THR C CA 1
ATOM 12050 C C . THR C 1 242 ? 34.747 18.589 99.182 1.00 36.53 242 THR C C 1
ATOM 12051 O O . THR C 1 242 ? 35.881 18.628 99.641 1.00 36.48 242 THR C O 1
ATOM 12062 N N . ASN C 1 243 ? 33.665 18.640 99.949 1.00 35.17 243 ASN C N 1
ATOM 12063 C CA . ASN C 1 243 ? 33.751 18.953 101.376 1.00 36.44 243 ASN C CA 1
ATOM 12064 C C . ASN C 1 243 ? 32.523 18.458 102.133 1.00 39.01 243 ASN C C 1
ATOM 12065 O O . ASN C 1 243 ? 31.664 19.248 102.525 1.00 39.80 243 ASN C O 1
ATOM 12076 N N . LYS C 1 244 ? 32.446 17.146 102.336 1.00 37.43 244 LYS C N 1
ATOM 12077 C CA . LYS C 1 244 ? 31.220 16.514 102.820 1.00 40.06 244 LYS C CA 1
ATOM 12078 C C . LYS C 1 244 ? 30.839 16.921 104.247 1.00 41.61 244 LYS C C 1
ATOM 12079 O O . LYS C 1 244 ? 29.657 16.924 104.588 1.00 42.94 244 LYS C O 1
ATOM 12083 N N . THR C 1 245 ? 31.824 17.268 105.074 1.00 40.09 245 THR C N 1
ATOM 12084 C CA . THR C 1 245 ? 31.539 17.702 106.441 1.00 40.63 245 THR C CA 1
ATOM 12085 C C . THR C 1 245 ? 31.272 19.201 106.507 1.00 39.31 245 THR C C 1
ATOM 12086 O O . THR C 1 245 ? 30.942 19.733 107.566 1.00 39.63 245 THR C O 1
ATOM 12097 N N . ASN C 1 246 ? 31.402 19.867 105.365 1.00 41.02 246 ASN C N 1
ATOM 12098 C CA . ASN C 1 246 ? 31.229 21.313 105.264 1.00 39.24 246 ASN C CA 1
ATOM 12099 C C . ASN C 1 246 ? 32.081 22.093 106.264 1.00 38.40 246 ASN C C 1
ATOM 12100 O O . ASN C 1 246 ? 31.623 23.071 106.853 1.00 38.07 246 ASN C O 1
ATOM 12111 N N . ALA C 1 247 ? 33.321 21.655 106.453 1.00 39.95 247 ALA C N 1
ATOM 12112 C CA . ALA C 1 247 ? 34.285 22.414 107.249 1.00 39.21 247 ALA C CA 1
ATOM 12113 C C . ALA C 1 247 ? 34.564 23.748 106.573 1.00 37.31 247 ALA C C 1
ATOM 12114 O O . ALA C 1 247 ? 34.518 23.847 105.351 1.00 36.17 247 ALA C O 1
ATOM 12121 N N . LYS C 1 248 ? 34.852 24.770 107.373 1.00 40.93 248 LYS C N 1
ATOM 12122 C CA . LYS C 1 248 ? 35.097 26.109 106.851 1.00 39.53 248 LYS C CA 1
ATOM 12123 C C . LYS C 1 248 ? 36.356 26.163 105.989 1.00 38.29 248 LYS C C 1
ATOM 12124 O O . LYS C 1 248 ? 37.461 25.886 106.459 1.00 38.75 248 LYS C O 1
ATOM 12131 N N . LEU C 1 249 ? 36.156 26.489 104.717 1.00 37.68 249 LEU C N 1
ATOM 12132 C CA . LEU C 1 249 ? 37.232 26.676 103.747 1.00 36.59 249 LEU C CA 1
ATOM 12133 C C . LEU C 1 249 ? 37.134 28.059 103.102 1.00 35.67 249 LEU C C 1
ATOM 12134 O O . LEU C 1 249 ? 36.054 28.641 103.037 1.00 35.51 249 LEU C O 1
ATOM 12150 N N . PRO C 1 250 ? 38.270 28.605 102.649 1.00 35.80 250 PRO C N 1
ATOM 12151 C CA . PRO C 1 250 ? 38.242 29.951 102.073 1.00 35.43 250 PRO C CA 1
ATOM 12152 C C . PRO C 1 250 ? 37.488 30.044 100.762 1.00 34.54 250 PRO C C 1
ATOM 12153 O O . PRO C 1 250 ? 37.326 29.039 100.066 1.00 34.08 250 PRO C O 1
ATOM 12164 N N . TYR C 1 251 ? 37.020 31.245 100.442 1.00 35.63 251 TYR C N 1
ATOM 12165 C CA . TYR C 1 251 ? 36.454 31.511 99.132 1.00 35.00 251 TYR C CA 1
ATOM 12166 C C . TYR C 1 251 ? 37.566 31.349 98.112 1.00 34.95 251 TYR C C 1
ATOM 12167 O O . TYR C 1 251 ? 38.632 31.937 98.266 1.00 35.55 251 TYR C O 1
ATOM 12185 N N . ASP C 1 252 ? 37.324 30.554 97.077 1.00 35.53 252 ASP C N 1
ATOM 12186 C CA . ASP C 1 252 ? 38.288 30.425 95.992 1.00 35.88 252 ASP C CA 1
ATOM 12187 C C . ASP C 1 252 ? 37.856 31.377 94.885 1.00 36.16 252 ASP C C 1
ATOM 12188 O O . ASP C 1 252 ? 36.722 31.317 94.418 1.00 35.70 252 ASP C O 1
ATOM 12197 N N . SER C 1 253 ? 38.759 32.265 94.483 1.00 35.56 253 SER C N 1
ATOM 12198 C CA . SER C 1 253 ? 38.424 33.323 93.541 1.00 36.30 253 SER C CA 1
ATOM 12199 C C . SER C 1 253 ? 38.042 32.764 92.176 1.00 36.50 253 SER C C 1
ATOM 12200 O O . SER C 1 253 ? 37.410 33.444 91.373 1.00 37.17 253 SER C O 1
ATOM 12208 N N . ARG C 1 254 ? 38.420 31.520 91.917 1.00 36.52 254 ARG C N 1
ATOM 12209 C CA . ARG C 1 254 ? 38.059 30.871 90.666 1.00 36.73 254 ARG C CA 1
ATOM 12210 C C . ARG C 1 254 ? 36.561 30.577 90.591 1.00 35.79 254 ARG C C 1
ATOM 12211 O O . ARG C 1 254 ? 36.037 30.282 89.520 1.00 36.00 254 ARG C O 1
ATOM 12232 N N . LEU C 1 255 ? 35.870 30.658 91.722 1.00 35.71 255 LEU C N 1
ATOM 12233 C CA . LEU C 1 255 ? 34.418 30.528 91.711 1.00 34.78 255 LEU C CA 1
ATOM 12234 C C . LEU C 1 255 ? 33.803 31.658 90.891 1.00 35.94 255 LEU C C 1
ATOM 12235 O O . LEU C 1 255 ? 32.762 31.478 90.253 1.00 35.72 255 LEU C O 1
ATOM 12251 N N . LEU C 1 256 ? 34.449 32.820 90.903 1.00 34.35 256 LEU C N 1
ATOM 12252 C CA . LEU C 1 256 ? 33.968 33.951 90.121 1.00 35.81 256 LEU C CA 1
ATOM 12253 C C . LEU C 1 256 ? 34.257 33.728 88.634 1.00 37.02 256 LEU C C 1
ATOM 12254 O O . LEU C 1 256 ? 33.383 33.920 87.791 1.00 37.88 256 LEU C O 1
ATOM 12270 N N . SER C 1 257 ? 35.481 33.327 88.309 1.00 36.87 257 SER C N 1
ATOM 12271 C CA . SER C 1 257 ? 35.866 33.172 86.907 1.00 38.26 257 SER C CA 1
ATOM 12272 C C . SER C 1 257 ? 35.247 31.925 86.257 1.00 37.58 257 SER C C 1
ATOM 12273 O O . SER C 1 257 ? 34.949 31.940 85.066 1.00 38.82 257 SER C O 1
ATOM 12281 N N . ASP C 1 258 ? 35.054 30.857 87.029 1.00 36.37 258 ASP C N 1
ATOM 12282 C CA . ASP C 1 258 ? 34.514 29.607 86.481 1.00 35.36 258 ASP C CA 1
ATOM 12283 C C . ASP C 1 258 ? 32.988 29.498 86.557 1.00 33.94 258 ASP C C 1
ATOM 12284 O O . ASP C 1 258 ? 32.378 28.801 85.746 1.00 33.34 258 ASP C O 1
ATOM 12293 N N . PHE C 1 259 ? 32.377 30.171 87.530 1.00 35.75 259 PHE C N 1
ATOM 12294 C CA . PHE C 1 259 ? 30.942 30.034 87.772 1.00 34.53 259 PHE C CA 1
ATOM 12295 C C . PHE C 1 259 ? 30.223 31.369 87.962 1.00 36.13 259 PHE C C 1
ATOM 12296 O O . PHE C 1 259 ? 29.004 31.398 88.112 1.00 35.56 259 PHE C O 1
ATOM 12313 N N . ASN C 1 260 ? 30.976 32.466 87.940 1.00 35.45 260 ASN C N 1
ATOM 12314 C CA . ASN C 1 260 ? 30.442 33.783 88.274 1.00 36.67 260 ASN C CA 1
ATOM 12315 C C . ASN C 1 260 ? 29.694 33.742 89.597 1.00 34.97 260 ASN C C 1
ATOM 12316 O O . ASN C 1 260 ? 28.567 34.235 89.702 1.00 35.08 260 ASN C O 1
ATOM 12327 N N . ILE C 1 261 ? 30.324 33.136 90.599 1.00 35.89 261 ILE C N 1
ATOM 12328 C CA . ILE C 1 261 ? 29.815 33.183 91.961 1.00 34.86 261 ILE C CA 1
ATOM 12329 C C . ILE C 1 261 ? 30.774 34.057 92.759 1.00 35.76 261 ILE C C 1
ATOM 12330 O O . ILE C 1 261 ? 31.986 33.847 92.730 1.00 35.80 261 ILE C O 1
ATOM 12346 N N . THR C 1 262 ? 30.223 35.048 93.448 1.00 37.00 262 THR C N 1
ATOM 12347 C CA . THR C 1 262 ? 31.027 36.028 94.166 1.00 37.66 262 THR C CA 1
ATOM 12348 C C . THR C 1 262 ? 31.365 35.581 95.579 1.00 37.11 262 THR C C 1
ATOM 12349 O O . THR C 1 262 ? 30.803 34.611 96.092 1.00 36.40 262 THR C O 1
ATOM 12360 N N . ALA C 1 263 ? 32.288 36.306 96.201 1.00 38.50 263 ALA C N 1
ATOM 12361 C CA . ALA C 1 263 ? 32.663 36.048 97.581 1.00 38.46 263 ALA C CA 1
ATOM 12362 C C . ALA C 1 263 ? 31.472 36.274 98.500 1.00 38.95 263 ALA C C 1
ATOM 12363 O O . ALA C 1 263 ? 31.232 35.488 99.415 1.00 38.89 263 ALA C O 1
ATOM 12370 N N . GLU C 1 264 ? 30.723 37.343 98.245 1.00 40.43 264 GLU C N 1
ATOM 12371 C CA . GLU C 1 264 ? 29.545 37.662 99.048 1.00 41.17 264 GLU C CA 1
ATOM 12372 C C . GLU C 1 264 ? 28.537 36.513 99.013 1.00 40.53 264 GLU C C 1
ATOM 12373 O O . GLU C 1 264 ? 27.969 36.139 100.041 1.00 41.14 264 GLU C O 1
ATOM 12377 N N . GLN C 1 265 ? 28.332 35.943 97.830 1.00 39.35 265 GLN C N 1
ATOM 12378 C CA . GLN C 1 265 ? 27.391 34.843 97.669 1.00 38.68 265 GLN C CA 1
ATOM 12379 C C . GLN C 1 265 ? 27.875 33.600 98.404 1.00 38.29 265 GLN C C 1
ATOM 12380 O O . GLN C 1 265 ? 27.094 32.901 99.048 1.00 38.46 265 GLN C O 1
ATOM 12394 N N . TYR C 1 266 ? 29.171 33.332 98.291 1.00 37.60 266 TYR C N 1
ATOM 12395 C CA . TYR C 1 266 ? 29.798 32.190 98.949 1.00 37.13 266 TYR C CA 1
ATOM 12396 C C . TYR C 1 266 ? 29.574 32.246 100.463 1.00 38.42 266 TYR C C 1
ATOM 12397 O O . TYR C 1 266 ? 29.126 31.275 101.070 1.00 38.76 266 TYR C O 1
ATOM 12415 N N . ASN C 1 267 ? 29.892 33.388 101.065 1.00 39.76 267 ASN C N 1
ATOM 12416 C CA . ASN C 1 267 ? 29.704 33.574 102.502 1.00 41.26 267 ASN C CA 1
ATOM 12417 C C . ASN C 1 267 ? 28.232 33.562 102.916 1.00 42.43 267 ASN C C 1
ATOM 12418 O O . ASN C 1 267 ? 27.891 33.119 104.015 1.00 43.77 267 ASN C O 1
ATOM 12425 N N . GLN C 1 268 ? 27.363 34.057 102.042 1.00 42.77 268 GLN C N 1
ATOM 12426 C CA . GLN C 1 268 ? 25.943 34.161 102.365 1.00 43.57 268 GLN C CA 1
ATOM 12427 C C . GLN C 1 268 ? 25.299 32.784 102.532 1.00 43.55 268 GLN C C 1
ATOM 12428 O O . GLN C 1 268 ? 24.565 32.549 103.493 1.00 45.05 268 GLN C O 1
ATOM 12432 N N . TYR C 1 269 ? 25.600 31.873 101.612 1.00 42.87 269 TYR C N 1
ATOM 12433 C CA . TYR C 1 269 ? 24.916 30.584 101.558 1.00 43.05 269 TYR C CA 1
ATOM 12434 C C . TYR C 1 269 ? 25.518 29.540 102.493 1.00 44.02 269 TYR C C 1
ATOM 12435 O O . TYR C 1 269 ? 24.861 28.554 102.824 1.00 45.23 269 TYR C O 1
ATOM 12453 N N . GLY C 1 270 ? 26.763 29.743 102.912 1.00 39.28 270 GLY C N 1
ATOM 12454 C CA . GLY C 1 270 ? 27.374 28.868 103.896 1.00 40.45 270 GLY C CA 1
ATOM 12455 C C . GLY C 1 270 ? 27.674 27.460 103.414 1.00 40.40 270 GLY C C 1
ATOM 12456 O O . GLY C 1 270 ? 27.765 26.536 104.221 1.00 41.99 270 GLY C O 1
ATOM 12460 N N . TYR C 1 271 ? 27.816 27.294 102.103 1.00 36.91 271 TYR C N 1
ATOM 12461 C CA . TYR C 1 271 ? 28.295 26.042 101.533 1.00 37.15 271 TYR C CA 1
ATOM 12462 C C . TYR C 1 271 ? 29.794 26.156 101.289 1.00 35.98 271 TYR C C 1
ATOM 12463 O O . TYR C 1 271 ? 30.216 26.808 100.332 1.00 34.07 271 TYR C O 1
ATOM 12481 N N . TYR C 1 272 ? 30.604 25.544 102.146 1.00 36.68 272 TYR C N 1
ATOM 12482 C CA . TYR C 1 272 ? 32.047 25.685 102.005 1.00 35.75 272 TYR C CA 1
ATOM 12483 C C . TYR C 1 272 ? 32.568 24.656 101.021 1.00 35.58 272 TYR C C 1
ATOM 12484 O O . TYR C 1 272 ? 32.142 23.504 101.018 1.00 37.16 272 TYR C O 1
ATOM 12502 N N . ILE C 1 273 ? 33.510 25.098 100.197 1.00 35.27 273 ILE C N 1
ATOM 12503 C CA . ILE C 1 273 ? 33.966 24.337 99.043 1.00 34.76 273 ILE C CA 1
ATOM 12504 C C . ILE C 1 273 ? 35.480 24.236 99.026 1.00 34.70 273 ILE C C 1
ATOM 12505 O O . ILE C 1 273 ? 36.183 25.212 99.299 1.00 34.25 273 ILE C O 1
ATOM 12521 N N . ASP C 1 274 ? 35.970 23.041 98.713 1.00 35.15 274 ASP C N 1
ATOM 12522 C CA . ASP C 1 274 ? 37.379 22.834 98.406 1.00 35.18 274 ASP C CA 1
ATOM 12523 C C . ASP C 1 274 ? 37.532 22.862 96.889 1.00 34.30 274 ASP C C 1
ATOM 12524 O O . ASP C 1 274 ? 37.396 21.837 96.221 1.00 34.59 274 ASP C O 1
ATOM 12533 N N . TYR C 1 275 ? 37.799 24.041 96.341 1.00 35.18 275 TYR C N 1
ATOM 12534 C CA . TYR C 1 275 ? 37.761 24.206 94.899 1.00 34.54 275 TYR C CA 1
ATOM 12535 C C . TYR C 1 275 ? 38.930 23.522 94.190 1.00 35.28 275 TYR C C 1
ATOM 12536 O O . TYR C 1 275 ? 38.790 23.100 93.045 1.00 35.09 275 TYR C O 1
ATOM 12554 N N . ASN C 1 276 ? 40.082 23.419 94.849 1.00 36.15 276 ASN C N 1
ATOM 12555 C CA . ASN C 1 276 ? 41.196 22.673 94.269 1.00 36.98 276 ASN C CA 1
ATOM 12556 C C . ASN C 1 276 ? 40.805 21.227 94.004 1.00 37.30 276 ASN C C 1
ATOM 12557 O O . ASN C 1 276 ? 41.168 20.657 92.981 1.00 37.41 276 ASN C O 1
ATOM 12568 N N . ASN C 1 277 ? 40.058 20.642 94.932 1.00 37.78 277 ASN C N 1
ATOM 12569 C CA . ASN C 1 277 ? 39.579 19.280 94.771 1.00 38.21 277 ASN C CA 1
ATOM 12570 C C . ASN C 1 277 ? 38.669 19.153 93.552 1.00 37.09 277 ASN C C 1
ATOM 12571 O O . ASN C 1 277 ? 38.718 18.150 92.840 1.00 37.27 277 ASN C O 1
ATOM 12582 N N . PHE C 1 278 ? 37.836 20.160 93.312 1.00 36.45 278 PHE C N 1
ATOM 12583 C CA . PHE C 1 278 ? 36.984 20.156 92.129 1.00 35.56 278 PHE C CA 1
ATOM 12584 C C . PHE C 1 278 ? 37.828 20.236 90.859 1.00 35.59 278 PHE C C 1
ATOM 12585 O O . PHE C 1 278 ? 37.657 19.437 89.934 1.00 35.46 278 PHE C O 1
ATOM 12602 N N . VAL C 1 279 ? 38.754 21.193 90.840 1.00 36.74 279 VAL C N 1
ATOM 12603 C CA . VAL C 1 279 ? 39.645 21.397 89.703 1.00 37.06 279 VAL C CA 1
ATOM 12604 C C . VAL C 1 279 ? 40.487 20.145 89.456 1.00 37.67 279 VAL C C 1
ATOM 12605 O O . VAL C 1 279 ? 40.685 19.737 88.312 1.00 37.63 279 VAL C O 1
ATOM 12618 N N . ASN C 1 280 ? 40.973 19.538 90.534 1.00 41.48 280 ASN C N 1
ATOM 12619 C CA . ASN C 1 280 ? 41.840 18.370 90.429 1.00 42.38 280 ASN C CA 1
ATOM 12620 C C . ASN C 1 280 ? 41.069 17.108 90.028 1.00 42.14 280 ASN C C 1
ATOM 12621 O O . ASN C 1 280 ? 41.672 16.098 89.667 1.00 42.85 280 ASN C O 1
ATOM 12632 N N . ASN C 1 281 ? 39.740 17.174 90.099 1.00 39.50 281 ASN C N 1
ATOM 12633 C CA . ASN C 1 281 ? 38.876 16.063 89.698 1.00 39.29 281 ASN C CA 1
ATOM 12634 C C . ASN C 1 281 ? 37.773 16.496 88.739 1.00 38.03 281 ASN C C 1
ATOM 12635 O O . ASN C 1 281 ? 36.702 15.891 88.705 1.00 37.77 281 ASN C O 1
ATOM 12646 N N . PHE C 1 282 ? 38.039 17.547 87.969 1.00 38.47 282 PHE C N 1
ATOM 12647 C CA . PHE C 1 282 ? 37.026 18.166 87.116 1.00 37.38 282 PHE C CA 1
ATOM 12648 C C . PHE C 1 282 ? 36.335 17.158 86.202 1.00 36.82 282 PHE C C 1
ATOM 12649 O O . PHE C 1 282 ? 35.105 17.094 86.146 1.00 36.04 282 PHE C O 1
ATOM 12666 N N . ASN C 1 283 ? 37.130 16.371 85.488 1.00 39.91 283 ASN C N 1
ATOM 12667 C CA . ASN C 1 283 ? 36.584 15.441 84.516 1.00 39.59 283 ASN C CA 1
ATOM 12668 C C . ASN C 1 283 ? 35.693 14.393 85.186 1.00 39.79 283 ASN C C 1
ATOM 12669 O O . ASN C 1 283 ? 34.596 14.096 84.699 1.00 39.25 283 ASN C O 1
ATOM 12680 N N . ARG C 1 284 ? 36.159 13.842 86.303 1.00 38.93 284 ARG C N 1
ATOM 12681 C CA . ARG C 1 284 ? 35.389 12.831 87.021 1.00 39.60 284 ARG C CA 1
ATOM 12682 C C . ARG C 1 284 ? 34.086 13.401 87.586 1.00 39.27 284 ARG C C 1
ATOM 12683 O O . ARG C 1 284 ? 33.016 12.813 87.400 1.00 39.26 284 ARG C O 1
ATOM 12704 N N . TYR C 1 285 ? 34.176 14.549 88.253 1.00 36.62 285 TYR C N 1
ATOM 12705 C CA . TYR C 1 285 ? 33.016 15.152 88.904 1.00 36.66 285 TYR C CA 1
ATOM 12706 C C . TYR C 1 285 ? 31.940 15.607 87.915 1.00 35.15 285 TYR C C 1
ATOM 12707 O O . TYR C 1 285 ? 30.755 15.622 88.254 1.00 35.32 285 TYR C O 1
ATOM 12725 N N . THR C 1 286 ? 32.338 15.970 86.699 1.00 38.27 286 THR C N 1
ATOM 12726 C CA . THR C 1 286 ? 31.380 16.455 85.707 1.00 36.97 286 THR C CA 1
ATOM 12727 C C . THR C 1 286 ? 30.831 15.346 84.801 1.00 37.11 286 THR C C 1
ATOM 12728 O O . THR C 1 286 ? 29.884 15.581 84.044 1.00 36.55 286 THR C O 1
ATOM 12739 N N . THR C 1 287 ? 31.400 14.144 84.895 1.00 36.63 287 THR C N 1
ATOM 12740 C CA . THR C 1 287 ? 30.959 13.006 84.083 1.00 37.08 287 THR C CA 1
ATOM 12741 C C . THR C 1 287 ? 30.430 11.883 84.965 1.00 38.28 287 THR C C 1
ATOM 12742 O O . THR C 1 287 ? 30.023 10.840 84.465 1.00 38.84 287 THR C O 1
ATOM 12753 N N . THR C 1 288 ? 30.464 12.096 86.277 1.00 37.90 288 THR C N 1
ATOM 12754 C CA . THR C 1 288 ? 29.973 11.115 87.235 1.00 38.67 288 THR C CA 1
ATOM 12755 C C . THR C 1 288 ? 28.699 11.657 87.870 1.00 38.60 288 THR C C 1
ATOM 12756 O O . THR C 1 288 ? 28.558 12.868 88.055 1.00 37.20 288 THR C O 1
ATOM 12767 N N . THR C 1 289 ? 27.766 10.767 88.189 1.00 35.68 289 THR C N 1
ATOM 12768 C CA . THR C 1 289 ? 26.487 11.196 88.743 1.00 36.60 289 THR C CA 1
ATOM 12769 C C . THR C 1 289 ? 26.560 11.326 90.255 1.00 38.44 289 THR C C 1
ATOM 12770 O O . THR C 1 289 ? 27.385 10.686 90.905 1.00 39.59 289 THR C O 1
ATOM 12781 N N . ILE C 1 290 ? 25.688 12.173 90.794 1.00 36.64 290 ILE C N 1
ATOM 12782 C CA . ILE C 1 290 ? 25.459 12.279 92.227 1.00 39.56 290 ILE C CA 1
ATOM 12783 C C . ILE C 1 290 ? 24.110 11.631 92.489 1.00 44.19 290 ILE C C 1
ATOM 12784 O O . ILE C 1 290 ? 23.071 12.165 92.099 1.00 44.10 290 ILE C O 1
ATOM 12800 N N . GLY C 1 291 ? 24.125 10.481 93.150 1.00 42.46 291 GLY C N 1
ATOM 12801 C CA . GLY C 1 291 ? 22.966 9.614 93.137 1.00 44.96 291 GLY C CA 1
ATOM 12802 C C . GLY C 1 291 ? 22.856 9.130 91.706 1.00 42.56 291 GLY C C 1
ATOM 12803 O O . GLY C 1 291 ? 23.774 8.479 91.208 1.00 40.90 291 GLY C O 1
ATOM 12807 N N . THR C 1 292 ? 21.750 9.458 91.041 1.00 44.94 292 THR C N 1
ATOM 12808 C CA . THR C 1 292 ? 21.620 9.228 89.601 1.00 42.34 292 THR C CA 1
ATOM 12809 C C . THR C 1 292 ? 21.546 10.555 88.853 1.00 39.35 292 THR C C 1
ATOM 12810 O O . THR C 1 292 ? 21.336 10.576 87.643 1.00 38.79 292 THR C O 1
ATOM 12821 N N . LYS C 1 293 ? 21.727 11.658 89.572 1.00 43.46 293 LYS C N 1
ATOM 12822 C CA . LYS C 1 293 ? 21.630 12.982 88.966 1.00 40.04 293 LYS C CA 1
ATOM 12823 C C . LYS C 1 293 ? 22.950 13.364 88.317 1.00 36.15 293 LYS C C 1
ATOM 12824 O O . LYS C 1 293 ? 24.012 13.198 88.916 1.00 35.80 293 LYS C O 1
ATOM 12843 N N . SER C 1 294 ? 22.885 13.898 87.103 1.00 38.66 294 SER C N 1
ATOM 12844 C CA . SER C 1 294 ? 24.074 14.432 86.455 1.00 36.35 294 SER C CA 1
ATOM 12845 C C . SER C 1 294 ? 24.492 15.741 87.122 1.00 34.99 294 SER C C 1
ATOM 12846 O O . SER C 1 294 ? 23.681 16.414 87.764 1.00 35.07 294 SER C O 1
ATOM 12854 N N . PHE C 1 295 ? 25.759 16.099 86.945 1.00 32.03 295 PHE C N 1
ATOM 12855 C CA . PHE C 1 295 ? 26.307 17.343 87.468 1.00 31.55 295 PHE C CA 1
ATOM 12856 C C . PHE C 1 295 ? 25.539 18.538 86.930 1.00 31.93 295 PHE C C 1
ATOM 12857 O O . PHE C 1 295 ? 25.181 19.451 87.671 1.00 31.73 295 PHE C O 1
ATOM 12874 N N . GLU C 1 296 ? 25.261 18.498 85.634 1.00 35.10 296 GLU C N 1
ATOM 12875 C CA . GLU C 1 296 ? 24.584 19.587 84.948 1.00 36.46 296 GLU C CA 1
ATOM 12876 C C . GLU C 1 296 ? 23.181 19.818 85.498 1.00 35.26 296 GLU C C 1
ATOM 12877 O O . GLU C 1 296 ? 22.729 20.955 85.597 1.00 35.81 296 GLU C O 1
ATOM 12889 N N . THR C 1 297 ? 22.504 18.737 85.866 1.00 31.82 297 THR C N 1
ATOM 12890 C CA . THR C 1 297 ? 21.199 18.824 86.511 1.00 32.01 297 THR C CA 1
ATOM 12891 C C . THR C 1 297 ? 21.319 19.396 87.927 1.00 31.66 297 THR C C 1
ATOM 12892 O O . THR C 1 297 ? 20.524 20.244 88.338 1.00 31.71 297 THR C O 1
ATOM 12903 N N . CYS C 1 298 ? 22.315 18.925 88.669 1.00 31.16 298 CYS C N 1
ATOM 12904 C CA . CYS C 1 298 ? 22.478 19.320 90.064 1.00 30.87 298 CYS C CA 1
ATOM 12905 C C . CYS C 1 298 ? 22.744 20.813 90.224 1.00 29.78 298 CYS C C 1
ATOM 12906 O O . CYS C 1 298 ? 22.230 21.437 91.151 1.00 29.72 298 CYS C O 1
ATOM 12914 N N . ILE C 1 299 ? 23.536 21.394 89.328 1.00 29.45 299 ILE C N 1
ATOM 12915 C CA . ILE C 1 299 ? 23.896 22.799 89.477 1.00 30.49 299 ILE C CA 1
ATOM 12916 C C . ILE C 1 299 ? 22.768 23.708 88.982 1.00 30.93 299 ILE C C 1
ATOM 12917 O O . ILE C 1 299 ? 22.801 24.918 89.209 1.00 30.03 299 ILE C O 1
ATOM 12933 N N . LYS C 1 300 ? 21.772 23.121 88.318 1.00 32.50 300 LYS C N 1
ATOM 12934 C CA . LYS C 1 300 ? 20.543 23.837 87.970 1.00 31.78 300 LYS C CA 1
ATOM 12935 C C . LYS C 1 300 ? 19.516 23.749 89.097 1.00 31.59 300 LYS C C 1
ATOM 12936 O O . LYS C 1 300 ? 19.024 24.767 89.585 1.00 31.06 300 LYS C O 1
ATOM 12955 N N . TYR C 1 301 ? 19.206 22.520 89.505 1.00 29.38 301 TYR C N 1
ATOM 12956 C CA . TYR C 1 301 ? 18.056 22.249 90.367 1.00 32.16 301 TYR C CA 1
ATOM 12957 C C . TYR C 1 301 ? 18.455 21.897 91.803 1.00 32.83 301 TYR C C 1
ATOM 12958 O O . TYR C 1 301 ? 17.610 21.851 92.694 1.00 34.22 301 TYR C O 1
ATOM 12976 N N . GLY C 1 302 ? 19.736 21.642 92.030 1.00 33.19 302 GLY C N 1
ATOM 12977 C CA . GLY C 1 302 ? 20.193 21.228 93.345 1.00 32.99 302 GLY C CA 1
ATOM 12978 C C . GLY C 1 302 ? 20.160 19.722 93.523 1.00 35.84 302 GLY C C 1
ATOM 12979 O O . GLY C 1 302 ? 19.835 18.982 92.592 1.00 38.42 302 GLY C O 1
ATOM 12983 N N . LEU C 1 303 ? 20.492 19.272 94.728 1.00 36.79 303 LEU C N 1
ATOM 12984 C CA . LEU C 1 303 ? 20.671 17.849 95.008 1.00 40.11 303 LEU C CA 1
ATOM 12985 C C . LEU C 1 303 ? 19.369 17.112 95.327 1.00 44.74 303 LEU C C 1
ATOM 12986 O O . LEU C 1 303 ? 19.361 15.887 95.436 1.00 48.30 303 LEU C O 1
ATOM 13002 N N . MET C 1 304 ? 18.277 17.855 95.474 1.00 43.86 304 MET C N 1
ATOM 13003 C CA . MET C 1 304 ? 16.957 17.256 95.660 1.00 47.43 304 MET C CA 1
ATOM 13004 C C . MET C 1 304 ? 16.934 16.275 96.832 1.00 49.90 304 MET C C 1
ATOM 13005 O O . MET C 1 304 ? 16.285 15.231 96.756 1.00 53.15 304 MET C O 1
ATOM 13019 N N . ASP C 1 305 ? 17.630 16.623 97.912 1.00 53.47 305 ASP C N 1
ATOM 13020 C CA . ASP C 1 305 ? 17.694 15.776 99.104 1.00 55.55 305 ASP C CA 1
ATOM 13021 C C . ASP C 1 305 ? 16.704 16.247 100.162 1.00 56.31 305 ASP C C 1
ATOM 13022 O O . ASP C 1 305 ? 16.622 15.674 101.249 1.00 58.00 305 ASP C O 1
ATOM 13026 N N . SER D 1 1 ? 21.825 22.157 79.309 1.00 39.90 1 SER D N 1
ATOM 13027 C CA . SER D 1 1 ? 21.510 22.763 77.987 1.00 39.96 1 SER D CA 1
ATOM 13028 C C . SER D 1 1 ? 20.353 22.023 77.318 1.00 39.45 1 SER D C 1
ATOM 13029 O O . SER D 1 1 ? 19.866 21.017 77.835 1.00 38.26 1 SER D O 1
ATOM 13039 N N . ALA D 1 2 ? 19.927 22.521 76.161 1.00 39.37 2 ALA D N 1
ATOM 13040 C CA . ALA D 1 2 ? 18.851 21.894 75.406 1.00 39.01 2 ALA D CA 1
ATOM 13041 C C . ALA D 1 2 ? 19.228 20.480 74.989 1.00 36.90 2 ALA D C 1
ATOM 13042 O O . ALA D 1 2 ? 18.359 19.669 74.691 1.00 36.11 2 ALA D O 1
ATOM 13049 N N . ALA D 1 3 ? 20.525 20.189 74.985 1.00 43.75 3 ALA D N 1
ATOM 13050 C CA . ALA D 1 3 ? 21.024 18.885 74.566 1.00 41.25 3 ALA D CA 1
ATOM 13051 C C . ALA D 1 3 ? 20.593 17.746 75.494 1.00 39.03 3 ALA D C 1
ATOM 13052 O O . ALA D 1 3 ? 20.520 16.595 75.063 1.00 36.59 3 ALA D O 1
ATOM 13059 N N . SER D 1 4 ? 20.318 18.059 76.759 1.00 39.59 4 SER D N 1
ATOM 13060 C CA . SER D 1 4 ? 20.012 17.028 77.753 1.00 37.64 4 SER D CA 1
ATOM 13061 C C . SER D 1 4 ? 18.603 17.130 78.317 1.00 38.92 4 SER D C 1
ATOM 13062 O O . SER D 1 4 ? 18.220 16.330 79.171 1.00 37.70 4 SER D O 1
ATOM 13070 N N . ASN D 1 5 ? 17.840 18.117 77.855 1.00 35.84 5 ASN D N 1
ATOM 13071 C CA . ASN D 1 5 ? 16.463 18.302 78.300 1.00 36.21 5 ASN D CA 1
ATOM 13072 C C . ASN D 1 5 ? 15.513 17.652 77.299 1.00 35.41 5 ASN D C 1
ATOM 13073 O O . ASN D 1 5 ? 15.465 18.075 76.146 1.00 35.35 5 ASN D O 1
ATOM 13084 N N . PRO D 1 6 ? 14.762 16.618 77.723 1.00 35.10 6 PRO D N 1
ATOM 13085 C CA . PRO D 1 6 ? 13.853 15.957 76.775 1.00 34.11 6 PRO D CA 1
ATOM 13086 C C . PRO D 1 6 ? 12.872 16.926 76.121 1.00 36.30 6 PRO D C 1
ATOM 13087 O O . PRO D 1 6 ? 12.481 16.718 74.978 1.00 35.17 6 PRO D O 1
ATOM 13098 N N . SER D 1 7 ? 12.499 17.978 76.843 1.00 35.95 7 SER D N 1
ATOM 13099 C CA . SER D 1 7 ? 11.687 19.055 76.281 1.00 37.09 7 SER D CA 1
ATOM 13100 C C . SER D 1 7 ? 10.390 18.527 75.687 1.00 36.46 7 SER D C 1
ATOM 13101 O O . SER D 1 7 ? 9.973 18.947 74.608 1.00 36.54 7 SER D O 1
ATOM 13109 N N . ILE D 1 8 ? 9.758 17.600 76.397 1.00 38.08 8 ILE D N 1
ATOM 13110 C CA . ILE D 1 8 ? 8.570 16.937 75.886 1.00 35.90 8 ILE D CA 1
ATOM 13111 C C . ILE D 1 8 ? 7.430 17.940 75.709 1.00 36.92 8 ILE D C 1
ATOM 13112 O O . ILE D 1 8 ? 7.181 18.776 76.577 1.00 38.85 8 ILE D O 1
ATOM 13128 N N . SER D 1 9 ? 6.749 17.849 74.573 1.00 40.28 9 SER D N 1
ATOM 13129 C CA . SER D 1 9 ? 5.581 18.676 74.305 1.00 39.95 9 SER D CA 1
ATOM 13130 C C . SER D 1 9 ? 4.329 17.991 74.844 1.00 38.96 9 SER D C 1
ATOM 13131 O O . SER D 1 9 ? 3.962 16.913 74.385 1.00 37.06 9 SER D O 1
ATOM 13139 N N . HIS D 1 10 ? 3.690 18.619 75.827 1.00 39.47 10 HIS D N 1
ATOM 13140 C CA . HIS D 1 10 ? 2.450 18.104 76.399 1.00 39.56 10 HIS D CA 1
ATOM 13141 C C . HIS D 1 10 ? 1.283 19.014 76.063 1.00 40.79 10 HIS D C 1
ATOM 13142 O O . HIS D 1 10 ? 1.367 20.229 76.251 1.00 41.82 10 HIS D O 1
ATOM 13155 N N . ILE D 1 11 ? 0.190 18.435 75.580 1.00 47.00 11 ILE D N 1
ATOM 13156 C CA . ILE D 1 11 ? -0.992 19.233 75.311 1.00 46.40 11 ILE D CA 1
ATOM 13157 C C . ILE D 1 11 ? -1.547 19.718 76.640 1.00 48.52 11 ILE D C 1
ATOM 13158 O O . ILE D 1 11 ? -1.843 18.927 77.532 1.00 49.25 11 ILE D O 1
ATOM 13174 N N . VAL D 1 12 ? -1.690 21.031 76.746 1.00 47.92 12 VAL D N 1
ATOM 13175 C CA . VAL D 1 12 ? -2.215 21.674 77.942 1.00 49.56 12 VAL D CA 1
ATOM 13176 C C . VAL D 1 12 ? -3.688 21.367 78.151 1.00 48.99 12 VAL D C 1
ATOM 13177 O O . VAL D 1 12 ? -4.514 21.583 77.263 1.00 47.70 12 VAL D O 1
ATOM 13190 N N . LEU D 1 13 ? -4.007 20.862 79.336 1.00 52.72 13 LEU D N 1
ATOM 13191 C CA . LEU D 1 13 ? -5.385 20.599 79.693 1.00 52.67 13 LEU D CA 1
ATOM 13192 C C . LEU D 1 13 ? -5.981 21.837 80.322 1.00 53.76 13 LEU D C 1
ATOM 13193 O O . LEU D 1 13 ? -5.479 22.333 81.332 1.00 55.08 13 LEU D O 1
ATOM 13209 N N . GLU D 1 14 ? -7.054 22.335 79.711 1.00 55.07 14 GLU D N 1
ATOM 13210 C CA . GLU D 1 14 ? -7.820 23.426 80.287 1.00 57.05 14 GLU D CA 1
ATOM 13211 C C . GLU D 1 14 ? -8.898 22.833 81.171 1.00 58.07 14 GLU D C 1
ATOM 13212 O O . GLU D 1 14 ? -10.008 22.564 80.716 1.00 58.69 14 GLU D O 1
ATOM 13216 N N . MET D 1 15 ? -8.548 22.594 82.426 1.00 56.80 15 MET D N 1
ATOM 13217 C CA . MET D 1 15 ? -9.495 22.094 83.408 1.00 57.94 15 MET D CA 1
ATOM 13218 C C . MET D 1 15 ? -9.357 22.951 84.656 1.00 59.35 15 MET D C 1
ATOM 13219 O O . MET D 1 15 ? -8.249 23.352 85.013 1.00 58.88 15 MET D O 1
ATOM 13233 N N . PRO D 1 16 ? -10.479 23.245 85.322 1.00 58.80 16 PRO D N 1
ATOM 13234 C CA . PRO D 1 16 ? -10.430 24.054 86.542 1.00 60.29 16 PRO D CA 1
ATOM 13235 C C . PRO D 1 16 ? -9.811 23.303 87.712 1.00 59.86 16 PRO D C 1
ATOM 13236 O O . PRO D 1 16 ? -9.755 22.076 87.689 1.00 58.76 16 PRO D O 1
ATOM 13247 N N . VAL D 1 17 ? -9.333 24.041 88.709 1.00 60.73 17 VAL D N 1
ATOM 13248 C CA . VAL D 1 17 ? -8.728 23.438 89.890 1.00 60.51 17 VAL D CA 1
ATOM 13249 C C . VAL D 1 17 ? -9.727 22.539 90.615 1.00 61.34 17 VAL D C 1
ATOM 13250 O O . VAL D 1 17 ? -9.340 21.614 91.331 1.00 60.76 17 VAL D O 1
ATOM 13263 N N . ALA D 1 18 ? -11.013 22.804 90.412 1.00 62.75 18 ALA D N 1
ATOM 13264 C CA . ALA D 1 18 ? -12.064 22.031 91.060 1.00 63.80 18 ALA D CA 1
ATOM 13265 C C . ALA D 1 18 ? -12.163 20.612 90.493 1.00 62.31 18 ALA D C 1
ATOM 13266 O O . ALA D 1 18 ? -12.919 19.789 91.005 1.00 62.95 18 ALA D O 1
ATOM 13273 N N . ILE D 1 19 ? -11.396 20.318 89.447 1.00 60.40 19 ILE D N 1
ATOM 13274 C CA . ILE D 1 19 ? -11.371 18.969 88.885 1.00 58.90 19 ILE D CA 1
ATOM 13275 C C . ILE D 1 19 ? -10.639 18.011 89.820 1.00 58.13 19 ILE D C 1
ATOM 13276 O O . ILE D 1 19 ? -10.741 16.793 89.679 1.00 57.51 19 ILE D O 1
ATOM 13292 N N . ASN D 1 20 ? -9.904 18.571 90.776 1.00 58.53 20 ASN D N 1
ATOM 13293 C CA . ASN D 1 20 ? -9.034 17.783 91.637 1.00 57.75 20 ASN D CA 1
ATOM 13294 C C . ASN D 1 20 ? -9.118 18.248 93.090 1.00 59.40 20 ASN D C 1
ATOM 13295 O O . ASN D 1 20 ? -8.117 18.656 93.674 1.00 59.18 20 ASN D O 1
ATOM 13306 N N . PRO D 1 21 ? -10.321 18.179 93.684 1.00 61.13 21 PRO D N 1
ATOM 13307 C CA . PRO D 1 21 ? -10.539 18.749 95.020 1.00 62.97 21 PRO D CA 1
ATOM 13308 C C . PRO D 1 21 ? -9.839 17.984 96.138 1.00 62.67 21 PRO D C 1
ATOM 13309 O O . PRO D 1 21 ? -9.843 16.753 96.143 1.00 61.81 21 PRO D O 1
ATOM 13320 N N . LEU D 1 22 ? -9.249 18.719 97.077 1.00 63.45 22 LEU D N 1
ATOM 13321 C CA . LEU D 1 22 ? -8.684 18.126 98.282 1.00 63.56 22 LEU D CA 1
ATOM 13322 C C . LEU D 1 22 ? -9.817 17.704 99.210 1.00 65.38 22 LEU D C 1
ATOM 13323 O O . LEU D 1 22 ? -10.602 1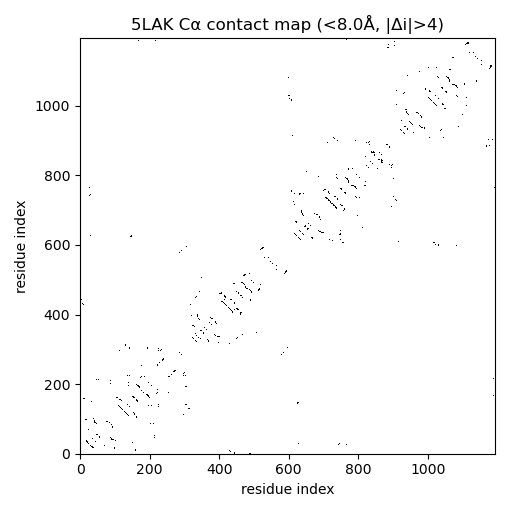8.539 99.651 1.00 67.29 22 LEU D O 1
ATOM 13339 N N . ILE D 1 23 ? -9.895 16.411 99.505 1.00 64.86 23 ILE D N 1
ATOM 13340 C CA . ILE D 1 23 ? -10.908 15.890 100.420 1.00 66.58 23 ILE D CA 1
ATOM 13341 C C . ILE D 1 23 ? -10.276 15.643 101.780 1.00 67.11 23 ILE D C 1
ATOM 13342 O O . ILE D 1 23 ? -9.195 15.064 101.869 1.00 65.61 23 ILE D O 1
ATOM 13358 N N . LYS D 1 24 ? -10.957 16.087 102.832 1.00 69.68 24 LYS D N 1
ATOM 13359 C CA . LYS D 1 24 ? -10.460 15.946 104.200 1.00 70.50 24 LYS D CA 1
ATOM 13360 C C . LYS D 1 24 ? -11.454 15.185 105.071 1.00 72.14 24 LYS D C 1
ATOM 13361 O O . LYS D 1 24 ? -12.648 15.480 105.073 1.00 73.79 24 LYS D O 1
ATOM 13365 N N . TYR D 1 25 ? -10.938 14.211 105.813 1.00 71.44 25 TYR D N 1
ATOM 13366 C CA . TYR D 1 25 ? -11.734 13.378 106.711 1.00 72.92 25 TYR D CA 1
ATOM 13367 C C . TYR D 1 25 ? -11.294 13.578 108.159 1.00 74.23 25 TYR D C 1
ATOM 13368 O O . TYR D 1 25 ? -10.191 13.181 108.540 1.00 73.13 25 TYR D O 1
ATOM 13386 N N . THR D 1 26 ? -12.164 14.195 108.957 1.00 76.58 26 THR D N 1
ATOM 13387 C CA . THR D 1 26 ? -11.831 14.565 110.332 1.00 78.09 26 THR D CA 1
ATOM 13388 C C . THR D 1 26 ? -12.646 13.796 111.368 1.00 79.96 26 THR D C 1
ATOM 13389 O O . THR D 1 26 ? -13.877 13.799 111.333 1.00 81.51 26 THR D O 1
ATOM 13393 N N . THR D 1 27 ? -11.939 13.145 112.291 1.00 79.86 27 THR D N 1
ATOM 13394 C CA . THR D 1 27 ? -12.562 12.419 113.396 1.00 81.68 27 THR D CA 1
ATOM 13395 C C . THR D 1 27 ? -12.111 12.998 114.735 1.00 83.22 27 THR D C 1
ATOM 13396 O O . THR D 1 27 ? -12.924 13.240 115.626 1.00 85.63 27 THR D O 1
ATOM 13400 N N . VAL D 1 31 ? -7.271 12.406 111.709 1.00 74.11 31 VAL D N 1
ATOM 13401 C CA . VAL D 1 31 ? -7.613 13.229 110.556 1.00 73.54 31 VAL D CA 1
ATOM 13402 C C . VAL D 1 31 ? -6.778 12.785 109.353 1.00 70.91 31 VAL D C 1
ATOM 13403 O O . VAL D 1 31 ? -5.565 12.605 109.463 1.00 69.67 31 VAL D O 1
ATOM 13415 N N . SER D 1 32 ? -7.440 12.608 108.211 1.00 71.71 32 SER D N 1
ATOM 13416 C CA . SER D 1 32 ? -6.794 12.148 106.979 1.00 69.27 32 SER D CA 1
ATOM 13417 C C . SER D 1 32 ? -7.208 12.987 105.771 1.00 68.82 32 SER D C 1
ATOM 13418 O O . SER D 1 32 ? -8.249 13.642 105.795 1.00 70.39 32 SER D O 1
ATOM 13422 N N . SER D 1 33 ? -6.386 12.985 104.724 1.00 66.66 33 SER D N 1
ATOM 13423 C CA . SER D 1 33 ? -6.711 13.751 103.526 1.00 66.16 33 SER D CA 1
ATOM 13424 C C . SER D 1 33 ? -5.981 13.289 102.266 1.00 63.81 33 SER D C 1
ATOM 13425 O O . SER D 1 33 ? -4.830 12.851 102.311 1.00 62.54 33 SER D O 1
ATOM 13429 N N . LEU D 1 34 ? -6.683 13.398 101.140 1.00 61.15 34 LEU D N 1
ATOM 13430 C CA . LEU D 1 34 ? -6.109 13.185 99.816 1.00 60.21 34 LEU D CA 1
ATOM 13431 C C . LEU D 1 34 ? -6.965 13.952 98.818 1.00 60.67 34 LEU D C 1
ATOM 13432 O O . LEU D 1 34 ? -7.946 14.592 99.202 1.00 61.39 34 LEU D O 1
ATOM 13448 N N . ARG D 1 35 ? -6.609 13.877 97.541 1.00 57.93 35 ARG D N 1
ATOM 13449 C CA . ARG D 1 35 ? -7.401 14.514 96.498 1.00 58.16 35 ARG D CA 1
ATOM 13450 C C . ARG D 1 35 ? -8.330 13.541 95.784 1.00 58.77 35 ARG D C 1
ATOM 13451 O O . ARG D 1 35 ? -7.969 12.398 95.512 1.00 58.80 35 ARG D O 1
ATOM 13472 N N . GLY D 1 36 ? -9.543 14.005 95.511 1.00 59.04 36 GLY D N 1
ATOM 13473 C CA . GLY D 1 36 ? -10.456 13.319 94.617 1.00 58.77 36 GLY D CA 1
ATOM 13474 C C . GLY D 1 36 ? -10.188 13.724 93.182 1.00 57.46 36 GLY D C 1
ATOM 13475 O O . GLY D 1 36 ? -9.547 14.743 92.936 1.00 57.24 36 GLY D O 1
ATOM 13479 N N . ALA D 1 37 ? -10.658 12.916 92.238 1.00 57.44 37 ALA D N 1
ATOM 13480 C CA . ALA D 1 37 ? -10.554 13.245 90.820 1.00 56.41 37 ALA D CA 1
ATOM 13481 C C . ALA D 1 37 ? -11.936 13.223 90.176 1.00 56.50 37 ALA D C 1
ATOM 13482 O O . ALA D 1 37 ? -12.558 12.166 90.053 1.00 57.09 37 ALA D O 1
ATOM 13489 N N . VAL D 1 38 ? -12.407 14.397 89.763 1.00 57.62 38 VAL D N 1
ATOM 13490 C CA . VAL D 1 38 ? -13.715 14.531 89.132 1.00 58.54 38 VAL D CA 1
ATOM 13491 C C . VAL D 1 38 ? -13.586 14.276 87.637 1.00 57.04 38 VAL D C 1
ATOM 13492 O O . VAL D 1 38 ? -13.133 15.142 86.890 1.00 56.54 38 VAL D O 1
ATOM 13505 N N . VAL D 1 39 ? -13.998 13.084 87.212 1.00 58.38 39 VAL D N 1
ATOM 13506 C CA . VAL D 1 39 ? -13.814 12.638 85.834 1.00 56.91 39 VAL D CA 1
ATOM 13507 C C . VAL D 1 39 ? -15.132 12.282 85.156 1.00 56.57 39 VAL D C 1
ATOM 13508 O O . VAL D 1 39 ? -15.773 11.287 85.500 1.00 57.60 39 VAL D O 1
ATOM 13521 N N . ASN D 1 40 ? -15.521 13.101 84.185 1.00 59.59 40 ASN D N 1
ATOM 13522 C CA . ASN D 1 40 ? -16.665 12.816 83.330 1.00 59.90 40 ASN D CA 1
ATOM 13523 C C . ASN D 1 40 ? -17.931 12.486 84.114 1.00 61.88 40 ASN D C 1
ATOM 13524 O O . ASN D 1 40 ? -18.594 11.486 83.843 1.00 61.89 40 ASN D O 1
ATOM 13535 N N . GLY D 1 41 ? -18.252 13.328 85.092 1.00 60.17 41 GLY D N 1
ATOM 13536 C CA . GLY D 1 41 ? -19.502 13.217 85.821 1.00 62.30 41 GLY D CA 1
ATOM 13537 C C . GLY D 1 41 ? -19.401 12.514 87.162 1.00 62.78 41 GLY D C 1
ATOM 13538 O O . GLY D 1 41 ? -20.373 12.474 87.914 1.00 64.70 41 GLY D O 1
ATOM 13542 N N . TYR D 1 42 ? -18.229 11.968 87.469 1.00 61.12 42 TYR D N 1
ATOM 13543 C CA . TYR D 1 42 ? -18.031 11.231 88.713 1.00 61.43 42 TYR D CA 1
ATOM 13544 C C . TYR D 1 42 ? -16.744 11.658 89.395 1.00 60.60 42 TYR D C 1
ATOM 13545 O O . TYR D 1 42 ? -15.729 11.884 88.738 1.00 58.92 42 TYR D O 1
ATOM 13563 N N . ILE D 1 43 ? -16.792 11.760 90.718 1.00 61.86 43 ILE D N 1
ATOM 13564 C CA . ILE D 1 43 ? -15.593 11.989 91.501 1.00 61.17 43 ILE D CA 1
ATOM 13565 C C . ILE D 1 43 ? -15.108 10.634 91.979 1.00 60.17 43 ILE D C 1
ATOM 13566 O O . ILE D 1 43 ? -15.910 9.791 92.389 1.00 61.05 43 ILE D O 1
ATOM 13582 N N . TYR D 1 44 ? -13.800 10.423 91.899 1.00 58.38 44 TYR D N 1
ATOM 13583 C CA . TYR D 1 44 ? -13.196 9.170 92.320 1.00 57.31 44 TYR D CA 1
ATOM 13584 C C . TYR D 1 44 ? -12.323 9.429 93.540 1.00 57.54 44 TYR D C 1
ATOM 13585 O O . TYR D 1 44 ? -11.399 10.239 93.492 1.00 56.91 44 TYR D O 1
ATOM 13603 N N . ILE D 1 45 ? -12.637 8.740 94.632 1.00 58.53 45 ILE D N 1
ATOM 13604 C CA . ILE D 1 45 ? -11.924 8.902 95.893 1.00 58.98 45 ILE D CA 1
ATOM 13605 C C . ILE D 1 45 ? -11.288 7.586 96.314 1.00 57.95 45 ILE D C 1
ATOM 13606 O O . ILE D 1 45 ? -11.987 6.599 96.542 1.00 58.46 45 ILE D O 1
ATOM 13622 N N . GLN D 1 46 ? -9.963 7.576 96.423 1.00 56.56 46 GLN D N 1
ATOM 13623 C CA . GLN D 1 46 ? -9.254 6.379 96.853 1.00 55.59 46 GLN D CA 1
ATOM 13624 C C . GLN D 1 46 ? -9.655 6.059 98.284 1.00 57.28 46 GLN D C 1
ATOM 13625 O O . GLN D 1 46 ? -9.645 6.930 99.153 1.00 58.58 46 GLN D O 1
ATOM 13639 N N . ARG D 1 47 ? -10.005 4.800 98.519 1.00 57.29 47 ARG D N 1
ATOM 13640 C CA . ARG D 1 47 ? -10.699 4.413 99.742 1.00 59.15 47 ARG D CA 1
ATOM 13641 C C . ARG D 1 47 ? -9.852 4.534 101.001 1.00 59.57 47 ARG D C 1
ATOM 13642 O O . ARG D 1 47 ? -10.391 4.701 102.096 1.00 61.44 47 ARG D O 1
ATOM 13663 N N . HIS D 1 48 ? -8.534 4.457 100.857 1.00 62.74 48 HIS D N 1
ATOM 13664 C CA . HIS D 1 48 ? -7.664 4.451 102.026 1.00 61.40 48 HIS D CA 1
ATOM 13665 C C . HIS D 1 48 ? -7.677 5.798 102.757 1.00 60.81 48 HIS D C 1
ATOM 13666 O O . HIS D 1 48 ? -7.029 5.952 103.791 1.00 60.20 48 HIS D O 1
ATOM 13679 N N . LEU D 1 49 ? -8.418 6.766 102.219 1.00 64.10 49 LEU D N 1
ATOM 13680 C CA . LEU D 1 49 ? -8.746 7.989 102.950 1.00 63.91 49 LEU D CA 1
ATOM 13681 C C . LEU D 1 49 ? -9.350 7.662 104.308 1.00 64.57 49 LEU D C 1
ATOM 13682 O O . LEU D 1 49 ? -9.128 8.373 105.287 1.00 65.43 49 LEU D O 1
ATOM 13698 N N . PHE D 1 50 ? -10.114 6.576 104.350 1.00 66.62 50 PHE D N 1
ATOM 13699 C CA . PHE D 1 50 ? -10.843 6.174 105.548 1.00 67.48 50 PHE D CA 1
ATOM 13700 C C . PHE D 1 50 ? -10.162 5.064 106.353 1.00 67.01 50 PHE D C 1
ATOM 13701 O O . PHE D 1 50 ? -10.724 4.595 107.342 1.00 68.27 50 PHE D O 1
ATOM 13718 N N . GLY D 1 51 ? -8.964 4.642 105.954 1.00 68.66 51 GLY D N 1
ATOM 13719 C CA . GLY D 1 51 ? -8.272 3.602 106.700 1.00 67.88 51 GLY D CA 1
ATOM 13720 C C . GLY D 1 51 ? -7.401 2.659 105.890 1.00 67.05 51 GLY D C 1
ATOM 13721 O O . GLY D 1 51 ? -7.546 2.537 104.674 1.00 67.64 51 GLY D O 1
ATOM 13725 N N . SER D 1 52 ? -6.482 1.996 106.588 1.00 72.04 52 SER D N 1
ATOM 13726 C CA . SER D 1 52 ? -5.521 1.085 105.973 1.00 70.74 52 SER D CA 1
ATOM 13727 C C . SER D 1 52 ? -5.856 -0.372 106.308 1.00 71.24 52 SER D C 1
ATOM 13728 O O . SER D 1 52 ? -4.995 -1.248 106.227 1.00 69.57 52 SER D O 1
ATOM 13732 N N . LYS D 1 53 ? -7.107 -0.619 106.695 1.00 71.53 53 LYS D N 1
ATOM 13733 C CA . LYS D 1 53 ? -7.605 -1.979 106.897 1.00 72.48 53 LYS D CA 1
ATOM 13734 C C . LYS D 1 53 ? -9.035 -2.121 106.383 1.00 75.27 53 LYS D C 1
ATOM 13735 O O . LYS D 1 53 ? -9.943 -2.494 107.129 1.00 76.58 53 LYS D O 1
ATOM 13739 N N . GLU D 1 56 ? -10.296 -1.564 109.837 1.00 72.45 56 GLU D N 1
ATOM 13740 C CA . GLU D 1 56 ? -10.444 -0.146 110.149 1.00 72.88 56 GLU D CA 1
ATOM 13741 C C . GLU D 1 56 ? -11.270 0.595 109.107 1.00 73.33 56 GLU D C 1
ATOM 13742 O O . GLU D 1 56 ? -12.118 1.423 109.446 1.00 74.62 56 GLU D O 1
ATOM 13749 N N . PHE D 1 57 ? -11.012 0.294 107.838 1.00 69.99 57 PHE D N 1
ATOM 13750 C CA . PHE D 1 57 ? -11.658 0.990 106.731 1.00 70.93 57 PHE D CA 1
ATOM 13751 C C . PHE D 1 57 ? -13.174 0.835 106.745 1.00 72.98 57 PHE D C 1
ATOM 13752 O O . PHE D 1 57 ? -13.903 1.818 106.606 1.00 73.45 57 PHE D O 1
ATOM 13769 N N . GLU D 1 58 ? -13.642 -0.400 106.895 1.00 71.82 58 GLU D N 1
ATOM 13770 C CA . GLU D 1 58 ? -15.071 -0.690 106.842 1.00 73.79 58 GLU D CA 1
ATOM 13771 C C . GLU D 1 58 ? -15.813 0.077 107.935 1.00 74.72 58 GLU D C 1
ATOM 13772 O O . GLU D 1 58 ? -16.971 0.461 107.764 1.00 76.25 58 GLU D O 1
ATOM 13776 N N . ALA D 1 59 ? -15.131 0.303 109.053 1.00 73.97 59 ALA D N 1
ATOM 13777 C CA . ALA D 1 59 ? -15.710 1.017 110.185 1.00 76.48 59 ALA D CA 1
ATOM 13778 C C . ALA D 1 59 ? -15.899 2.511 109.915 1.00 76.95 59 ALA D C 1
ATOM 13779 O O . ALA D 1 59 ? -16.950 3.072 110.222 1.00 79.05 59 ALA D O 1
ATOM 13786 N N . CYS D 1 60 ? -14.883 3.151 109.344 1.00 76.78 60 CYS D N 1
ATOM 13787 C CA . CYS D 1 60 ? -14.914 4.593 109.103 1.00 77.12 60 CYS D CA 1
ATOM 13788 C C . CYS D 1 60 ? -15.794 4.985 107.916 1.00 76.98 60 CYS D C 1
ATOM 13789 O O . CYS D 1 60 ? -16.473 6.014 107.949 1.00 78.46 60 CYS D O 1
ATOM 13797 N N . TYR D 1 61 ? -15.772 4.172 106.866 1.00 73.89 61 TYR D N 1
ATOM 13798 C CA . TYR D 1 61 ? -16.550 4.451 105.663 1.00 73.80 61 TYR D CA 1
ATOM 13799 C C . TYR D 1 61 ? -18.066 4.369 105.900 1.00 75.99 61 TYR D C 1
ATOM 13800 O O . TYR D 1 61 ? -18.816 5.214 105.408 1.00 76.85 61 TYR D O 1
ATOM 13818 N N . ASN D 1 62 ? -18.511 3.364 106.652 1.00 76.75 62 ASN D N 1
ATOM 13819 C CA . ASN D 1 62 ? -19.913 3.264 107.066 1.00 79.30 62 ASN D CA 1
ATOM 13820 C C . ASN D 1 62 ? -20.904 3.360 105.905 1.00 79.38 62 ASN D C 1
ATOM 13821 O O . ASN D 1 62 ? -20.791 2.642 104.911 1.00 77.69 62 ASN D O 1
ATOM 13825 N N . CYS D 1 70 ? -16.956 14.752 105.436 1.00 79.01 70 CYS D N 1
ATOM 13826 C CA . CYS D 1 70 ? -15.814 15.127 104.611 1.00 76.73 70 CYS D CA 1
ATOM 13827 C C . CYS D 1 70 ? -15.954 16.541 104.053 1.00 77.21 70 CYS D C 1
ATOM 13828 O O . CYS D 1 70 ? -17.027 16.937 103.596 1.00 78.41 70 CYS D O 1
ATOM 13835 N N . LYS D 1 71 ? -14.860 17.296 104.102 1.00 76.33 71 LYS D N 1
ATOM 13836 C CA . LYS D 1 71 ? -14.809 18.647 103.546 1.00 76.58 71 LYS D CA 1
ATOM 13837 C C . LYS D 1 71 ? -14.568 18.661 102.035 1.00 74.62 71 LYS D C 1
ATOM 13838 O O . LYS D 1 71 ? -13.977 17.735 101.478 1.00 72.63 71 LYS D O 1
ATOM 13842 N N . ASN D 1 72 ? -15.042 19.721 101.385 1.00 75.31 72 ASN D N 1
ATOM 13843 C CA . ASN D 1 72 ? -14.867 19.923 99.947 1.00 73.73 72 ASN D CA 1
ATOM 13844 C C . ASN D 1 72 ? -15.583 18.849 99.135 1.00 73.02 72 ASN D C 1
ATOM 13845 O O . ASN D 1 72 ? -15.176 18.513 98.023 1.00 71.14 72 ASN D O 1
ATOM 13849 N N . LEU D 1 73 ? -16.665 18.330 99.703 1.00 74.65 73 LEU D N 1
ATOM 13850 C CA . LEU D 1 73 ? -17.492 17.322 99.055 1.00 74.38 73 LEU D CA 1
ATOM 13851 C C . LEU D 1 73 ? -18.962 17.679 99.269 1.00 76.89 73 LEU D C 1
ATOM 13852 O O . LEU D 1 73 ? -19.747 16.862 99.754 1.00 77.96 73 LEU D O 1
ATOM 13868 N N . GLU D 1 74 ? -19.329 18.902 98.897 1.00 77.89 74 GLU D N 1
ATOM 13869 C CA . GLU D 1 74 ? -20.646 19.441 99.221 1.00 80.52 74 GLU D CA 1
ATOM 13870 C C . GLU D 1 74 ? -21.777 18.655 98.562 1.00 80.93 74 GLU D C 1
ATOM 13871 O O . GLU D 1 74 ? -21.695 18.282 97.390 1.00 79.32 74 GLU D O 1
ATOM 13875 N N . ARG D 1 75 ? -22.833 18.411 99.334 1.00 83.18 75 ARG D N 1
ATOM 13876 C CA . ARG D 1 75 ? -24.018 17.724 98.836 1.00 84.01 75 ARG D CA 1
ATOM 13877 C C . ARG D 1 75 ? -24.640 18.499 97.681 1.00 84.31 75 ARG D C 1
ATOM 13878 O O . ARG D 1 75 ? -25.344 17.930 96.847 1.00 84.16 75 ARG D O 1
ATOM 13882 N N . SER D 1 76 ? -24.373 19.801 97.640 1.00 84.79 76 SER D N 1
ATOM 13883 C CA . SER D 1 76 ? -24.854 20.652 96.562 1.00 85.08 76 SER D CA 1
ATOM 13884 C C . SER D 1 76 ? -24.237 20.253 95.223 1.00 82.46 76 SER D C 1
ATOM 13885 O O . SER D 1 76 ? -24.886 20.343 94.180 1.00 82.52 76 SER D O 1
ATOM 13889 N N . LYS D 1 77 ? -22.985 19.806 95.264 1.00 80.24 77 LYS D N 1
ATOM 13890 C CA . LYS D 1 77 ? -22.247 19.439 94.057 1.00 77.68 77 LYS D CA 1
ATOM 13891 C C . LYS D 1 77 ? -22.389 17.961 93.688 1.00 76.46 77 LYS D C 1
ATOM 13892 O O . LYS D 1 77 ? -22.574 17.628 92.516 1.00 75.40 77 LYS D O 1
ATOM 13896 N N . TYR D 1 78 ? -22.313 17.083 94.685 1.00 76.69 78 TYR D N 1
ATOM 13897 C CA . TYR D 1 78 ? -22.268 15.640 94.445 1.00 75.40 78 TYR D CA 1
ATOM 13898 C C . TYR D 1 78 ? -23.477 14.907 95.017 1.00 77.30 78 TYR D C 1
ATOM 13899 O O . TYR D 1 78 ? -24.003 15.269 96.069 1.00 79.42 78 TYR D O 1
ATOM 13917 N N . ASP D 1 79 ? -23.897 13.860 94.310 1.00 76.57 79 ASP D N 1
ATOM 13918 C CA . ASP D 1 79 ? -24.996 13.007 94.746 1.00 78.19 79 ASP D CA 1
ATOM 13919 C C . ASP D 1 79 ? -24.471 11.913 95.672 1.00 77.64 79 ASP D C 1
ATOM 13920 O O . ASP D 1 79 ? -24.243 10.777 95.251 1.00 76.18 79 ASP D O 1
ATOM 13929 N N . ILE D 1 80 ? -24.284 12.279 96.936 1.00 70.64 80 ILE D N 1
ATOM 13930 C CA . ILE D 1 80 ? -23.667 11.409 97.932 1.00 69.55 80 ILE D CA 1
ATOM 13931 C C . ILE D 1 80 ? -24.424 10.097 98.110 1.00 69.93 80 ILE D C 1
ATOM 13932 O O . ILE D 1 80 ? -23.817 9.034 98.227 1.00 68.48 80 ILE D O 1
ATOM 13948 N N . ASP D 1 81 ? -25.749 10.183 98.142 1.00 70.47 81 ASP D N 1
ATOM 13949 C CA . ASP D 1 81 ? -26.598 9.019 98.369 1.00 71.22 81 ASP D CA 1
ATOM 13950 C C . ASP D 1 81 ? -26.369 7.926 97.322 1.00 69.89 81 ASP D C 1
ATOM 13951 O O . ASP D 1 81 ? -26.642 6.752 97.573 1.00 69.92 81 ASP D O 1
ATOM 13960 N N . SER D 1 82 ? -25.859 8.315 96.157 1.00 70.35 82 SER D N 1
ATOM 13961 C CA . SER D 1 82 ? -25.619 7.374 95.067 1.00 69.24 82 SER D CA 1
ATOM 13962 C C . SER D 1 82 ? -24.158 6.931 95.012 1.00 66.79 82 SER D C 1
ATOM 13963 O O . SER D 1 82 ? -23.670 6.495 93.968 1.00 65.63 82 SER D O 1
ATOM 13967 N N . ALA D 1 83 ? -23.462 7.041 96.139 1.00 66.47 83 ALA D N 1
ATOM 13968 C CA . ALA D 1 83 ? -22.072 6.606 96.221 1.00 64.30 83 ALA D CA 1
ATOM 13969 C C . ALA D 1 83 ? -21.950 5.097 96.014 1.00 63.62 83 ALA D C 1
ATOM 13970 O O . ALA D 1 83 ? -22.824 4.335 96.427 1.00 64.86 83 ALA D O 1
ATOM 13977 N N . GLU D 1 84 ? -20.867 4.683 95.361 1.00 61.56 84 GLU D N 1
ATOM 13978 C CA . GLU D 1 84 ? -20.596 3.269 95.114 1.00 60.89 84 GLU D CA 1
ATOM 13979 C C . GLU D 1 84 ? -19.142 2.916 95.432 1.00 58.96 84 GLU D C 1
ATOM 13980 O O . GLU D 1 84 ? -18.214 3.555 94.933 1.00 57.60 84 GLU D O 1
ATOM 13990 N N . LEU D 1 85 ? -18.954 1.895 96.263 1.00 62.39 85 LEU D N 1
ATOM 13991 C CA . LEU D 1 85 ? -17.627 1.354 96.527 1.00 60.74 85 LEU D CA 1
ATOM 13992 C C . LEU D 1 85 ? -17.270 0.331 95.456 1.00 59.96 85 LEU D C 1
ATOM 13993 O O . LEU D 1 85 ? -17.805 -0.776 95.447 1.00 60.81 85 LEU D O 1
ATOM 13997 N N . ILE D 1 86 ? -16.372 0.716 94.554 1.00 58.70 86 ILE D N 1
ATOM 13998 C CA . ILE D 1 86 ? -15.925 -0.155 93.472 1.00 57.95 86 ILE D CA 1
ATOM 13999 C C . ILE D 1 86 ? -14.456 -0.515 93.646 1.00 56.21 86 ILE D C 1
ATOM 14000 O O . ILE D 1 86 ? -13.573 0.298 93.366 1.00 54.93 86 ILE D O 1
ATOM 14016 N N . GLY D 1 87 ? -14.194 -1.737 94.093 1.00 57.97 87 GLY D N 1
ATOM 14017 C CA . GLY D 1 87 ? -12.833 -2.170 94.335 1.00 56.55 87 GLY D CA 1
ATOM 14018 C C . GLY D 1 87 ? -12.174 -1.295 95.380 1.00 55.90 87 GLY D C 1
ATOM 14019 O O . GLY D 1 87 ? -12.628 -1.238 96.521 1.00 56.87 87 GLY D O 1
ATOM 14023 N N . THR D 1 88 ? -11.109 -0.604 94.984 1.00 55.71 88 THR D N 1
ATOM 14024 C CA . THR D 1 88 ? -10.379 0.275 95.890 1.00 55.14 88 THR D CA 1
ATOM 14025 C C . THR D 1 88 ? -10.785 1.742 95.731 1.00 55.38 88 THR D C 1
ATOM 14026 O O . THR D 1 88 ? -10.194 2.617 96.363 1.00 55.04 88 THR D O 1
ATOM 14037 N N . LEU D 1 89 ? -11.789 2.005 94.895 1.00 54.53 89 LEU D N 1
ATOM 14038 C CA . LEU D 1 89 ? -12.244 3.372 94.628 1.00 54.98 89 LEU D CA 1
ATOM 14039 C C . LEU D 1 89 ? -13.682 3.626 95.071 1.00 56.86 89 LEU D C 1
ATOM 14040 O O . LEU D 1 89 ? -14.557 2.771 94.917 1.00 57.81 89 LEU D O 1
ATOM 14056 N N . ILE D 1 90 ? -13.911 4.815 95.621 1.00 56.23 90 ILE D N 1
ATOM 14057 C CA . ILE D 1 90 ? -15.255 5.284 95.930 1.00 58.10 90 ILE D CA 1
ATOM 14058 C C . ILE D 1 90 ? -15.693 6.233 94.822 1.00 58.42 90 ILE D C 1
ATOM 14059 O O . ILE D 1 90 ? -15.074 7.278 94.611 1.00 57.87 90 ILE D O 1
ATOM 14075 N N . ARG D 1 91 ? -16.752 5.856 94.112 1.00 58.18 91 ARG D N 1
ATOM 14076 C CA . ARG D 1 91 ? -17.261 6.654 93.003 1.00 58.74 91 ARG D CA 1
ATOM 14077 C C . ARG D 1 91 ? -18.597 7.303 93.363 1.00 60.89 91 ARG D C 1
ATOM 14078 O O . ARG D 1 91 ? -19.533 6.617 93.778 1.00 62.12 91 ARG D O 1
ATOM 14099 N N . ILE D 1 92 ? -18.676 8.622 93.206 1.00 59.91 92 ILE D N 1
ATOM 14100 C CA . ILE D 1 92 ? -19.901 9.366 93.499 1.00 62.06 92 ILE D CA 1
ATOM 14101 C C . ILE D 1 92 ? -20.302 10.227 92.297 1.00 62.75 92 ILE D C 1
ATOM 14102 O O . ILE D 1 92 ? -19.472 10.960 91.761 1.00 61.80 92 ILE D O 1
ATOM 14118 N N . PRO D 1 93 ? -21.577 10.156 91.870 1.00 63.24 93 PRO D N 1
ATOM 14119 C CA . PRO D 1 93 ? -21.967 11.006 90.737 1.00 64.09 93 PRO D CA 1
ATOM 14120 C C . PRO D 1 93 ? -22.080 12.488 91.085 1.00 65.24 93 PRO D C 1
ATOM 14121 O O . PRO D 1 93 ? -22.564 12.832 92.164 1.00 66.45 93 PRO D O 1
ATOM 14132 N N . LEU D 1 94 ? -21.634 13.349 90.175 1.00 63.70 94 LEU D N 1
ATOM 14133 C CA . LEU D 1 94 ? -21.942 14.772 90.249 1.00 65.27 94 LEU D CA 1
ATOM 14134 C C . LEU D 1 94 ? -23.412 14.964 89.890 1.00 67.71 94 LEU D C 1
ATOM 14135 O O . LEU D 1 94 ? -23.948 14.239 89.053 1.00 67.91 94 LEU D O 1
ATOM 14139 N N . HIS D 1 95 ? -24.066 15.937 90.513 1.00 69.57 95 HIS D N 1
ATOM 14140 C CA . HIS D 1 95 ? -25.441 16.258 90.157 1.00 72.08 95 HIS D CA 1
ATOM 14141 C C . HIS D 1 95 ? -25.500 16.784 88.723 1.00 72.51 95 HIS D C 1
ATOM 14142 O O . HIS D 1 95 ? -26.372 16.396 87.947 1.00 73.62 95 HIS D O 1
ATOM 14155 N N . ASP D 1 96 ? -24.561 17.664 88.385 1.00 71.90 96 ASP D N 1
ATOM 14156 C CA . ASP D 1 96 ? -24.410 18.172 87.023 1.00 72.08 96 ASP D CA 1
ATOM 14157 C C . ASP D 1 96 ? -23.165 17.554 86.386 1.00 69.36 96 ASP D C 1
ATOM 14158 O O . ASP D 1 96 ? -22.045 17.991 86.647 1.00 67.94 96 ASP D O 1
ATOM 14167 N N . LYS D 1 97 ? -23.371 16.537 85.554 1.00 72.13 97 LYS D N 1
ATOM 14168 C CA . LYS D 1 97 ? -22.267 15.788 84.959 1.00 69.66 97 LYS D CA 1
ATOM 14169 C C . LYS D 1 97 ? -21.352 16.660 84.095 1.00 68.93 97 LYS D C 1
ATOM 14170 O O . LYS D 1 97 ? -20.190 16.314 83.873 1.00 66.76 97 LYS D O 1
ATOM 14174 N N . HIS D 1 98 ? -21.876 17.789 83.622 1.00 71.27 98 HIS D N 1
ATOM 14175 C CA . HIS D 1 98 ? -21.126 18.680 82.739 1.00 70.95 98 HIS D CA 1
ATOM 14176 C C . HIS D 1 98 ? -20.598 19.924 83.457 1.00 71.26 98 HIS D C 1
ATOM 14177 O O . HIS D 1 98 ? -19.989 20.791 82.828 1.00 71.25 98 HIS D O 1
ATOM 14181 N N . SER D 1 99 ? -20.832 20.014 84.764 1.00 70.50 99 SER D N 1
ATOM 14182 C CA . SER D 1 99 ? -20.380 21.168 85.540 1.00 71.08 99 SER D CA 1
ATOM 14183 C C . SER D 1 99 ? -18.859 21.292 85.493 1.00 68.78 99 SER D C 1
ATOM 14184 O O . SER D 1 99 ? -18.315 22.395 85.556 1.00 69.26 99 SER D O 1
ATOM 14192 N N . ILE D 1 100 ? -18.187 20.150 85.387 1.00 67.47 100 ILE D N 1
ATOM 14193 C CA . ILE D 1 100 ? -16.743 20.106 85.201 1.00 65.21 100 ILE D CA 1
ATOM 14194 C C . ILE D 1 100 ? -16.466 19.547 83.809 1.00 64.16 100 ILE D C 1
ATOM 14195 O O . ILE D 1 100 ? -17.032 18.518 83.440 1.00 64.01 100 ILE D O 1
ATOM 14211 N N . PRO D 1 101 ? -15.594 20.209 83.030 1.00 65.44 101 PRO D N 1
ATOM 14212 C CA . PRO D 1 101 ? -15.391 19.719 81.662 1.00 64.71 101 PRO D CA 1
ATOM 14213 C C . PRO D 1 101 ? -14.852 18.297 81.615 1.00 62.56 101 PRO D C 1
ATOM 14214 O O . PRO D 1 101 ? -13.981 17.925 82.403 1.00 60.89 101 PRO D O 1
ATOM 14225 N N . HIS D 1 102 ? -15.373 17.511 80.682 1.00 61.28 102 HIS D N 1
ATOM 14226 C CA . HIS D 1 102 ? -14.936 16.136 80.525 1.00 59.57 102 HIS D CA 1
ATOM 14227 C C . HIS D 1 102 ? -13.573 16.101 79.855 1.00 57.66 102 HIS D C 1
ATOM 14228 O O . HIS D 1 102 ? -13.168 17.061 79.196 1.00 57.93 102 HIS D O 1
ATOM 14241 N N . ILE D 1 103 ? -12.872 14.990 80.039 1.00 57.21 103 ILE D N 1
ATOM 14242 C CA . ILE D 1 103 ? -11.511 14.843 79.547 1.00 55.30 103 ILE D CA 1
ATOM 14243 C C . ILE D 1 103 ? -11.381 13.539 78.776 1.00 54.51 103 ILE D C 1
ATOM 14244 O O . ILE D 1 103 ? -12.178 12.620 78.963 1.00 55.12 103 ILE D O 1
ATOM 14260 N N . SER D 1 104 ? -10.374 13.457 77.915 1.00 53.11 104 SER D N 1
ATOM 14261 C CA . SER D 1 104 ? -10.131 12.235 77.164 1.00 52.42 104 SER D CA 1
ATOM 14262 C C . SER D 1 104 ? -9.532 11.177 78.072 1.00 51.11 104 SER D C 1
ATOM 14263 O O . SER D 1 104 ? -8.757 11.488 78.976 1.00 50.65 104 SER D O 1
ATOM 14271 N N . ILE D 1 105 ? -9.920 9.930 77.830 1.00 49.58 105 ILE D N 1
ATOM 14272 C CA . ILE D 1 105 ? -9.463 8.795 78.619 1.00 49.40 105 ILE D CA 1
ATOM 14273 C C . ILE D 1 105 ? -8.624 7.870 77.754 1.00 48.98 105 ILE D C 1
ATOM 14274 O O . ILE D 1 105 ? -9.042 7.499 76.657 1.00 49.01 105 ILE D O 1
ATOM 14290 N N . HIS D 1 106 ? -7.434 7.517 78.231 1.00 46.74 106 HIS D N 1
ATOM 14291 C CA . HIS D 1 106 ? -6.600 6.547 77.534 1.00 46.58 106 HIS D CA 1
ATOM 14292 C C . HIS D 1 106 ? -7.289 5.181 77.588 1.00 47.70 106 HIS D C 1
ATOM 14293 O O . HIS D 1 106 ? -7.714 4.751 78.658 1.00 48.28 106 HIS D O 1
ATOM 14306 N N . PRO D 1 107 ? -7.418 4.501 76.437 1.00 46.29 107 PRO D N 1
ATOM 14307 C CA . PRO D 1 107 ? -8.185 3.250 76.384 1.00 47.54 107 PRO D CA 1
ATOM 14308 C C . PRO D 1 107 ? -7.482 2.041 77.011 1.00 48.40 107 PRO D C 1
ATOM 14309 O O . PRO D 1 107 ? -8.113 1.001 77.200 1.00 49.53 107 PRO D O 1
ATOM 14320 N N . ASP D 1 108 ? -6.202 2.176 77.336 1.00 45.30 108 ASP D N 1
ATOM 14321 C CA . ASP D 1 108 ? -5.424 1.049 77.848 1.00 46.21 108 ASP D CA 1
ATOM 14322 C C . ASP D 1 108 ? -4.222 1.551 78.656 1.00 45.45 108 ASP D C 1
ATOM 14323 O O . ASP D 1 108 ? -3.077 1.412 78.226 1.00 45.42 108 ASP D O 1
ATOM 14332 N N . PRO D 1 109 ? -4.485 2.129 79.841 1.00 43.24 109 PRO D N 1
ATOM 14333 C CA . PRO D 1 109 ? -3.496 2.901 80.611 1.00 42.13 109 PRO D CA 1
ATOM 14334 C C . PRO D 1 109 ? -2.223 2.152 81.011 1.00 42.03 109 PRO D C 1
ATOM 14335 O O . PRO D 1 109 ? -1.131 2.696 80.865 1.00 41.49 109 PRO D O 1
ATOM 14346 N N . LEU D 1 110 ? -2.361 0.921 81.490 1.00 42.17 110 LEU D N 1
ATOM 14347 C CA . LEU D 1 110 ? -1.216 0.166 81.985 1.00 41.71 110 LEU D CA 1
ATOM 14348 C C . LEU D 1 110 ? -0.289 -0.314 80.870 1.00 42.79 110 LEU D C 1
ATOM 14349 O O . LEU D 1 110 ? 0.782 -0.859 81.140 1.00 42.33 110 LEU D O 1
ATOM 14365 N N . SER D 1 111 ? -0.700 -0.117 79.623 1.00 40.48 111 SER D N 1
ATOM 14366 C CA . SER D 1 111 ? 0.136 -0.473 78.486 1.00 41.59 111 SER D CA 1
ATOM 14367 C C . SER D 1 111 ? 1.004 0.701 78.075 1.00 40.35 111 SER D C 1
ATOM 14368 O O . SER D 1 111 ? 1.946 0.547 77.300 1.00 40.64 111 SER D O 1
ATOM 14376 N N . TYR D 1 112 ? 0.700 1.877 78.613 1.00 40.93 112 TYR D N 1
ATOM 14377 C CA . TYR D 1 112 ? 1.406 3.079 78.204 1.00 39.39 112 TYR D CA 1
ATOM 14378 C C . TYR D 1 112 ? 2.840 3.137 78.731 1.00 39.02 112 TYR D C 1
ATOM 14379 O O . TYR D 1 112 ? 3.120 2.791 79.880 1.00 39.09 112 TYR D O 1
ATOM 14397 N N . ASN D 1 113 ? 3.738 3.576 77.857 1.00 36.88 113 ASN D N 1
ATOM 14398 C CA . ASN D 1 113 ? 5.134 3.803 78.197 1.00 36.17 113 ASN D CA 1
ATOM 14399 C C . ASN D 1 113 ? 5.623 5.085 77.536 1.00 33.36 113 ASN D C 1
ATOM 14400 O O . ASN D 1 113 ? 5.647 5.181 76.305 1.00 31.93 113 ASN D O 1
ATOM 14411 N N . GLY D 1 114 ? 5.989 6.073 78.347 1.00 34.55 114 GLY D N 1
ATOM 14412 C CA . GLY D 1 114 ? 6.454 7.342 77.819 1.00 31.81 114 GLY D CA 1
ATOM 14413 C C . GLY D 1 114 ? 6.250 8.511 78.764 1.00 31.94 114 GLY D C 1
ATOM 14414 O O . GLY D 1 114 ? 5.869 8.328 79.921 1.00 33.99 114 GLY D O 1
ATOM 14418 N N . PRO D 1 115 ? 6.507 9.729 78.271 1.00 35.32 115 PRO D N 1
ATOM 14419 C CA . PRO D 1 115 ? 6.329 10.951 79.063 1.00 36.09 115 PRO D CA 1
ATOM 14420 C C . PRO D 1 115 ? 4.904 11.106 79.589 1.00 38.45 115 PRO D C 1
ATOM 14421 O O . PRO D 1 115 ? 3.959 10.692 78.917 1.00 38.45 115 PRO D O 1
ATOM 14432 N N . VAL D 1 116 ? 4.766 11.680 80.781 1.00 34.24 116 VAL D N 1
ATOM 14433 C CA . VAL D 1 116 ? 3.459 11.972 81.358 1.00 36.09 116 VAL D CA 1
ATOM 14434 C C . VAL D 1 116 ? 3.495 13.294 82.098 1.00 37.66 116 VAL D C 1
ATOM 14435 O O . VAL D 1 116 ? 4.570 13.830 82.382 1.00 37.93 116 VAL D O 1
ATOM 14448 N N . THR D 1 117 ? 2.312 13.812 82.408 1.00 38.30 117 THR D N 1
ATOM 14449 C CA . THR D 1 117 ? 2.185 14.934 83.319 1.00 40.04 117 THR D CA 1
ATOM 14450 C C . THR D 1 117 ? 1.442 14.491 84.566 1.00 40.68 117 THR D C 1
ATOM 14451 O O . THR D 1 117 ? 0.636 13.564 84.516 1.00 39.91 117 THR D O 1
ATOM 14462 N N . LEU D 1 118 ? 1.725 15.156 85.681 1.00 41.37 118 LEU D N 1
ATOM 14463 C CA . LEU D 1 118 ? 0.961 14.979 86.910 1.00 41.53 118 LEU D CA 1
ATOM 14464 C C . LEU D 1 118 ? 0.292 16.296 87.274 1.00 42.40 118 LEU D C 1
ATOM 14465 O O . LEU D 1 118 ? 0.965 17.311 87.456 1.00 43.38 118 LEU D O 1
ATOM 14481 N N . TYR D 1 119 ? -1.031 16.270 87.387 1.00 43.79 119 TYR D N 1
ATOM 14482 C CA . TYR D 1 119 ? -1.787 17.438 87.812 1.00 44.62 119 TYR D CA 1
ATOM 14483 C C . TYR D 1 119 ? -2.197 17.315 89.276 1.00 44.84 119 TYR D C 1
ATOM 14484 O O . TYR D 1 119 ? -2.690 16.277 89.713 1.00 44.11 119 TYR D O 1
ATOM 14502 N N . LEU D 1 120 ? -1.981 18.397 90.017 1.00 48.98 120 LEU D N 1
ATOM 14503 C CA . LEU D 1 120 ? -2.238 18.448 91.452 1.00 49.31 120 LEU D CA 1
ATOM 14504 C C . LEU D 1 120 ? -2.788 19.803 91.853 1.00 50.36 120 LEU D C 1
ATOM 14505 O O . LEU D 1 120 ? -2.248 20.840 91.468 1.00 51.17 120 LEU D O 1
ATOM 14521 N N . SER D 1 121 ? -3.858 19.794 92.634 1.00 52.50 121 SER D N 1
ATOM 14522 C CA . SER D 1 121 ? -4.328 21.012 93.258 1.00 53.54 121 SER D CA 1
ATOM 14523 C C . SER D 1 121 ? -3.381 21.349 94.406 1.00 54.17 121 SER D C 1
ATOM 14524 O O . SER D 1 121 ? -2.930 20.459 95.128 1.00 53.69 121 SER D O 1
ATOM 14532 N N . ARG D 1 122 ? -3.084 22.632 94.570 1.00 54.86 122 ARG D N 1
ATOM 14533 C CA . ARG D 1 122 ? -2.259 23.096 95.677 1.00 55.51 122 ARG D CA 1
ATOM 14534 C C . ARG D 1 122 ? -2.806 24.419 96.170 1.00 56.54 122 ARG D C 1
ATOM 14535 O O . ARG D 1 122 ? -3.394 25.173 95.397 1.00 56.98 122 ARG D O 1
ATOM 14556 N N . TYR D 1 123 ? -2.595 24.712 97.448 1.00 61.81 123 TYR D N 1
ATOM 14557 C CA . TYR D 1 123 ? -2.944 26.016 97.984 1.00 64.13 123 TYR D CA 1
ATOM 14558 C C . TYR D 1 123 ? -1.752 26.939 97.808 1.00 64.36 123 TYR D C 1
ATOM 14559 O O . TYR D 1 123 ? -0.664 26.667 98.320 1.00 63.70 123 TYR D O 1
ATOM 14563 N N . ASP D 1 124 ? -1.955 28.025 97.070 1.00 68.84 124 ASP D N 1
ATOM 14564 C CA . ASP D 1 124 ? -0.887 28.981 96.826 1.00 69.28 124 ASP D CA 1
ATOM 14565 C C . ASP D 1 124 ? -1.032 30.129 97.808 1.00 72.39 124 ASP D C 1
ATOM 14566 O O . ASP D 1 124 ? -2.004 30.885 97.756 1.00 74.61 124 ASP D O 1
ATOM 14575 N N . THR D 1 125 ? -0.060 30.258 98.702 1.00 73.45 125 THR D N 1
ATOM 14576 C CA . THR D 1 125 ? -0.095 31.306 99.710 1.00 76.55 125 THR D CA 1
ATOM 14577 C C . THR D 1 125 ? 0.215 32.668 99.086 1.00 78.26 125 THR D C 1
ATOM 14578 O O . THR D 1 125 ? 1.330 33.184 99.189 1.00 78.51 125 THR D O 1
ATOM 14589 N N . GLU D 1 126 ? -0.798 33.230 98.429 1.00 78.50 126 GLU D N 1
ATOM 14590 C CA . GLU D 1 126 ? -0.717 34.547 97.801 1.00 80.49 126 GLU D CA 1
ATOM 14591 C C . GLU D 1 126 ? -1.970 34.787 96.961 1.00 81.29 126 GLU D C 1
ATOM 14592 O O . GLU D 1 126 ? -2.812 33.898 96.812 1.00 80.07 126 GLU D O 1
ATOM 14596 N N . ASP D 1 130 ? -6.349 28.108 96.020 1.00 64.00 130 ASP D N 1
ATOM 14597 C CA . ASP D 1 130 ? -6.149 26.766 95.490 1.00 61.16 130 ASP D CA 1
ATOM 14598 C C . ASP D 1 130 ? -5.936 26.806 93.975 1.00 59.84 130 ASP D C 1
ATOM 14599 O O . ASP D 1 130 ? -6.777 27.324 93.242 1.00 61.08 130 ASP D O 1
ATOM 14602 N N . VAL D 1 131 ? -4.821 26.246 93.512 1.00 57.84 131 VAL D N 1
ATOM 14603 C CA . VAL D 1 131 ? -4.457 26.322 92.099 1.00 56.60 131 VAL D CA 1
ATOM 14604 C C . VAL D 1 131 ? -4.092 24.949 91.556 1.00 54.30 131 VAL D C 1
ATOM 14605 O O . VAL D 1 131 ? -3.627 24.085 92.297 1.00 53.74 131 VAL D O 1
ATOM 14618 N N . LEU D 1 132 ? -4.299 24.759 90.256 1.00 52.94 132 LEU D N 1
ATOM 14619 C CA . LEU D 1 132 ? -3.913 23.520 89.596 1.00 51.13 132 LEU D CA 1
ATOM 14620 C C . LEU D 1 132 ? -2.446 23.578 89.202 1.00 51.23 132 LEU D C 1
ATOM 14621 O O . LEU D 1 132 ? -2.013 24.528 88.549 1.00 51.91 132 LEU D O 1
ATOM 14637 N N . CYS D 1 133 ? -1.688 22.558 89.589 1.00 46.75 133 CYS D N 1
ATOM 14638 C CA . CYS D 1 133 ? -0.265 22.506 89.281 1.00 46.02 133 CYS D CA 1
ATOM 14639 C C . CYS D 1 133 ? 0.075 21.298 88.424 1.00 44.95 133 CYS D C 1
ATOM 14640 O O . CYS D 1 133 ? -0.411 20.199 88.667 1.00 44.13 133 CYS D O 1
ATOM 14648 N N . VAL D 1 134 ? 0.945 21.513 87.445 1.00 42.84 134 VAL D N 1
ATOM 14649 C CA . VAL D 1 134 ? 1.372 20.457 86.539 1.00 41.87 134 VAL D CA 1
ATOM 14650 C C . VAL D 1 134 ? 2.853 20.133 86.752 1.00 42.05 134 VAL D C 1
ATOM 14651 O O . VAL D 1 134 ? 3.655 21.010 87.081 1.00 42.84 134 VAL D O 1
ATOM 14664 N N . HIS D 1 135 ? 3.192 18.862 86.566 1.00 41.20 135 HIS D N 1
ATOM 14665 C CA . HI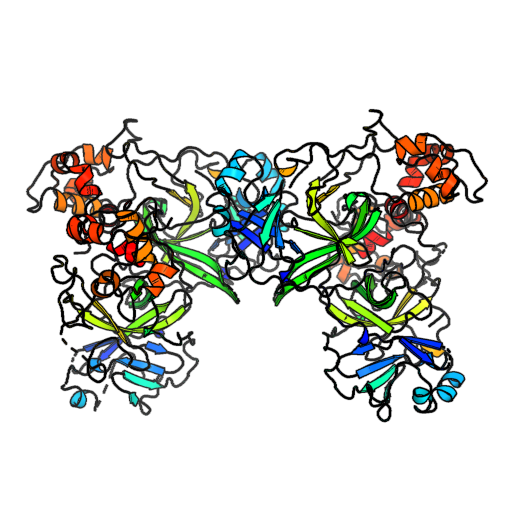S D 1 135 ? 4.559 18.364 86.690 1.00 41.21 135 HIS D CA 1
ATOM 14666 C C . HIS D 1 135 ? 4.840 17.421 85.534 1.00 40.44 135 HIS D C 1
ATOM 14667 O O . HIS D 1 135 ? 3.943 16.705 85.096 1.00 39.38 135 HIS D O 1
ATOM 14680 N N . THR D 1 136 ? 6.077 17.418 85.046 1.00 38.75 136 THR D N 1
ATOM 14681 C CA . THR D 1 136 ? 6.460 16.552 83.935 1.00 36.25 136 THR D CA 1
ATOM 14682 C C . THR D 1 136 ? 7.272 15.360 84.425 1.00 34.53 136 THR D C 1
ATOM 14683 O O . THR D 1 136 ? 8.002 15.457 85.409 1.00 34.83 136 THR D O 1
ATOM 14694 N N . GLY D 1 137 ? 7.113 14.227 83.750 1.00 37.06 137 GLY D N 1
ATOM 14695 C CA . GLY D 1 137 ? 7.842 13.025 84.111 1.00 35.93 137 GLY D CA 1
ATOM 14696 C C . GLY D 1 137 ? 7.724 11.912 83.090 1.00 33.79 137 GLY D C 1
ATOM 14697 O O . GLY D 1 137 ? 7.352 12.146 81.939 1.00 32.10 137 GLY D O 1
ATOM 14701 N N . PHE D 1 138 ? 8.040 10.696 83.528 1.00 34.81 138 PHE D N 1
ATOM 14702 C CA . PHE D 1 138 ? 8.051 9.518 82.669 1.00 33.61 138 PHE D CA 1
ATOM 14703 C C . PHE D 1 138 ? 7.306 8.386 83.366 1.00 35.82 138 PHE D C 1
ATOM 14704 O O . PHE D 1 138 ? 7.380 8.262 84.587 1.00 37.30 138 PHE D O 1
ATOM 14721 N N . MET D 1 139 ? 6.588 7.572 82.595 1.00 34.51 139 MET D N 1
ATOM 14722 C CA . MET D 1 139 ? 5.857 6.431 83.146 1.00 35.32 139 MET D CA 1
ATOM 14723 C C . MET D 1 139 ? 6.119 5.150 82.357 1.00 35.29 139 MET D C 1
ATOM 14724 O O . MET D 1 139 ? 6.227 5.165 81.129 1.00 34.92 139 MET D O 1
ATOM 14738 N N . SER D 1 140 ? 6.243 4.046 83.083 1.00 35.71 140 SER D N 1
ATOM 14739 C CA . SER D 1 140 ? 6.337 2.724 82.477 1.00 35.99 140 SER D CA 1
ATOM 14740 C C . SER D 1 140 ? 5.323 1.789 83.139 1.00 35.80 140 SER D C 1
ATOM 14741 O O . SER D 1 140 ? 5.501 1.375 84.285 1.00 35.11 140 SER D O 1
ATOM 14749 N N . GLU D 1 141 ? 4.260 1.472 82.407 1.00 36.63 141 GLU D N 1
ATOM 14750 C CA . GLU D 1 141 ? 3.207 0.574 82.879 1.00 36.61 141 GLU D CA 1
ATOM 14751 C C . GLU D 1 141 ? 2.731 0.887 84.297 1.00 35.63 141 GLU D C 1
ATOM 14752 O O . GLU D 1 141 ? 2.753 0.019 85.166 1.00 34.95 141 GLU D O 1
ATOM 14764 N N . GLY D 1 142 ? 2.308 2.124 84.531 1.00 38.59 142 GLY D N 1
ATOM 14765 C CA . GLY D 1 142 ? 1.709 2.495 85.803 1.00 37.99 142 GLY D CA 1
ATOM 14766 C C . GLY D 1 142 ? 2.702 2.829 86.905 1.00 37.54 142 GLY D C 1
ATOM 14767 O O . GLY D 1 142 ? 2.314 3.000 88.062 1.00 37.19 142 GLY D O 1
ATOM 14771 N N . HIS D 1 143 ? 3.980 2.907 86.553 1.00 37.77 143 HIS D N 1
ATOM 14772 C CA . HIS D 1 143 ? 5.018 3.321 87.493 1.00 37.67 143 HIS D CA 1
ATOM 14773 C C . HIS D 1 143 ? 5.772 4.523 86.933 1.00 38.43 143 HIS D C 1
ATOM 14774 O O . HIS D 1 143 ? 6.316 4.456 85.833 1.00 38.60 143 HIS D O 1
ATOM 14787 N N . HIS D 1 144 ? 5.791 5.623 87.684 1.00 35.38 144 HIS D N 1
ATOM 14788 C CA . HIS D 1 144 ? 6.369 6.872 87.183 1.00 36.37 144 HIS D CA 1
ATOM 14789 C C . HIS D 1 144 ? 7.469 7.427 88.091 1.00 37.15 144 HIS D C 1
ATOM 14790 O O . HIS D 1 144 ? 7.822 6.815 89.099 1.00 36.48 144 HIS D O 1
ATOM 14803 N N . ASP D 1 145 ? 8.000 8.589 87.715 1.00 37.23 145 ASP D N 1
ATOM 14804 C CA . ASP D 1 145 ? 9.186 9.155 88.356 1.00 37.75 145 ASP D CA 1
ATOM 14805 C C . ASP D 1 145 ? 8.990 10.594 88.832 1.00 38.43 145 ASP D C 1
ATOM 14806 O O . ASP D 1 145 ? 9.962 11.322 89.018 1.00 36.94 145 ASP D O 1
ATOM 14815 N N . ILE D 1 146 ? 7.739 11.006 89.009 1.00 36.34 146 ILE D N 1
ATOM 14816 C CA . ILE D 1 146 ? 7.446 12.346 89.503 1.00 36.92 146 ILE D CA 1
ATOM 14817 C C . ILE D 1 146 ? 7.366 12.308 91.031 1.00 36.95 146 ILE D C 1
ATOM 14818 O O . ILE D 1 146 ? 6.571 11.562 91.603 1.00 36.61 146 ILE D O 1
ATOM 14834 N N . LYS D 1 147 ? 8.207 13.113 91.679 1.00 38.36 147 LYS D N 1
ATOM 14835 C CA . LYS D 1 147 ? 8.295 13.153 93.140 1.00 38.24 147 LYS D CA 1
ATOM 14836 C C . LYS D 1 147 ? 6.983 13.555 93.797 1.00 39.11 147 LYS D C 1
ATOM 14837 O O . LYS D 1 147 ? 6.386 14.557 93.419 1.00 39.81 147 LYS D O 1
ATOM 14841 N N . THR D 1 148 ? 6.552 12.782 94.792 1.00 45.84 148 THR D N 1
ATOM 14842 C CA . THR D 1 148 ? 5.342 13.092 95.554 1.00 46.18 148 THR D CA 1
ATOM 14843 C C . THR D 1 148 ? 5.567 13.009 97.061 1.00 45.84 148 THR D C 1
ATOM 14844 O O . THR D 1 148 ? 6.555 12.440 97.525 1.00 44.90 148 THR D O 1
ATOM 14855 N N . VAL D 1 149 ? 4.629 13.580 97.811 1.00 52.11 149 VAL D N 1
ATOM 14856 C CA . VAL D 1 149 ? 4.668 13.598 99.273 1.00 51.88 149 VAL D CA 1
ATOM 14857 C C . VAL D 1 149 ? 3.352 13.019 99.791 1.00 51.52 149 VAL D C 1
ATOM 14858 O O . VAL D 1 149 ? 2.453 12.726 99.004 1.00 51.38 149 VAL D O 1
ATOM 14871 N N . PHE D 1 150 ? 3.252 12.843 101.106 1.00 54.35 150 PHE D N 1
ATOM 14872 C CA . PHE D 1 150 ? 2.115 12.160 101.731 1.00 53.75 150 PHE D CA 1
ATOM 14873 C C . PHE D 1 150 ? 0.723 12.632 101.295 1.00 54.36 150 PHE D C 1
ATOM 14874 O O . PHE D 1 150 ? -0.156 11.808 101.042 1.00 53.54 150 PHE D O 1
ATOM 14878 N N . GLY D 1 151 ? 0.515 13.940 101.204 1.00 54.81 151 GLY D N 1
ATOM 14879 C CA . GLY D 1 151 ? -0.784 14.476 100.826 1.00 55.17 151 GLY D CA 1
ATOM 14880 C C . GLY D 1 151 ? -1.152 14.344 99.355 1.00 54.84 151 GLY D C 1
ATOM 14881 O O . GLY D 1 151 ? -2.308 14.542 98.982 1.00 54.71 151 GLY D O 1
ATOM 14885 N N . ASP D 1 152 ? -0.182 13.983 98.520 1.00 52.88 152 ASP D N 1
ATOM 14886 C CA . ASP D 1 152 ? -0.352 14.049 97.066 1.00 52.69 152 ASP D CA 1
ATOM 14887 C C . ASP D 1 152 ? -1.168 12.934 96.388 1.00 51.42 152 ASP D C 1
ATOM 14888 O O . ASP D 1 152 ? -1.313 12.947 95.165 1.00 51.18 152 ASP D O 1
ATOM 14897 N N . CYS D 1 153 ? -1.686 11.971 97.142 1.00 55.42 153 CYS D N 1
ATOM 14898 C CA . CYS D 1 153 ? -2.560 10.963 96.540 1.00 54.21 153 CYS D CA 1
ATOM 14899 C C . CYS D 1 153 ? -3.783 11.625 95.900 1.00 54.41 153 CYS D C 1
ATOM 14900 O O . CYS D 1 153 ? -4.372 12.545 96.474 1.00 55.17 153 CYS D O 1
ATOM 14908 N N . GLY D 1 154 ? -4.165 11.145 94.718 1.00 50.73 154 GLY D N 1
ATOM 14909 C CA . GLY D 1 154 ? -5.275 11.723 93.978 1.00 50.91 154 GLY D CA 1
ATOM 14910 C C . GLY D 1 154 ? -4.863 12.569 92.789 1.00 51.46 154 GLY D C 1
ATOM 14911 O O . GLY D 1 154 ? -5.705 12.956 91.976 1.00 51.55 154 GLY D O 1
ATOM 14915 N N . GLY D 1 155 ? -3.573 12.875 92.696 1.00 47.10 155 GLY D N 1
ATOM 14916 C CA . GLY D 1 155 ? -3.033 13.567 91.541 1.00 47.55 155 GLY D CA 1
ATOM 14917 C C . GLY D 1 155 ? -3.371 12.827 90.261 1.00 46.70 155 GLY D C 1
ATOM 14918 O O . GLY D 1 155 ? -3.396 11.597 90.245 1.00 45.79 155 GLY D O 1
ATOM 14922 N N . MET D 1 156 ? -3.653 13.574 89.195 1.00 45.99 156 MET D N 1
ATOM 14923 C CA . MET D 1 156 ? -4.140 12.992 87.945 1.00 45.05 156 MET D CA 1
ATOM 14924 C C . MET D 1 156 ? -3.028 12.926 86.899 1.00 44.34 156 MET D C 1
ATOM 14925 O O . MET D 1 156 ? -2.417 13.943 86.562 1.00 44.49 156 MET D O 1
ATOM 14939 N N . LEU D 1 157 ? -2.780 11.718 86.391 1.00 42.78 157 LEU D N 1
ATOM 14940 C CA . LEU D 1 157 ? -1.707 11.472 85.429 1.00 42.35 157 LEU D CA 1
ATOM 14941 C C . LEU D 1 157 ? -2.223 11.369 83.998 1.00 41.91 157 LEU D C 1
ATOM 14942 O O . LEU D 1 157 ? -3.190 10.659 83.725 1.00 41.57 157 LEU D O 1
ATOM 14958 N N . PHE D 1 158 ? -1.562 12.088 83.093 1.00 41.74 158 PHE D N 1
ATOM 14959 C CA . PHE D 1 158 ? -1.970 12.166 81.691 1.00 41.82 158 PHE D CA 1
ATOM 14960 C C . PHE D 1 158 ? -0.830 11.827 80.729 1.00 42.12 158 PHE D C 1
ATOM 14961 O O . PHE D 1 158 ? 0.342 12.004 81.065 1.00 42.43 158 PHE D O 1
ATOM 14978 N N . ASP D 1 159 ? -1.174 11.347 79.533 1.00 39.67 159 ASP D N 1
ATOM 14979 C CA . ASP D 1 159 ? -0.186 11.195 78.465 1.00 40.35 159 ASP D CA 1
ATOM 14980 C C . ASP D 1 159 ? -0.048 12.532 77.722 1.00 41.44 159 ASP D C 1
ATOM 14981 O O . ASP D 1 159 ? -0.809 13.460 77.984 1.00 41.62 159 ASP D O 1
ATOM 14990 N N . PRO D 1 160 ? 0.924 12.638 76.802 1.00 41.09 160 PRO D N 1
ATOM 14991 C CA . PRO D 1 160 ? 1.200 13.935 76.171 1.00 43.32 160 PRO D CA 1
ATOM 14992 C C . PRO D 1 160 ? 0.039 14.498 75.354 1.00 45.82 160 PRO D C 1
ATOM 14993 O O . PRO D 1 160 ? 0.025 15.700 75.080 1.00 47.84 160 PRO D O 1
ATOM 15004 N N . LYS D 1 161 ? -0.919 13.652 74.989 1.00 46.04 161 LYS D N 1
ATOM 15005 C CA . LYS D 1 161 ? -2.082 14.098 74.223 1.00 48.76 161 LYS D CA 1
ATOM 15006 C C . LYS D 1 161 ? -3.265 14.465 75.123 1.00 48.73 161 LYS D C 1
ATOM 15007 O O . LYS D 1 161 ? -4.336 14.812 74.631 1.00 51.06 161 LYS D O 1
ATOM 15017 N N . GLY D 1 162 ? -3.064 14.392 76.436 1.00 46.48 162 GLY D N 1
ATOM 15018 C CA . GLY D 1 162 ? -4.077 14.819 77.388 1.00 46.73 162 GLY D CA 1
ATOM 15019 C C . GLY D 1 162 ? -5.096 13.760 77.764 1.00 46.55 162 GLY D C 1
ATOM 15020 O O . GLY D 1 162 ? -6.199 14.081 78.202 1.00 47.84 162 GLY D O 1
ATOM 15024 N N . ARG D 1 163 ? -4.726 12.495 77.602 1.00 47.29 163 ARG D N 1
ATOM 15025 C CA . ARG D 1 163 ? -5.600 11.386 77.974 1.00 47.27 163 ARG D CA 1
ATOM 15026 C C . ARG D 1 163 ? -5.306 10.915 79.385 1.00 46.04 163 ARG D C 1
ATOM 15027 O O . ARG D 1 163 ? -4.156 10.656 79.730 1.00 45.85 163 ARG D O 1
ATOM 15048 N N . LEU D 1 164 ? -6.349 10.795 80.197 1.00 47.00 164 LEU D N 1
ATOM 15049 C CA . LEU D 1 164 ? -6.177 10.377 81.578 1.00 46.19 164 LEU D CA 1
ATOM 15050 C C . LEU D 1 164 ? -5.650 8.947 81.631 1.00 45.60 164 LEU D C 1
ATOM 15051 O O . LEU D 1 164 ? -6.218 8.042 81.015 1.00 45.74 164 LEU D O 1
ATOM 15067 N N . LEU D 1 165 ? -4.556 8.755 82.360 1.00 44.06 165 LEU D N 1
ATOM 15068 C CA . LEU D 1 165 ? -3.995 7.428 82.578 1.00 43.46 165 LEU D CA 1
ATOM 15069 C C . LEU D 1 165 ? -4.526 6.850 83.883 1.00 43.42 165 LEU D C 1
ATOM 15070 O O . LEU D 1 165 ? -4.922 5.685 83.940 1.00 43.20 165 LEU D O 1
ATOM 15086 N N . GLY D 1 166 ? -4.554 7.677 84.923 1.00 42.42 166 GLY D N 1
ATOM 15087 C CA . GLY D 1 166 ? -5.031 7.241 86.220 1.00 43.24 166 GLY D CA 1
ATOM 15088 C C . GLY D 1 166 ? -4.652 8.176 87.352 1.00 44.28 166 GLY D C 1
ATOM 15089 O O . GLY D 1 166 ? -4.303 9.337 87.132 1.00 44.31 166 GLY D O 1
ATOM 15093 N N . LEU D 1 167 ? -4.704 7.646 88.569 1.00 42.28 167 LEU D N 1
ATOM 15094 C CA . LEU D 1 167 ? -4.497 8.431 89.774 1.00 43.69 167 LEU D CA 1
ATOM 15095 C C . LEU D 1 167 ? -3.266 7.950 90.534 1.00 44.42 167 LEU D C 1
ATOM 15096 O O . LEU D 1 167 ? -3.043 6.748 90.684 1.00 44.66 167 LEU D O 1
ATOM 15112 N N . HIS D 1 168 ? -2.463 8.895 91.008 1.00 41.97 168 HIS D N 1
ATOM 15113 C CA . HIS D 1 168 ? -1.347 8.565 91.880 1.00 43.01 168 HIS D CA 1
ATOM 15114 C C . HIS D 1 168 ? -1.918 8.020 93.185 1.00 45.04 168 HIS D C 1
ATOM 15115 O O . HIS D 1 168 ? -2.855 8.599 93.732 1.00 45.91 168 HIS D O 1
ATOM 15128 N N . CYS D 1 169 ? -1.364 6.918 93.688 1.00 44.15 169 CYS D N 1
ATOM 15129 C CA . CYS D 1 169 ? -1.977 6.246 94.835 1.00 46.42 169 CYS D CA 1
ATOM 15130 C C . CYS D 1 169 ? -1.003 5.642 95.840 1.00 48.32 169 CYS D C 1
ATOM 15131 O O . CYS D 1 169 ? -1.382 5.402 96.987 1.00 50.63 169 CYS D O 1
ATOM 15139 N N . ALA D 1 170 ? 0.237 5.388 95.433 1.00 45.00 170 ALA D N 1
ATOM 15140 C CA . ALA D 1 170 ? 1.178 4.727 96.332 1.00 46.92 170 ALA D CA 1
ATOM 15141 C C . ALA D 1 170 ? 2.625 4.891 95.892 1.00 46.17 170 ALA D C 1
ATOM 15142 O O . ALA D 1 170 ? 2.903 5.332 94.780 1.00 44.13 170 ALA D O 1
ATOM 15149 N N . GLY D 1 171 ? 3.544 4.530 96.781 1.00 45.24 171 GLY D N 1
ATOM 15150 C CA . GLY D 1 171 ? 4.960 4.597 96.477 1.00 45.01 171 GLY D CA 1
ATOM 15151 C C . GLY D 1 171 ? 5.830 3.955 97.542 1.00 47.34 171 GLY D C 1
ATOM 15152 O O . GLY D 1 171 ? 5.338 3.429 98.541 1.00 49.04 171 GLY D O 1
ATOM 15156 N N . SER D 1 172 ? 7.138 4.028 97.334 1.00 45.56 172 SER D N 1
ATOM 15157 C CA . SER D 1 172 ? 8.104 3.495 98.286 1.00 47.68 172 SER D CA 1
ATOM 15158 C C . SER D 1 172 ? 9.432 4.222 98.141 1.00 46.67 172 SER D C 1
ATOM 15159 O O . SER D 1 172 ? 9.738 4.774 97.086 1.00 44.06 172 SER D O 1
ATOM 15167 N N . ASP D 1 173 ? 10.216 4.217 99.210 1.00 51.30 173 ASP D N 1
ATOM 15168 C CA . ASP D 1 173 ? 11.515 4.873 99.213 1.00 49.79 173 ASP D CA 1
ATOM 15169 C C . ASP D 1 173 ? 12.514 4.132 98.329 1.00 48.95 173 ASP D C 1
ATOM 15170 O O . ASP D 1 173 ? 13.416 4.737 97.755 1.00 46.24 173 ASP D O 1
ATOM 15179 N N . ASP D 1 174 ? 12.341 2.820 98.217 1.00 48.34 174 ASP D N 1
ATOM 15180 C CA . ASP D 1 174 ? 13.264 1.988 97.457 1.00 47.85 174 ASP D CA 1
ATOM 15181 C C . ASP D 1 174 ? 12.518 0.768 96.934 1.00 49.98 174 ASP D C 1
ATOM 15182 O O . ASP D 1 174 ? 11.386 0.507 97.339 1.00 51.20 174 ASP D O 1
ATOM 15191 N N . VAL D 1 175 ? 13.156 0.030 96.034 1.00 45.37 175 VAL D N 1
ATOM 15192 C CA . VAL D 1 175 ? 12.594 -1.209 95.510 1.00 47.12 175 VAL D CA 1
ATOM 15193 C C . VAL D 1 175 ? 13.652 -2.309 95.505 1.00 48.35 175 VAL D C 1
ATOM 15194 O O . VAL D 1 175 ? 14.850 -2.027 95.557 1.00 46.67 175 VAL D O 1
ATOM 15207 N N . VAL D 1 176 ? 13.201 -3.560 95.455 1.00 46.93 176 VAL D N 1
ATOM 15208 C CA . VAL D 1 176 ? 14.100 -4.692 95.246 1.00 47.74 176 VAL D CA 1
ATOM 15209 C C . VAL D 1 176 ? 14.072 -5.062 93.761 1.00 44.11 176 VAL D C 1
ATOM 15210 O O . VAL D 1 176 ? 13.012 -5.052 93.136 1.00 41.74 176 VAL D O 1
ATOM 15223 N N . PHE D 1 177 ? 15.243 -5.351 93.201 1.00 47.54 177 PHE D N 1
ATOM 15224 C CA . PHE D 1 177 ? 15.377 -5.703 91.787 1.00 44.30 177 PHE D CA 1
ATOM 15225 C C . PHE D 1 177 ? 15.626 -7.199 91.569 1.00 44.76 177 PHE D C 1
ATOM 15226 O O . PHE D 1 177 ? 16.492 -7.783 92.214 1.00 47.13 177 PHE D O 1
ATOM 15243 N N . MET D 1 178 ? 14.860 -7.816 90.674 1.00 47.57 178 MET D N 1
ATOM 15244 C CA . MET D 1 178 ? 15.059 -9.224 90.333 1.00 47.49 178 MET D CA 1
ATOM 15245 C C . MET D 1 178 ? 14.303 -9.557 89.055 1.00 44.88 178 MET D C 1
ATOM 15246 O O . MET D 1 178 ? 13.442 -8.797 88.629 1.00 43.24 178 MET D O 1
ATOM 15260 N N . ASP D 1 179 ? 14.595 -10.708 88.461 1.00 47.42 179 ASP D N 1
ATOM 15261 C CA . ASP D 1 179 ? 13.773 -11.196 87.362 1.00 46.57 179 ASP D CA 1
ATOM 15262 C C . ASP D 1 179 ? 12.580 -11.891 87.990 1.00 46.70 179 ASP D C 1
ATOM 15263 O O . ASP D 1 179 ? 12.677 -13.011 88.496 1.00 47.55 179 ASP D O 1
ATOM 15272 N N . THR D 1 180 ? 11.457 -11.188 87.968 1.00 51.66 180 THR D N 1
ATOM 15273 C CA . THR D 1 180 ? 10.240 -11.637 88.616 1.00 51.78 180 THR D CA 1
ATOM 15274 C C . THR D 1 180 ? 9.654 -12.859 87.919 1.00 52.08 180 THR D C 1
ATOM 15275 O O . THR D 1 180 ? 8.999 -13.688 88.550 1.00 52.70 180 THR D O 1
ATOM 15286 N N . THR D 1 181 ? 9.894 -12.964 86.616 1.00 52.09 181 THR D N 1
ATOM 15287 C CA . THR D 1 181 ? 9.455 -14.120 85.840 1.00 52.62 181 THR D CA 1
ATOM 15288 C C . THR D 1 181 ? 10.125 -15.405 86.326 1.00 53.77 181 THR D C 1
ATOM 15289 O O . THR D 1 181 ? 9.477 -16.443 86.461 1.00 54.34 181 THR D O 1
ATOM 15300 N N . THR D 1 182 ? 11.428 -15.326 86.581 1.00 50.88 182 THR D N 1
ATOM 15301 C CA . THR D 1 182 ? 12.227 -16.502 86.915 1.00 51.59 182 THR D CA 1
ATOM 15302 C C . THR D 1 182 ? 12.564 -16.608 88.400 1.00 51.94 182 THR D C 1
ATOM 15303 O O . THR D 1 182 ? 13.107 -17.615 88.847 1.00 52.53 182 THR D O 1
ATOM 15314 N N . GLY D 1 183 ? 12.273 -15.557 89.158 1.00 51.61 183 GLY D N 1
ATOM 15315 C CA . GLY D 1 183 ? 12.585 -15.535 90.577 1.00 52.34 183 GLY D CA 1
ATOM 15316 C C . GLY D 1 183 ? 14.079 -15.545 90.848 1.00 52.82 183 GLY D C 1
ATOM 15317 O O . GLY D 1 183 ? 14.509 -15.742 91.984 1.00 53.85 183 GLY D O 1
ATOM 15321 N N . LYS D 1 184 ? 14.865 -15.321 89.800 1.00 47.73 184 LYS D N 1
ATOM 15322 C CA . LYS D 1 184 ? 16.318 -15.265 89.901 1.00 48.00 184 LYS D CA 1
ATOM 15323 C C . LYS D 1 184 ? 16.775 -13.821 90.015 1.00 48.51 184 LYS D C 1
ATOM 15324 O O . LYS D 1 184 ? 16.063 -12.903 89.611 1.00 48.11 184 LYS D O 1
ATOM 15331 N N . SER D 1 185 ? 17.961 -13.618 90.572 1.00 44.94 185 SER D N 1
ATOM 15332 C CA . SER D 1 185 ? 18.566 -12.296 90.579 1.00 45.85 185 SER D CA 1
ATOM 15333 C C . SER D 1 185 ? 18.921 -11.890 89.162 1.00 43.79 185 SER D C 1
ATOM 15334 O O . SER D 1 185 ? 19.048 -12.736 88.274 1.00 42.35 185 SER D O 1
ATOM 15342 N N . ASN D 1 186 ? 19.064 -10.588 88.951 1.00 41.64 186 ASN D N 1
ATOM 15343 C CA . ASN D 1 186 ? 19.529 -10.073 87.677 1.00 39.19 186 ASN D CA 1
ATOM 15344 C C . ASN D 1 186 ? 20.566 -8.984 87.934 1.00 38.42 186 ASN D C 1
ATOM 15345 O O . ASN D 1 186 ? 21.032 -8.829 89.062 1.00 39.94 186 ASN D O 1
ATOM 15356 N N . ILE D 1 187 ? 20.931 -8.233 86.905 1.00 37.28 187 ILE D N 1
ATOM 15357 C CA . ILE D 1 187 ? 22.044 -7.303 87.031 1.00 36.58 187 ILE D CA 1
ATOM 15358 C C . ILE D 1 187 ? 21.719 -6.141 87.956 1.00 36.93 187 ILE D C 1
ATOM 15359 O O . ILE D 1 187 ? 22.621 -5.457 88.426 1.00 37.15 187 ILE D O 1
ATOM 15375 N N . TRP D 1 188 ? 20.434 -5.944 88.235 1.00 38.14 188 TRP D N 1
ATOM 15376 C CA . TRP D 1 188 ? 19.985 -4.815 89.043 1.00 38.38 188 TRP D CA 1
ATOM 15377 C C . TRP D 1 188 ? 19.795 -5.155 90.515 1.00 41.71 188 TRP D C 1
ATOM 15378 O O . TRP D 1 188 ? 19.550 -4.266 91.325 1.00 42.34 188 TRP D O 1
ATOM 15399 N N . THR D 1 189 ? 19.899 -6.431 90.864 1.00 41.17 189 THR D N 1
ATOM 15400 C CA . THR D 1 189 ? 19.663 -6.842 92.243 1.00 44.39 189 THR D CA 1
ATOM 15401 C C . THR D 1 189 ? 20.661 -6.179 93.198 1.00 45.10 189 THR D C 1
ATOM 15402 O O . THR D 1 189 ? 20.304 -5.805 94.315 1.00 46.61 189 THR D O 1
ATOM 15413 N N . SER D 1 190 ? 21.899 -6.015 92.749 1.00 49.30 190 SER D N 1
ATOM 15414 C CA . SER D 1 190 ? 22.946 -5.422 93.580 1.00 49.54 190 SER D CA 1
ATOM 15415 C C . SER D 1 190 ? 22.961 -3.890 93.524 1.00 47.45 190 SER D C 1
ATOM 15416 O O . SER D 1 190 ? 23.841 -3.263 94.112 1.00 47.36 190 SER D O 1
ATOM 15420 N N . TYR D 1 191 ? 22.002 -3.302 92.808 1.00 52.20 191 TYR D N 1
ATOM 15421 C CA . TYR D 1 191 ? 21.980 -1.858 92.572 1.00 49.80 191 TYR D CA 1
ATOM 15422 C C . TYR D 1 191 ? 22.115 -1.092 93.888 1.00 50.81 191 TYR D C 1
ATOM 15423 O O . TYR D 1 191 ? 21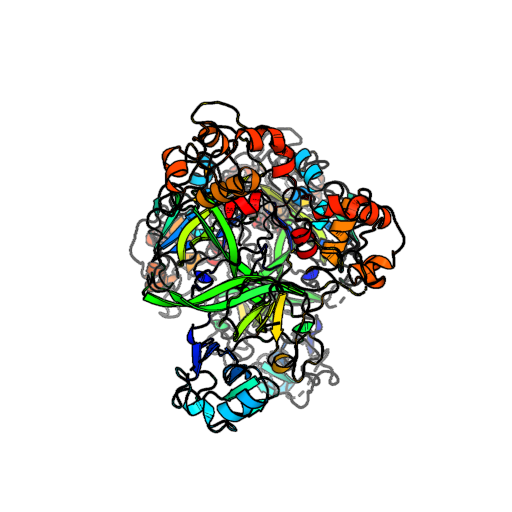.323 -1.277 94.815 1.00 52.60 191 TYR D O 1
ATOM 15441 N N . LYS D 1 192 ? 23.125 -0.233 93.956 1.00 53.60 192 LYS D N 1
ATOM 15442 C CA . LYS D 1 192 ? 23.495 0.434 95.195 1.00 54.58 192 LYS D CA 1
ATOM 15443 C C . LYS D 1 192 ? 22.720 1.738 95.376 1.00 53.31 192 LYS D C 1
ATOM 15444 O O . LYS D 1 192 ? 22.553 2.210 96.503 1.00 54.30 192 LYS D O 1
ATOM 15448 N N . LEU D 1 193 ? 22.258 2.329 94.277 1.00 53.84 193 LEU D N 1
ATOM 15449 C CA . LEU D 1 193 ? 21.484 3.559 94.376 1.00 52.76 193 LEU D CA 1
ATOM 15450 C C . LEU D 1 193 ? 20.030 3.249 94.720 1.00 53.30 193 LEU D C 1
ATOM 15451 O O . LEU D 1 193 ? 19.452 2.285 94.213 1.00 53.51 193 LEU D O 1
ATOM 15455 N N . GLN D 1 194 ? 19.437 4.093 95.559 1.00 51.28 194 GLN D N 1
ATOM 15456 C CA . GLN D 1 194 ? 18.018 3.993 95.879 1.00 52.03 194 GLN D CA 1
ATOM 15457 C C . GLN D 1 194 ? 17.181 4.349 94.665 1.00 49.73 194 GLN D C 1
ATOM 15458 O O . GLN D 1 194 ? 17.443 5.351 93.995 1.00 47.81 194 GLN D O 1
ATOM 15462 N N . HIS D 1 195 ? 16.181 3.522 94.380 1.00 45.81 195 HIS D N 1
ATOM 15463 C CA . HIS D 1 195 ? 15.267 3.786 93.286 1.00 43.67 195 HIS D CA 1
ATOM 15464 C C . HIS D 1 195 ? 13.826 3.770 93.799 1.00 45.13 195 HIS D C 1
ATOM 15465 O O . HIS D 1 195 ? 13.161 2.734 93.746 1.00 46.89 195 HIS D O 1
ATOM 15478 N N . PRO D 1 196 ? 13.333 4.921 94.291 1.00 43.69 196 PRO D N 1
ATOM 15479 C CA . PRO D 1 196 ? 11.965 4.952 94.822 1.00 45.50 196 PRO D CA 1
ATOM 15480 C C . PRO D 1 196 ? 10.920 4.656 93.751 1.00 44.20 196 PRO D C 1
ATOM 15481 O O . PRO D 1 196 ? 11.196 4.807 92.559 1.00 41.20 196 PRO D O 1
ATOM 15492 N N . SER D 1 197 ? 9.739 4.224 94.180 1.00 42.09 197 SER D N 1
ATOM 15493 C CA . SER D 1 197 ? 8.645 3.965 93.258 1.00 41.10 197 SER D CA 1
ATOM 15494 C C . SER D 1 197 ? 7.549 5.005 93.435 1.00 40.77 197 SER D C 1
ATOM 15495 O O . SER D 1 197 ? 7.315 5.503 94.538 1.00 42.42 197 SER D O 1
ATOM 15503 N N . GLU D 1 198 ? 6.899 5.339 92.327 1.00 40.32 198 GLU D N 1
ATOM 15504 C CA . GLU D 1 198 ? 5.703 6.167 92.337 1.00 40.41 198 GLU D CA 1
ATOM 15505 C C . GLU D 1 198 ? 4.681 5.395 91.512 1.00 40.08 198 GLU D C 1
ATOM 15506 O O . GLU D 1 198 ? 4.937 5.090 90.348 1.00 37.18 198 GLU D O 1
ATOM 15518 N N . ILE D 1 199 ? 3.526 5.099 92.105 1.00 42.30 199 ILE D N 1
ATOM 15519 C CA . ILE D 1 199 ? 2.608 4.102 91.551 1.00 41.11 199 ILE D CA 1
ATOM 15520 C C . ILE D 1 199 ? 1.216 4.666 91.256 1.00 40.28 199 ILE D C 1
ATOM 15521 O O . ILE D 1 199 ? 0.671 5.463 92.025 1.00 41.42 199 ILE D O 1
ATOM 15531 N N . MET D 1 200 ? 0.656 4.229 90.129 1.00 44.60 200 MET D N 1
ATOM 15532 C CA . MET D 1 200 ? -0.634 4.710 89.641 1.00 43.85 200 MET D CA 1
ATOM 15533 C C . MET D 1 200 ? -1.707 3.624 89.747 1.00 44.19 200 MET D C 1
ATOM 15534 O O . MET D 1 200 ? -1.401 2.432 89.707 1.00 44.20 200 MET D O 1
ATOM 15548 N N . ILE D 1 201 ? -2.961 4.044 89.897 1.00 45.26 201 ILE D N 1
ATOM 15549 C CA . ILE D 1 201 ? -4.101 3.142 89.739 1.00 45.51 201 ILE D CA 1
ATOM 15550 C C . ILE D 1 201 ? -5.082 3.752 88.740 1.00 44.37 201 ILE D C 1
ATOM 15551 O O . ILE D 1 201 ? -5.282 4.968 88.727 1.00 44.29 201 ILE D O 1
ATOM 15567 N N . THR D 1 202 ? -5.693 2.912 87.907 1.00 47.32 202 THR D N 1
ATOM 15568 C CA . THR D 1 202 ? -6.647 3.392 86.909 1.00 47.21 202 THR D CA 1
ATOM 15569 C C . THR D 1 202 ? -8.028 3.553 87.521 1.00 48.17 202 THR D C 1
ATOM 15570 O O . THR D 1 202 ? -8.278 3.103 88.638 1.00 48.95 202 THR D O 1
ATOM 15581 N N . LEU D 1 203 ? -8.920 4.210 86.788 1.00 48.17 203 LEU D N 1
ATOM 15582 C CA . LEU D 1 203 ? -10.289 4.388 87.245 1.00 50.60 203 LEU D CA 1
ATOM 15583 C C . LEU D 1 203 ? -11.039 3.054 87.267 1.00 51.77 203 LEU D C 1
ATOM 15584 O O . LEU D 1 203 ? -12.109 2.956 87.865 1.00 53.76 203 LEU D O 1
ATOM 15600 N N . ASN D 1 204 ? -10.475 2.035 86.620 1.00 50.71 204 ASN D N 1
ATOM 15601 C CA . ASN D 1 204 ? -11.039 0.683 86.654 1.00 51.81 204 ASN D CA 1
ATOM 15602 C C . ASN D 1 204 ? -10.238 -0.229 87.591 1.00 50.52 204 ASN D C 1
ATOM 15603 O O . ASN D 1 204 ? -10.183 -1.448 87.405 1.00 51.12 204 ASN D O 1
ATOM 15614 N N . ASN D 1 205 ? -9.611 0.382 88.592 1.00 49.64 205 ASN D N 1
ATOM 15615 C CA . ASN D 1 205 ? -8.886 -0.335 89.643 1.00 50.46 205 ASN D CA 1
ATOM 15616 C C . ASN D 1 205 ? -7.721 -1.202 89.153 1.00 50.37 205 ASN D C 1
ATOM 15617 O O . ASN D 1 205 ? -7.290 -2.125 89.849 1.00 51.57 205 ASN D O 1
ATOM 15628 N N . GLU D 1 206 ? -7.206 -0.903 87.965 1.00 50.17 206 GLU D N 1
ATOM 15629 C CA . GLU D 1 206 ? -5.987 -1.554 87.489 1.00 49.91 206 GLU D CA 1
ATOM 15630 C C . GLU D 1 206 ? -4.764 -0.898 88.101 1.00 49.12 206 GLU D C 1
ATOM 15631 O O . GLU D 1 206 ? -4.615 0.321 88.073 1.00 47.94 206 GLU D O 1
ATOM 15643 N N . ILE D 1 207 ? -3.891 -1.724 88.660 1.00 44.40 207 ILE D N 1
ATOM 15644 C CA . ILE D 1 207 ? -2.654 -1.250 89.252 1.00 43.79 207 ILE D CA 1
ATOM 15645 C C . ILE D 1 207 ? -1.601 -2.334 89.040 1.00 44.40 207 ILE D C 1
ATOM 15646 O O . ILE D 1 207 ? -1.866 -3.517 89.255 1.00 46.14 207 ILE D O 1
ATOM 15662 N N . ASN D 1 208 ? -0.414 -1.932 88.599 1.00 43.68 208 ASN D N 1
ATOM 15663 C CA . ASN D 1 208 ? 0.625 -2.895 88.262 1.00 44.22 208 ASN D CA 1
ATOM 15664 C C . ASN D 1 208 ? 1.365 -3.341 89.513 1.00 45.65 208 ASN D C 1
ATOM 15665 O O . ASN D 1 208 ? 2.513 -2.969 89.748 1.00 44.85 208 ASN D O 1
ATOM 15676 N N . LEU D 1 209 ? 0.675 -4.147 90.309 1.00 44.71 209 LEU D N 1
ATOM 15677 C CA . LEU D 1 209 ? 1.233 -4.731 91.514 1.00 46.70 209 LEU D CA 1
ATOM 15678 C C . LEU D 1 209 ? 0.615 -6.110 91.679 1.00 49.34 209 LEU D C 1
ATOM 15679 O O . LEU D 1 209 ? -0.506 -6.337 91.229 1.00 49.40 209 LEU D O 1
ATOM 15695 N N . PRO D 1 210 ? 1.334 -7.041 92.320 1.00 49.76 210 PRO D N 1
ATOM 15696 C CA . PRO D 1 210 ? 0.681 -8.304 92.672 1.00 52.43 210 PRO D CA 1
ATOM 15697 C C . PRO D 1 210 ? -0.429 -8.076 93.692 1.00 53.16 210 PRO D C 1
ATOM 15698 O O . PRO D 1 210 ? -0.338 -7.145 94.494 1.00 52.47 210 PRO D O 1
ATOM 15709 N N . ASN D 1 211 ? -1.456 -8.918 93.659 1.00 56.72 211 ASN D N 1
ATOM 15710 C CA . ASN D 1 211 ? -2.602 -8.771 94.548 1.00 57.37 211 ASN D CA 1
ATOM 15711 C C . ASN D 1 211 ? -3.178 -7.356 94.479 1.00 55.15 211 ASN D C 1
ATOM 15712 O O . ASN D 1 211 ? -3.202 -6.642 95.481 1.00 55.15 211 ASN D O 1
ATOM 15716 N N . PRO D 1 212 ? -3.646 -6.950 93.288 1.00 58.64 212 PRO D N 1
ATOM 15717 C CA . PRO D 1 212 ? -4.209 -5.613 93.064 1.00 56.51 212 PRO D CA 1
ATOM 15718 C C . PRO D 1 212 ? -5.545 -5.399 93.768 1.00 57.13 212 PRO D C 1
ATOM 15719 O O . PRO D 1 212 ? -5.920 -4.258 94.040 1.00 55.91 212 PRO D O 1
ATOM 15730 N N . ALA D 1 213 ? -6.256 -6.487 94.043 1.00 58.91 213 ALA D N 1
ATOM 15731 C CA . ALA D 1 213 ? -7.596 -6.402 94.609 1.00 59.51 213 ALA D CA 1
ATOM 15732 C C . ALA D 1 213 ? -7.603 -5.711 95.973 1.00 59.99 213 ALA D C 1
ATOM 15733 O O . ALA D 1 213 ? -8.555 -5.005 96.309 1.00 59.58 213 ALA D O 1
ATOM 15740 N N . ASN D 1 214 ? -6.547 -5.921 96.754 1.00 57.86 214 ASN D N 1
ATOM 15741 C CA . ASN D 1 214 ? -6.442 -5.319 98.083 1.00 58.46 214 ASN D CA 1
ATOM 15742 C C . ASN D 1 214 ? -5.039 -4.804 98.387 1.00 57.94 214 ASN D C 1
ATOM 15743 O O . ASN D 1 214 ? -4.567 -4.909 99.518 1.00 59.27 214 ASN D O 1
ATOM 15747 N N . TYR D 1 215 ? -4.381 -4.245 97.377 1.00 57.99 215 TYR D N 1
ATOM 15748 C CA . TYR D 1 215 ? -3.017 -3.746 97.523 1.00 57.20 215 TYR D CA 1
ATOM 15749 C C . TYR D 1 215 ? -2.891 -2.700 98.636 1.00 56.81 215 TYR D C 1
ATOM 15750 O O . TYR D 1 215 ? -1.864 -2.628 99.307 1.00 57.18 215 TYR D O 1
ATOM 15768 N N . ASP D 1 216 ? -3.930 -1.887 98.823 1.00 57.16 216 ASP D N 1
ATOM 15769 C CA . ASP D 1 216 ? -3.859 -0.762 99.754 1.00 56.56 216 ASP D CA 1
ATOM 15770 C C . ASP D 1 216 ? -4.139 -1.208 101.187 1.00 58.79 216 ASP D C 1
ATOM 15771 O O . ASP D 1 216 ? -3.869 -2.351 101.560 1.00 60.78 216 ASP D O 1
ATOM 15780 N N . LYS D 1 221 ? 6.419 -4.730 100.116 1.00 52.53 221 LYS D N 1
ATOM 15781 C CA . LYS D 1 221 ? 7.574 -4.335 99.318 1.00 50.73 221 LYS D CA 1
ATOM 15782 C C . LYS D 1 221 ? 7.210 -4.207 97.842 1.00 49.20 221 LYS D C 1
ATOM 15783 O O . LYS D 1 221 ? 6.289 -4.869 97.360 1.00 50.26 221 LYS D O 1
ATOM 15786 N N . VAL D 1 222 ? 7.924 -3.331 97.139 1.00 48.30 222 VAL D N 1
ATOM 15787 C CA . VAL D 1 222 ? 7.771 -3.170 95.696 1.00 46.44 222 VAL D CA 1
ATOM 15788 C C . VAL D 1 222 ? 8.929 -3.829 94.951 1.00 46.25 222 VAL D C 1
ATOM 15789 O O . VAL D 1 222 ? 10.093 -3.569 95.254 1.00 45.65 222 VAL D O 1
ATOM 15802 N N . VAL D 1 223 ? 8.603 -4.674 93.976 1.00 43.64 223 VAL D N 1
ATOM 15803 C CA . VAL D 1 223 ? 9.609 -5.392 93.198 1.00 43.55 223 VAL D CA 1
ATOM 15804 C C . VAL D 1 223 ? 9.621 -4.942 91.735 1.00 40.77 223 VAL D C 1
ATOM 15805 O O . VAL D 1 223 ? 8.614 -5.036 91.032 1.00 40.67 223 VAL D O 1
ATOM 15818 N N . TYR D 1 224 ? 10.778 -4.461 91.296 1.00 43.71 224 TYR D N 1
ATOM 15819 C CA . TYR D 1 224 ? 11.002 -4.057 89.913 1.00 41.23 224 TYR D CA 1
ATOM 15820 C C . TYR D 1 224 ? 11.925 -5.071 89.255 1.00 41.57 224 TYR D C 1
ATOM 15821 O O . TYR D 1 224 ? 12.675 -5.762 89.942 1.00 43.06 224 TYR D O 1
ATOM 15839 N N . GLN D 1 225 ? 11.858 -5.181 87.934 1.00 37.48 225 GLN D N 1
ATOM 15840 C CA . GLN D 1 225 ? 12.813 -5.997 87.194 1.00 37.40 225 GLN D CA 1
ATOM 15841 C C . GLN D 1 225 ? 14.024 -5.166 86.791 1.00 34.84 225 GLN D C 1
ATOM 15842 O O . GLN D 1 225 ? 15.132 -5.678 86.643 1.00 34.64 225 GLN D O 1
ATOM 15856 N N . HIS D 1 226 ? 13.791 -3.871 86.629 1.00 36.50 226 HIS D N 1
ATOM 15857 C CA . HIS D 1 226 ? 14.793 -2.950 86.122 1.00 34.54 226 HIS D CA 1
ATOM 15858 C C . HIS D 1 226 ? 14.343 -1.529 86.418 1.00 33.65 226 HIS D C 1
ATOM 15859 O O . HIS D 1 226 ? 13.177 -1.310 86.742 1.00 34.20 226 HIS D O 1
ATOM 15872 N N . PRO D 1 227 ? 15.259 -0.558 86.301 1.00 34.24 227 PRO D N 1
ATOM 15873 C CA . PRO D 1 227 ? 14.855 0.845 86.438 1.00 33.62 227 PRO D CA 1
ATOM 15874 C C . PRO D 1 227 ? 13.842 1.223 85.359 1.00 33.23 227 PRO D C 1
ATOM 15875 O O . PRO D 1 227 ? 13.766 0.534 84.335 1.00 33.27 227 PRO D O 1
ATOM 15886 N N . LEU D 1 228 ? 13.088 2.295 85.580 1.00 33.52 228 LEU D N 1
ATOM 15887 C CA . LEU D 1 228 ? 12.111 2.755 84.600 1.00 33.45 228 LEU D CA 1
ATOM 15888 C C . LEU D 1 228 ? 12.777 2.963 83.248 1.00 33.01 228 LEU D C 1
ATOM 15889 O O . LEU D 1 228 ? 13.808 3.631 83.155 1.00 32.46 228 LEU D O 1
ATOM 15905 N N . ARG D 1 229 ? 12.189 2.393 82.199 1.00 31.84 229 ARG D N 1
ATOM 15906 C CA . ARG D 1 229 ? 12.816 2.436 80.884 1.00 31.88 229 ARG D CA 1
ATOM 15907 C C . ARG D 1 229 ? 11.849 2.302 79.720 1.00 32.87 229 ARG D C 1
ATOM 15908 O O . ARG D 1 229 ? 10.805 1.655 79.818 1.00 33.45 229 ARG D O 1
ATOM 15929 N N . ASN D 1 230 ? 12.237 2.923 78.612 1.00 32.01 230 ASN D N 1
ATOM 15930 C CA . ASN D 1 230 ? 11.598 2.728 77.319 1.00 33.26 230 ASN D CA 1
ATOM 15931 C C . ASN D 1 230 ? 12.461 1.782 76.485 1.00 33.96 230 ASN D C 1
ATOM 15932 O O . ASN D 1 230 ? 13.688 1.908 76.480 1.00 33.45 230 ASN D O 1
ATOM 15943 N N . VAL D 1 231 ? 11.828 0.832 75.799 1.00 34.45 231 VAL D N 1
ATOM 15944 C CA . VAL D 1 231 ? 12.558 -0.227 75.100 1.00 35.11 231 VAL D CA 1
ATOM 15945 C C . VAL D 1 231 ? 13.466 0.320 73.998 1.00 36.28 231 VAL D C 1
ATOM 15946 O O . VAL D 1 231 ? 14.652 -0.010 73.952 1.00 36.03 231 VAL D O 1
ATOM 15959 N N . CYS D 1 232 ? 12.914 1.150 73.117 1.00 36.86 232 CYS D N 1
ATOM 15960 C CA . CYS D 1 232 ? 13.700 1.734 72.031 1.00 38.32 232 CYS D CA 1
ATOM 15961 C C . CYS D 1 232 ? 14.833 2.601 72.573 1.00 37.51 232 CYS D C 1
ATOM 15962 O O . CYS D 1 232 ? 15.961 2.542 72.086 1.00 38.04 232 CYS D O 1
ATOM 15970 N N . ALA D 1 233 ? 14.520 3.412 73.578 1.00 35.24 233 ALA D N 1
ATOM 15971 C CA . ALA D 1 233 ? 15.510 4.287 74.187 1.00 34.23 233 ALA D CA 1
ATOM 15972 C C . ALA D 1 233 ? 16.639 3.473 74.825 1.00 32.86 233 ALA D C 1
ATOM 15973 O O . ALA D 1 233 ? 17.803 3.862 74.756 1.00 32.76 233 ALA D O 1
ATOM 15980 N N . THR D 1 234 ? 16.293 2.344 75.439 1.00 33.88 234 THR D N 1
ATOM 15981 C CA . THR D 1 234 ? 17.289 1.488 76.084 1.00 32.51 234 THR D CA 1
ATOM 15982 C C . THR D 1 234 ? 18.231 0.872 75.058 1.00 33.12 234 THR D C 1
ATOM 15983 O O . THR D 1 234 ? 19.441 0.791 75.281 1.00 32.38 234 THR D O 1
ATOM 15994 N N . LEU D 1 235 ? 17.671 0.424 73.940 1.00 33.56 235 LEU D N 1
ATOM 15995 C CA . LEU D 1 235 ? 18.472 -0.194 72.894 1.00 34.32 235 LEU D CA 1
ATOM 15996 C C . LEU D 1 235 ? 19.425 0.821 72.264 1.00 35.40 235 LEU D C 1
ATOM 15997 O O . LEU D 1 235 ? 20.590 0.509 72.020 1.00 35.15 235 LEU D O 1
ATOM 16013 N N . GLU D 1 236 ? 18.930 2.028 71.999 1.00 34.97 236 GLU D N 1
ATOM 16014 C CA . GLU D 1 236 ? 19.772 3.100 71.469 1.00 36.26 236 GLU D CA 1
ATOM 16015 C C . GLU D 1 236 ? 20.922 3.412 72.428 1.00 34.57 236 GLU D C 1
ATOM 16016 O O . GLU D 1 236 ? 22.063 3.605 72.006 1.00 35.45 236 GLU D O 1
ATOM 16028 N N . THR D 1 237 ? 20.607 3.467 73.717 1.00 34.57 237 THR D N 1
ATOM 16029 C CA . THR D 1 237 ? 21.604 3.757 74.743 1.00 33.43 237 THR D CA 1
ATOM 16030 C C . THR D 1 237 ? 22.666 2.664 74.799 1.00 32.81 237 THR D C 1
ATOM 16031 O O . THR D 1 237 ? 23.863 2.953 74.826 1.00 33.34 237 THR D O 1
ATOM 16042 N N . LEU D 1 238 ? 22.221 1.412 74.826 1.00 33.31 238 LEU D N 1
ATOM 16043 C CA . LEU D 1 238 ? 23.133 0.279 74.934 1.00 32.72 238 LEU D CA 1
ATOM 16044 C C . LEU D 1 238 ? 23.995 0.124 73.683 1.00 34.12 238 LEU D C 1
ATOM 16045 O O . LEU D 1 238 ? 25.161 -0.266 73.773 1.00 34.11 238 LEU D O 1
ATOM 16061 N N . GLN D 1 239 ? 23.419 0.423 72.521 1.00 31.34 239 GLN D N 1
ATOM 16062 C CA . GLN D 1 239 ? 24.170 0.372 71.273 1.00 33.09 239 GLN D CA 1
ATOM 16063 C C . GLN D 1 239 ? 25.274 1.407 71.294 1.00 34.17 239 GLN D C 1
ATOM 16064 O O . GLN D 1 239 ? 26.400 1.134 70.885 1.00 34.84 239 GLN D O 1
ATOM 16078 N N . HIS D 1 240 ? 24.937 2.599 71.774 1.00 35.38 240 HIS D N 1
ATOM 16079 C CA . HIS D 1 240 ? 25.893 3.693 71.853 1.00 36.78 240 HIS D CA 1
ATOM 16080 C C . HIS D 1 240 ? 27.070 3.366 72.767 1.00 35.94 240 HIS D C 1
ATOM 16081 O O . HIS D 1 240 ? 28.218 3.654 72.436 1.00 37.48 240 HIS D O 1
ATOM 16094 N N . LEU D 1 241 ? 26.779 2.757 73.911 1.00 36.06 241 LEU D N 1
ATOM 16095 C CA . LEU D 1 241 ? 27.808 2.475 74.903 1.00 35.34 241 LEU D CA 1
ATOM 16096 C C . LEU D 1 241 ? 28.705 1.309 74.516 1.00 35.38 241 LEU D C 1
ATOM 16097 O O . LEU D 1 241 ? 29.896 1.331 74.806 1.00 35.97 241 LEU D O 1
ATOM 16113 N N . THR D 1 242 ? 28.134 0.304 73.855 1.00 35.88 242 THR D N 1
ATOM 16114 C CA . THR D 1 242 ? 28.808 -0.984 73.692 1.00 35.52 242 THR D CA 1
ATOM 16115 C C . THR D 1 242 ? 29.193 -1.329 72.257 1.00 36.87 242 THR D C 1
ATOM 16116 O O . THR D 1 242 ? 29.959 -2.259 72.035 1.00 36.88 242 THR D O 1
ATOM 16127 N N . ASN D 1 243 ? 28.674 -0.586 71.286 1.00 36.70 243 ASN D N 1
ATOM 16128 C CA . ASN D 1 243 ? 28.859 -0.942 69.880 1.00 38.02 243 ASN D CA 1
ATOM 16129 C C . ASN D 1 243 ? 28.656 0.268 68.967 1.00 40.25 243 ASN D C 1
ATOM 16130 O O . ASN D 1 243 ? 27.651 0.370 68.261 1.00 41.02 243 ASN D O 1
ATOM 16141 N N . LYS D 1 244 ? 29.628 1.176 68.982 1.00 38.94 244 LYS D N 1
ATOM 16142 C CA . LYS D 1 244 ? 29.472 2.489 68.359 1.00 41.23 244 LYS D CA 1
ATOM 16143 C C . LYS D 1 244 ? 29.337 2.447 66.838 1.00 43.46 244 LYS D C 1
ATOM 16144 O O . LYS D 1 244 ? 28.738 3.347 66.257 1.00 45.59 244 LYS D O 1
ATOM 16163 N N . THR D 1 245 ? 29.886 1.419 66.193 1.00 40.93 245 THR D N 1
ATOM 16164 C CA . THR D 1 245 ? 29.768 1.289 64.741 1.00 42.92 245 THR D CA 1
ATOM 16165 C C . THR D 1 245 ? 28.469 0.578 64.367 1.00 42.41 245 THR D C 1
ATOM 16166 O O . THR D 1 245 ? 28.152 0.422 63.186 1.00 43.87 245 THR D O 1
ATOM 16177 N N . ASN D 1 246 ? 27.719 0.161 65.382 1.00 41.80 246 ASN D N 1
ATOM 16178 C CA . ASN D 1 246 ? 26.484 -0.590 65.184 1.00 41.07 246 ASN D CA 1
ATOM 16179 C C . ASN D 1 246 ? 26.680 -1.795 64.277 1.00 40.83 246 ASN D C 1
ATOM 16180 O O . ASN D 1 246 ? 25.839 -2.081 63.423 1.00 41.60 246 ASN D O 1
ATOM 16191 N N . ALA D 1 247 ? 27.789 -2.504 64.451 1.00 41.42 247 ALA D N 1
ATOM 16192 C CA . ALA D 1 247 ? 27.976 -3.751 63.731 1.00 41.07 247 ALA D CA 1
ATOM 16193 C C . ALA D 1 247 ? 26.892 -4.723 64.171 1.00 39.51 247 ALA D C 1
ATOM 16194 O O . ALA D 1 247 ? 26.478 -4.710 65.331 1.00 38.07 247 ALA D O 1
ATOM 16201 N N . LYS D 1 248 ? 26.424 -5.554 63.246 1.00 40.53 248 LYS D N 1
ATOM 16202 C CA . LYS D 1 248 ? 25.367 -6.504 63.562 1.00 39.39 248 LYS D CA 1
ATOM 16203 C C . LYS D 1 248 ? 25.899 -7.557 64.525 1.00 37.76 248 LYS D C 1
ATOM 16204 O O . LYS D 1 248 ? 26.773 -8.350 64.175 1.00 37.91 248 LYS D O 1
ATOM 16208 N N . LEU D 1 249 ? 25.359 -7.559 65.737 1.00 38.96 249 LEU D N 1
ATOM 16209 C CA . LEU D 1 249 ? 25.723 -8.546 66.745 1.00 37.65 249 LEU D CA 1
ATOM 16210 C C . LEU D 1 249 ? 24.447 -9.256 67.174 1.00 37.07 249 LEU D C 1
ATOM 16211 O O . LEU D 1 249 ? 23.382 -8.648 67.194 1.00 37.11 249 LEU D O 1
ATOM 16227 N N . PRO D 1 250 ? 24.548 -10.541 67.523 1.00 37.34 250 PRO D N 1
ATOM 16228 C CA . PRO D 1 250 ? 23.350 -11.301 67.891 1.00 37.16 250 PRO D CA 1
ATOM 16229 C C . PRO D 1 250 ? 22.730 -10.873 69.219 1.00 36.18 250 PRO D C 1
ATOM 16230 O O . PRO D 1 250 ? 23.385 -10.260 70.067 1.00 35.47 250 PRO D O 1
ATOM 16241 N N . TYR D 1 251 ? 21.454 -11.206 69.372 1.00 35.60 251 TYR D N 1
ATOM 16242 C CA . TYR D 1 251 ? 20.695 -10.946 70.585 1.00 34.97 251 TYR D CA 1
ATOM 16243 C C . TYR D 1 251 ? 21.260 -11.662 71.811 1.00 34.67 251 TYR D C 1
ATOM 16244 O O . TYR D 1 251 ? 21.533 -12.860 71.767 1.00 35.31 251 TYR D O 1
ATOM 16262 N N . ASP D 1 252 ? 21.434 -10.911 72.896 1.00 33.85 252 ASP D N 1
ATOM 16263 C CA . ASP D 1 252 ? 21.839 -11.473 74.183 1.00 33.88 252 ASP D CA 1
ATOM 16264 C C . ASP D 1 252 ? 20.593 -11.723 75.019 1.00 34.35 252 ASP D C 1
ATOM 16265 O O . ASP D 1 252 ? 19.811 -10.807 75.262 1.00 33.95 252 ASP D O 1
ATOM 16274 N N . SER D 1 253 ? 20.407 -12.961 75.460 1.00 35.66 253 SER D N 1
ATOM 16275 C CA . SER D 1 253 ? 19.176 -13.337 76.147 1.00 36.64 253 SER D CA 1
ATOM 16276 C C . SER D 1 253 ? 19.027 -12.614 77.486 1.00 36.57 253 SER D C 1
ATOM 16277 O O . SER D 1 253 ? 17.926 -12.540 78.034 1.00 37.35 253 SER D O 1
ATOM 16285 N N . ARG D 1 254 ? 20.124 -12.074 78.007 1.00 33.79 254 ARG D N 1
ATOM 16286 C CA . ARG D 1 254 ? 20.068 -11.311 79.249 1.00 33.71 254 ARG D CA 1
ATOM 16287 C C . ARG D 1 254 ? 19.324 -9.985 79.069 1.00 32.71 254 ARG D C 1
ATOM 16288 O O . ARG D 1 254 ? 18.959 -9.343 80.052 1.00 32.81 254 ARG D O 1
ATOM 16309 N N . LEU D 1 255 ? 19.098 -9.572 77.824 1.00 34.17 255 LEU D N 1
ATOM 16310 C CA . LEU D 1 255 ? 18.273 -8.394 77.574 1.00 33.60 255 LEU D CA 1
ATOM 16311 C C . LEU D 1 255 ? 16.864 -8.618 78.103 1.00 34.65 255 LEU D C 1
ATOM 16312 O O . LEU D 1 255 ? 16.189 -7.676 78.517 1.00 34.50 255 LEU D O 1
ATOM 16328 N N . LEU D 1 256 ? 16.418 -9.867 78.080 1.00 33.54 256 LEU D N 1
ATOM 16329 C CA . LEU D 1 256 ? 15.095 -10.190 78.588 1.00 34.94 256 LEU D CA 1
ATOM 16330 C C . LEU D 1 256 ? 15.086 -10.137 80.117 1.00 35.96 256 LEU D C 1
ATOM 16331 O O . LEU D 1 256 ? 14.220 -9.506 80.720 1.00 36.48 256 LEU D O 1
ATOM 16347 N N . SER D 1 257 ? 16.056 -10.791 80.746 1.00 34.45 257 SER D N 1
ATOM 16348 C CA . SER D 1 257 ? 16.081 -10.877 82.205 1.00 35.87 257 SER D CA 1
ATOM 16349 C C . SER D 1 257 ? 16.520 -9.578 82.895 1.00 34.59 257 SER D C 1
ATOM 16350 O O . SER D 1 257 ? 16.043 -9.276 83.987 1.00 35.63 257 SER D O 1
ATOM 16358 N N . ASP D 1 258 ? 17.412 -8.811 82.268 1.00 35.51 258 ASP D N 1
ATOM 16359 C CA . ASP D 1 258 ? 17.918 -7.576 82.880 1.00 34.27 258 ASP D CA 1
ATOM 16360 C C . ASP D 1 258 ? 17.088 -6.334 82.520 1.00 33.30 258 ASP D C 1
ATOM 16361 O O . ASP D 1 258 ? 17.028 -5.382 83.300 1.00 32.87 258 ASP D O 1
ATOM 16370 N N . PHE D 1 259 ? 16.452 -6.341 81.350 1.00 34.47 259 PHE D N 1
ATOM 16371 C CA . PHE D 1 259 ? 15.728 -5.161 80.862 1.00 33.79 259 PHE D CA 1
ATOM 16372 C C . PHE D 1 259 ? 14.325 -5.464 80.325 1.00 34.87 259 PHE D C 1
ATOM 16373 O O . PHE D 1 259 ? 13.601 -4.545 79.942 1.00 34.73 259 PHE D O 1
ATOM 16390 N N . ASN D 1 260 ? 13.946 -6.741 80.316 1.00 35.53 260 ASN D N 1
ATOM 16391 C CA . ASN D 1 260 ? 12.686 -7.190 79.719 1.00 36.54 260 ASN D CA 1
ATOM 16392 C C . ASN D 1 260 ? 12.529 -6.646 78.308 1.00 35.53 260 ASN D C 1
ATOM 16393 O O . ASN D 1 260 ? 11.500 -6.066 77.959 1.00 35.72 260 ASN D O 1
ATOM 16404 N N . ILE D 1 261 ? 13.585 -6.811 77.519 1.00 35.87 261 ILE D N 1
ATOM 16405 C CA . ILE D 1 261 ? 13.562 -6.520 76.092 1.00 35.59 261 ILE D CA 1
ATOM 16406 C C . ILE D 1 261 ? 13.683 -7.834 75.324 1.00 36.03 261 ILE D C 1
ATOM 16407 O O . ILE D 1 261 ? 14.588 -8.629 75.579 1.00 35.95 261 ILE D O 1
ATOM 16423 N N . THR D 1 262 ? 12.765 -8.055 74.388 1.00 37.39 262 THR D N 1
ATOM 16424 C CA . THR D 1 262 ? 12.702 -9.317 73.657 1.00 37.98 262 THR D CA 1
ATOM 16425 C C . THR D 1 262 ? 13.609 -9.339 72.434 1.00 37.73 262 THR D C 1
ATOM 16426 O O . THR D 1 262 ? 14.127 -8.306 72.005 1.00 37.34 262 THR D O 1
ATOM 16437 N N . ALA D 1 263 ? 13.797 -10.534 71.884 1.00 40.40 263 ALA D N 1
ATOM 16438 C CA . ALA D 1 263 ? 14.564 -10.718 70.660 1.00 40.48 263 ALA D CA 1
ATOM 16439 C C . ALA D 1 263 ? 13.887 -10.019 69.487 1.00 40.97 263 ALA D C 1
ATOM 16440 O O . ALA D 1 263 ? 14.561 -9.432 68.638 1.00 41.09 263 ALA D O 1
ATOM 16447 N N . GLU D 1 264 ? 12.559 -10.107 69.431 1.00 41.96 264 GLU D N 1
ATOM 16448 C CA . GLU D 1 264 ? 11.793 -9.478 68.357 1.00 42.58 264 GLU D CA 1
ATOM 16449 C C . GLU D 1 264 ? 12.043 -7.973 68.329 1.00 42.40 264 GLU D C 1
ATOM 16450 O O . GLU D 1 264 ? 12.226 -7.384 67.261 1.00 43.10 264 GLU D O 1
ATOM 16462 N N . GLN D 1 265 ? 12.053 -7.358 69.508 1.00 41.48 265 GLN D N 1
ATOM 16463 C CA . GLN D 1 265 ? 12.278 -5.923 69.618 1.00 41.51 265 GLN D CA 1
ATOM 16464 C C . GLN D 1 265 ? 13.697 -5.569 69.201 1.00 41.62 265 GLN D C 1
ATOM 16465 O O . GLN D 1 265 ? 13.924 -4.584 68.498 1.00 42.58 265 GLN D O 1
ATOM 16479 N N . TYR D 1 266 ? 14.649 -6.380 69.646 1.00 39.63 266 TYR D N 1
ATOM 16480 C CA . TYR D 1 266 ? 16.049 -6.181 69.315 1.00 39.58 266 TYR D CA 1
ATOM 16481 C C . TYR D 1 266 ? 16.266 -6.192 67.806 1.00 40.80 266 TYR D C 1
ATOM 16482 O O . TYR D 1 266 ? 16.853 -5.259 67.257 1.00 41.71 266 TYR D O 1
ATOM 16500 N N . ASN D 1 267 ? 15.775 -7.234 67.137 1.00 43.48 267 ASN D N 1
ATOM 16501 C CA . ASN D 1 267 ? 15.924 -7.340 65.690 1.00 44.66 267 ASN D CA 1
ATOM 16502 C C . ASN D 1 267 ? 15.170 -6.214 65.005 1.00 45.79 267 ASN D C 1
ATOM 16503 O O . ASN D 1 267 ? 15.566 -5.751 63.938 1.00 46.97 267 ASN D O 1
ATOM 16514 N N . GLN D 1 268 ? 14.072 -5.793 65.627 1.00 45.20 268 GLN D N 1
ATOM 16515 C CA . GLN D 1 268 ? 13.192 -4.776 65.060 1.00 46.25 268 GLN D CA 1
ATOM 16516 C C . GLN D 1 268 ? 13.807 -3.379 64.961 1.00 47.25 268 GLN D C 1
ATOM 16517 O O . GLN D 1 268 ? 13.724 -2.730 63.921 1.00 48.68 268 GLN D O 1
ATOM 16521 N N . TYR D 1 269 ? 14.448 -2.926 66.030 1.00 44.63 269 TYR D N 1
ATOM 16522 C CA . TYR D 1 269 ? 14.883 -1.535 66.109 1.00 45.86 269 TYR D CA 1
ATOM 16523 C C . TYR D 1 269 ? 16.229 -1.307 65.422 1.00 47.08 269 TYR D C 1
ATOM 16524 O O . TYR D 1 269 ? 16.586 -0.173 65.105 1.00 48.85 269 TYR D O 1
ATOM 16542 N N . GLY D 1 270 ? 16.977 -2.384 65.204 1.00 42.32 270 GLY D N 1
ATOM 16543 C CA . GLY D 1 270 ? 18.240 -2.306 64.489 1.00 43.32 270 GLY D CA 1
ATOM 16544 C C . GLY D 1 270 ? 19.349 -1.598 65.254 1.00 43.52 270 GLY D C 1
ATOM 16545 O O . GLY D 1 270 ? 20.307 -1.112 64.651 1.00 44.94 270 GLY D O 1
ATOM 16549 N N . TYR D 1 271 ? 19.220 -1.536 66.577 1.00 40.01 271 TYR D N 1
ATOM 16550 C CA . TYR D 1 271 ? 20.307 -1.077 67.440 1.00 39.35 271 TYR D CA 1
ATOM 16551 C C . TYR D 1 271 ? 21.046 -2.284 67.996 1.00 36.94 271 TYR D C 1
ATOM 16552 O O . TYR D 1 271 ? 20.571 -2.935 68.924 1.00 35.16 271 TYR D O 1
ATOM 16570 N N . TYR D 1 272 ? 22.207 -2.589 67.434 1.00 39.90 272 TYR D N 1
ATOM 16571 C CA . TYR D 1 272 ? 22.924 -3.791 67.831 1.00 38.18 272 TYR D CA 1
ATOM 16572 C C . TYR D 1 272 ? 23.835 -3.515 69.016 1.00 36.81 272 TYR D C 1
ATOM 16573 O O . TYR D 1 272 ? 24.451 -2.454 69.119 1.00 37.48 272 TYR D O 1
ATOM 16591 N N . ILE D 1 273 ? 23.890 -4.494 69.912 1.00 36.28 273 ILE D N 1
ATOM 16592 C CA . ILE D 1 273 ? 24.503 -4.329 71.217 1.00 35.00 273 ILE D CA 1
ATOM 16593 C C . ILE D 1 273 ? 25.495 -5.447 71.497 1.00 34.52 273 ILE D C 1
ATOM 16594 O O . ILE D 1 273 ? 25.244 -6.614 71.191 1.00 34.52 273 ILE D O 1
ATOM 16610 N N . ASP D 1 274 ? 26.629 -5.065 72.070 1.00 34.60 274 ASP D N 1
ATOM 16611 C CA . ASP D 1 274 ? 27.571 -6.008 72.649 1.00 34.30 274 ASP D CA 1
ATOM 16612 C C . ASP D 1 274 ? 27.223 -6.077 74.125 1.00 33.32 274 ASP D C 1
ATOM 16613 O O . ASP D 1 274 ? 27.811 -5.367 74.936 1.00 33.22 274 ASP D O 1
ATOM 16622 N N . TYR D 1 275 ? 26.289 -6.942 74.492 1.00 31.50 275 TYR D N 1
ATOM 16623 C CA . TYR D 1 275 ? 25.757 -6.879 75.846 1.00 30.96 275 TYR D CA 1
ATOM 16624 C C . TYR D 1 275 ? 26.754 -7.324 76.911 1.00 31.16 275 TYR D C 1
ATOM 16625 O O . TYR D 1 275 ? 26.718 -6.828 78.039 1.00 30.98 275 TYR D O 1
ATOM 16643 N N . ASN D 1 276 ? 27.641 -8.247 76.563 1.00 31.03 276 ASN D N 1
ATOM 16644 C CA . ASN D 1 276 ? 28.680 -8.670 77.495 1.00 31.48 276 ASN D CA 1
ATOM 16645 C C . ASN D 1 276 ? 29.535 -7.472 77.928 1.00 31.47 276 ASN D C 1
ATOM 16646 O O . ASN D 1 276 ? 29.936 -7.373 79.087 1.00 31.68 276 ASN D O 1
ATOM 16657 N N . ASN D 1 277 ? 29.798 -6.558 76.998 1.00 32.42 277 ASN D N 1
ATOM 16658 C CA . ASN D 1 277 ? 30.556 -5.350 77.311 1.00 32.75 277 ASN D CA 1
ATOM 16659 C C . ASN D 1 277 ? 29.851 -4.514 78.386 1.00 32.26 277 ASN D C 1
ATOM 16660 O O . ASN D 1 277 ? 30.490 -3.958 79.279 1.00 32.62 277 ASN D O 1
ATOM 16671 N N . PHE D 1 278 ? 28.529 -4.445 78.302 1.00 32.05 278 PHE D N 1
ATOM 16672 C CA . PHE D 1 278 ? 27.735 -3.725 79.290 1.00 31.63 278 PHE D CA 1
ATOM 16673 C C . PHE D 1 278 ? 27.866 -4.379 80.659 1.00 31.88 278 PHE D C 1
ATOM 16674 O O . PHE D 1 278 ? 28.060 -3.698 81.668 1.00 32.10 278 PHE D O 1
ATOM 16691 N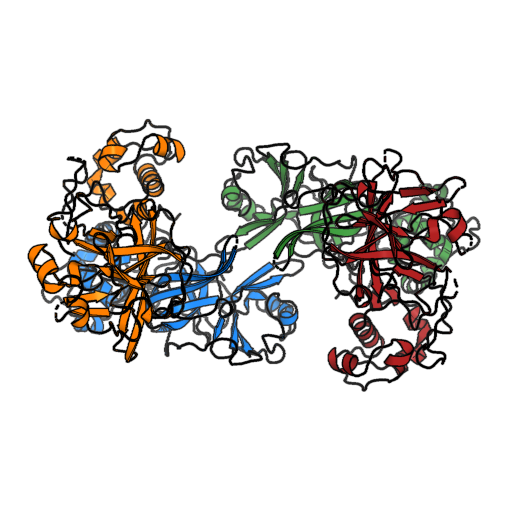 N . VAL D 1 279 ? 27.753 -5.704 80.683 1.00 30.27 279 VAL D N 1
ATOM 16692 C CA . VAL D 1 279 ? 27.853 -6.462 81.925 1.00 30.85 279 VAL D CA 1
ATOM 16693 C C . VAL D 1 279 ? 29.206 -6.261 82.626 1.00 31.40 279 VAL D C 1
ATOM 16694 O O . VAL D 1 279 ? 29.251 -6.069 83.840 1.00 31.73 279 VAL D O 1
ATOM 16707 N N . ASN D 1 280 ? 30.298 -6.306 81.867 1.00 32.30 280 ASN D N 1
ATOM 16708 C CA . ASN D 1 280 ? 31.636 -6.179 82.450 1.00 32.98 280 ASN D CA 1
ATOM 16709 C C . ASN D 1 280 ? 32.020 -4.758 82.844 1.00 33.11 280 ASN D C 1
ATOM 16710 O O . ASN D 1 280 ? 33.026 -4.567 83.515 1.00 33.72 280 ASN D O 1
ATOM 16721 N N . ASN D 1 281 ? 31.233 -3.772 82.423 1.00 33.50 281 ASN D N 1
ATOM 16722 C CA . ASN D 1 281 ? 31.487 -2.370 82.766 1.00 33.86 281 ASN D CA 1
ATOM 16723 C C . ASN D 1 281 ? 30.254 -1.737 83.390 1.00 33.39 281 ASN D C 1
ATOM 16724 O O . ASN D 1 281 ? 30.030 -0.530 83.280 1.00 33.54 281 ASN D O 1
ATOM 16735 N N . PHE D 1 282 ? 29.455 -2.573 84.042 1.00 34.17 282 PHE D N 1
ATOM 16736 C CA . PHE D 1 282 ? 28.162 -2.165 84.569 1.00 33.78 282 PHE D CA 1
ATOM 16737 C C . PHE D 1 282 ? 28.249 -0.925 85.462 1.00 34.23 282 PHE D C 1
ATOM 16738 O O . PHE D 1 282 ? 27.503 0.039 85.261 1.00 34.05 282 PHE D O 1
ATOM 16755 N N . ASN D 1 283 ? 29.152 -0.944 86.438 1.00 35.44 283 ASN D N 1
ATOM 16756 C CA . ASN D 1 283 ? 29.240 0.156 87.391 1.00 35.89 283 ASN D CA 1
ATOM 16757 C C . ASN D 1 283 ? 29.600 1.464 86.700 1.00 36.43 283 ASN D C 1
ATOM 16758 O O . ASN D 1 283 ? 28.986 2.495 86.968 1.00 36.73 283 ASN D O 1
ATOM 16769 N N . ARG D 1 284 ? 30.574 1.416 85.796 1.00 35.21 284 ARG D N 1
ATOM 16770 C CA . ARG D 1 284 ? 30.971 2.609 85.059 1.00 36.01 284 ARG D CA 1
ATOM 16771 C C . ARG D 1 284 ? 29.836 3.141 84.179 1.00 35.39 284 ARG D C 1
ATOM 16772 O O . ARG D 1 284 ? 29.562 4.339 84.180 1.00 35.85 284 ARG D O 1
ATOM 16793 N N . TYR D 1 285 ? 29.185 2.258 83.426 1.00 34.94 285 TYR D N 1
ATOM 16794 C CA . TYR D 1 285 ? 28.139 2.682 82.501 1.00 34.10 285 TYR D CA 1
ATOM 16795 C C . TYR D 1 285 ? 26.925 3.261 83.230 1.00 33.56 285 TYR D C 1
ATOM 16796 O O . TYR D 1 285 ? 26.251 4.137 82.695 1.00 33.22 285 TYR D O 1
ATOM 16814 N N . THR D 1 286 ? 26.659 2.796 84.449 1.00 34.43 286 THR D N 1
ATOM 16815 C CA . THR D 1 286 ? 25.487 3.253 85.198 1.00 34.10 286 THR D CA 1
ATOM 16816 C C . THR D 1 286 ? 25.758 4.451 86.115 1.00 35.04 286 THR D C 1
ATOM 16817 O O . THR D 1 286 ? 24.821 5.006 86.691 1.00 34.65 286 THR D O 1
ATOM 16828 N N . THR D 1 287 ? 27.023 4.850 86.241 1.00 33.93 287 THR D N 1
ATOM 16829 C CA . THR D 1 287 ? 27.396 5.996 87.074 1.00 35.03 287 THR D CA 1
ATOM 16830 C C . THR D 1 287 ? 28.051 7.096 86.235 1.00 35.50 287 THR D C 1
ATOM 16831 O O . THR D 1 287 ? 28.393 8.157 86.753 1.00 36.35 287 THR D O 1
ATOM 16842 N N . THR D 1 288 ? 28.218 6.833 84.941 1.00 37.02 288 THR D N 1
ATOM 16843 C CA . THR D 1 288 ? 28.831 7.790 84.024 1.00 37.85 288 THR D CA 1
ATOM 16844 C C . THR D 1 288 ? 27.794 8.331 83.050 1.00 36.84 288 THR D C 1
ATOM 16845 O O . THR D 1 288 ? 26.851 7.630 82.679 1.00 35.54 288 THR D O 1
ATOM 16856 N N . THR D 1 289 ? 27.972 9.586 82.650 1.00 37.37 289 THR D N 1
ATOM 16857 C CA . THR D 1 289 ? 27.021 10.260 81.776 1.00 37.01 289 THR D CA 1
ATOM 16858 C C . THR D 1 289 ? 27.314 9.995 80.303 1.00 37.80 289 THR D C 1
ATOM 16859 O O . THR D 1 289 ? 28.445 9.682 79.928 1.00 38.87 289 THR D O 1
ATOM 16870 N N . ILE D 1 290 ? 26.271 10.100 79.484 1.00 38.57 290 ILE D N 1
ATOM 16871 C CA . ILE D 1 290 ? 26.396 10.095 78.032 1.00 39.93 290 ILE D CA 1
ATOM 16872 C C . ILE D 1 290 ? 26.100 11.510 77.561 1.00 41.31 290 ILE D C 1
ATOM 16873 O O . ILE D 1 290 ? 24.969 11.988 77.681 1.00 40.78 290 ILE D O 1
ATOM 16889 N N . GLY D 1 291 ? 27.112 12.192 77.044 1.00 43.83 291 GLY D N 1
ATOM 16890 C CA . GLY D 1 291 ? 27.022 13.632 76.902 1.00 45.05 291 GLY D CA 1
ATOM 16891 C C . GLY D 1 291 ? 27.015 14.198 78.308 1.00 43.99 291 GLY D C 1
ATOM 16892 O O . GLY D 1 291 ? 27.976 14.006 79.054 1.00 44.10 291 GLY D O 1
ATOM 16896 N N . THR D 1 292 ? 25.929 14.870 78.677 1.00 43.65 292 THR D N 1
ATOM 16897 C CA . THR D 1 292 ? 25.726 15.311 80.054 1.00 42.54 292 THR D CA 1
ATOM 16898 C C . THR D 1 292 ? 24.554 14.551 80.671 1.00 40.61 292 THR D C 1
ATOM 16899 O O . THR D 1 292 ? 24.156 14.820 81.808 1.00 39.67 292 THR D O 1
ATOM 16910 N N . LYS D 1 293 ? 24.017 13.596 79.913 1.00 39.10 293 LYS D N 1
ATOM 16911 C CA . LYS D 1 293 ? 22.842 12.834 80.319 1.00 37.53 293 LYS D CA 1
ATOM 16912 C C . LYS D 1 293 ? 23.190 11.633 81.192 1.00 36.26 293 LYS D C 1
ATOM 16913 O O . LYS D 1 293 ? 24.137 10.905 80.904 1.00 36.56 293 LYS D O 1
ATOM 16932 N N . SER D 1 294 ? 22.414 11.422 82.249 1.00 36.17 294 SER D N 1
ATOM 16933 C CA . SER D 1 294 ? 22.554 10.224 83.065 1.00 35.25 294 SER D CA 1
ATOM 16934 C C . SER D 1 294 ? 22.039 9.005 82.314 1.00 34.62 294 SER D C 1
ATOM 16935 O O . SER D 1 294 ? 21.239 9.130 81.389 1.00 34.76 294 SER D O 1
ATOM 16943 N N . PHE D 1 295 ? 22.500 7.828 82.722 1.00 33.40 295 PHE D N 1
ATOM 16944 C CA . PHE D 1 295 ? 22.066 6.573 82.125 1.00 32.80 295 PHE D CA 1
ATOM 16945 C C . PHE D 1 295 ? 20.564 6.357 82.270 1.00 32.16 295 PHE D C 1
ATOM 16946 O O . PHE D 1 295 ? 19.886 5.976 81.313 1.00 32.12 295 PHE D O 1
ATOM 16963 N N . GLU D 1 296 ? 20.047 6.607 83.468 1.00 35.13 296 GLU D N 1
ATOM 16964 C CA . GLU D 1 296 ? 18.634 6.391 83.743 1.00 34.84 296 GLU D CA 1
ATOM 16965 C C . GLU D 1 296 ? 17.762 7.330 82.901 1.00 35.07 296 GLU D C 1
ATOM 16966 O O . GLU D 1 296 ? 16.659 6.965 82.500 1.00 35.11 296 GLU D O 1
ATOM 16978 N N . THR D 1 297 ? 18.263 8.532 82.634 1.00 32.84 297 THR D N 1
ATOM 16979 C CA . THR D 1 297 ? 17.579 9.467 81.746 1.00 33.56 297 THR D CA 1
ATOM 16980 C C . THR D 1 297 ? 17.580 8.940 80.305 1.00 34.16 297 THR D C 1
ATOM 16981 O O . THR D 1 297 ? 16.560 8.990 79.614 1.00 34.68 297 THR D O 1
ATOM 16992 N N . CYS D 1 298 ? 18.728 8.432 79.863 1.00 31.67 298 CYS D N 1
ATOM 16993 C CA . CYS D 1 298 ? 18.896 7.971 78.484 1.00 32.56 298 CYS D CA 1
ATOM 16994 C C . CYS D 1 298 ? 18.000 6.782 78.131 1.00 32.11 298 CYS D C 1
ATOM 16995 O O . CYS D 1 298 ? 17.497 6.697 77.012 1.00 33.18 298 CYS D O 1
ATOM 17003 N N . ILE D 1 299 ? 17.813 5.860 79.067 1.00 32.04 299 ILE D N 1
ATOM 17004 C CA . ILE D 1 299 ? 17.008 4.675 78.792 1.00 31.90 299 ILE D CA 1
ATOM 17005 C C . ILE D 1 299 ? 15.512 5.001 78.887 1.00 32.24 299 ILE D C 1
ATOM 17006 O O . ILE D 1 299 ? 14.670 4.174 78.531 1.00 32.63 299 ILE D O 1
ATOM 17022 N N . LYS D 1 300 ? 15.196 6.206 79.365 1.00 32.23 300 LYS D N 1
ATOM 17023 C CA . LYS D 1 300 ? 13.829 6.733 79.323 1.00 32.74 300 LYS D CA 1
ATOM 17024 C C . LYS D 1 300 ? 13.527 7.470 78.019 1.00 34.10 300 LYS D C 1
ATOM 17025 O O . LYS D 1 300 ? 12.564 7.156 77.324 1.00 34.82 300 LYS D O 1
ATOM 17044 N N . TYR D 1 301 ? 14.363 8.459 77.711 1.00 32.02 301 TYR D N 1
ATOM 17045 C CA . TYR D 1 301 ? 14.069 9.456 76.683 1.00 33.64 301 TYR D CA 1
ATOM 17046 C C . TYR D 1 301 ? 14.910 9.293 75.421 1.00 34.98 301 TYR D C 1
ATOM 17047 O O . TYR D 1 301 ? 14.655 9.952 74.415 1.00 36.66 301 TYR D O 1
ATOM 17065 N N . GLY D 1 302 ? 15.936 8.450 75.481 1.00 34.89 302 GLY D N 1
ATOM 17066 C CA . GLY D 1 302 ? 16.837 8.285 74.353 1.00 36.33 302 GLY D CA 1
ATOM 17067 C C . GLY D 1 302 ? 17.964 9.299 74.410 1.00 37.21 302 GLY D C 1
ATOM 17068 O O . GLY D 1 302 ? 18.069 10.064 75.369 1.00 36.57 302 GLY D O 1
ATOM 17072 N N . LEU D 1 303 ? 18.811 9.308 73.387 1.00 38.50 303 LEU D N 1
ATOM 17073 C CA . LEU D 1 303 ? 20.009 10.139 73.398 1.00 39.75 303 LEU D CA 1
ATOM 17074 C C . LEU D 1 303 ? 19.705 11.563 72.936 1.00 41.63 303 LEU D C 1
ATOM 17075 O O . LEU D 1 303 ? 20.574 12.433 72.981 1.00 42.60 303 LEU D O 1
ATOM 17091 N N . MET D 1 304 ? 18.465 11.792 72.512 1.00 45.34 304 MET D N 1
ATOM 17092 C CA . MET D 1 304 ? 18.005 13.127 72.155 1.00 46.77 304 MET D CA 1
ATOM 17093 C C . MET D 1 304 ? 18.854 13.745 71.043 1.00 48.83 304 MET D C 1
ATOM 17094 O O . MET D 1 304 ? 19.218 14.922 71.102 1.00 49.58 304 MET D O 1
ATOM 17108 N N . ASP D 1 305 ? 19.175 12.923 70.045 1.00 51.22 305 ASP D N 1
ATOM 17109 C CA . ASP D 1 305 ? 19.948 13.353 68.881 1.00 53.44 305 ASP D CA 1
ATOM 17110 C C . ASP D 1 305 ? 19.024 13.657 67.702 1.00 54.88 305 ASP D C 1
ATOM 17111 O O . ASP D 1 305 ? 18.374 14.703 67.654 1.00 55.15 305 ASP D O 1
ATOM 17123 N N . TYR E 2 2 ? 15.298 33.917 38.507 1.00 47.78 2 TYR I N 1
ATOM 17124 C CA . TYR E 2 2 ? 16.031 32.670 38.918 1.00 48.27 2 TYR I CA 1
ATOM 17125 C C . TYR E 2 2 ? 15.863 32.449 40.418 1.00 49.75 2 TYR I C 1
ATOM 17126 O O . TYR E 2 2 ? 16.687 32.890 41.215 1.00 52.68 2 TYR I O 1
ATOM 17135 N N . TYR E 2 3 ? 14.811 31.706 40.786 1.00 44.85 3 TYR I N 1
ATOM 17136 C CA . TYR E 2 3 ? 14.696 31.182 42.141 1.00 40.56 3 TYR I CA 1
ATOM 17137 C C . TYR E 2 3 ? 13.958 29.848 42.260 1.00 41.42 3 TYR I C 1
ATOM 17138 O O . TYR E 2 3 ? 12.992 29.598 41.541 1.00 40.02 3 TYR I O 1
ATOM 17147 N N . ASN E 2 4 ? 14.421 29.004 43.191 1.00 34.91 4 ASN I N 1
ATOM 17148 C CA . ASN E 2 4 ? 13.755 27.756 43.529 1.00 31.76 4 ASN I CA 1
ATOM 17149 C C . ASN E 2 4 ? 12.421 28.017 44.225 1.00 32.18 4 ASN I C 1
ATOM 17150 O O . ASN E 2 4 ? 12.309 28.938 45.028 1.00 33.88 4 ASN I O 1
ATOM 17172 N N . TYR F 2 2 ? 24.900 32.771 66.588 1.00 46.95 2 TYR J N 1
ATOM 17173 C CA . TYR F 2 2 ? 23.486 32.365 66.898 1.00 50.01 2 TYR J CA 1
ATOM 17174 C C . TYR F 2 2 ? 22.615 32.613 65.670 1.00 47.30 2 TYR J C 1
ATOM 17175 O O . TYR F 2 2 ? 23.059 33.198 64.685 1.00 48.60 2 TYR J O 1
ATOM 17184 N N . TYR F 2 3 ? 21.361 32.161 65.756 1.00 44.16 3 TYR J N 1
ATOM 17185 C CA . TYR F 2 3 ? 20.407 32.331 64.676 1.00 45.40 3 TYR J CA 1
ATOM 17186 C C . TYR F 2 3 ? 19.014 32.665 65.205 1.00 45.37 3 TYR J C 1
ATOM 17187 O O . TYR F 2 3 ? 18.654 32.260 66.307 1.00 45.61 3 TYR J O 1
ATOM 17196 N N . ASN F 2 4 ? 18.233 33.396 64.403 1.00 44.81 4 ASN J N 1
ATOM 17197 C CA . ASN F 2 4 ? 16.837 33.634 64.722 1.00 45.51 4 ASN J CA 1
ATOM 17198 C C . ASN F 2 4 ? 16.036 32.341 64.587 1.00 40.81 4 ASN J C 1
ATOM 17199 O O . ASN F 2 4 ? 16.315 31.526 63.711 1.00 43.88 4 ASN J O 1
ATOM 17221 N N . TYR G 2 2 ? -30.615 33.457 20.963 1.00 58.96 2 TYR K N 1
ATOM 17222 C CA . TYR G 2 2 ? -31.958 32.841 21.255 1.00 55.37 2 TYR K CA 1
ATOM 17223 C C . TYR G 2 2 ? -31.897 31.346 20.950 1.00 59.26 2 TYR K C 1
ATOM 17224 O O . TYR G 2 2 ? -32.552 30.867 20.027 1.00 60.65 2 TYR K O 1
ATOM 17233 N N . TYR G 2 3 ? -31.100 30.615 21.740 1.00 52.55 3 TYR K N 1
ATOM 17234 C CA . TYR G 2 3 ? -31.046 29.168 21.580 1.00 46.75 3 TYR K CA 1
ATOM 17235 C C . TYR G 2 3 ? -30.786 28.364 22.855 1.00 52.63 3 TYR K C 1
ATOM 17236 O O . TYR G 2 3 ? -29.987 28.760 23.700 1.00 58.04 3 TYR K O 1
ATOM 17244 N N . ASN G 2 4 ? -31.454 27.210 22.964 1.00 51.78 4 ASN K N 1
ATOM 17245 C CA . ASN G 2 4 ? -31.121 26.204 23.958 1.00 47.78 4 ASN K CA 1
ATOM 17246 C C . ASN G 2 4 ? -29.978 25.330 23.449 1.00 45.76 4 ASN K C 1
ATOM 17247 O O . ASN G 2 4 ? -29.769 25.228 22.243 1.00 41.63 4 ASN K O 1
#

Sequence (1195 aa):
SAASNPSISHIVLEMPVAINPLIKYTTRTSVSSLRGAVVNGYIYIQRHLFGSKKQEFEACYNNGKGLLNCKNLERSKYDIDSAELIGTLIRIPLHDKHSIPHISIHPDPLSYNGPVTLYLSRYDTNKDVLCVHTGFMSEGHHDIKTVFGDCGGMLFDPKGRLLGLHCAGSDDVVFMMDTTTGKSNIWTSYKLQHPSEIMITLNNEINLPNPANYDFETTKVVYQHPLRNVCATLETLQHLTNKTNAKLPYDSRLLSDFNITAEQYNQYGYYIDYNNFVNNFNRYTTTTIGTKSFETCIKYGLMDSAASNPSISHIVLEMPVAINPLIKYTSSLRGAVVNGYIYIQRHLFGSKKQEFEACYNNGKGLLNCKNLERSKYDIDSAELIGTLIRIPLHDKHSIPHISIHPDPLSYNGPVTLYLSRYDTELNKDVLCVHTGFMSEGHHDIKTVFGDCGGMLFDPKGRLLGLHCAGSDDVVFMDSNIWTSYKQHPSEIMITLNNEINLPNPANYDFETTKVVYQHPLRNVCATLETLQHLTNKTNAKLPYDSRLLSDFNITAEQYNQYGYYIDYNNFVNNFNRYTTTTIGTKSFETCIKYGLMDSAASNPSISHIVLEMPVAINPLIKYTTRTSVSSLRGAVVNGYIYIQRHLFGSKKQEFEACYNNGKGLLNCKNLERSKYDIDSAELIGTLIRIPLHDKHSIPHISIHPDPLSYNGPVTLYLSRYDTNKDVLCVHTGFMSEGHHDIKTVFGDCGGMLFDPKGRLLGLHCAGSDDVVFMDTTTGKSNIWTSYKLQHPSEIMITLNNEINLPNPANYDFETTKVVYQHPLRNVCATLETLQHLTNKTNAKLPYDSRLLSDFNITAEQYNQYGYYIDYNNFVNNFNRYTTTTIGTKSFETCIKYGLMDSAASNPSISHIVLEMPVAINPLIKYTTVSSLRGAVVNGYIYIQRHLFGSKEFEACYNCKNLERSKYDIDSAELIGTLIRIPLHDKHSIPHISIHPDPLSYNGPVTLYLSRYDTEDVLCVHTGFMSEGHHDIKTVFGDCGGMLFDPKGRLLGLHCAGSDDVVFMDTTTGKSNIWTSYKLQHPSEIMITLNNEINLPNPANYDKVVYQHPLRNVCATLETLQHLTNKTNAKLPYDSRLLSDFNITAEQYNQYGYYIDYNNFVNNFNRYTTTTIGTKSFETCIKYGLMDYYNYYNYYN